Protein AF-A0AAD9ZM71-F1 (afdb_monomer_lite)

pLDDT: mean 78.92, std 21.03, range [22.47, 98.75]

InterPro domains:
  IPR001906 Terpene synthase, N-terminal domain [PF01397] (55-153)
  IPR001906 Terpene synthase, N-terminal domain [PF01397] (412-585)
  IPR005630 Terpene synthase, metal-binding domain [PF03936] (166-291)
  IPR005630 Terpene synthase, metal-binding domain [PF03936] (646-886)
  IPR008930 Terpenoid cyclases/protein prenyltransferase alpha-alpha toroid [SSF48239] (52-153)
  IPR008930 Terpenoid cyclases/protein prenyltransferase alpha-alpha toroid [SSF48239] (409-609)
  IPR008949 Isoprenoid synthase domain superfamily [G3DSA:1.10.600.10] (49-137)
  IPR008949 Isoprenoid synthase domain superfamily [G3DSA:1.10.600.10] (138-343)
  IPR008949 Isoprenoid synthase domain superfamily [G3DSA:1.10.600.10] (410-931)
  IPR008949 Isoprenoid synthase domain superfamily [SSF48576] (158-332)
  IPR008949 Isoprenoid synthase domain superfamily [SSF48576] (617-939)
  IPR034741 Terpene cyclase-like 1, C-terminal domain [SFLDG01019] (617-941)
  IPR036965 Terpene synthase, N-terminal domain superfamily [G3DSA:1.50.10.130] (449-613)
  IPR044814 Terpene cyclases, class 1, plant [cd00684] (403-938)
  IPR050148 Terpene synthase-like [PTHR31225] (401-923)

Organism: NCBI:txid43782

Radius of gyration: 36.64 Å; chains: 1; bounding box: 90×86×104 Å

Structure (mmCIF, N/CA/C/O backbone):
data_AF-A0AAD9ZM71-F1
#
_entry.id   AF-A0AAD9ZM71-F1
#
loop_
_atom_site.group_PDB
_atom_site.id
_atom_site.type_symbol
_atom_site.label_atom_id
_atom_site.label_alt_id
_atom_site.label_comp_id
_atom_site.label_asym_id
_atom_site.label_entity_id
_atom_site.label_seq_id
_atom_site.pdbx_PDB_ins_code
_atom_site.Cartn_x
_atom_site.Cartn_y
_atom_site.Cartn_z
_atom_site.occupancy
_atom_site.B_iso_or_equiv
_atom_site.auth_seq_id
_atom_site.auth_comp_id
_atom_site.auth_asym_id
_atom_site.auth_atom_id
_atom_site.pdbx_PDB_model_num
ATOM 1 N N . MET A 1 1 ? 12.110 -22.829 -22.555 1.00 27.11 1 MET A N 1
ATOM 2 C CA . MET A 1 1 ? 13.584 -22.773 -22.426 1.00 27.11 1 MET A CA 1
ATOM 3 C C . MET A 1 1 ? 13.896 -22.397 -20.994 1.00 27.11 1 MET A C 1
ATOM 5 O O . MET A 1 1 ? 13.306 -21.439 -20.513 1.00 27.11 1 MET A O 1
ATOM 9 N N . ASN A 1 2 ? 14.738 -23.168 -20.307 1.00 23.41 2 ASN A N 1
ATOM 10 C CA . ASN A 1 2 ? 15.011 -22.947 -18.885 1.00 23.41 2 ASN A CA 1
ATOM 11 C C . ASN A 1 2 ? 15.895 -21.706 -18.710 1.00 23.41 2 ASN A C 1
ATOM 13 O O . ASN A 1 2 ? 16.885 -21.556 -19.425 1.00 23.41 2 ASN A O 1
ATOM 17 N N . GLY A 1 3 ? 15.519 -20.819 -17.786 1.00 24.28 3 GLY A N 1
ATOM 18 C CA . GLY A 1 3 ? 16.228 -19.563 -17.551 1.00 24.28 3 GLY A CA 1
ATOM 19 C C . GLY A 1 3 ? 17.652 -19.790 -17.047 1.00 24.28 3 GLY A C 1
ATOM 20 O O . GLY A 1 3 ? 17.873 -20.553 -16.107 1.00 24.28 3 GLY A O 1
ATOM 21 N N . ILE A 1 4 ? 18.620 -19.109 -17.662 1.00 22.47 4 ILE A N 1
ATOM 22 C CA . ILE A 1 4 ? 20.003 -19.080 -17.180 1.00 22.47 4 ILE A CA 1
ATOM 23 C C . ILE A 1 4 ? 20.061 -18.102 -16.005 1.00 22.47 4 ILE A C 1
ATOM 25 O O . ILE A 1 4 ? 20.026 -16.888 -16.191 1.00 22.47 4 ILE A O 1
ATOM 29 N N . ILE A 1 5 ? 20.144 -18.639 -14.787 1.00 23.88 5 ILE A N 1
ATOM 30 C CA . ILE A 1 5 ? 20.329 -17.847 -13.569 1.00 23.88 5 ILE A CA 1
ATOM 31 C C . ILE A 1 5 ? 21.777 -17.344 -13.535 1.00 23.88 5 ILE A C 1
ATOM 33 O O . ILE A 1 5 ? 22.706 -18.111 -13.272 1.00 23.88 5 ILE A O 1
ATOM 37 N N . ILE A 1 6 ? 21.977 -16.046 -13.772 1.00 23.73 6 ILE A N 1
ATOM 38 C CA . ILE A 1 6 ? 23.264 -15.384 -13.537 1.00 23.73 6 ILE A CA 1
ATOM 39 C C . ILE A 1 6 ? 23.347 -15.033 -12.048 1.00 23.73 6 ILE A C 1
ATOM 41 O O . ILE A 1 6 ? 22.857 -14.000 -11.601 1.00 23.73 6 ILE A O 1
ATOM 45 N N . LEU A 1 7 ? 23.969 -15.919 -11.267 1.00 22.78 7 LEU A N 1
ATOM 46 C CA . LEU A 1 7 ? 24.322 -15.642 -9.875 1.00 22.78 7 LEU A CA 1
ATOM 47 C C . LEU A 1 7 ? 25.462 -14.615 -9.822 1.00 22.78 7 LEU A C 1
ATOM 49 O O . LEU A 1 7 ? 26.631 -14.974 -10.002 1.00 22.78 7 LEU A O 1
ATOM 53 N N . PHE A 1 8 ? 25.133 -13.357 -9.526 1.00 23.58 8 PHE A N 1
ATOM 54 C CA . PHE A 1 8 ? 26.119 -12.383 -9.064 1.00 23.58 8 PHE A CA 1
ATOM 55 C C . PHE A 1 8 ? 26.606 -12.786 -7.669 1.00 23.58 8 PHE A C 1
ATOM 57 O O . PHE A 1 8 ? 25.842 -12.805 -6.708 1.00 23.58 8 PHE A O 1
ATOM 64 N N . SER A 1 9 ? 27.892 -13.116 -7.543 1.00 24.38 9 SER A N 1
ATOM 65 C CA . SER A 1 9 ? 28.514 -13.344 -6.240 1.00 24.38 9 SER A CA 1
ATOM 66 C C . SER A 1 9 ? 28.865 -12.004 -5.595 1.00 24.38 9 SER A C 1
ATOM 68 O O . SER A 1 9 ? 29.925 -11.438 -5.876 1.00 24.38 9 SER A O 1
ATOM 70 N N . SER A 1 10 ? 27.992 -11.507 -4.722 1.00 25.69 10 SER A N 1
ATOM 71 C CA . SER A 1 10 ? 28.282 -10.379 -3.835 1.00 25.69 10 SER A CA 1
ATOM 72 C C . SER A 1 10 ? 29.511 -10.686 -2.968 1.00 25.69 10 SER A C 1
ATOM 74 O O . SER A 1 10 ? 29.492 -11.631 -2.173 1.00 25.69 10 SER A O 1
ATOM 76 N N . ARG A 1 11 ? 30.586 -9.893 -3.092 1.00 24.50 11 ARG A N 1
ATOM 77 C CA . ARG A 1 11 ? 31.682 -9.917 -2.108 1.00 24.50 11 ARG A CA 1
ATOM 78 C C . ARG A 1 11 ? 31.144 -9.405 -0.761 1.00 24.50 11 ARG A C 1
ATOM 80 O O . ARG A 1 11 ? 30.490 -8.364 -0.760 1.00 24.50 11 ARG A O 1
ATOM 87 N N . PRO A 1 12 ? 31.440 -10.056 0.378 1.00 28.67 12 PRO A N 1
ATOM 88 C CA . PRO A 1 12 ? 31.059 -9.523 1.680 1.00 28.67 12 PRO A CA 1
ATOM 89 C C . PRO A 1 12 ? 31.942 -8.325 2.051 1.00 28.67 12 PRO A C 1
ATOM 91 O O . PRO A 1 12 ? 33.160 -8.471 2.167 1.00 28.67 12 PRO A O 1
ATOM 94 N N . TYR A 1 13 ? 31.335 -7.166 2.306 1.00 24.88 13 TYR A N 1
ATOM 95 C CA . TYR A 1 13 ? 31.974 -6.103 3.083 1.00 24.88 13 TYR A CA 1
ATOM 96 C C . TYR A 1 13 ? 31.902 -6.474 4.571 1.00 24.88 13 TYR A C 1
ATOM 98 O O . TYR A 1 13 ? 30.932 -6.171 5.255 1.00 24.88 13 TYR A O 1
ATOM 106 N N . TRP A 1 14 ? 32.939 -7.149 5.068 1.00 25.14 14 TRP A N 1
ATOM 107 C CA . TRP A 1 14 ? 33.157 -7.381 6.498 1.00 25.14 14 TRP A CA 1
ATOM 108 C C . TRP A 1 14 ? 34.578 -6.970 6.861 1.00 25.14 14 TRP A C 1
ATOM 110 O O . TRP A 1 14 ? 35.499 -7.764 6.685 1.00 25.14 14 TRP A O 1
ATOM 120 N N . LEU A 1 15 ? 34.753 -5.745 7.368 1.00 25.30 15 LEU A N 1
ATOM 121 C CA . LEU A 1 15 ? 35.954 -5.335 8.104 1.00 25.30 15 LEU A CA 1
ATOM 122 C C . LEU A 1 15 ? 35.749 -3.987 8.822 1.00 25.30 15 LEU A C 1
ATOM 124 O O . LEU A 1 15 ? 36.359 -2.996 8.455 1.00 25.30 15 LEU A O 1
ATOM 128 N N . GLU A 1 16 ? 34.911 -3.963 9.866 1.00 27.98 16 GLU A N 1
ATOM 129 C CA . GLU A 1 16 ? 35.155 -3.126 11.057 1.00 27.98 16 GLU A CA 1
ATOM 130 C C . GLU A 1 16 ? 34.240 -3.523 12.231 1.00 27.98 16 GLU A C 1
ATOM 132 O O . GLU A 1 16 ? 33.153 -2.996 12.438 1.00 27.98 16 GLU A O 1
ATOM 137 N N . ALA A 1 17 ? 34.705 -4.478 13.040 1.00 27.92 17 ALA A N 1
ATOM 138 C CA . ALA A 1 17 ? 34.177 -4.731 14.378 1.00 27.92 17 ALA A CA 1
ATOM 139 C C . ALA A 1 17 ? 35.363 -4.949 15.326 1.00 27.92 17 ALA A C 1
ATOM 141 O O . ALA A 1 17 ? 36.297 -5.695 15.021 1.00 27.92 17 ALA A O 1
ATOM 142 N N . ARG A 1 18 ? 35.369 -4.217 16.444 1.00 28.09 18 ARG A N 1
ATOM 143 C CA . ARG A 1 18 ? 36.537 -4.079 17.326 1.00 28.09 18 ARG A CA 1
ATOM 144 C C . ARG A 1 18 ? 36.850 -5.382 18.069 1.00 28.09 18 ARG A C 1
ATOM 146 O O . ARG A 1 18 ? 35.961 -6.155 18.409 1.00 28.09 18 ARG A O 1
ATOM 153 N N . LYS A 1 19 ? 38.136 -5.581 18.378 1.00 32.38 19 LYS A N 1
ATOM 154 C CA . LYS A 1 19 ? 38.608 -6.615 19.313 1.00 32.38 19 LYS A CA 1
ATOM 155 C C . LYS A 1 19 ? 37.909 -6.445 20.669 1.00 32.38 19 LYS A C 1
ATOM 157 O O . LYS A 1 19 ? 38.022 -5.358 21.218 1.00 32.38 19 LYS A O 1
ATOM 162 N N . HIS A 1 20 ? 37.312 -7.504 21.222 1.00 29.34 20 HIS A N 1
ATOM 163 C CA . HIS A 1 20 ? 37.403 -7.848 22.651 1.00 29.34 20 HIS A CA 1
ATOM 164 C C . HIS A 1 20 ? 36.961 -9.308 22.916 1.00 29.34 20 HIS A C 1
ATOM 166 O O . HIS A 1 20 ? 35.900 -9.747 22.489 1.00 29.34 20 HIS A O 1
ATOM 172 N N . ASP A 1 21 ? 37.848 -10.044 23.587 1.00 31.36 21 ASP A N 1
ATOM 173 C CA . ASP A 1 21 ? 37.666 -11.218 24.461 1.00 31.36 21 ASP A CA 1
ATOM 174 C C . ASP A 1 21 ? 36.750 -12.412 24.093 1.00 31.36 21 ASP A C 1
ATOM 176 O O . ASP A 1 21 ? 35.566 -12.485 24.400 1.00 31.36 21 ASP A O 1
ATOM 180 N N . GLY A 1 22 ? 37.411 -13.497 23.670 1.00 32.81 22 GLY A N 1
ATOM 181 C CA . GLY A 1 22 ? 37.689 -14.588 24.618 1.00 32.81 22 GLY A CA 1
ATOM 182 C C . GLY A 1 22 ? 36.573 -15.578 24.995 1.00 32.81 22 GLY A C 1
ATOM 183 O O . GLY A 1 22 ? 35.973 -15.466 26.061 1.00 32.81 22 GLY A O 1
ATOM 184 N N . ARG A 1 23 ? 36.462 -16.687 24.240 1.00 31.89 23 ARG A N 1
ATOM 185 C CA . ARG A 1 23 ? 36.150 -18.035 24.787 1.00 31.89 23 ARG A CA 1
ATOM 186 C C . ARG A 1 23 ? 36.514 -19.163 23.808 1.00 31.89 23 ARG A C 1
ATOM 188 O O . ARG A 1 23 ? 35.835 -19.415 22.816 1.00 31.89 23 ARG A O 1
ATOM 195 N N . GLY A 1 24 ? 37.608 -19.869 24.093 1.00 40.94 24 GLY A N 1
ATOM 196 C CA . GLY A 1 24 ? 38.112 -20.957 23.252 1.00 40.94 24 GLY A CA 1
ATOM 197 C C . GLY A 1 24 ? 37.473 -22.317 23.546 1.00 40.94 24 GLY A C 1
ATOM 198 O O . GLY A 1 24 ? 38.027 -23.087 24.321 1.00 40.94 24 GLY A O 1
ATOM 199 N N . SER A 1 25 ? 36.368 -22.659 22.875 1.00 35.56 25 SER A N 1
ATOM 200 C CA . SER A 1 25 ? 35.886 -24.058 22.795 1.00 35.56 25 SER A CA 1
ATOM 201 C C . SER A 1 25 ? 35.025 -24.367 21.559 1.00 35.56 25 SER A C 1
ATOM 203 O O . SER A 1 25 ? 35.190 -25.430 20.962 1.00 35.56 25 SER A O 1
ATOM 205 N N . GLN A 1 26 ? 34.202 -23.427 21.074 1.00 35.78 26 GLN A N 1
ATOM 206 C CA . GLN A 1 26 ? 33.375 -23.623 19.863 1.00 35.78 26 GLN A CA 1
ATOM 207 C C . GLN A 1 26 ? 34.176 -23.718 18.544 1.00 35.78 26 GLN A C 1
ATOM 209 O O . GLN A 1 26 ? 33.690 -24.268 17.555 1.00 35.78 26 GLN A O 1
ATOM 214 N N . SER A 1 27 ? 35.433 -23.255 18.522 1.00 41.69 27 SER A N 1
ATOM 215 C CA . SER A 1 27 ? 36.276 -23.196 17.312 1.00 41.69 27 SER A CA 1
ATOM 216 C C . SER A 1 27 ? 36.529 -24.560 16.638 1.00 41.69 27 SER A C 1
ATOM 218 O O . SER A 1 27 ? 36.683 -24.620 15.417 1.00 41.69 27 SER A O 1
ATOM 220 N N . ARG A 1 28 ? 36.551 -25.670 17.395 1.00 36.75 28 ARG A N 1
ATOM 221 C CA . ARG A 1 28 ? 36.851 -27.005 16.833 1.00 36.75 28 ARG A CA 1
ATOM 222 C C . ARG A 1 28 ? 35.655 -27.635 16.113 1.00 36.75 28 ARG A C 1
ATOM 224 O O . ARG A 1 28 ? 35.844 -28.226 15.054 1.00 36.75 28 ARG A O 1
ATOM 231 N N . LEU A 1 29 ? 34.440 -27.460 16.639 1.00 37.88 29 LEU A N 1
ATOM 232 C CA . LEU A 1 29 ? 33.214 -27.956 16.001 1.00 37.88 29 LEU A CA 1
ATOM 233 C C . LEU A 1 29 ? 32.869 -27.150 14.741 1.00 37.88 29 LEU A C 1
ATOM 235 O O . LEU A 1 29 ? 32.528 -27.750 13.726 1.00 37.88 29 LEU A O 1
ATOM 239 N N . LEU A 1 30 ? 33.077 -25.825 14.746 1.00 40.75 30 LEU A N 1
ATOM 240 C CA . LEU A 1 30 ? 32.937 -25.019 13.526 1.00 40.75 30 LEU A CA 1
ATOM 241 C C . LEU A 1 30 ? 33.916 -25.463 12.425 1.00 40.75 30 LEU A C 1
ATOM 243 O O . LEU A 1 30 ? 33.511 -25.607 11.274 1.00 40.75 30 LEU A O 1
ATOM 247 N N . LYS A 1 31 ? 35.188 -25.733 12.766 1.00 40.34 31 LYS A N 1
ATOM 248 C CA . LYS A 1 31 ? 36.188 -26.230 11.800 1.00 40.34 31 LYS A CA 1
ATOM 249 C C . LYS A 1 31 ? 35.836 -27.604 11.220 1.00 40.34 31 LYS A C 1
ATOM 251 O O . LYS A 1 31 ? 36.035 -27.811 10.027 1.00 40.34 31 LYS A O 1
ATOM 256 N N . ALA A 1 32 ? 35.301 -28.523 12.025 1.00 38.12 32 ALA A N 1
ATOM 257 C CA . ALA A 1 32 ? 34.862 -29.829 11.532 1.00 38.12 32 ALA A CA 1
ATOM 258 C C . ALA A 1 32 ? 33.692 -29.699 10.537 1.00 38.12 32 ALA A C 1
ATOM 260 O O . ALA A 1 32 ? 33.745 -30.272 9.449 1.00 38.12 32 ALA A O 1
ATOM 261 N N . SER A 1 33 ? 32.684 -28.882 10.859 1.00 40.62 33 SER A N 1
ATOM 262 C CA . SER A 1 33 ? 31.527 -28.643 9.984 1.00 40.62 33 SER A CA 1
ATOM 263 C C . SER A 1 33 ? 31.899 -27.906 8.691 1.00 40.62 33 SER A C 1
ATOM 265 O O . SER A 1 33 ? 31.420 -28.272 7.618 1.00 40.62 33 SER A O 1
ATOM 267 N N . LEU A 1 34 ? 32.802 -26.918 8.764 1.00 41.94 34 LEU A N 1
ATOM 268 C CA . LEU A 1 34 ? 33.335 -26.216 7.590 1.00 41.94 34 LEU A CA 1
ATOM 269 C C . LEU A 1 34 ? 34.110 -27.157 6.657 1.00 41.94 34 LEU A C 1
ATOM 271 O O . LEU A 1 34 ? 33.922 -27.090 5.445 1.00 41.94 34 LEU A O 1
ATOM 275 N N . ASN A 1 35 ? 34.914 -28.078 7.198 1.00 39.59 35 ASN A N 1
ATOM 276 C CA . ASN A 1 35 ? 35.641 -29.060 6.387 1.00 39.59 35 ASN A CA 1
ATOM 277 C C . ASN A 1 35 ? 34.707 -30.072 5.694 1.00 39.59 35 ASN A C 1
ATOM 279 O O . ASN A 1 35 ? 35.001 -30.510 4.583 1.00 39.59 35 ASN A O 1
ATOM 283 N N . ILE A 1 36 ? 33.572 -30.428 6.310 1.00 40.19 36 ILE A N 1
ATOM 284 C CA . ILE A 1 36 ? 32.575 -31.327 5.701 1.00 40.19 36 ILE A CA 1
ATOM 285 C C . ILE A 1 36 ? 31.777 -30.614 4.596 1.00 40.19 36 ILE A C 1
ATOM 287 O O . ILE A 1 36 ? 31.509 -31.214 3.559 1.00 40.19 36 ILE A O 1
ATOM 291 N N . PHE A 1 37 ? 31.446 -29.328 4.752 1.00 36.28 37 PHE A N 1
ATOM 292 C CA . PHE A 1 37 ? 30.843 -28.551 3.658 1.00 36.28 37 PHE A CA 1
ATOM 293 C C . PHE A 1 37 ? 31.834 -28.283 2.512 1.00 36.28 37 PHE A C 1
ATOM 295 O O . PHE A 1 37 ? 31.464 -28.385 1.340 1.00 36.28 37 PHE A O 1
ATOM 302 N N . ALA A 1 38 ? 33.107 -28.024 2.828 1.00 38.53 38 ALA A N 1
ATOM 303 C CA . ALA A 1 38 ? 34.161 -27.840 1.831 1.00 38.53 38 ALA A CA 1
ATOM 304 C C . ALA A 1 38 ? 34.461 -29.109 1.008 1.00 38.53 38 ALA A C 1
ATOM 306 O O . ALA A 1 38 ? 34.922 -28.989 -0.121 1.00 38.53 38 ALA A O 1
ATOM 307 N N . SER A 1 39 ? 34.180 -30.314 1.524 1.00 38.06 39 SER A N 1
ATOM 308 C CA . SER A 1 39 ? 34.438 -31.573 0.803 1.00 38.06 39 SER A CA 1
ATOM 309 C C . SER A 1 39 ? 33.364 -31.961 -0.224 1.00 38.06 39 SER A C 1
ATOM 311 O O . SER A 1 39 ? 33.588 -32.876 -1.015 1.00 38.06 39 SER A O 1
ATOM 313 N N . LYS A 1 40 ? 32.208 -31.276 -0.239 1.00 39.56 40 LYS A N 1
ATOM 314 C CA . LYS A 1 40 ? 31.129 -31.488 -1.230 1.00 39.56 40 LYS A CA 1
ATOM 315 C C . LYS A 1 40 ? 30.796 -30.270 -2.086 1.00 39.56 40 LYS A C 1
ATOM 317 O O . LYS A 1 40 ? 30.157 -30.426 -3.126 1.00 39.56 40 LYS A O 1
ATOM 322 N N . ALA A 1 41 ? 31.249 -29.078 -1.712 1.00 42.88 41 ALA A N 1
ATOM 323 C CA . ALA A 1 41 ? 31.326 -27.982 -2.659 1.00 42.88 41 ALA A CA 1
ATOM 324 C C . ALA A 1 41 ? 32.519 -28.226 -3.595 1.00 42.88 41 ALA A C 1
ATOM 326 O O . ALA A 1 41 ? 33.668 -28.081 -3.183 1.00 42.88 41 ALA A O 1
ATOM 327 N N . ASN A 1 42 ? 32.257 -28.519 -4.874 1.00 39.69 42 ASN A N 1
ATOM 328 C CA . ASN A 1 42 ? 33.234 -28.196 -5.911 1.00 39.69 42 ASN A CA 1
ATOM 329 C C . ASN A 1 42 ? 33.495 -26.690 -5.798 1.00 39.69 42 ASN A C 1
ATOM 331 O O . ASN A 1 42 ? 32.658 -25.886 -6.215 1.00 39.69 42 ASN A O 1
ATOM 335 N N . LEU A 1 43 ? 34.623 -26.312 -5.190 1.00 44.16 43 LEU A N 1
ATOM 336 C CA . LEU A 1 43 ? 35.085 -24.931 -5.110 1.00 44.16 43 LEU A CA 1
ATOM 337 C C . LEU A 1 43 ? 35.448 -24.481 -6.523 1.00 44.16 43 LEU A C 1
ATOM 339 O O . LEU A 1 43 ? 36.602 -24.525 -6.940 1.00 44.16 43 LEU A O 1
ATOM 343 N N . VAL A 1 44 ? 34.428 -24.065 -7.277 1.00 49.62 44 VAL A N 1
ATOM 344 C CA . VAL A 1 44 ? 34.591 -23.383 -8.556 1.00 49.62 44 VAL A CA 1
ATOM 345 C C . VAL A 1 44 ? 35.356 -22.106 -8.252 1.00 49.62 44 VAL A C 1
ATOM 347 O O . VAL A 1 44 ? 34.783 -21.128 -7.768 1.00 49.62 44 VAL A O 1
ATOM 350 N N . GLN A 1 45 ? 36.665 -22.137 -8.497 1.00 52.88 45 GLN A N 1
ATOM 351 C CA . GLN A 1 45 ? 37.556 -21.006 -8.305 1.00 52.88 45 GLN A CA 1
ATOM 352 C C . GLN A 1 45 ? 37.211 -19.945 -9.356 1.00 52.88 45 GLN A C 1
ATOM 354 O O . GLN A 1 45 ? 37.750 -19.916 -10.461 1.00 52.88 45 GLN A O 1
ATOM 359 N N . ARG A 1 46 ? 36.231 -19.099 -9.029 1.00 58.00 46 ARG A N 1
ATOM 360 C CA . ARG A 1 46 ? 35.796 -18.001 -9.891 1.00 58.00 46 ARG A CA 1
ATOM 361 C C . ARG A 1 46 ? 36.934 -16.992 -9.985 1.00 58.00 46 ARG A C 1
ATOM 363 O O . ARG A 1 46 ? 37.430 -16.519 -8.963 1.00 58.00 46 ARG A O 1
ATOM 370 N N . ARG A 1 47 ? 37.335 -16.658 -11.212 1.00 63.94 47 ARG A N 1
ATOM 371 C CA . ARG A 1 47 ? 38.287 -15.571 -11.461 1.00 63.94 47 ARG A CA 1
ATOM 372 C C . ARG A 1 47 ? 37.698 -14.271 -10.914 1.00 63.94 47 ARG A C 1
ATOM 374 O O . ARG A 1 47 ? 36.541 -13.963 -11.184 1.00 63.94 47 ARG A O 1
ATOM 381 N N . SER A 1 48 ? 38.494 -13.525 -10.155 1.00 57.94 48 SER A N 1
ATOM 382 C CA . SER A 1 48 ? 38.152 -12.168 -9.735 1.00 57.94 48 SER A CA 1
ATOM 383 C C . SER A 1 48 ? 38.935 -11.196 -10.598 1.00 57.94 48 SER A C 1
ATOM 385 O O . SER A 1 48 ? 40.163 -11.210 -10.565 1.00 57.94 48 SER A O 1
ATOM 387 N N . ALA A 1 49 ? 38.240 -10.319 -11.315 1.00 59.75 49 ALA A N 1
ATOM 388 C CA . ALA A 1 49 ? 38.867 -9.101 -11.803 1.00 59.75 49 ALA A CA 1
ATOM 389 C C . ALA A 1 49 ? 39.194 -8.200 -10.598 1.00 59.75 49 ALA A C 1
ATOM 391 O O . ALA A 1 49 ? 38.398 -8.091 -9.660 1.00 59.75 49 ALA A O 1
ATOM 392 N N . ASN A 1 50 ? 40.374 -7.584 -10.610 1.00 62.34 50 ASN A N 1
ATOM 393 C CA . ASN A 1 50 ? 40.799 -6.613 -9.603 1.00 62.34 50 ASN A CA 1
ATOM 394 C C . ASN A 1 50 ? 40.545 -5.202 -10.144 1.00 62.34 50 ASN A C 1
ATOM 396 O O . ASN A 1 50 ? 41.479 -4.502 -10.523 1.00 62.34 50 ASN A O 1
ATOM 400 N N . TYR A 1 51 ? 39.273 -4.810 -10.234 1.00 61.00 51 TYR A N 1
ATOM 401 C CA . TYR A 1 51 ? 38.909 -3.445 -10.612 1.00 61.00 51 TYR A CA 1
ATOM 402 C C . TYR A 1 51 ? 39.311 -2.454 -9.514 1.00 61.00 51 TYR A C 1
ATOM 404 O O . TYR A 1 51 ? 39.174 -2.741 -8.322 1.00 61.00 51 TYR A O 1
ATOM 412 N N . HIS A 1 52 ? 39.782 -1.276 -9.920 1.00 61.72 52 HIS A N 1
ATOM 413 C CA . HIS A 1 52 ? 40.001 -0.165 -8.999 1.00 61.72 52 HIS A CA 1
ATOM 414 C C . HIS A 1 52 ? 38.652 0.422 -8.539 1.00 61.72 52 HIS A C 1
ATOM 416 O O . HIS A 1 52 ? 37.697 0.423 -9.320 1.00 61.72 52 HIS A O 1
ATOM 422 N N . PRO A 1 53 ? 38.548 0.946 -7.301 1.00 61.53 53 PRO A N 1
ATOM 423 C CA . PRO A 1 53 ? 37.374 1.702 -6.872 1.00 61.53 53 PRO A CA 1
ATOM 424 C C . PRO A 1 53 ? 37.089 2.889 -7.803 1.00 61.53 53 PRO A C 1
ATOM 426 O O . PRO A 1 53 ? 38.014 3.497 -8.351 1.00 61.53 53 PRO A O 1
ATOM 429 N N . SER A 1 54 ? 35.811 3.246 -7.959 1.00 62.81 54 SER A N 1
ATOM 430 C CA . SER A 1 54 ? 35.431 4.461 -8.686 1.00 62.81 54 SER A CA 1
ATOM 431 C C . SER A 1 54 ? 36.022 5.691 -7.997 1.00 62.81 54 SER A C 1
ATOM 433 O O . SER A 1 54 ? 35.827 5.884 -6.799 1.00 62.81 54 SER A O 1
ATOM 435 N N . ILE A 1 55 ? 36.697 6.549 -8.765 1.00 65.81 55 ILE A N 1
ATOM 436 C CA . ILE A 1 55 ? 37.099 7.890 -8.309 1.00 65.81 55 ILE A CA 1
ATOM 437 C C . ILE A 1 55 ? 35.905 8.855 -8.230 1.00 65.81 55 ILE A C 1
ATOM 439 O O . ILE A 1 55 ? 36.000 9.905 -7.605 1.00 65.81 55 ILE A O 1
ATOM 443 N N . TRP A 1 56 ? 34.792 8.499 -8.876 1.00 66.88 56 TRP A N 1
ATOM 444 C CA . TRP A 1 56 ? 33.521 9.206 -8.820 1.00 66.88 56 TRP A CA 1
ATOM 445 C C . TRP A 1 56 ? 32.679 8.539 -7.731 1.00 66.88 56 TRP A C 1
ATOM 447 O O . TRP A 1 56 ? 31.973 7.563 -8.001 1.00 66.88 56 TRP A O 1
ATOM 457 N N . ASN A 1 57 ? 32.833 8.992 -6.484 1.00 69.94 57 ASN A N 1
ATOM 458 C CA . ASN A 1 57 ? 31.958 8.582 -5.386 1.00 69.94 57 ASN A CA 1
ATOM 459 C C . ASN A 1 57 ? 30.646 9.395 -5.412 1.00 69.94 57 ASN A C 1
ATOM 461 O O . ASN A 1 57 ? 30.534 10.390 -6.130 1.00 69.94 57 ASN A O 1
ATOM 465 N N . HIS A 1 58 ? 29.646 8.951 -4.646 1.00 70.31 58 HIS A N 1
ATOM 466 C CA . HIS A 1 58 ? 28.326 9.595 -4.586 1.00 70.31 58 HIS A CA 1
ATOM 467 C C . HIS A 1 58 ? 28.430 11.077 -4.202 1.00 70.31 58 HIS A C 1
ATOM 469 O O . HIS A 1 58 ? 27.888 11.933 -4.890 1.00 70.31 58 HIS A O 1
ATOM 475 N N . GLU A 1 59 ? 29.216 11.369 -3.164 1.00 70.50 59 GLU A N 1
ATOM 476 C CA . GLU A 1 59 ? 29.455 12.717 -2.637 1.00 70.50 59 GLU A CA 1
ATOM 477 C C . GLU A 1 59 ? 30.034 13.664 -3.698 1.00 70.50 59 GLU A C 1
ATOM 479 O O . GLU A 1 59 ? 29.559 14.788 -3.846 1.00 70.50 59 GLU A O 1
ATOM 484 N N . LEU A 1 60 ? 31.027 13.216 -4.481 1.00 69.56 60 LEU A N 1
ATOM 485 C CA . LEU A 1 60 ? 31.598 14.019 -5.562 1.00 69.56 60 LEU A CA 1
ATOM 486 C C . LEU A 1 60 ? 30.551 14.310 -6.640 1.00 69.56 60 LEU A C 1
ATOM 488 O O . LEU A 1 60 ? 30.498 15.441 -7.112 1.00 69.56 60 LEU A O 1
ATOM 492 N N . ILE A 1 61 ? 29.719 13.329 -7.004 1.00 69.69 61 ILE A N 1
ATOM 493 C CA . ILE A 1 61 ? 28.655 13.498 -8.006 1.00 69.69 61 ILE A CA 1
ATOM 494 C C . ILE A 1 61 ? 27.579 14.472 -7.502 1.00 69.69 61 ILE A C 1
ATOM 496 O O . ILE A 1 61 ? 27.203 15.376 -8.244 1.00 69.69 61 ILE A O 1
ATOM 500 N N . GLU A 1 62 ? 27.131 14.356 -6.249 1.00 66.12 62 GLU A N 1
ATOM 501 C CA . GLU A 1 62 ? 26.177 15.301 -5.643 1.00 66.12 62 GLU A CA 1
ATOM 502 C C . GLU A 1 62 ? 26.762 16.710 -5.469 1.00 66.12 62 GLU A C 1
ATOM 504 O O . GLU A 1 62 ? 26.039 17.697 -5.585 1.00 66.12 62 GLU A O 1
ATOM 509 N N . SER A 1 63 ? 28.077 16.832 -5.253 1.00 65.62 63 SER A N 1
ATOM 510 C CA . SER A 1 63 ? 28.758 18.130 -5.147 1.00 65.62 63 SER A CA 1
ATOM 511 C C . SER A 1 63 ? 28.868 18.899 -6.476 1.00 65.62 63 SER A C 1
ATOM 513 O O . SER A 1 63 ? 29.250 20.075 -6.472 1.00 65.62 63 SER A O 1
ATOM 515 N N . LEU A 1 64 ? 28.541 18.269 -7.617 1.00 67.12 64 LEU A N 1
ATOM 516 C CA . LEU A 1 64 ? 28.603 18.891 -8.943 1.00 67.12 64 LEU A CA 1
ATOM 517 C C . LEU A 1 64 ? 27.515 19.960 -9.105 1.00 67.12 64 LEU A C 1
ATOM 519 O O . LEU A 1 64 ? 26.416 19.714 -9.599 1.00 67.12 64 LEU A O 1
ATOM 523 N N . SER A 1 65 ? 27.866 21.187 -8.736 1.00 57.97 65 SER A N 1
ATOM 524 C CA . SER A 1 65 ? 27.048 22.380 -8.941 1.00 57.97 65 SER A CA 1
ATOM 525 C C . SER A 1 65 ? 27.525 23.202 -10.147 1.00 57.97 65 SER A C 1
ATOM 527 O O . SER A 1 65 ? 28.706 23.212 -10.496 1.00 57.97 65 SER A O 1
ATOM 529 N N . THR A 1 66 ? 26.601 23.920 -10.791 1.00 60.91 66 THR A N 1
ATOM 530 C CA . THR A 1 66 ? 26.914 24.914 -11.829 1.00 60.91 66 THR A CA 1
ATOM 531 C C . THR A 1 66 ? 26.253 26.251 -11.487 1.00 60.91 66 THR A C 1
ATOM 533 O O . THR A 1 66 ? 25.066 26.264 -11.155 1.00 60.91 66 THR A O 1
ATOM 536 N N . PRO A 1 67 ? 26.964 27.392 -11.589 1.00 56.91 67 PRO A N 1
ATOM 537 C CA . PRO A 1 67 ? 26.348 28.711 -11.433 1.00 56.91 67 PRO A CA 1
ATOM 538 C C . PRO A 1 67 ? 25.451 29.084 -12.630 1.00 56.91 67 PRO A C 1
ATOM 540 O O . PRO A 1 67 ? 24.697 30.053 -12.565 1.00 56.91 67 PRO A O 1
ATOM 543 N N . TYR A 1 68 ? 25.517 28.328 -13.731 1.00 59.75 68 TYR A N 1
ATOM 544 C CA . TYR A 1 68 ? 24.774 28.588 -14.961 1.00 59.75 68 TYR A CA 1
ATOM 545 C C . TYR A 1 68 ? 23.428 27.853 -14.975 1.00 59.75 68 TYR A C 1
ATOM 547 O O . TYR A 1 68 ? 23.274 26.813 -15.614 1.00 59.75 68 TYR A O 1
ATOM 555 N N . GLN A 1 69 ? 22.435 28.411 -14.281 1.00 61.88 69 GLN A N 1
ATOM 556 C CA . GLN A 1 69 ? 21.051 27.925 -14.323 1.00 61.88 69 GLN A CA 1
ATOM 557 C C . GLN A 1 69 ? 20.302 28.464 -15.553 1.00 61.88 69 GLN A C 1
ATOM 559 O O . GLN A 1 69 ? 20.431 29.638 -15.913 1.00 61.88 69 GLN A O 1
ATOM 564 N N . TYR A 1 70 ? 19.474 27.624 -16.186 1.00 60.34 70 TYR A N 1
ATOM 565 C CA . TYR A 1 70 ? 18.701 28.008 -17.377 1.00 60.34 70 TYR A CA 1
ATOM 566 C C . TYR A 1 70 ? 17.742 29.180 -17.106 1.00 60.34 70 TYR A C 1
ATOM 568 O O . TYR A 1 70 ? 17.544 30.028 -17.967 1.00 60.34 70 TYR A O 1
ATOM 576 N N . GLU A 1 71 ? 17.211 29.284 -15.890 1.00 63.03 71 GLU A N 1
ATOM 577 C CA . GLU A 1 71 ? 16.313 30.364 -15.459 1.00 63.03 71 GLU A CA 1
ATOM 578 C C . GLU A 1 71 ? 16.993 31.747 -15.455 1.00 63.03 71 GLU A C 1
ATOM 580 O O . GLU A 1 71 ? 16.347 32.754 -15.738 1.00 63.03 71 GLU A O 1
ATOM 585 N N . LEU A 1 72 ? 18.307 31.799 -15.203 1.00 63.84 72 LEU A N 1
ATOM 586 C CA . LEU A 1 72 ? 19.098 33.036 -15.183 1.00 63.84 72 LEU A CA 1
ATOM 587 C C . LEU A 1 72 ? 19.649 33.414 -16.566 1.00 63.84 72 LEU A C 1
ATOM 589 O O . LEU A 1 72 ? 19.718 34.595 -16.903 1.00 63.84 72 LEU A O 1
ATOM 593 N N . TYR A 1 73 ? 20.048 32.424 -17.372 1.00 70.31 73 TYR A N 1
ATOM 594 C CA . TYR A 1 73 ? 20.773 32.648 -18.633 1.00 70.31 73 TYR A CA 1
ATOM 595 C C . TYR A 1 73 ? 19.974 32.304 -19.903 1.00 70.31 73 TYR A C 1
ATOM 597 O O . TYR A 1 73 ? 20.416 32.630 -21.007 1.00 70.31 73 TYR A O 1
ATOM 605 N N . GLY A 1 74 ? 18.795 31.689 -19.779 1.00 72.19 74 GLY A N 1
ATOM 606 C CA . GLY A 1 74 ? 17.978 31.201 -20.896 1.00 72.19 74 GLY A CA 1
ATOM 607 C C . GLY A 1 74 ? 17.561 32.301 -21.871 1.00 72.19 74 GLY A C 1
ATOM 608 O O . GLY A 1 74 ? 17.753 32.148 -23.074 1.00 72.19 74 GLY A O 1
ATOM 609 N N . ASN A 1 75 ? 17.112 33.455 -21.366 1.00 76.12 75 ASN A N 1
ATOM 610 C CA . ASN A 1 75 ? 16.758 34.604 -22.212 1.00 76.12 75 ASN A CA 1
ATOM 611 C C . ASN A 1 75 ? 17.951 35.078 -23.059 1.00 76.12 75 ASN A C 1
ATOM 613 O O . ASN A 1 75 ? 17.816 35.261 -24.268 1.00 76.12 75 ASN A O 1
ATOM 617 N N . ARG A 1 76 ? 19.148 35.187 -22.461 1.00 77.12 76 ARG A N 1
ATOM 618 C CA . ARG A 1 76 ? 20.363 35.566 -23.202 1.00 77.12 76 ARG A CA 1
ATOM 619 C C . ARG A 1 76 ? 20.808 34.470 -24.177 1.00 77.12 76 ARG A C 1
ATOM 621 O O . ARG A 1 76 ? 21.370 34.781 -25.223 1.00 77.12 76 ARG A O 1
ATOM 628 N N . SER A 1 77 ? 20.538 33.200 -23.868 1.00 76.88 77 SER A N 1
ATOM 629 C CA . SER A 1 77 ? 20.751 32.084 -24.794 1.00 76.88 77 SER A CA 1
ATOM 630 C C . SER A 1 77 ? 19.845 32.192 -26.026 1.00 76.88 77 SER A C 1
ATOM 632 O O . SER A 1 77 ? 20.335 32.032 -27.140 1.00 76.88 77 SER A O 1
ATOM 634 N N . GLU A 1 78 ? 18.559 32.519 -25.863 1.00 80.88 78 GLU A N 1
ATOM 635 C CA . GLU A 1 78 ? 17.638 32.726 -26.993 1.00 80.88 78 GLU A CA 1
ATOM 636 C C . GLU A 1 78 ? 17.988 33.962 -27.835 1.00 80.88 78 GLU A C 1
ATOM 638 O O . GLU A 1 78 ? 17.967 33.880 -29.063 1.00 80.88 78 GLU A O 1
ATOM 643 N N . GLU A 1 79 ? 18.400 35.072 -27.212 1.00 81.94 79 GLU A N 1
ATOM 644 C CA . GLU A 1 79 ? 18.938 36.239 -27.931 1.00 81.94 79 GLU A CA 1
ATOM 645 C C . GLU A 1 79 ? 20.143 35.857 -28.805 1.00 81.94 79 GLU A C 1
ATOM 647 O O . GLU A 1 79 ? 20.165 36.154 -29.998 1.00 81.94 79 GLU A O 1
ATOM 652 N N . LEU A 1 80 ? 21.120 35.138 -28.240 1.00 83.00 80 LEU A N 1
ATOM 653 C CA . LEU A 1 80 ? 22.314 34.688 -28.963 1.00 83.00 80 LEU A CA 1
ATOM 654 C C . LEU A 1 80 ? 21.991 33.668 -30.065 1.00 83.00 80 LEU A C 1
ATOM 656 O O . LEU A 1 80 ? 22.634 33.685 -31.119 1.00 83.00 80 LEU A O 1
ATOM 660 N N . LYS A 1 81 ? 20.986 32.802 -29.873 1.00 83.31 81 LYS A N 1
ATOM 661 C CA . LYS A 1 81 ? 20.479 31.926 -30.943 1.00 83.31 81 LYS A CA 1
ATOM 662 C C . LYS A 1 81 ? 19.900 32.758 -32.079 1.00 83.31 81 LYS A C 1
ATOM 664 O O . LYS A 1 81 ? 20.246 32.519 -33.229 1.00 83.31 81 LYS A O 1
ATOM 669 N N . GLU A 1 82 ? 19.085 33.761 -31.780 1.00 84.44 82 GLU A N 1
ATOM 670 C CA . GLU A 1 82 ? 18.475 34.620 -32.794 1.00 84.44 82 GLU A CA 1
ATOM 671 C C . GLU A 1 82 ? 19.501 35.501 -33.535 1.00 84.44 82 GLU A C 1
ATOM 673 O O . GLU A 1 82 ? 19.429 35.643 -34.757 1.00 84.44 82 GLU A O 1
ATOM 678 N N . GLU A 1 83 ? 20.511 36.031 -32.837 1.00 84.44 83 GLU A N 1
ATOM 679 C CA . GLU A 1 83 ? 21.681 36.675 -33.455 1.00 84.44 83 GLU A CA 1
ATOM 680 C C . GLU A 1 83 ? 22.424 35.694 -34.391 1.00 84.44 83 GLU A C 1
ATOM 682 O O . GLU A 1 83 ? 22.758 36.045 -35.526 1.00 84.44 83 GLU A O 1
ATOM 687 N N . THR A 1 84 ? 22.606 34.435 -33.974 1.00 82.38 84 THR A N 1
ATOM 688 C CA . THR A 1 84 ? 23.271 33.389 -34.777 1.00 82.38 84 THR A CA 1
ATOM 689 C C . THR A 1 84 ? 22.447 32.967 -36.001 1.00 82.38 84 THR A C 1
ATOM 691 O O . THR A 1 84 ? 23.017 32.799 -37.081 1.00 82.38 84 THR A O 1
ATOM 694 N N . ARG A 1 85 ? 21.111 32.870 -35.897 1.00 83.00 85 ARG A N 1
ATOM 695 C CA . ARG A 1 85 ? 20.215 32.640 -37.052 1.00 83.00 85 ARG A CA 1
ATOM 696 C C . ARG A 1 85 ? 20.362 33.748 -38.088 1.00 83.00 85 ARG A C 1
ATOM 698 O O . ARG A 1 85 ? 20.543 33.468 -39.271 1.00 83.00 85 ARG A O 1
ATOM 705 N N . LYS A 1 86 ? 20.348 35.009 -37.643 1.00 82.56 86 LYS A N 1
ATOM 706 C CA . LYS A 1 86 ? 20.554 36.176 -38.514 1.00 82.56 86 LYS A CA 1
ATOM 707 C C . LYS A 1 86 ? 21.927 36.149 -39.177 1.00 82.56 86 LYS A C 1
ATOM 709 O O . LYS A 1 86 ? 22.022 36.464 -40.362 1.00 82.56 86 LYS A O 1
ATOM 714 N N . LEU A 1 87 ? 22.974 35.728 -38.468 1.00 81.75 87 LEU A N 1
ATOM 715 C CA . LEU A 1 87 ? 24.320 35.574 -39.026 1.00 81.75 87 LEU A CA 1
ATOM 716 C C . LEU A 1 87 ? 24.366 34.488 -40.121 1.00 81.75 87 LEU A C 1
ATOM 718 O O . LEU A 1 87 ? 24.869 34.738 -41.217 1.00 81.75 87 LEU A O 1
ATOM 722 N N . LEU A 1 88 ? 23.770 33.316 -39.867 1.00 78.75 88 LEU A N 1
ATOM 723 C CA . LEU A 1 88 ? 23.649 32.224 -40.845 1.00 78.75 88 LEU A CA 1
ATOM 724 C C . LEU A 1 88 ? 22.854 32.646 -42.094 1.00 78.75 88 LEU A C 1
ATOM 726 O O . LEU A 1 88 ? 23.258 32.325 -43.212 1.00 78.75 88 LEU A O 1
ATOM 730 N N . ALA A 1 89 ? 21.765 33.401 -41.915 1.00 75.62 89 ALA A N 1
ATOM 731 C CA . ALA A 1 89 ? 20.899 33.857 -43.003 1.00 75.62 89 ALA A CA 1
ATOM 732 C C . ALA A 1 89 ? 21.497 35.012 -43.833 1.00 75.62 89 ALA A C 1
ATOM 734 O O . ALA A 1 89 ? 21.313 35.053 -45.047 1.00 75.62 89 ALA A O 1
ATOM 735 N N . SER A 1 90 ? 22.211 35.949 -43.198 1.00 74.94 90 SER A N 1
ATOM 736 C CA . SER A 1 90 ? 22.772 37.144 -43.860 1.00 74.94 90 SER A CA 1
ATOM 737 C C . SER A 1 90 ? 24.125 36.915 -44.545 1.00 74.94 90 SER A C 1
ATOM 739 O O . SER A 1 90 ? 24.541 37.729 -45.372 1.00 74.94 90 SER A O 1
ATOM 741 N N . THR A 1 91 ? 24.811 35.806 -44.249 1.00 73.56 91 THR A N 1
ATOM 742 C CA . THR A 1 91 ? 26.084 35.452 -44.895 1.00 73.56 91 THR A CA 1
ATOM 743 C C . THR A 1 91 ? 25.835 35.051 -46.352 1.00 73.56 91 THR A C 1
ATOM 745 O O . THR A 1 91 ? 25.496 33.903 -46.638 1.00 73.56 91 THR A O 1
ATOM 748 N N . ASN A 1 92 ? 25.972 35.995 -47.288 1.00 61.19 92 ASN A N 1
ATOM 749 C CA . ASN A 1 92 ? 25.685 35.781 -48.716 1.00 61.19 92 ASN A CA 1
ATOM 750 C C . ASN A 1 92 ? 26.766 34.985 -49.466 1.00 61.19 92 ASN A C 1
ATOM 752 O O . ASN A 1 92 ? 26.462 34.350 -50.473 1.00 61.19 92 ASN A O 1
ATOM 756 N N . GLU A 1 93 ? 28.014 35.003 -48.994 1.00 67.88 93 GLU A N 1
ATOM 757 C CA . GLU A 1 93 ? 29.127 34.350 -49.682 1.00 67.88 93 GLU A CA 1
ATOM 758 C C . GLU A 1 93 ? 29.186 32.842 -49.388 1.00 67.88 93 GLU A C 1
ATOM 760 O O . GLU A 1 93 ? 29.173 32.401 -48.236 1.00 67.88 93 GLU A O 1
ATOM 765 N N . SER A 1 94 ? 29.272 32.042 -50.455 1.00 64.69 94 SER A N 1
ATOM 766 C CA . SER A 1 94 ? 29.180 30.579 -50.400 1.00 64.69 94 SER A CA 1
ATOM 767 C C . SER A 1 94 ? 30.241 29.939 -49.488 1.00 64.69 94 SER A C 1
ATOM 769 O O . SER A 1 94 ? 29.913 29.061 -48.687 1.00 64.69 94 SER A O 1
ATOM 771 N N . CYS A 1 95 ? 31.489 30.418 -49.546 1.00 67.00 95 CYS A N 1
ATOM 772 C CA . CYS A 1 95 ? 32.600 29.899 -48.743 1.00 67.00 95 CYS A CA 1
ATOM 773 C C . CYS A 1 95 ? 32.466 30.256 -47.252 1.00 67.00 95 CYS A C 1
ATOM 775 O O . CYS A 1 95 ? 32.551 29.377 -46.392 1.00 67.00 95 CYS A O 1
ATOM 777 N N . GLU A 1 96 ? 32.179 31.523 -46.936 1.00 72.25 96 GLU A N 1
ATOM 778 C CA . GLU A 1 96 ? 32.023 31.984 -45.550 1.00 72.25 96 GLU A CA 1
ATOM 779 C C . GLU A 1 96 ? 30.829 31.325 -44.851 1.00 72.25 96 GLU A C 1
ATOM 781 O O . GLU A 1 96 ? 30.928 30.956 -43.681 1.00 72.25 96 GLU A O 1
ATOM 786 N N . ARG A 1 97 ? 29.733 31.052 -45.575 1.00 77.12 97 ARG A N 1
ATOM 787 C CA . ARG A 1 97 ? 28.594 30.309 -45.013 1.00 77.12 97 ARG A CA 1
ATOM 788 C C . ARG A 1 97 ? 28.984 28.885 -44.595 1.00 77.12 97 ARG A C 1
ATOM 790 O O . ARG A 1 97 ? 28.557 28.426 -43.539 1.00 77.12 97 ARG A O 1
ATOM 797 N N . LEU A 1 98 ? 29.826 28.194 -45.370 1.00 75.12 98 LEU A N 1
ATOM 798 C CA . LEU A 1 98 ? 30.321 26.854 -45.017 1.00 75.12 98 LEU A CA 1
ATOM 799 C C . LEU A 1 98 ? 31.287 26.884 -43.824 1.00 75.12 98 LEU A C 1
ATOM 801 O O . LEU A 1 98 ? 31.197 26.018 -42.954 1.00 75.12 98 LEU A O 1
ATOM 805 N N . LYS A 1 99 ? 32.168 27.891 -43.745 1.00 78.25 99 LYS A N 1
ATOM 806 C CA . LYS A 1 99 ? 33.038 28.113 -42.575 1.00 78.25 99 LYS A CA 1
ATOM 807 C C . LYS A 1 99 ? 32.225 28.399 -41.313 1.00 78.25 99 LYS A C 1
ATOM 809 O O . LYS A 1 99 ? 32.551 27.874 -40.252 1.00 78.25 99 LYS A O 1
ATOM 814 N N . LEU A 1 100 ? 31.150 29.180 -41.424 1.00 80.56 100 LEU A N 1
ATOM 815 C CA . LEU A 1 100 ? 30.259 29.477 -40.304 1.00 80.56 100 LEU A CA 1
ATOM 816 C C . LEU A 1 100 ? 29.490 28.232 -39.835 1.00 80.56 100 LEU A C 1
ATOM 818 O O . LEU A 1 100 ? 29.400 27.999 -38.633 1.00 80.56 100 LEU A O 1
ATOM 822 N N . ILE A 1 101 ? 29.005 27.391 -40.757 1.00 80.25 101 ILE A N 1
ATOM 823 C CA . ILE A 1 101 ? 28.392 26.092 -40.422 1.00 80.25 101 ILE A CA 1
ATOM 824 C C . ILE A 1 101 ? 29.398 25.186 -39.696 1.00 80.25 101 ILE A C 1
ATOM 826 O O . ILE A 1 101 ? 29.059 24.603 -38.668 1.00 80.25 101 ILE A O 1
ATOM 830 N N . ASP A 1 102 ? 30.638 25.096 -40.185 1.00 77.50 102 ASP A N 1
ATOM 831 C CA . ASP A 1 102 ? 31.705 24.325 -39.536 1.00 77.50 102 ASP A CA 1
ATOM 832 C C . ASP A 1 102 ? 32.033 24.860 -38.135 1.00 77.50 102 ASP A C 1
ATOM 834 O O . ASP A 1 102 ? 32.139 24.091 -37.184 1.00 77.50 102 ASP A O 1
ATOM 838 N N . LEU A 1 103 ? 32.123 26.182 -37.971 1.00 80.25 103 LEU A N 1
ATOM 839 C CA . LEU A 1 103 ? 32.340 26.815 -36.672 1.00 80.25 103 LEU A CA 1
ATOM 840 C C . LEU A 1 103 ? 31.198 26.496 -35.693 1.00 80.25 103 LEU A C 1
ATOM 842 O O . LEU A 1 103 ? 31.454 26.052 -34.577 1.00 80.25 103 LEU A O 1
ATOM 846 N N . VAL A 1 104 ? 29.944 26.644 -36.124 1.00 79.62 104 VAL A N 1
ATOM 847 C CA . VAL A 1 104 ? 28.737 26.332 -35.336 1.00 79.62 104 VAL A CA 1
ATOM 848 C C . VAL A 1 104 ? 28.664 24.841 -34.959 1.00 79.62 104 VAL A C 1
ATOM 850 O O . VAL A 1 104 ? 28.245 24.504 -33.849 1.00 79.62 104 VAL A O 1
ATOM 853 N N . GLN A 1 105 ? 29.129 23.938 -35.831 1.00 73.56 105 GLN A N 1
ATOM 854 C CA . GLN A 1 105 ? 29.285 22.512 -35.522 1.00 73.56 105 GLN A CA 1
ATOM 855 C C . GLN A 1 105 ? 30.413 22.240 -34.518 1.00 73.56 105 GLN A C 1
ATOM 857 O O . GLN A 1 105 ? 30.197 21.504 -33.557 1.00 73.56 105 GLN A O 1
ATOM 862 N N . ARG A 1 106 ? 31.599 22.835 -34.702 1.00 71.75 106 ARG A N 1
ATOM 863 C CA . ARG A 1 106 ? 32.763 22.663 -33.810 1.00 71.75 106 ARG A CA 1
ATOM 864 C C . ARG A 1 106 ? 32.537 23.232 -32.413 1.00 71.75 106 ARG A C 1
ATOM 866 O O . ARG A 1 106 ? 33.051 22.677 -31.450 1.00 71.75 106 ARG A O 1
ATOM 873 N N . LEU A 1 107 ? 31.750 24.302 -32.301 1.00 75.38 107 LEU A N 1
ATOM 874 C CA . LEU A 1 107 ? 31.301 24.874 -31.029 1.00 75.38 107 LEU A CA 1
ATOM 875 C C . LEU A 1 107 ? 30.220 24.025 -30.332 1.00 75.38 107 LEU A C 1
ATOM 877 O O . LEU A 1 107 ? 29.795 24.368 -29.235 1.00 75.38 107 LEU A O 1
ATOM 881 N N . GLY A 1 108 ? 29.743 22.939 -30.953 1.00 67.69 108 GLY A N 1
ATOM 882 C CA . GLY A 1 108 ? 28.755 22.027 -30.368 1.00 67.69 108 GLY A CA 1
ATOM 883 C C . GLY A 1 108 ? 27.313 22.548 -30.351 1.00 67.69 108 GLY A C 1
ATOM 884 O O . GLY A 1 108 ? 26.422 21.818 -29.931 1.00 67.69 108 GLY A O 1
ATOM 885 N N . VAL A 1 109 ? 27.051 23.764 -30.844 1.00 79.69 109 VAL A N 1
ATOM 886 C CA . VAL A 1 109 ? 25.733 24.434 -30.773 1.00 79.69 109 VAL A CA 1
ATOM 887 C C . VAL A 1 109 ? 24.852 24.239 -32.015 1.00 79.69 109 VAL A C 1
ATOM 889 O O . VAL A 1 109 ? 23.705 24.678 -32.035 1.00 79.69 109 VAL A O 1
ATOM 892 N N . ALA A 1 110 ? 25.338 23.532 -33.042 1.00 77.12 110 ALA A N 1
ATOM 893 C CA . ALA A 1 110 ? 24.612 23.277 -34.295 1.00 77.12 110 ALA A CA 1
ATOM 894 C C . ALA A 1 110 ? 23.224 22.625 -34.144 1.00 77.12 110 ALA A C 1
ATOM 896 O O . ALA A 1 110 ? 22.396 22.759 -35.041 1.00 77.12 110 ALA A O 1
ATOM 897 N N . TYR A 1 111 ? 22.942 21.946 -33.027 1.00 75.12 111 TYR A N 1
ATOM 898 C CA . TYR A 1 111 ? 21.628 21.343 -32.767 1.00 75.12 111 TYR A CA 1
ATOM 899 C C . TYR A 1 111 ? 20.504 22.376 -32.557 1.00 75.12 111 TYR A C 1
ATOM 901 O O . TYR A 1 111 ? 19.333 22.015 -32.620 1.00 75.12 111 TYR A O 1
ATOM 909 N N . HIS A 1 112 ? 20.837 23.653 -32.339 1.00 78.81 112 HIS A N 1
ATOM 910 C CA . HIS A 1 112 ? 19.870 24.755 -32.314 1.00 78.81 112 HIS A CA 1
ATOM 911 C C . HIS A 1 112 ? 19.498 25.294 -33.704 1.00 78.81 112 HIS A C 1
ATOM 913 O O . HIS A 1 112 ? 18.575 26.101 -33.791 1.00 78.81 112 HIS A O 1
ATOM 919 N N . PHE A 1 113 ? 20.207 24.872 -34.759 1.00 83.50 113 PHE A N 1
ATOM 920 C CA . PHE A 1 113 ? 20.150 25.472 -36.098 1.00 83.50 113 PHE A CA 1
ATOM 921 C C . PHE A 1 113 ? 20.013 24.414 -37.212 1.00 83.50 113 PHE A C 1
ATOM 923 O O . PHE A 1 113 ? 20.524 24.592 -38.320 1.00 83.50 113 PHE A O 1
ATOM 930 N N . GLU A 1 114 ? 19.425 23.246 -36.914 1.00 74.38 114 GLU A N 1
ATOM 931 C CA . GLU A 1 114 ? 19.446 22.097 -37.836 1.00 74.38 114 GLU A CA 1
ATOM 932 C C . GLU A 1 114 ? 18.695 22.356 -39.154 1.00 74.38 114 GLU A C 1
ATOM 934 O O . GLU A 1 114 ? 19.093 21.817 -40.189 1.00 74.38 114 GLU A O 1
ATOM 939 N N . GLU A 1 115 ? 17.652 23.192 -39.146 1.00 75.00 115 GLU A N 1
ATOM 940 C CA . GLU A 1 115 ? 16.909 23.560 -40.356 1.00 75.00 115 GLU A CA 1
ATOM 941 C C . GLU A 1 115 ? 17.623 24.671 -41.138 1.00 75.00 115 GLU A C 1
ATOM 943 O O . GLU A 1 115 ? 17.794 24.541 -42.347 1.00 75.00 115 GLU A O 1
ATOM 948 N N . GLU A 1 116 ? 18.167 25.686 -40.467 1.00 82.12 116 GLU A N 1
ATOM 949 C CA . GLU A 1 116 ? 18.946 26.771 -41.075 1.00 82.12 116 GLU A CA 1
ATOM 950 C C . GLU A 1 116 ? 20.219 26.237 -41.758 1.00 82.12 116 GLU A C 1
ATOM 952 O O . GLU A 1 116 ? 20.527 26.597 -42.897 1.00 82.12 116 GLU A O 1
ATOM 957 N N . ILE A 1 117 ? 20.935 25.310 -41.107 1.00 80.38 117 ILE A N 1
ATOM 958 C CA . ILE A 1 117 ? 22.100 24.616 -41.681 1.00 80.38 117 ILE A CA 1
ATOM 959 C C . ILE A 1 117 ? 21.684 23.775 -42.898 1.00 80.38 117 ILE A C 1
ATOM 961 O O . ILE A 1 117 ? 22.378 23.754 -43.914 1.00 80.38 117 ILE A O 1
ATOM 965 N N . LYS A 1 118 ? 20.542 23.086 -42.826 1.00 74.69 118 LYS A N 1
ATOM 966 C CA . LYS A 1 118 ? 20.004 22.249 -43.908 1.00 74.69 118 LYS A CA 1
ATOM 967 C C . LYS A 1 118 ? 19.548 23.083 -45.108 1.00 74.69 118 LYS A C 1
ATOM 969 O O . LYS A 1 118 ? 19.811 22.683 -46.240 1.00 74.69 118 LYS A O 1
ATOM 974 N N . GLU A 1 119 ? 18.900 24.225 -44.900 1.00 75.50 119 GLU A N 1
ATOM 975 C CA . GLU A 1 119 ? 18.547 25.172 -45.963 1.00 75.50 119 GLU A CA 1
ATOM 976 C C . GLU A 1 119 ? 19.799 25.769 -46.611 1.00 75.50 119 GLU A C 1
ATOM 978 O O . GLU A 1 119 ? 19.932 25.723 -47.837 1.00 75.50 119 GLU A O 1
ATOM 983 N N . ALA A 1 120 ? 20.766 26.212 -45.803 1.00 74.44 120 ALA A N 1
ATOM 984 C CA . ALA A 1 120 ? 22.052 26.702 -46.285 1.00 74.44 120 ALA A CA 1
ATOM 985 C C . ALA A 1 120 ? 22.788 25.661 -47.150 1.00 74.44 120 ALA A C 1
ATOM 987 O O . ALA A 1 120 ? 23.204 25.980 -48.261 1.00 74.44 120 ALA A O 1
ATOM 988 N N . LEU A 1 121 ? 22.888 24.406 -46.698 1.00 72.81 121 LEU A N 1
ATOM 989 C CA . LEU A 1 121 ? 23.518 23.325 -47.465 1.00 72.81 121 LEU A CA 1
ATOM 990 C C . LEU A 1 121 ? 22.717 22.927 -48.717 1.00 72.81 121 LEU A C 1
ATOM 992 O O . LEU A 1 121 ? 23.314 22.530 -49.717 1.00 72.81 121 LEU A O 1
ATOM 996 N N . ASN A 1 122 ? 21.385 23.055 -48.707 1.00 69.56 122 ASN A N 1
ATOM 997 C CA . ASN A 1 122 ? 20.551 22.803 -49.886 1.00 69.56 122 ASN A CA 1
ATOM 998 C C . ASN A 1 122 ? 20.757 23.848 -50.996 1.00 69.56 122 ASN A C 1
ATOM 1000 O O . ASN A 1 122 ? 20.703 23.485 -52.172 1.00 69.56 122 ASN A O 1
ATOM 1004 N N . LEU A 1 123 ? 21.007 25.118 -50.655 1.00 69.00 123 LEU A N 1
ATOM 1005 C CA . LEU A 1 123 ? 21.340 26.157 -51.642 1.00 69.00 123 LEU A CA 1
ATOM 1006 C C . LEU A 1 123 ? 22.645 25.809 -52.382 1.00 69.00 123 LEU A C 1
ATOM 1008 O O . LEU A 1 123 ? 22.708 25.879 -53.611 1.00 69.00 123 LEU A O 1
ATOM 1012 N N . HIS A 1 124 ? 23.636 25.308 -51.644 1.00 64.12 124 HIS A N 1
ATOM 1013 C CA . HIS A 1 124 ? 24.950 24.901 -52.151 1.00 64.12 124 HIS A CA 1
ATOM 1014 C C . HIS A 1 124 ? 24.955 23.610 -52.994 1.00 64.12 124 HIS A C 1
ATOM 1016 O O . HIS A 1 124 ? 25.989 23.275 -53.569 1.00 64.12 124 HIS A O 1
ATOM 1022 N N . LEU A 1 125 ? 23.826 22.898 -53.127 1.00 57.31 125 LEU A N 1
ATOM 1023 C CA . LEU A 1 125 ? 23.689 21.754 -54.049 1.00 57.31 125 LEU A CA 1
ATOM 1024 C C . LEU A 1 125 ? 23.624 22.165 -55.528 1.00 57.31 125 LEU A C 1
ATOM 1026 O O . LEU A 1 125 ? 23.761 21.306 -56.397 1.00 57.31 125 LEU A O 1
ATOM 1030 N N . LYS A 1 126 ? 23.369 23.446 -55.826 1.00 52.84 126 LYS A N 1
ATOM 1031 C CA . LYS A 1 126 ? 23.337 23.974 -57.202 1.00 52.84 126 LYS A CA 1
ATOM 1032 C C . LYS A 1 126 ? 24.680 24.551 -57.658 1.00 52.84 126 LYS A C 1
ATOM 1034 O O . LYS A 1 126 ? 24.945 24.557 -58.852 1.00 52.84 126 LYS A O 1
ATOM 1039 N N . ASP A 1 127 ? 25.530 24.953 -56.714 1.00 54.38 127 ASP A N 1
ATOM 1040 C CA . ASP A 1 127 ? 26.865 25.543 -56.929 1.00 54.38 127 ASP A CA 1
ATOM 1041 C C . ASP A 1 127 ? 27.984 24.479 -56.966 1.00 54.38 127 ASP A C 1
ATOM 1043 O O . ASP A 1 127 ? 29.122 24.686 -56.533 1.00 54.38 127 ASP A O 1
ATOM 1047 N N . VAL A 1 128 ? 27.662 23.278 -57.453 1.00 50.53 128 VAL A N 1
ATOM 1048 C CA . VAL A 1 128 ? 28.610 22.161 -57.502 1.00 50.53 128 VAL A CA 1
ATOM 1049 C C . VAL A 1 128 ? 29.650 22.423 -58.598 1.00 50.53 128 VAL A C 1
ATOM 1051 O O . VAL A 1 128 ? 29.390 22.227 -59.781 1.00 50.53 128 VAL A O 1
ATOM 1054 N N . MET A 1 129 ? 30.854 22.803 -58.152 1.00 52.0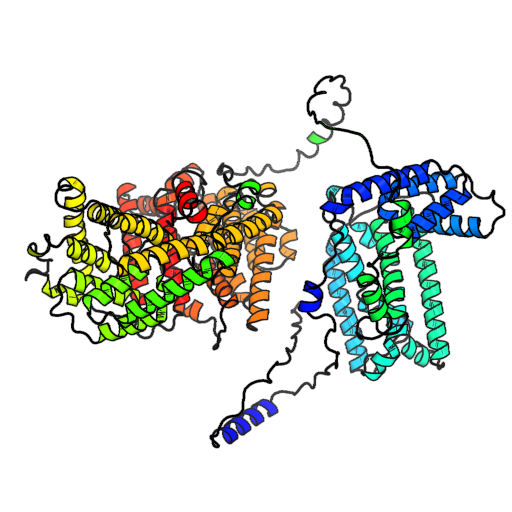3 129 MET A N 1
ATOM 1055 C CA . MET A 1 129 ? 32.095 23.026 -58.919 1.00 52.03 129 MET A CA 1
ATOM 1056 C C . MET A 1 129 ? 32.344 24.412 -59.548 1.00 52.03 129 MET A C 1
ATOM 1058 O O . MET A 1 129 ? 32.858 24.491 -60.663 1.00 52.03 129 MET A O 1
ATOM 1062 N N . ILE A 1 130 ? 32.134 25.510 -58.809 1.00 51.09 130 ILE A N 1
ATOM 1063 C CA . ILE A 1 130 ? 32.806 26.794 -59.121 1.00 51.09 130 ILE A CA 1
ATOM 1064 C C . ILE A 1 130 ? 33.485 27.391 -57.876 1.00 51.09 130 ILE A C 1
ATOM 1066 O O . ILE A 1 130 ? 33.138 28.468 -57.404 1.00 51.09 130 ILE A O 1
ATOM 1070 N N . ASN A 1 131 ? 34.497 26.703 -57.340 1.00 51.53 131 ASN A N 1
ATOM 1071 C CA . ASN A 1 131 ? 35.464 27.339 -56.443 1.00 51.53 131 ASN A CA 1
ATOM 1072 C C . ASN A 1 131 ? 36.848 26.683 -56.557 1.00 51.53 131 ASN A C 1
ATOM 1074 O O . ASN A 1 131 ? 36.953 25.463 -56.636 1.00 51.53 131 ASN A O 1
ATOM 1078 N N . ARG A 1 132 ? 37.913 27.496 -56.609 1.00 52.59 132 ARG A N 1
ATOM 1079 C CA . ARG A 1 132 ? 39.301 27.026 -56.832 1.00 52.59 132 ARG A CA 1
ATOM 1080 C C . ARG A 1 132 ? 40.076 26.725 -55.541 1.00 52.59 132 ARG A C 1
ATOM 1082 O O . ARG A 1 132 ? 41.247 26.367 -55.613 1.00 52.59 132 ARG A O 1
ATOM 1089 N N . ASP A 1 133 ? 39.443 26.869 -54.380 1.00 63.09 133 ASP A N 1
ATOM 1090 C CA . ASP A 1 133 ? 40.049 26.555 -53.085 1.00 63.09 133 ASP A CA 1
ATOM 1091 C C . ASP A 1 133 ? 39.795 25.091 -52.685 1.00 63.09 133 ASP A C 1
ATOM 1093 O O . ASP A 1 133 ? 38.651 24.643 -52.547 1.00 63.09 133 ASP A O 1
ATOM 1097 N N . LEU A 1 134 ? 40.885 24.351 -52.465 1.00 57.06 134 LEU A N 1
ATOM 1098 C CA . LEU A 1 134 ? 40.867 22.972 -51.982 1.00 57.06 134 LEU A CA 1
ATOM 1099 C C . LEU A 1 134 ? 40.271 22.870 -50.570 1.00 57.06 134 LEU A C 1
ATOM 1101 O O . LEU A 1 134 ? 39.585 21.890 -50.280 1.00 57.06 134 LEU A O 1
ATOM 1105 N N . HIS A 1 135 ? 40.489 23.869 -49.708 1.00 61.50 135 HIS A N 1
ATOM 1106 C CA . HIS A 1 135 ? 39.947 23.878 -48.351 1.00 61.50 135 HIS A CA 1
ATOM 1107 C C . HIS A 1 135 ? 38.422 24.037 -48.370 1.00 61.50 135 HIS A C 1
ATOM 1109 O O . HIS A 1 135 ? 37.722 23.177 -47.834 1.00 61.50 135 HIS A O 1
ATOM 1115 N N . ALA A 1 136 ? 37.895 25.055 -49.058 1.00 59.50 136 ALA A N 1
ATOM 1116 C CA . ALA A 1 136 ? 36.458 25.232 -49.268 1.00 59.50 136 ALA A CA 1
ATOM 1117 C C . ALA A 1 136 ? 35.801 24.010 -49.934 1.00 59.50 136 ALA A C 1
ATOM 1119 O O . ALA A 1 136 ? 34.740 23.571 -49.494 1.00 59.50 136 ALA A O 1
ATOM 1120 N N . THR A 1 137 ? 36.447 23.413 -50.942 1.00 59.09 137 THR A N 1
ATOM 1121 C CA . THR A 1 137 ? 35.921 22.233 -51.653 1.00 59.09 137 THR A CA 1
ATOM 1122 C C . THR A 1 137 ? 35.870 20.998 -50.748 1.00 59.09 137 THR A C 1
ATOM 1124 O O . THR A 1 137 ? 34.848 20.313 -50.691 1.00 59.09 137 THR A O 1
ATOM 1127 N N . ALA A 1 138 ? 36.937 20.725 -49.988 1.00 56.16 138 ALA A N 1
ATOM 1128 C CA . ALA A 1 138 ? 36.965 19.631 -49.016 1.00 56.16 138 ALA A CA 1
ATOM 1129 C C . ALA A 1 138 ? 35.954 19.852 -47.877 1.00 56.16 138 ALA A C 1
ATOM 1131 O O . ALA A 1 138 ? 35.307 18.903 -47.428 1.00 56.16 138 ALA A O 1
ATOM 1132 N N . LEU A 1 139 ? 35.774 21.104 -47.445 1.00 68.06 139 LEU A N 1
ATOM 1133 C CA . LEU A 1 139 ? 34.802 21.489 -46.428 1.00 68.06 139 LEU A CA 1
ATOM 1134 C C . LEU A 1 139 ? 33.358 21.296 -46.917 1.00 68.06 139 LEU A C 1
ATOM 1136 O O . LEU A 1 139 ? 32.568 20.651 -46.230 1.00 68.06 139 LEU A O 1
ATOM 1140 N N . GLN A 1 140 ? 33.033 21.770 -48.123 1.00 65.31 140 GLN A N 1
ATOM 1141 C CA . GLN A 1 140 ? 31.735 21.570 -48.773 1.00 65.31 140 GLN A CA 1
ATOM 1142 C C . GLN A 1 140 ? 31.429 20.077 -48.949 1.00 65.31 140 GLN A C 1
ATOM 1144 O O . GLN A 1 140 ? 30.348 19.616 -48.584 1.00 65.31 140 GLN A O 1
ATOM 1149 N N . PHE A 1 141 ? 32.393 19.301 -49.453 1.00 63.41 141 PHE A N 1
ATOM 1150 C CA . PHE A 1 141 ? 32.262 17.856 -49.648 1.00 63.41 141 PHE A CA 1
ATOM 1151 C C . PHE A 1 141 ? 32.011 17.113 -48.329 1.00 63.41 141 PHE A C 1
ATOM 1153 O O . PHE A 1 141 ? 31.121 16.261 -48.264 1.00 63.41 141 PHE A O 1
ATOM 1160 N N . ARG A 1 142 ? 32.751 17.461 -47.265 1.00 73.12 142 ARG A N 1
ATOM 1161 C CA . ARG A 1 142 ? 32.545 16.910 -45.920 1.00 73.12 142 ARG A CA 1
ATOM 1162 C C . ARG A 1 142 ? 31.142 17.231 -45.407 1.00 73.12 142 ARG A C 1
ATOM 1164 O O . ARG A 1 142 ? 30.411 16.308 -45.062 1.00 73.12 142 ARG A O 1
ATOM 1171 N N . LEU A 1 143 ? 30.749 18.505 -45.402 1.00 68.06 143 LEU A N 1
ATOM 1172 C CA . LEU A 1 143 ? 29.460 18.952 -44.865 1.00 68.06 143 LEU A CA 1
ATOM 1173 C C . LEU A 1 143 ? 28.270 18.342 -45.630 1.00 68.06 143 LEU A C 1
ATOM 1175 O O . LEU A 1 143 ? 27.331 17.841 -45.013 1.00 68.06 143 LEU A O 1
ATOM 1179 N N . LEU A 1 144 ? 28.319 18.292 -46.965 1.00 66.19 144 LEU A N 1
ATOM 1180 C CA . LEU A 1 144 ? 27.255 17.682 -47.775 1.00 66.19 144 LEU A CA 1
ATOM 1181 C C . LEU A 1 144 ? 27.138 16.160 -47.571 1.00 66.19 144 LEU A C 1
ATOM 1183 O O . LEU A 1 144 ? 26.028 15.622 -47.619 1.00 66.19 144 LEU A O 1
ATOM 1187 N N . ARG A 1 145 ? 28.248 15.454 -47.307 1.00 60.62 145 ARG A N 1
ATOM 1188 C CA . ARG A 1 145 ? 28.210 14.025 -46.944 1.00 60.62 145 ARG A CA 1
ATOM 1189 C C . ARG A 1 145 ? 27.735 13.802 -45.509 1.00 60.62 145 ARG A C 1
ATOM 1191 O O . ARG A 1 145 ? 26.903 12.929 -45.295 1.00 60.62 145 ARG A O 1
ATOM 1198 N N . GLU A 1 146 ? 28.184 14.609 -44.549 1.00 64.44 146 GLU A N 1
ATOM 1199 C CA . GLU A 1 146 ? 27.735 14.545 -43.149 1.00 64.44 146 GLU A CA 1
ATOM 1200 C C . GLU A 1 146 ? 26.218 14.756 -42.995 1.00 64.44 146 GLU A C 1
ATOM 1202 O O . GLU A 1 146 ? 25.616 14.162 -42.105 1.00 64.44 146 GLU A O 1
ATOM 1207 N N . HIS A 1 147 ? 25.588 15.544 -43.876 1.00 68.62 147 HIS A N 1
ATOM 1208 C CA . HIS A 1 147 ? 24.147 15.847 -43.834 1.00 68.62 147 HIS A CA 1
ATOM 1209 C C . HIS A 1 147 ? 23.252 14.989 -44.758 1.00 68.62 147 HIS A C 1
ATOM 1211 O O . HIS A 1 147 ? 22.034 15.220 -44.813 1.00 68.62 147 HIS A O 1
ATOM 1217 N N . GLY A 1 148 ? 23.814 13.978 -45.438 1.00 57.59 148 GLY A N 1
ATOM 1218 C CA . GLY A 1 148 ? 23.062 12.922 -46.141 1.00 57.59 148 GLY A CA 1
ATOM 1219 C C . GLY A 1 148 ? 22.455 13.331 -47.495 1.00 57.59 148 GLY A C 1
ATOM 1220 O O . GLY A 1 148 ? 21.245 13.184 -47.722 1.00 57.59 148 GLY A O 1
ATOM 1221 N N . HIS A 1 149 ? 23.249 13.895 -48.411 1.00 59.44 149 HIS A N 1
ATOM 1222 C CA . HIS A 1 149 ? 22.770 14.382 -49.716 1.00 59.44 149 HIS A CA 1
ATOM 1223 C C . HIS A 1 149 ? 23.112 13.459 -50.913 1.00 59.44 149 HIS A C 1
ATOM 1225 O O . HIS A 1 149 ? 24.206 13.534 -51.461 1.00 59.44 149 HIS A O 1
ATOM 1231 N N . SER A 1 150 ? 22.133 12.662 -51.379 1.00 45.50 150 SER A N 1
ATOM 1232 C CA . SER A 1 150 ? 21.965 12.212 -52.785 1.00 45.50 150 SER A CA 1
ATOM 1233 C C . SER A 1 150 ? 20.508 11.740 -53.061 1.00 45.50 150 SER A C 1
ATOM 1235 O O . SER A 1 150 ? 19.664 11.796 -52.161 1.00 45.50 150 SER A O 1
ATOM 1237 N N . ILE A 1 151 ? 20.167 11.373 -54.306 1.00 41.66 151 ILE A N 1
ATOM 1238 C CA . ILE A 1 151 ? 18.802 11.418 -54.893 1.00 41.66 151 ILE A CA 1
ATOM 1239 C C . ILE A 1 151 ? 18.030 10.063 -54.863 1.00 41.66 151 ILE A C 1
ATOM 1241 O O . ILE A 1 151 ? 18.423 9.165 -55.591 1.00 41.66 151 ILE A O 1
ATOM 1245 N N . ARG A 1 152 ? 16.885 10.009 -54.124 1.00 28.91 152 ARG A N 1
ATOM 1246 C CA . ARG A 1 152 ? 15.662 9.113 -54.188 1.00 28.91 152 ARG A CA 1
ATOM 1247 C C . ARG A 1 152 ? 15.819 7.566 -54.318 1.00 28.91 152 ARG A C 1
ATOM 1249 O O . ARG A 1 152 ? 16.651 7.119 -55.082 1.00 28.91 152 ARG A O 1
ATOM 1256 N N . SER A 1 153 ? 14.957 6.647 -53.830 1.00 29.16 153 SER A N 1
ATOM 1257 C CA . SER A 1 153 ? 13.943 6.445 -52.737 1.00 29.16 153 SER A CA 1
ATOM 1258 C C . SER A 1 153 ? 13.288 5.039 -52.986 1.00 29.16 153 SER A C 1
ATOM 1260 O O . SER A 1 153 ? 13.184 4.696 -54.159 1.00 29.16 153 SER A O 1
ATOM 1262 N N . VAL A 1 154 ? 12.867 4.161 -52.043 1.00 27.22 154 VAL A N 1
ATOM 1263 C CA . VAL A 1 154 ? 11.532 4.077 -51.358 1.00 27.22 154 VAL A CA 1
ATOM 1264 C C . VAL A 1 154 ? 11.410 2.816 -50.428 1.00 27.22 154 VAL A C 1
ATOM 1266 O O . VAL A 1 154 ? 11.627 1.701 -50.880 1.00 27.22 154 VAL A O 1
ATOM 1269 N N . ILE A 1 155 ? 11.014 3.026 -49.157 1.00 27.88 155 ILE A N 1
ATOM 1270 C CA . ILE A 1 155 ? 10.105 2.347 -48.162 1.00 27.88 155 ILE A CA 1
ATOM 1271 C C . ILE A 1 155 ? 9.773 0.815 -48.166 1.00 27.88 155 ILE A C 1
ATOM 1273 O O . ILE A 1 155 ? 9.232 0.325 -49.151 1.00 27.88 155 ILE A O 1
ATOM 1277 N N . ALA A 1 156 ? 9.837 0.143 -46.977 1.00 26.88 156 ALA A N 1
ATOM 1278 C CA . ALA A 1 156 ? 8.918 -0.947 -46.496 1.00 26.88 156 ALA A CA 1
ATOM 1279 C C . ALA A 1 156 ? 9.031 -1.330 -44.966 1.00 26.88 156 ALA A C 1
ATOM 1281 O O . ALA A 1 156 ? 9.994 -0.929 -44.322 1.00 26.88 156 ALA A O 1
ATOM 1282 N N . ARG A 1 157 ? 8.054 -2.128 -44.438 1.00 31.11 157 ARG A N 1
ATOM 1283 C CA . ARG A 1 157 ? 7.779 -2.702 -43.055 1.00 31.11 157 ARG A CA 1
ATOM 1284 C C . ARG A 1 157 ? 8.955 -3.360 -42.237 1.00 31.11 157 ARG A C 1
ATOM 1286 O O . ARG A 1 157 ? 10.040 -3.438 -42.804 1.00 31.11 157 ARG A O 1
ATOM 1293 N N . PRO A 1 158 ? 8.775 -4.136 -41.108 1.00 39.78 158 PRO A N 1
ATOM 1294 C CA . PRO A 1 158 ? 7.904 -4.048 -39.885 1.00 39.78 158 PRO A CA 1
ATOM 1295 C C . PRO A 1 158 ? 8.537 -4.432 -38.472 1.00 39.78 158 PRO A C 1
ATOM 1297 O O . PRO A 1 158 ? 9.376 -5.332 -38.411 1.00 39.78 158 PRO A O 1
ATOM 1300 N N . LYS A 1 159 ? 7.972 -3.948 -37.327 1.00 34.12 159 LYS A N 1
ATOM 1301 C CA . LYS A 1 159 ? 7.837 -4.564 -35.935 1.00 34.12 159 LYS A CA 1
ATOM 1302 C C . LYS A 1 159 ? 8.893 -4.450 -34.775 1.00 34.12 159 LYS A C 1
ATOM 1304 O O . LYS A 1 159 ? 10.099 -4.491 -34.978 1.00 34.12 159 LYS A O 1
ATOM 1309 N N . ILE A 1 160 ? 8.355 -4.463 -33.529 1.00 36.66 160 ILE A N 1
ATOM 1310 C CA . ILE A 1 160 ? 8.956 -4.274 -32.167 1.00 36.66 160 ILE A CA 1
ATOM 1311 C C . ILE A 1 160 ? 9.897 -5.388 -31.643 1.00 36.66 160 ILE A C 1
ATOM 1313 O O . ILE A 1 160 ? 10.692 -5.128 -30.745 1.00 36.66 160 ILE A O 1
ATOM 1317 N N . PHE A 1 161 ? 9.879 -6.597 -32.216 1.00 41.88 161 PHE A N 1
ATOM 1318 C CA . PHE A 1 161 ? 10.598 -7.811 -31.747 1.00 41.88 161 PHE A CA 1
ATOM 1319 C C . PHE A 1 161 ? 12.134 -7.697 -31.567 1.00 41.88 161 PHE A C 1
ATOM 1321 O O . PHE A 1 161 ? 12.804 -8.641 -31.150 1.00 41.88 161 PHE A O 1
ATOM 1328 N N . LEU A 1 162 ? 12.712 -6.562 -31.948 1.00 46.53 162 LEU A N 1
ATOM 1329 C CA . LEU A 1 162 ? 14.141 -6.347 -32.118 1.00 46.53 162 LEU A CA 1
ATOM 1330 C C . LEU A 1 162 ? 14.902 -6.239 -30.787 1.00 46.53 162 LEU A C 1
ATOM 1332 O O . LEU A 1 162 ? 15.940 -6.881 -30.643 1.00 46.53 162 LEU A O 1
ATOM 1336 N N . THR A 1 163 ? 14.398 -5.502 -29.794 1.00 48.72 163 THR A N 1
ATOM 1337 C CA . THR A 1 163 ? 15.123 -5.222 -28.531 1.00 48.72 163 THR A CA 1
ATOM 1338 C C . THR A 1 163 ? 15.495 -6.481 -27.748 1.00 48.72 163 THR A C 1
ATOM 1340 O O . THR A 1 163 ? 16.652 -6.641 -27.357 1.00 48.72 163 THR A O 1
ATOM 1343 N N . TYR A 1 164 ? 14.547 -7.408 -27.577 1.00 52.19 164 TYR A N 1
ATOM 1344 C CA . TYR A 1 164 ? 14.781 -8.685 -26.895 1.00 52.19 164 TYR A CA 1
ATOM 1345 C C . TYR A 1 164 ? 15.807 -9.556 -27.640 1.00 52.19 164 TYR A C 1
ATOM 1347 O O . TYR A 1 164 ? 16.638 -10.227 -27.020 1.00 52.19 164 TYR A O 1
ATOM 1355 N N . SER A 1 165 ? 15.798 -9.505 -28.979 1.00 65.50 165 SER A N 1
ATOM 1356 C CA . SER A 1 165 ? 16.765 -10.239 -29.800 1.00 65.50 165 SER A CA 1
ATOM 1357 C C . SER A 1 165 ? 18.195 -9.726 -29.611 1.00 65.50 165 SER A C 1
ATOM 1359 O O . SER A 1 165 ? 19.103 -10.540 -29.491 1.00 65.50 165 SER A O 1
ATOM 1361 N N . TYR A 1 166 ? 18.415 -8.411 -29.476 1.00 74.81 166 TYR A N 1
ATOM 1362 C CA . TYR A 1 166 ? 19.764 -7.865 -29.284 1.00 74.81 166 TYR A CA 1
ATOM 1363 C C . TYR A 1 166 ? 20.380 -8.247 -27.934 1.00 74.81 166 TYR A C 1
ATOM 1365 O O . TYR A 1 166 ? 21.548 -8.621 -27.909 1.00 74.81 166 TYR A O 1
ATOM 1373 N N . TRP A 1 167 ? 19.613 -8.241 -26.837 1.00 76.12 167 TRP A N 1
ATOM 1374 C CA . TRP A 1 167 ? 20.104 -8.748 -25.545 1.00 76.12 167 TRP A CA 1
ATOM 1375 C C . TRP A 1 167 ? 20.382 -10.255 -25.582 1.00 76.12 167 TRP A C 1
ATOM 1377 O O . TRP A 1 167 ? 21.419 -10.705 -25.097 1.00 76.12 167 TRP A O 1
ATOM 1387 N N . THR A 1 168 ? 19.503 -11.034 -26.219 1.00 76.50 168 THR A N 1
ATOM 1388 C CA . THR A 1 168 ? 19.699 -12.484 -26.395 1.00 76.50 168 THR A CA 1
ATOM 1389 C C . THR A 1 168 ? 20.966 -12.778 -27.207 1.00 76.50 168 THR A C 1
ATOM 1391 O O . THR A 1 168 ? 21.777 -13.614 -26.808 1.00 76.50 168 THR A O 1
ATOM 1394 N N . ASN A 1 169 ? 21.178 -12.049 -28.307 1.00 81.62 169 ASN A N 1
ATOM 1395 C CA . ASN A 1 169 ? 22.366 -12.156 -29.152 1.00 81.62 169 ASN A CA 1
ATOM 1396 C C . ASN A 1 169 ? 23.632 -11.731 -28.393 1.00 81.62 169 ASN A C 1
ATOM 1398 O O . ASN A 1 169 ? 24.648 -12.412 -28.493 1.00 81.62 169 ASN A O 1
ATOM 1402 N N . LEU A 1 170 ? 23.565 -10.665 -27.586 1.00 86.69 170 LEU A N 1
ATOM 1403 C CA . LEU A 1 170 ? 24.670 -10.200 -26.745 1.00 86.69 170 LEU A CA 1
ATOM 1404 C C . LEU A 1 170 ? 25.109 -11.281 -25.747 1.00 86.69 170 LEU A C 1
ATOM 1406 O O . LEU A 1 170 ? 26.269 -11.693 -25.756 1.00 86.69 170 LEU A O 1
ATOM 1410 N N . CYS A 1 171 ? 24.178 -11.833 -24.966 1.00 83.50 171 CYS A N 1
ATOM 1411 C CA . CYS A 1 171 ? 24.470 -12.946 -24.057 1.00 83.50 171 CYS A CA 1
ATOM 1412 C C . CYS A 1 171 ? 24.973 -14.199 -24.798 1.00 83.50 171 CYS A C 1
ATOM 1414 O O . CYS A 1 171 ? 25.866 -14.891 -24.306 1.00 83.50 171 CYS A O 1
ATOM 1416 N N . GLY A 1 172 ? 24.444 -14.475 -25.995 1.00 87.69 172 GLY A N 1
ATOM 1417 C CA . GLY A 1 172 ? 24.939 -15.531 -26.880 1.00 87.69 172 GLY A CA 1
ATOM 1418 C C . GLY A 1 172 ? 26.395 -15.314 -27.306 1.00 87.69 172 GLY A C 1
ATOM 1419 O O . GLY A 1 172 ? 27.191 -16.248 -27.244 1.00 87.69 172 GLY A O 1
ATOM 1420 N N . SER A 1 173 ? 26.768 -14.081 -27.655 1.00 88.25 173 SER A N 1
ATOM 1421 C CA . SER A 1 173 ? 28.130 -13.729 -28.073 1.00 88.25 173 SER A CA 1
ATOM 1422 C C . SER A 1 173 ? 29.153 -13.801 -26.930 1.00 88.25 173 SER A C 1
ATOM 1424 O O . SER A 1 173 ? 30.260 -14.304 -27.124 1.00 88.25 173 SER A O 1
ATOM 1426 N N . TYR A 1 174 ? 28.763 -13.439 -25.701 1.00 91.94 174 TYR A N 1
ATOM 1427 C CA . TYR A 1 174 ? 29.590 -13.675 -24.509 1.00 91.94 174 TYR A CA 1
ATOM 1428 C C . TYR A 1 174 ? 29.764 -15.169 -24.202 1.00 91.94 174 TYR A C 1
ATOM 1430 O O . TYR A 1 174 ? 30.824 -15.592 -23.743 1.00 91.94 174 TYR A O 1
ATOM 1438 N N . MET A 1 175 ? 28.757 -16.001 -24.485 1.00 89.06 175 MET A N 1
ATOM 1439 C CA . MET A 1 175 ? 28.875 -17.458 -24.358 1.00 89.06 175 MET A CA 1
ATOM 1440 C C . MET A 1 175 ? 29.849 -18.054 -25.392 1.00 89.06 175 MET A C 1
ATOM 1442 O O . MET A 1 175 ? 30.497 -19.058 -25.097 1.00 89.06 175 MET A O 1
ATOM 1446 N N . VAL A 1 176 ? 29.989 -17.453 -26.579 1.00 89.69 176 VAL A N 1
ATOM 1447 C CA . VAL A 1 176 ? 31.012 -17.840 -27.568 1.00 89.69 176 VAL A CA 1
ATOM 1448 C C . VAL A 1 176 ? 32.414 -17.518 -27.043 1.00 89.69 176 VAL A C 1
ATOM 1450 O O . VAL A 1 176 ? 33.244 -18.422 -26.969 1.00 89.69 176 VAL A O 1
ATOM 1453 N N . GLU A 1 177 ? 32.653 -16.300 -26.552 1.00 90.75 177 GLU A N 1
ATOM 1454 C CA . GLU A 1 177 ? 33.945 -15.918 -25.953 1.00 90.75 177 GLU A CA 1
ATOM 1455 C C . GLU A 1 177 ? 34.299 -16.776 -24.729 1.00 90.75 177 GLU A C 1
ATOM 1457 O O . GLU A 1 177 ? 35.421 -17.270 -24.606 1.00 90.75 177 GLU A O 1
ATOM 1462 N N . ALA A 1 178 ? 33.327 -17.062 -23.858 1.00 86.81 178 ALA A N 1
ATOM 1463 C CA . ALA A 1 178 ? 33.517 -17.963 -22.722 1.00 86.81 178 ALA A CA 1
ATOM 1464 C C . ALA A 1 178 ? 33.879 -19.402 -23.150 1.00 86.81 178 ALA A C 1
ATOM 1466 O O . ALA A 1 178 ? 34.609 -20.094 -22.433 1.00 86.81 178 ALA A O 1
ATOM 1467 N N . ARG A 1 179 ? 33.398 -19.865 -24.314 1.00 89.19 179 ARG A N 1
ATOM 1468 C CA . ARG A 1 179 ? 33.771 -21.163 -24.905 1.00 89.19 179 ARG A CA 1
ATOM 1469 C C . ARG A 1 179 ? 35.154 -21.139 -25.544 1.00 89.19 179 ARG A C 1
ATOM 1471 O O . ARG A 1 179 ? 35.870 -22.126 -25.406 1.00 89.19 179 ARG A O 1
ATOM 1478 N N . TRP A 1 180 ? 35.534 -20.053 -26.217 1.00 92.38 180 TRP A N 1
ATOM 1479 C CA . TRP A 1 180 ? 36.899 -19.879 -26.720 1.00 92.38 180 TRP A CA 1
ATOM 1480 C C . TRP A 1 180 ? 37.897 -19.921 -25.558 1.00 92.38 180 TRP A C 1
ATOM 1482 O O . TRP A 1 180 ? 38.811 -20.746 -25.567 1.00 92.38 180 TRP A O 1
ATOM 1492 N N . PHE A 1 181 ? 37.634 -19.149 -24.494 1.00 85.75 181 PHE A N 1
ATOM 1493 C CA . PHE A 1 181 ? 38.435 -19.162 -23.269 1.00 85.75 181 PHE A CA 1
ATOM 1494 C C . PHE A 1 181 ? 38.557 -20.565 -22.661 1.00 85.75 181 PHE A C 1
ATOM 1496 O O . PHE A 1 181 ? 39.663 -21.048 -22.430 1.00 85.75 181 PHE A O 1
ATOM 1503 N N . SER A 1 182 ? 37.430 -21.248 -22.416 1.00 84.62 182 SER A N 1
ATOM 1504 C CA . SER A 1 182 ? 37.429 -22.549 -21.727 1.00 84.62 182 SER A CA 1
ATOM 1505 C C . SER A 1 182 ? 38.109 -23.676 -22.508 1.00 84.62 182 SER A C 1
ATOM 1507 O O . SER A 1 182 ? 38.438 -24.707 -21.924 1.00 84.62 182 SER A O 1
ATOM 1509 N N . ARG A 1 183 ? 38.330 -23.482 -23.813 1.00 89.25 183 ARG A N 1
ATOM 1510 C CA . ARG A 1 183 ? 39.014 -24.422 -24.709 1.00 89.25 183 ARG A CA 1
ATOM 1511 C C . ARG A 1 183 ? 40.451 -24.014 -25.045 1.00 89.25 183 ARG A C 1
ATOM 1513 O O . ARG A 1 183 ? 41.105 -24.750 -25.776 1.00 89.25 183 ARG A O 1
ATOM 1520 N N . GLY A 1 184 ? 40.928 -22.861 -24.564 1.00 86.12 184 GLY A N 1
ATOM 1521 C CA . GLY A 1 184 ? 42.212 -22.288 -24.987 1.00 86.12 184 GLY A CA 1
ATOM 1522 C C . GLY A 1 184 ? 42.267 -21.984 -26.489 1.00 86.12 184 GLY A C 1
ATOM 1523 O O . GLY A 1 184 ? 43.329 -22.083 -27.097 1.00 86.12 184 GLY A O 1
ATOM 1524 N N . TYR A 1 185 ? 41.119 -21.692 -27.105 1.00 90.62 185 TYR A N 1
ATOM 1525 C CA . TYR A 1 185 ? 40.997 -21.510 -28.547 1.00 90.62 185 TYR A CA 1
ATOM 1526 C C . TYR A 1 185 ? 41.195 -20.044 -28.941 1.00 90.62 185 TYR A C 1
ATOM 1528 O O . TYR A 1 185 ? 40.497 -19.165 -28.433 1.00 90.62 185 TYR A O 1
ATOM 1536 N N . THR A 1 186 ? 42.103 -19.805 -29.885 1.00 91.19 186 THR A N 1
ATOM 1537 C CA . THR A 1 186 ? 42.306 -18.500 -30.526 1.00 91.19 186 THR A CA 1
ATOM 1538 C C . THR A 1 186 ? 41.555 -18.486 -31.862 1.00 91.19 186 THR A C 1
ATOM 1540 O O . THR A 1 186 ? 41.958 -19.227 -32.763 1.00 91.19 186 THR A O 1
ATOM 1543 N N . PRO A 1 187 ? 40.482 -17.687 -32.011 1.00 92.00 187 PRO A N 1
ATOM 1544 C CA . PRO A 1 187 ? 39.739 -17.591 -33.265 1.00 92.00 187 PRO A CA 1
ATOM 1545 C C . PRO A 1 187 ? 40.550 -16.901 -34.369 1.00 92.00 187 PRO A C 1
ATOM 1547 O O . PRO A 1 187 ? 41.529 -16.194 -34.117 1.00 92.00 187 PRO A O 1
ATOM 1550 N N . THR A 1 188 ? 40.111 -17.079 -35.616 1.00 91.94 188 THR A N 1
ATOM 1551 C CA . THR A 1 188 ? 40.582 -16.238 -36.738 1.00 91.94 188 THR A CA 1
ATOM 1552 C C . THR A 1 188 ? 40.082 -14.801 -36.576 1.00 91.94 188 THR A C 1
ATOM 1554 O O . THR A 1 188 ? 39.083 -14.568 -35.897 1.00 91.94 188 THR A O 1
ATOM 1557 N N . VAL A 1 189 ? 40.701 -13.819 -37.239 1.00 87.81 189 VAL A N 1
ATOM 1558 C CA . VAL A 1 189 ? 40.215 -12.423 -37.202 1.00 87.81 189 VAL A CA 1
ATOM 1559 C C . VAL A 1 189 ? 38.782 -12.315 -37.717 1.00 87.81 189 VAL A C 1
ATOM 1561 O O . VAL A 1 189 ? 37.980 -11.568 -37.161 1.00 87.81 189 VAL A O 1
ATOM 1564 N N . LYS A 1 190 ? 38.434 -13.095 -38.746 1.00 87.00 190 LYS A N 1
ATOM 1565 C CA . LYS A 1 190 ? 37.068 -13.151 -39.272 1.00 87.00 190 LYS A CA 1
ATOM 1566 C C . LYS A 1 190 ? 36.081 -13.670 -38.221 1.00 87.00 190 LYS A C 1
ATOM 1568 O O . LYS A 1 190 ? 35.097 -12.998 -37.940 1.00 87.00 190 LYS A O 1
ATOM 1573 N N . GLU A 1 191 ? 36.356 -14.834 -37.637 1.00 86.56 191 GLU A N 1
ATOM 1574 C CA . GLU A 1 191 ? 35.495 -15.460 -36.623 1.00 86.56 191 GLU A CA 1
ATOM 1575 C C . GLU A 1 191 ? 35.376 -14.586 -35.362 1.00 86.56 191 GLU A C 1
ATOM 1577 O O . GLU A 1 191 ? 34.284 -14.419 -34.814 1.00 86.56 191 GLU A O 1
ATOM 1582 N N . TYR A 1 192 ? 36.483 -13.961 -34.942 1.00 90.25 192 TYR A N 1
ATOM 1583 C CA . TYR A 1 192 ? 36.489 -13.000 -33.846 1.00 90.25 192 TYR A CA 1
ATOM 1584 C C . TYR A 1 192 ? 35.557 -11.823 -34.140 1.00 90.25 192 TYR A C 1
ATOM 1586 O O . TYR A 1 192 ? 34.716 -11.496 -33.309 1.00 90.25 192 TYR A O 1
ATOM 1594 N N . LEU A 1 193 ? 35.656 -11.206 -35.323 1.00 87.00 193 LEU A N 1
ATOM 1595 C CA . LEU A 1 193 ? 34.837 -10.044 -35.677 1.00 87.00 193 LEU A CA 1
ATOM 1596 C C . LEU A 1 193 ? 33.368 -10.391 -35.940 1.00 87.00 193 LEU A C 1
ATOM 1598 O O . LEU A 1 193 ? 32.518 -9.575 -35.595 1.00 87.00 193 LEU A O 1
ATOM 1602 N N . GLU A 1 194 ? 33.054 -11.587 -36.452 1.00 86.00 194 GLU A N 1
ATOM 1603 C CA . GLU A 1 194 ? 31.676 -12.090 -36.615 1.00 86.00 194 GLU A CA 1
ATOM 1604 C C . GLU A 1 194 ? 30.919 -12.184 -35.276 1.00 86.00 194 GLU A C 1
ATOM 1606 O O . GLU A 1 194 ? 29.712 -11.935 -35.238 1.00 86.00 194 GLU A O 1
ATOM 1611 N N . ASN A 1 195 ? 31.621 -12.460 -34.170 1.00 85.94 195 ASN A N 1
ATOM 1612 C CA . ASN A 1 195 ? 31.076 -12.389 -32.809 1.00 85.94 195 ASN A CA 1
ATOM 1613 C C . ASN A 1 195 ? 31.244 -10.993 -32.172 1.00 85.94 195 ASN A C 1
ATOM 1615 O O . ASN A 1 195 ? 30.358 -10.493 -31.475 1.00 85.94 195 ASN A O 1
ATOM 1619 N N . GLY A 1 196 ? 32.394 -10.363 -32.413 1.00 85.94 196 GLY A N 1
ATOM 1620 C CA . GLY A 1 196 ? 32.908 -9.201 -31.692 1.00 85.94 196 GLY A CA 1
ATOM 1621 C C . GLY A 1 196 ? 32.104 -7.920 -31.893 1.00 85.94 196 GLY A C 1
ATOM 1622 O O . GLY A 1 196 ? 32.037 -7.099 -30.976 1.00 85.94 196 GLY A O 1
ATOM 1623 N N . TRP A 1 197 ? 31.453 -7.758 -33.052 1.00 86.56 197 TRP A N 1
ATOM 1624 C CA . TRP A 1 197 ? 30.522 -6.647 -33.293 1.00 86.56 197 TRP A CA 1
ATOM 1625 C C . TRP A 1 197 ? 29.247 -6.749 -32.446 1.00 86.56 197 TRP A C 1
ATOM 1627 O O . TRP A 1 197 ? 28.620 -5.729 -32.171 1.00 86.56 197 TRP A O 1
ATOM 1637 N N . ILE A 1 198 ? 28.867 -7.957 -32.016 1.00 84.56 198 ILE A N 1
ATOM 1638 C CA . ILE A 1 198 ? 27.759 -8.172 -31.083 1.00 84.56 198 ILE A CA 1
ATOM 1639 C C . ILE A 1 198 ? 28.273 -8.005 -29.653 1.00 84.56 198 ILE A C 1
ATOM 1641 O O . ILE A 1 198 ? 27.704 -7.211 -28.906 1.00 84.56 198 ILE A O 1
ATOM 1645 N N . SER A 1 199 ? 29.367 -8.684 -29.287 1.00 90.25 199 SER A N 1
ATOM 1646 C CA . SER A 1 199 ? 29.860 -8.738 -27.900 1.00 90.25 199 SER A CA 1
ATOM 1647 C C . SER A 1 199 ? 30.322 -7.393 -27.337 1.00 90.25 199 SER A C 1
ATOM 1649 O O . SER A 1 199 ? 30.293 -7.184 -26.126 1.00 90.25 199 SER A O 1
ATOM 1651 N N . VAL A 1 200 ? 30.675 -6.433 -28.197 1.00 89.88 200 VAL A N 1
ATOM 1652 C CA . VAL A 1 200 ? 30.978 -5.052 -27.781 1.00 89.88 200 VAL A CA 1
ATOM 1653 C C . VAL A 1 200 ? 29.741 -4.287 -27.270 1.00 89.88 200 VAL A C 1
ATOM 1655 O O . VAL A 1 200 ? 29.836 -3.131 -26.869 1.00 89.88 200 VAL A O 1
ATOM 1658 N N . GLY A 1 201 ? 28.547 -4.888 -27.321 1.00 87.69 201 GLY A N 1
ATOM 1659 C CA . GLY A 1 201 ? 27.292 -4.273 -26.879 1.00 87.69 201 GLY A CA 1
ATOM 1660 C C . GLY A 1 201 ? 26.745 -3.199 -27.826 1.00 87.69 201 GLY A C 1
ATOM 1661 O O . GLY A 1 201 ? 25.639 -2.706 -27.606 1.00 87.69 201 GLY A O 1
ATOM 1662 N N . GLY A 1 202 ? 27.466 -2.870 -28.904 1.00 86.12 202 GLY A N 1
ATOM 1663 C CA . GLY A 1 202 ? 27.126 -1.815 -29.866 1.00 86.12 202 GLY A CA 1
ATOM 1664 C C . GLY A 1 202 ? 25.696 -1.878 -30.414 1.00 86.12 202 GLY A C 1
ATOM 1665 O O . GLY A 1 202 ? 24.973 -0.883 -30.305 1.00 86.12 202 GLY A O 1
ATOM 1666 N N . PRO A 1 203 ? 25.219 -3.037 -30.909 1.00 85.38 203 PRO A N 1
ATOM 1667 C CA . PRO A 1 203 ? 23.862 -3.161 -31.428 1.00 85.38 203 PRO A CA 1
ATOM 1668 C C . PRO A 1 203 ? 22.797 -2.928 -30.356 1.00 85.38 203 PRO A C 1
ATOM 1670 O O . PRO A 1 203 ? 21.802 -2.254 -30.616 1.00 85.38 203 PRO A O 1
ATOM 1673 N N . ALA A 1 204 ? 23.023 -3.421 -29.135 1.00 82.75 204 ALA A N 1
ATOM 1674 C CA . ALA A 1 204 ? 22.121 -3.177 -28.017 1.00 82.75 204 ALA A CA 1
ATOM 1675 C C . ALA A 1 204 ? 22.109 -1.686 -27.638 1.00 82.75 204 ALA A C 1
ATOM 1677 O O . ALA A 1 204 ? 21.032 -1.094 -27.568 1.00 82.75 204 ALA A O 1
ATOM 1678 N N . ALA A 1 205 ? 23.278 -1.062 -27.469 1.00 84.12 205 ALA A N 1
ATOM 1679 C CA . ALA A 1 205 ? 23.406 0.346 -27.100 1.00 84.12 205 ALA A CA 1
ATOM 1680 C C . ALA A 1 205 ? 22.721 1.283 -28.111 1.00 84.12 205 ALA A C 1
ATOM 1682 O O . ALA A 1 205 ? 21.899 2.110 -27.716 1.00 84.12 205 ALA A O 1
ATOM 1683 N N . ILE A 1 206 ? 22.983 1.108 -29.414 1.00 82.31 206 ILE A N 1
ATOM 1684 C CA . ILE A 1 206 ? 22.370 1.918 -30.480 1.00 82.31 206 ILE A CA 1
ATOM 1685 C C . ILE A 1 206 ? 20.848 1.759 -30.480 1.00 82.31 206 ILE A C 1
ATOM 1687 O O . ILE A 1 206 ? 20.125 2.751 -30.526 1.00 82.31 206 ILE A O 1
ATOM 1691 N N . VAL A 1 207 ? 20.331 0.531 -30.407 1.00 76.81 207 VAL A N 1
ATOM 1692 C CA . VAL A 1 207 ? 18.880 0.293 -30.477 1.00 76.81 207 VAL A CA 1
ATOM 1693 C C . VAL A 1 207 ? 18.154 0.917 -29.282 1.00 76.81 207 VAL A C 1
ATOM 1695 O O . VAL A 1 207 ? 17.112 1.545 -29.467 1.00 76.81 207 VAL A O 1
ATOM 1698 N N . HIS A 1 208 ? 18.707 0.810 -28.070 1.00 75.06 208 HIS A N 1
ATOM 1699 C CA . HIS A 1 208 ? 18.090 1.402 -26.878 1.00 75.06 208 HIS A CA 1
ATOM 1700 C C . HIS A 1 208 ? 18.190 2.929 -26.887 1.00 75.06 208 HIS A C 1
ATOM 1702 O O . HIS A 1 208 ? 17.185 3.596 -26.653 1.00 75.06 208 HIS A O 1
ATOM 1708 N N . ALA A 1 209 ? 19.347 3.495 -27.240 1.00 76.62 209 ALA A N 1
ATOM 1709 C CA . ALA A 1 209 ? 19.508 4.942 -27.355 1.00 76.62 209 ALA A CA 1
ATOM 1710 C C . ALA A 1 209 ? 18.574 5.549 -28.424 1.00 76.62 209 ALA A C 1
ATOM 1712 O O . ALA A 1 209 ? 18.038 6.638 -28.219 1.00 76.62 209 ALA A O 1
ATOM 1713 N N . TYR A 1 210 ? 18.286 4.818 -29.513 1.00 75.00 210 TYR A N 1
ATOM 1714 C CA . TYR A 1 210 ? 17.316 5.256 -30.521 1.00 75.00 210 TYR A CA 1
ATOM 1715 C C . TYR A 1 210 ? 15.907 5.335 -29.932 1.00 75.00 210 TYR A C 1
ATOM 1717 O O . TYR A 1 210 ? 15.230 6.346 -30.083 1.00 75.00 210 TYR A O 1
ATOM 1725 N N . LEU A 1 211 ? 15.476 4.281 -29.235 1.00 68.19 211 LEU A N 1
ATOM 1726 C CA . LEU A 1 211 ? 14.148 4.209 -28.624 1.00 68.19 211 LEU A CA 1
ATOM 1727 C C . LEU A 1 211 ? 13.961 5.252 -27.516 1.00 68.19 211 LEU A C 1
ATOM 1729 O O . LEU A 1 211 ? 12.887 5.842 -27.426 1.00 68.19 211 LEU A O 1
ATOM 1733 N N . LEU A 1 212 ? 15.006 5.531 -26.729 1.00 66.06 212 LEU A N 1
ATOM 1734 C CA . LEU A 1 212 ? 15.010 6.618 -25.747 1.00 66.06 212 LEU A CA 1
ATOM 1735 C C . LEU A 1 212 ? 14.865 7.988 -26.423 1.00 66.06 212 LEU A C 1
ATOM 1737 O O . LEU A 1 212 ? 14.058 8.797 -25.981 1.00 66.06 212 LEU A O 1
ATOM 1741 N N . GLN A 1 213 ? 15.548 8.233 -27.548 1.00 67.12 213 GLN A N 1
ATOM 1742 C CA . GLN A 1 213 ? 15.381 9.474 -28.317 1.00 67.12 213 GLN A CA 1
ATOM 1743 C C . GLN A 1 213 ? 13.957 9.650 -28.886 1.00 67.12 213 GLN A C 1
ATOM 1745 O O . GLN A 1 213 ? 13.539 10.775 -29.156 1.00 67.12 213 GLN A O 1
ATOM 1750 N N . LEU A 1 214 ? 13.199 8.565 -29.076 1.00 62.56 214 LEU A N 1
ATOM 1751 C CA . LEU A 1 214 ? 11.803 8.638 -29.516 1.00 62.56 214 LEU A CA 1
ATOM 1752 C C . LEU A 1 214 ? 10.811 8.955 -28.382 1.00 62.56 214 LEU A C 1
ATOM 1754 O O . LEU A 1 214 ? 9.639 9.206 -28.673 1.00 62.56 214 LEU A O 1
ATOM 1758 N N . GLN A 1 215 ? 11.235 8.978 -27.114 1.00 52.88 215 GLN A N 1
ATOM 1759 C CA . GLN A 1 215 ? 10.373 9.393 -26.004 1.00 52.88 215 GLN A CA 1
ATOM 1760 C C . GLN A 1 215 ? 9.959 10.865 -26.187 1.00 52.88 215 GLN A C 1
ATOM 1762 O O . GLN A 1 215 ? 10.793 11.742 -26.396 1.00 52.88 215 GLN A O 1
ATOM 1767 N N . GLY A 1 216 ? 8.648 11.128 -26.174 1.00 48.81 216 GLY A N 1
ATOM 1768 C CA . GLY A 1 216 ? 8.066 12.442 -26.492 1.00 48.81 216 GLY A CA 1
ATOM 1769 C C . GLY A 1 216 ? 7.753 12.681 -27.979 1.00 48.81 216 GLY A C 1
ATOM 1770 O O . GLY A 1 216 ? 7.057 13.642 -28.304 1.00 48.81 216 GLY A O 1
ATOM 1771 N N . CYS A 1 217 ? 8.178 11.805 -28.896 1.00 52.38 217 CYS A N 1
ATOM 1772 C CA . CYS A 1 217 ? 7.735 11.850 -30.292 1.00 52.38 217 CYS A CA 1
ATOM 1773 C C . CYS A 1 217 ? 6.386 11.132 -30.465 1.00 52.38 217 CYS A C 1
ATOM 1775 O O . CYS A 1 217 ? 6.145 10.090 -29.857 1.00 52.38 217 CYS A O 1
ATOM 1777 N N . ASN A 1 218 ? 5.519 11.615 -31.364 1.00 47.56 218 ASN A N 1
ATOM 1778 C CA . ASN A 1 218 ? 4.294 10.886 -31.711 1.00 47.56 218 ASN A CA 1
ATOM 1779 C C . ASN A 1 218 ? 4.632 9.655 -32.580 1.00 47.56 218 ASN A C 1
ATOM 1781 O O . ASN A 1 218 ? 4.733 9.739 -33.808 1.00 47.56 218 ASN A O 1
ATOM 1785 N N . LEU A 1 219 ? 4.818 8.512 -31.911 1.00 50.25 219 LEU A N 1
ATOM 1786 C CA . LEU A 1 219 ? 5.280 7.239 -32.479 1.00 50.25 219 LEU A CA 1
ATOM 1787 C C . LEU A 1 219 ? 4.421 6.713 -33.638 1.00 50.25 219 LEU A C 1
ATOM 1789 O O . LEU A 1 219 ? 4.932 5.970 -34.471 1.00 50.25 219 LEU A O 1
ATOM 1793 N N . THR A 1 220 ? 3.156 7.130 -33.753 1.00 44.19 220 THR A N 1
ATOM 1794 C CA . THR A 1 220 ? 2.267 6.736 -34.867 1.00 44.19 220 THR A CA 1
ATOM 1795 C C . THR A 1 220 ? 2.832 7.079 -36.254 1.00 44.19 220 THR A C 1
ATOM 1797 O O . THR A 1 220 ? 2.503 6.413 -37.237 1.00 44.19 220 THR A O 1
ATOM 1800 N N . ASN A 1 221 ? 3.735 8.064 -36.332 1.00 39.75 221 ASN A N 1
ATOM 1801 C CA . ASN A 1 221 ? 4.396 8.497 -37.565 1.00 39.75 221 ASN A CA 1
ATOM 1802 C C . ASN A 1 221 ? 5.802 7.896 -37.785 1.00 39.75 221 ASN A C 1
ATOM 1804 O O . ASN A 1 221 ? 6.403 8.148 -38.830 1.00 39.75 221 ASN A O 1
ATOM 1808 N N . ILE A 1 222 ? 6.351 7.120 -36.840 1.00 50.78 222 ILE A N 1
ATOM 1809 C CA . ILE A 1 222 ? 7.752 6.663 -36.865 1.00 50.78 222 ILE A CA 1
ATOM 1810 C C . ILE A 1 222 ? 7.821 5.135 -36.990 1.00 50.78 222 ILE A C 1
ATOM 1812 O O . ILE A 1 222 ? 7.365 4.388 -36.131 1.00 50.78 222 ILE A O 1
ATOM 1816 N N . SER A 1 223 ? 8.415 4.658 -38.086 1.00 54.41 223 SER A N 1
ATOM 1817 C CA . SER A 1 223 ? 8.569 3.228 -38.375 1.00 54.41 223 SER A CA 1
ATOM 1818 C C . SER A 1 223 ? 9.818 2.664 -37.695 1.00 54.41 223 SER A C 1
ATOM 1820 O O . SER A 1 223 ? 10.922 3.093 -38.018 1.00 54.41 223 SER A O 1
ATOM 1822 N N . LEU A 1 224 ? 9.665 1.666 -36.817 1.00 61.28 224 LEU A N 1
ATOM 1823 C CA . LEU A 1 224 ? 10.795 0.980 -36.160 1.00 61.28 224 LEU A CA 1
ATOM 1824 C C . LEU A 1 224 ? 11.633 0.108 -37.109 1.00 61.28 224 LEU A C 1
ATOM 1826 O O . LEU A 1 224 ? 12.724 -0.329 -36.760 1.00 61.28 224 LEU A O 1
ATOM 1830 N N . ASP A 1 225 ? 11.155 -0.130 -38.325 1.00 60.34 225 ASP A N 1
ATOM 1831 C CA . ASP A 1 225 ? 11.841 -0.921 -39.355 1.00 60.34 225 ASP A CA 1
ATOM 1832 C C . ASP A 1 225 ? 13.141 -0.278 -39.850 1.00 60.34 225 ASP A C 1
ATOM 1834 O O . ASP A 1 225 ? 13.978 -0.968 -40.426 1.00 60.34 225 ASP A O 1
ATOM 1838 N N . CYS A 1 226 ? 13.369 1.007 -39.562 1.00 62.91 226 CYS A N 1
ATOM 1839 C CA . CYS A 1 226 ? 14.681 1.632 -39.714 1.00 62.91 226 CYS A CA 1
ATOM 1840 C C . CYS A 1 226 ? 15.791 0.861 -38.977 1.00 62.91 226 CYS A C 1
ATOM 1842 O O . CYS A 1 226 ? 16.908 0.791 -39.475 1.00 62.91 226 CYS A O 1
ATOM 1844 N N . LEU A 1 227 ? 15.476 0.202 -37.856 1.00 67.94 227 LEU A N 1
ATOM 1845 C CA . LEU A 1 227 ? 16.400 -0.663 -37.121 1.00 67.94 227 LEU A CA 1
ATOM 1846 C C . LEU A 1 227 ? 16.778 -1.933 -37.906 1.00 67.94 227 LEU A C 1
ATOM 1848 O O . LEU A 1 227 ? 17.855 -2.480 -37.689 1.00 67.94 227 LEU A O 1
ATOM 1852 N N . LYS A 1 228 ? 15.925 -2.386 -38.839 1.00 65.12 228 LYS A N 1
ATOM 1853 C CA . LYS A 1 228 ? 16.226 -3.486 -39.773 1.00 65.12 228 LYS A CA 1
ATOM 1854 C C . LYS A 1 228 ? 16.999 -2.985 -40.985 1.00 65.12 228 LYS A C 1
ATOM 1856 O O . LYS A 1 228 ? 18.052 -3.524 -41.284 1.00 65.12 228 LYS A O 1
ATOM 1861 N N . HIS A 1 229 ? 16.522 -1.921 -41.634 1.00 63.44 229 HIS A N 1
ATOM 1862 C CA . HIS A 1 229 ? 17.194 -1.314 -42.798 1.00 63.44 229 HIS A CA 1
ATOM 1863 C C . HIS A 1 229 ? 18.548 -0.673 -42.452 1.00 63.44 229 HIS A C 1
ATOM 1865 O O . HIS A 1 229 ? 19.338 -0.359 -43.338 1.00 63.44 229 HIS A O 1
ATOM 1871 N N . GLY A 1 230 ? 18.801 -0.435 -41.164 1.00 70.75 230 GLY A N 1
ATOM 1872 C CA . GLY A 1 230 ? 20.037 0.124 -40.625 1.00 70.75 230 GLY A CA 1
ATOM 1873 C C . GLY A 1 230 ? 20.963 -0.916 -40.001 1.00 70.75 230 GLY A C 1
ATOM 1874 O O . GLY A 1 230 ? 21.916 -0.511 -39.336 1.00 70.75 230 GLY A O 1
ATOM 1875 N N . SER A 1 231 ? 20.707 -2.217 -40.205 1.00 75.38 231 SER A N 1
ATOM 1876 C CA . SER A 1 231 ? 21.556 -3.320 -39.728 1.00 75.38 231 SER A CA 1
ATOM 1877 C C . SER A 1 231 ? 23.028 -3.090 -40.039 1.00 75.38 231 SER A C 1
ATOM 1879 O O . SER A 1 231 ? 23.871 -3.237 -39.162 1.00 75.38 231 SER A O 1
ATOM 1881 N N . ASP A 1 232 ? 23.321 -2.654 -41.260 1.00 77.88 232 ASP A N 1
ATOM 1882 C CA . ASP A 1 232 ? 24.685 -2.517 -41.764 1.00 77.88 232 ASP A CA 1
ATOM 1883 C C . ASP A 1 232 ? 25.380 -1.315 -41.116 1.00 77.88 232 ASP A C 1
ATOM 1885 O O . ASP A 1 232 ? 26.558 -1.368 -40.775 1.00 77.88 232 ASP A O 1
ATOM 1889 N N . LEU A 1 233 ? 24.634 -0.235 -40.855 1.00 82.88 233 LEU A N 1
ATOM 1890 C CA . LEU A 1 233 ? 25.161 0.932 -40.149 1.00 82.88 233 LEU A CA 1
ATOM 1891 C C . LEU A 1 233 ? 25.433 0.618 -38.672 1.00 82.88 233 LEU A C 1
ATOM 1893 O O . LEU A 1 233 ? 26.442 1.062 -38.125 1.00 82.88 233 LEU A O 1
ATOM 1897 N N . ILE A 1 234 ? 24.547 -0.157 -38.038 1.00 85.44 234 ILE A N 1
ATOM 1898 C CA . ILE A 1 234 ? 24.740 -0.683 -36.682 1.00 85.44 234 ILE A CA 1
ATOM 1899 C C . ILE A 1 234 ? 25.970 -1.601 -36.651 1.00 85.44 234 ILE A C 1
ATOM 1901 O O . ILE A 1 234 ? 26.818 -1.444 -35.773 1.00 85.44 234 ILE A O 1
ATOM 1905 N N . TYR A 1 235 ? 26.094 -2.513 -37.619 1.00 85.44 235 TYR A N 1
ATOM 1906 C CA . TYR A 1 235 ? 27.217 -3.437 -37.766 1.00 85.44 235 TYR A CA 1
ATOM 1907 C C . TYR A 1 235 ? 28.543 -2.683 -37.882 1.00 85.44 235 TYR A C 1
ATOM 1909 O O . TYR A 1 235 ? 29.400 -2.835 -37.014 1.00 85.44 235 TYR A O 1
ATOM 1917 N N . TRP A 1 236 ? 28.702 -1.802 -38.875 1.00 85.31 236 TRP A N 1
ATOM 1918 C CA . TRP A 1 236 ? 29.970 -1.101 -39.091 1.00 85.31 236 TRP A CA 1
ATOM 1919 C C . TRP A 1 236 ? 30.312 -0.116 -37.970 1.00 85.31 236 TRP A C 1
ATOM 1921 O O . TRP A 1 236 ? 31.479 -0.004 -37.599 1.00 85.31 236 TRP A O 1
ATOM 1931 N N . SER A 1 237 ? 29.314 0.538 -37.362 1.00 89.38 237 SER A N 1
ATOM 1932 C CA . SER A 1 237 ? 29.529 1.323 -36.139 1.00 89.38 237 SER A CA 1
ATOM 1933 C C . SER A 1 237 ? 30.060 0.449 -35.000 1.00 89.38 237 SER A C 1
ATOM 1935 O O . SER A 1 237 ? 30.993 0.852 -34.312 1.00 89.38 237 SER A O 1
ATOM 1937 N N . SER A 1 238 ? 29.494 -0.746 -34.813 1.00 89.81 238 SER A N 1
ATOM 1938 C CA . SER A 1 238 ? 29.897 -1.673 -33.747 1.00 89.81 238 SER A CA 1
ATOM 1939 C C . SER A 1 238 ? 31.259 -2.317 -34.026 1.00 89.81 238 SER A C 1
ATOM 1941 O O . SER A 1 238 ? 32.036 -2.506 -33.096 1.00 89.81 238 SER A O 1
ATOM 1943 N N . ILE A 1 239 ? 31.605 -2.575 -35.292 1.00 88.75 239 ILE A N 1
ATOM 1944 C CA . ILE A 1 239 ? 32.957 -2.973 -35.711 1.00 88.75 239 ILE A CA 1
ATOM 1945 C C . ILE A 1 239 ? 33.968 -1.873 -35.368 1.00 88.75 239 ILE A C 1
ATOM 1947 O O . ILE A 1 239 ? 34.994 -2.174 -34.766 1.00 88.75 239 ILE A O 1
ATOM 1951 N N . ILE A 1 240 ? 33.683 -0.597 -35.666 1.00 92.50 240 ILE A N 1
ATOM 1952 C CA . ILE A 1 240 ? 34.574 0.513 -35.275 1.00 92.50 240 ILE A CA 1
ATOM 1953 C C . ILE A 1 240 ? 34.720 0.577 -33.751 1.00 92.50 240 ILE A C 1
ATOM 1955 O O . ILE A 1 240 ? 35.839 0.736 -33.268 1.00 92.50 240 ILE A O 1
ATOM 1959 N N . THR A 1 241 ? 33.632 0.403 -32.990 1.00 92.94 241 THR A N 1
ATOM 1960 C CA . THR A 1 241 ? 33.690 0.320 -31.522 1.00 92.94 241 THR A CA 1
ATOM 1961 C C . THR A 1 241 ? 34.579 -0.836 -31.054 1.00 92.94 241 THR A C 1
ATOM 1963 O O . THR A 1 241 ? 35.477 -0.594 -30.258 1.00 92.94 241 THR A O 1
ATOM 1966 N N . ARG A 1 242 ? 34.393 -2.056 -31.577 1.00 93.38 242 ARG A N 1
ATOM 1967 C CA . ARG A 1 242 ? 35.171 -3.257 -31.213 1.00 93.38 242 ARG A CA 1
ATOM 1968 C C . ARG A 1 242 ? 36.655 -3.117 -31.555 1.00 93.38 242 ARG A C 1
ATOM 1970 O O . ARG A 1 242 ? 37.506 -3.426 -30.733 1.00 93.38 242 ARG A O 1
ATOM 1977 N N . LEU A 1 243 ? 36.984 -2.626 -32.746 1.00 93.50 243 LEU A N 1
ATOM 1978 C CA . LEU A 1 243 ? 38.378 -2.437 -33.156 1.00 93.50 243 LEU A CA 1
ATOM 1979 C C . LEU A 1 243 ? 39.062 -1.297 -32.375 1.00 93.50 243 LEU A C 1
ATOM 1981 O O . LEU A 1 243 ? 40.268 -1.358 -32.148 1.00 93.50 243 LEU A O 1
ATOM 1985 N N . ALA A 1 244 ? 38.315 -0.261 -31.970 1.00 92.25 244 ALA A N 1
ATOM 1986 C CA . ALA A 1 244 ? 38.826 0.816 -31.121 1.00 92.25 244 ALA A CA 1
ATOM 1987 C C . ALA A 1 244 ? 39.067 0.351 -29.675 1.00 92.25 244 ALA A C 1
ATOM 1989 O O . ALA A 1 244 ? 40.132 0.644 -29.138 1.00 92.25 244 ALA A O 1
ATOM 1990 N N . ASP A 1 245 ? 38.115 -0.394 -29.100 1.00 91.31 245 ASP A N 1
ATOM 1991 C CA . ASP A 1 245 ? 38.216 -1.094 -27.810 1.00 91.31 245 ASP A CA 1
ATOM 1992 C C . ASP A 1 245 ? 39.492 -1.949 -27.790 1.00 91.31 245 ASP A C 1
ATOM 1994 O O . ASP A 1 245 ? 40.466 -1.588 -27.134 1.00 91.31 245 ASP A O 1
ATOM 1998 N N . ASP A 1 246 ? 39.575 -2.958 -28.664 1.00 93.06 246 ASP A N 1
ATOM 1999 C CA . ASP A 1 246 ? 40.719 -3.871 -28.763 1.00 93.06 246 ASP A CA 1
ATOM 2000 C C . ASP A 1 246 ? 42.084 -3.154 -28.945 1.00 93.06 246 ASP A C 1
ATOM 2002 O O . ASP A 1 246 ? 43.099 -3.606 -28.401 1.00 93.06 246 ASP A O 1
ATOM 2006 N N . LEU A 1 247 ? 42.146 -2.037 -29.690 1.00 90.94 247 LEU A N 1
ATOM 2007 C CA . LEU A 1 247 ? 43.369 -1.224 -29.823 1.00 90.94 247 LEU A CA 1
ATOM 2008 C C . LEU A 1 247 ? 43.809 -0.598 -28.493 1.00 90.94 247 LEU A C 1
ATOM 2010 O O . LEU A 1 247 ? 45.014 -0.560 -28.224 1.00 90.94 247 LEU A O 1
ATOM 2014 N N . GLY A 1 248 ? 42.859 -0.093 -27.704 1.00 86.00 248 GLY A N 1
ATOM 2015 C CA . GLY A 1 248 ? 43.107 0.576 -26.428 1.00 86.00 248 GLY A CA 1
ATOM 2016 C C . GLY A 1 248 ? 43.293 -0.382 -25.249 1.00 86.00 248 GLY A C 1
ATOM 2017 O O . GLY A 1 248 ? 44.074 -0.081 -24.349 1.00 86.00 248 GLY A O 1
ATOM 2018 N N . THR A 1 249 ? 42.620 -1.535 -25.250 1.00 86.31 249 THR A N 1
ATOM 2019 C CA . THR A 1 249 ? 42.505 -2.416 -24.075 1.00 86.31 249 THR A CA 1
ATOM 2020 C C . THR A 1 249 ? 43.391 -3.663 -24.124 1.00 86.31 249 THR A C 1
ATOM 2022 O O . THR A 1 249 ? 43.851 -4.120 -23.075 1.00 86.31 249 THR A O 1
ATOM 2025 N N . SER A 1 250 ? 43.661 -4.227 -25.312 1.00 86.88 250 SER A N 1
ATOM 2026 C CA . SER A 1 250 ? 44.187 -5.603 -25.459 1.00 86.88 250 SER A CA 1
ATOM 2027 C C . SER A 1 250 ? 45.410 -5.933 -24.600 1.00 86.88 250 SER A C 1
ATOM 2029 O O . SER A 1 250 ? 45.492 -7.027 -24.046 1.00 86.88 250 SER A O 1
ATOM 2031 N N . THR A 1 251 ? 46.353 -5.003 -24.449 1.00 83.88 251 THR A N 1
ATOM 2032 C CA . THR A 1 251 ? 47.576 -5.213 -23.661 1.00 83.88 251 THR A CA 1
ATOM 2033 C C . THR A 1 251 ? 47.280 -5.494 -22.189 1.00 83.88 251 THR A C 1
ATOM 2035 O O . THR A 1 251 ? 47.970 -6.308 -21.580 1.00 83.88 251 THR A O 1
ATOM 2038 N N . ASP A 1 252 ? 46.263 -4.856 -21.610 1.00 79.88 252 ASP A N 1
ATOM 2039 C CA . ASP A 1 252 ? 45.887 -5.058 -20.210 1.00 79.88 252 ASP A CA 1
ATOM 2040 C C . ASP A 1 252 ? 44.876 -6.197 -20.048 1.00 79.88 252 ASP A C 1
ATOM 2042 O O . ASP A 1 252 ? 44.963 -6.958 -19.087 1.00 79.88 252 ASP A O 1
ATOM 2046 N N . GLU A 1 253 ? 43.999 -6.414 -21.027 1.00 84.12 253 GLU A N 1
ATOM 2047 C CA . GLU A 1 253 ? 43.093 -7.570 -21.053 1.00 84.12 253 GLU A CA 1
ATOM 2048 C C . GLU A 1 253 ? 43.854 -8.904 -21.103 1.00 84.12 253 GLU A C 1
ATOM 2050 O O . GLU A 1 253 ? 43.582 -9.815 -20.317 1.00 84.12 253 GLU A O 1
ATOM 2055 N N . ILE A 1 254 ? 44.890 -9.007 -21.941 1.00 85.00 254 ILE A N 1
ATOM 2056 C CA . ILE A 1 254 ? 45.742 -10.203 -21.995 1.00 85.00 254 ILE A CA 1
ATOM 2057 C C . ILE A 1 254 ? 46.510 -10.404 -20.677 1.00 85.00 254 ILE A C 1
ATOM 2059 O O . ILE A 1 254 ? 46.606 -11.537 -20.206 1.00 85.00 254 ILE A O 1
ATOM 2063 N N . LYS A 1 255 ? 46.974 -9.334 -20.004 1.00 82.00 255 LYS A N 1
ATOM 2064 C CA . LYS A 1 255 ? 47.576 -9.439 -18.653 1.00 82.00 255 LYS A CA 1
ATOM 2065 C C . LYS A 1 255 ? 46.585 -9.952 -17.601 1.00 82.00 255 LYS A C 1
ATOM 2067 O O . LYS A 1 255 ? 47.002 -10.643 -16.674 1.00 82.00 255 LYS A O 1
ATOM 2072 N N . ARG A 1 256 ? 45.288 -9.635 -17.724 1.00 76.62 256 ARG A N 1
ATOM 2073 C CA . ARG A 1 256 ? 44.218 -10.171 -16.854 1.00 76.62 256 ARG A CA 1
ATOM 2074 C C . ARG A 1 256 ? 43.847 -11.626 -17.178 1.00 76.62 256 ARG A C 1
ATOM 2076 O O . ARG A 1 256 ? 43.150 -12.263 -16.386 1.00 76.62 256 ARG A O 1
ATOM 2083 N N . GLY A 1 257 ? 44.324 -12.166 -18.301 1.00 77.50 257 GLY A N 1
ATOM 2084 C CA . GLY A 1 257 ? 43.960 -13.494 -18.795 1.00 77.50 257 GLY A CA 1
ATOM 2085 C C . GLY A 1 257 ? 42.595 -13.522 -19.487 1.00 77.50 257 GLY A C 1
ATOM 2086 O O . GLY A 1 257 ? 41.879 -14.522 -19.391 1.00 77.50 257 GLY A O 1
ATOM 2087 N N . ASP A 1 258 ? 42.202 -12.428 -20.137 1.00 81.44 258 ASP A N 1
ATOM 2088 C CA . ASP A 1 258 ? 41.018 -12.381 -20.998 1.00 81.44 258 ASP A CA 1
ATOM 2089 C C . ASP A 1 258 ? 41.284 -13.123 -22.334 1.00 81.44 258 ASP A C 1
ATOM 2091 O O . ASP A 1 258 ? 42.392 -13.602 -22.593 1.00 81.44 258 ASP A O 1
ATOM 2095 N N . VAL A 1 259 ? 40.259 -13.292 -23.178 1.00 85.75 259 VAL A N 1
ATOM 2096 C CA . VAL A 1 259 ? 40.418 -13.944 -24.496 1.00 85.75 259 VAL A CA 1
ATOM 2097 C C . VAL A 1 259 ? 41.294 -13.126 -25.448 1.00 85.75 259 VAL A C 1
ATOM 2099 O O . VAL A 1 259 ? 41.369 -11.902 -25.338 1.00 85.75 259 VAL A O 1
ATOM 2102 N N . ALA A 1 260 ? 41.905 -13.807 -26.423 1.00 89.31 260 ALA A N 1
ATOM 2103 C CA . ALA A 1 260 ? 42.600 -13.167 -27.536 1.00 89.31 260 ALA A CA 1
ATOM 2104 C C . ALA A 1 260 ? 41.701 -12.119 -28.217 1.00 89.31 260 ALA A C 1
ATOM 2106 O O . ALA A 1 260 ? 40.563 -12.418 -28.577 1.00 89.31 260 ALA A O 1
ATOM 2107 N N . LYS A 1 261 ? 42.223 -10.900 -28.389 1.00 92.88 261 LYS A N 1
ATOM 2108 C CA . LYS A 1 261 ? 41.550 -9.788 -29.078 1.00 92.88 261 LYS A CA 1
ATOM 2109 C C . LYS A 1 261 ? 41.957 -9.753 -30.549 1.00 92.88 261 LYS A C 1
ATOM 2111 O O . LYS A 1 261 ? 42.826 -10.528 -30.956 1.00 92.88 261 LYS A O 1
ATOM 2116 N N . THR A 1 262 ? 41.388 -8.857 -31.361 1.00 92.44 262 THR A N 1
ATOM 2117 C CA . THR A 1 262 ? 41.661 -8.815 -32.816 1.00 92.44 262 THR A CA 1
ATOM 2118 C C . THR A 1 262 ? 43.166 -8.733 -33.125 1.00 92.44 262 THR A C 1
ATOM 2120 O O . THR A 1 262 ? 43.629 -9.357 -34.077 1.00 92.44 262 THR A O 1
ATOM 2123 N N . ILE A 1 263 ? 43.948 -8.044 -32.281 1.00 92.94 263 ILE A N 1
ATOM 2124 C CA . ILE A 1 263 ? 45.418 -7.977 -32.374 1.00 92.94 263 ILE A CA 1
ATOM 2125 C C . ILE A 1 263 ? 46.051 -9.369 -32.232 1.00 92.94 263 ILE A C 1
ATOM 2127 O O . ILE A 1 263 ? 46.749 -9.809 -33.142 1.00 92.94 263 ILE A O 1
ATOM 2131 N N . GLN A 1 264 ? 45.779 -10.098 -31.142 1.00 94.00 264 GLN A N 1
ATOM 2132 C CA . GLN A 1 264 ? 46.349 -11.436 -30.925 1.00 94.00 264 GLN A CA 1
ATOM 2133 C C . GLN A 1 264 ? 45.837 -12.450 -31.957 1.00 94.00 264 GLN A C 1
ATOM 2135 O O . GLN A 1 264 ? 46.600 -13.313 -32.390 1.00 94.00 264 GLN A O 1
ATOM 2140 N N . CYS A 1 265 ? 44.583 -12.320 -32.402 1.00 92.12 265 CYS A N 1
ATOM 2141 C CA . CYS A 1 265 ? 44.030 -13.143 -33.477 1.00 92.12 265 CYS A CA 1
ATOM 2142 C C . CYS A 1 265 ? 44.802 -12.927 -34.791 1.00 92.12 265 CYS A C 1
ATOM 2144 O O . CYS A 1 265 ? 45.197 -13.900 -35.426 1.00 92.12 265 CYS A O 1
ATOM 2146 N N . TYR A 1 266 ? 45.099 -11.676 -35.170 1.00 93.62 266 TYR A N 1
ATOM 2147 C CA . TYR A 1 266 ? 45.857 -11.372 -36.392 1.00 93.62 266 TYR A CA 1
ATOM 2148 C C . TYR A 1 266 ? 47.332 -11.788 -36.298 1.00 93.62 266 TYR A C 1
ATOM 2150 O O . TYR A 1 266 ? 47.857 -12.381 -37.240 1.00 93.62 266 TYR A O 1
ATOM 2158 N N . MET A 1 267 ? 47.984 -11.549 -35.152 1.00 94.44 267 MET A N 1
ATOM 2159 C CA . MET A 1 267 ? 49.350 -12.027 -34.886 1.00 94.44 267 MET A CA 1
ATOM 2160 C C . MET A 1 267 ? 49.446 -13.549 -35.048 1.00 94.44 267 MET A C 1
ATOM 2162 O O . MET A 1 267 ? 50.361 -14.039 -35.705 1.00 94.44 267 MET A O 1
ATOM 2166 N N . ASN A 1 268 ? 48.476 -14.294 -34.508 1.00 91.06 268 ASN A N 1
ATOM 2167 C CA . ASN A 1 268 ? 48.419 -15.751 -34.614 1.00 91.06 268 ASN A CA 1
ATOM 2168 C C . ASN A 1 268 ? 48.058 -16.237 -36.033 1.00 91.06 268 ASN A C 1
ATOM 2170 O O . ASN A 1 268 ? 48.612 -17.227 -36.498 1.00 91.06 268 ASN A O 1
ATOM 2174 N N . GLU A 1 269 ? 47.156 -15.546 -36.740 1.00 92.69 269 GLU A N 1
ATOM 2175 C CA . GLU A 1 269 ? 46.704 -15.934 -38.087 1.00 92.69 269 GLU A CA 1
ATOM 2176 C C . GLU A 1 269 ? 47.736 -15.630 -39.190 1.00 92.69 269 GLU A C 1
ATOM 2178 O O . GLU A 1 269 ? 47.766 -16.327 -40.207 1.00 92.69 269 GLU A O 1
ATOM 2183 N N . LYS A 1 270 ? 48.556 -14.580 -39.030 1.00 93.00 270 LYS A N 1
ATOM 2184 C CA . LYS A 1 270 ? 49.535 -14.128 -40.042 1.00 93.00 270 LYS A CA 1
ATOM 2185 C C . LYS A 1 270 ? 51.000 -14.263 -39.626 1.00 93.00 270 LYS A C 1
ATOM 2187 O O . LYS A 1 270 ? 51.866 -13.999 -40.453 1.00 93.00 270 LYS A O 1
ATOM 2192 N N . CYS A 1 271 ? 51.277 -14.674 -38.388 1.00 92.06 271 CYS A N 1
ATOM 2193 C CA . CYS A 1 271 ? 52.627 -14.762 -37.818 1.00 92.06 271 CYS A CA 1
ATOM 2194 C C . CYS A 1 271 ? 53.407 -13.430 -37.887 1.00 92.06 271 CYS A C 1
ATOM 2196 O O . CYS A 1 271 ? 54.596 -13.416 -38.197 1.00 92.06 271 CYS A O 1
ATOM 2198 N N . VAL A 1 272 ? 52.720 -12.318 -37.604 1.00 94.50 272 VAL A N 1
ATOM 2199 C CA . VAL A 1 272 ? 53.264 -10.945 -37.642 1.00 94.50 272 VAL A CA 1
ATOM 2200 C C . VAL A 1 272 ? 53.532 -10.383 -36.243 1.00 94.50 272 VAL A C 1
ATOM 2202 O O . VAL A 1 272 ? 53.032 -10.901 -35.241 1.00 94.50 272 VAL A O 1
ATOM 2205 N N . SER A 1 273 ? 54.291 -9.289 -36.176 1.00 94.56 273 SER A N 1
ATOM 2206 C CA . SER A 1 273 ? 54.512 -8.527 -34.943 1.00 94.56 273 SER A CA 1
ATOM 2207 C C . SER A 1 273 ? 53.241 -7.823 -34.437 1.00 94.56 273 SER A C 1
ATOM 2209 O O . SER A 1 273 ? 52.269 -7.619 -35.168 1.00 94.56 273 SER A O 1
ATOM 2211 N N . GLU A 1 274 ? 53.250 -7.405 -33.165 1.00 91.75 274 GLU A N 1
ATOM 2212 C CA . GLU A 1 274 ? 52.143 -6.628 -32.585 1.00 91.75 274 GLU A CA 1
ATOM 2213 C C . GLU A 1 274 ? 51.981 -5.254 -33.262 1.00 91.75 274 GLU A C 1
ATOM 2215 O O . GLU A 1 274 ? 50.862 -4.763 -33.401 1.00 91.75 274 GLU A O 1
ATOM 2220 N N . GLU A 1 275 ? 53.076 -4.644 -33.723 1.00 91.88 275 GLU A N 1
ATOM 2221 C CA . GLU A 1 275 ? 53.064 -3.357 -34.428 1.00 91.88 275 GLU A CA 1
ATOM 2222 C C . GLU A 1 275 ? 52.341 -3.470 -35.779 1.00 91.88 275 GLU A C 1
ATOM 2224 O O . GLU A 1 275 ? 51.367 -2.753 -36.023 1.00 91.88 275 GLU A O 1
ATOM 2229 N N . GLU A 1 276 ? 52.723 -4.453 -36.600 1.00 92.25 276 GLU A N 1
ATOM 2230 C CA . GLU A 1 276 ? 52.057 -4.768 -37.872 1.00 92.25 276 GLU A CA 1
ATOM 2231 C C . GLU A 1 276 ? 50.579 -5.136 -37.670 1.00 92.25 276 GLU A C 1
ATOM 2233 O O . GLU A 1 276 ? 49.716 -4.736 -38.456 1.00 92.25 276 GLU A O 1
ATOM 2238 N N . ALA A 1 277 ? 50.259 -5.863 -36.592 1.00 92.62 277 ALA A N 1
ATOM 2239 C CA . ALA A 1 277 ? 48.881 -6.177 -36.240 1.00 92.62 277 ALA A CA 1
ATOM 2240 C C . ALA A 1 277 ? 48.079 -4.919 -35.882 1.00 92.62 277 ALA A C 1
ATOM 2242 O O . ALA A 1 277 ? 46.984 -4.720 -36.408 1.00 92.62 277 ALA A O 1
ATOM 2243 N N . ARG A 1 278 ? 48.621 -4.028 -35.043 1.00 93.19 278 ARG A N 1
ATOM 2244 C CA . ARG A 1 278 ? 47.975 -2.758 -34.673 1.00 93.19 278 ARG A CA 1
ATOM 2245 C C . ARG A 1 278 ? 47.753 -1.853 -35.882 1.00 93.19 278 ARG A C 1
ATOM 2247 O O . ARG A 1 278 ? 46.693 -1.234 -35.973 1.00 93.19 278 ARG A O 1
ATOM 2254 N N . ASP A 1 279 ? 48.690 -1.801 -36.823 1.00 93.19 279 ASP A N 1
ATOM 2255 C CA . ASP A 1 279 ? 48.521 -1.049 -38.071 1.00 93.19 279 ASP A CA 1
ATOM 2256 C C . ASP A 1 279 ? 47.468 -1.669 -38.995 1.00 93.19 279 ASP A C 1
ATOM 2258 O O . ASP A 1 279 ? 46.645 -0.940 -39.560 1.00 93.19 279 ASP A O 1
ATOM 2262 N N . HIS A 1 280 ? 47.380 -3.001 -39.059 1.00 92.69 280 HIS A N 1
ATOM 2263 C CA . HIS A 1 280 ? 46.265 -3.670 -39.728 1.00 92.69 280 HIS A CA 1
ATOM 2264 C C . HIS A 1 280 ? 44.910 -3.326 -39.080 1.00 92.69 280 HIS A C 1
ATOM 2266 O O . HIS A 1 280 ? 43.948 -3.038 -39.794 1.00 92.69 280 HIS A O 1
ATOM 2272 N N . ILE A 1 281 ? 44.821 -3.252 -37.745 1.00 92.12 281 ILE A N 1
ATOM 2273 C CA . ILE A 1 281 ? 43.579 -2.845 -37.064 1.00 92.12 281 ILE A CA 1
ATOM 2274 C C . ILE A 1 281 ? 43.215 -1.379 -37.369 1.00 92.12 281 ILE A C 1
ATOM 2276 O O . ILE A 1 281 ? 42.054 -1.089 -37.670 1.00 92.12 281 ILE A O 1
ATOM 2280 N N . LYS A 1 282 ? 44.183 -0.450 -37.385 1.00 92.56 282 LYS A N 1
ATOM 2281 C CA . LYS A 1 282 ? 43.949 0.947 -37.817 1.00 92.56 282 LYS A CA 1
ATOM 2282 C C . LYS A 1 282 ? 43.415 1.011 -39.257 1.00 92.56 282 LYS A C 1
ATOM 2284 O O . LYS A 1 282 ? 42.511 1.798 -39.550 1.00 92.56 282 LYS A O 1
ATOM 2289 N N . TRP A 1 283 ? 43.932 0.164 -40.150 1.00 92.75 283 TRP A N 1
ATOM 2290 C CA . TRP A 1 283 ? 43.456 0.039 -41.531 1.00 92.75 283 TRP A CA 1
ATOM 2291 C C . TRP A 1 283 ? 42.027 -0.530 -41.614 1.00 92.75 283 TRP A C 1
ATOM 2293 O O . TRP A 1 283 ? 41.199 0.019 -42.346 1.00 92.75 283 TRP A O 1
ATOM 2303 N N . LEU A 1 284 ? 41.687 -1.547 -40.811 1.00 86.69 284 LEU A N 1
ATOM 2304 C CA . LEU A 1 284 ? 40.319 -2.076 -40.703 1.00 86.69 284 LEU A CA 1
ATOM 2305 C C . LEU A 1 284 ? 39.325 -1.016 -40.201 1.00 86.69 284 LEU A C 1
ATOM 2307 O O . LEU A 1 284 ? 38.231 -0.896 -40.755 1.00 86.69 284 LEU A O 1
ATOM 2311 N N . ILE A 1 285 ? 39.710 -0.192 -39.219 1.00 88.62 285 ILE A N 1
ATOM 2312 C CA . ILE A 1 285 ? 38.909 0.957 -38.762 1.00 88.62 285 ILE A CA 1
ATOM 2313 C C . ILE A 1 285 ? 38.707 1.966 -39.899 1.00 88.62 285 ILE A C 1
ATOM 2315 O O . ILE A 1 285 ? 37.587 2.422 -40.126 1.00 88.62 285 ILE A O 1
ATOM 2319 N N . SER A 1 286 ? 39.767 2.295 -40.646 1.00 88.19 286 SER A N 1
ATOM 2320 C CA . SER A 1 286 ? 39.687 3.215 -41.789 1.00 88.19 286 SER A CA 1
ATOM 2321 C C . SER A 1 286 ? 38.733 2.709 -42.877 1.00 88.19 286 SER A C 1
ATOM 2323 O O . SER A 1 286 ? 37.945 3.489 -43.411 1.00 88.19 286 SER A O 1
ATOM 2325 N N . ASN A 1 287 ? 38.748 1.407 -43.179 1.00 83.25 287 ASN A N 1
ATOM 2326 C CA . ASN A 1 287 ? 37.813 0.805 -44.131 1.00 83.25 287 ASN A CA 1
ATOM 2327 C C . ASN A 1 287 ? 36.382 0.749 -43.593 1.00 83.25 287 ASN A C 1
ATOM 2329 O O . ASN A 1 287 ? 35.465 1.138 -44.306 1.00 83.25 287 ASN A O 1
ATOM 2333 N N . SER A 1 288 ? 36.187 0.381 -42.327 1.00 85.19 288 SER A N 1
ATOM 2334 C CA . SER A 1 288 ? 34.862 0.388 -41.689 1.00 85.19 288 SER A CA 1
ATOM 2335 C C . SER A 1 288 ? 34.230 1.787 -41.723 1.00 85.19 288 SER A C 1
ATOM 2337 O O . SER A 1 288 ? 33.035 1.936 -41.969 1.00 85.19 288 SER A O 1
ATOM 2339 N N . TRP A 1 289 ? 35.041 2.842 -41.584 1.00 85.81 289 TRP A N 1
ATOM 2340 C CA . TRP A 1 289 ? 34.594 4.220 -41.793 1.00 85.81 289 TRP A CA 1
ATOM 2341 C C . TRP A 1 289 ? 34.184 4.531 -43.240 1.00 85.81 289 TRP A C 1
ATOM 2343 O O . TRP A 1 289 ? 33.305 5.370 -43.435 1.00 85.81 289 TRP A O 1
ATOM 2353 N N . LYS A 1 290 ? 34.769 3.896 -44.265 1.00 82.00 290 LYS A N 1
ATOM 2354 C CA . LYS A 1 290 ? 34.320 4.062 -45.664 1.00 82.00 290 LYS A CA 1
ATOM 2355 C C . LYS A 1 290 ? 32.913 3.497 -45.844 1.00 82.00 290 LYS A C 1
ATOM 2357 O O . LYS A 1 290 ? 32.066 4.205 -46.379 1.00 82.00 290 LYS A O 1
ATOM 2362 N N . GLU A 1 291 ? 32.651 2.311 -45.298 1.00 84.00 291 GLU A N 1
ATOM 2363 C CA . GLU A 1 291 ? 31.332 1.662 -45.313 1.00 84.00 291 GLU A CA 1
ATOM 2364 C C . GLU A 1 291 ? 30.271 2.508 -44.588 1.00 84.00 291 GLU A C 1
ATOM 2366 O O . GLU A 1 291 ? 29.225 2.831 -45.153 1.00 84.00 291 GLU A O 1
ATOM 2371 N N . VAL A 1 292 ? 30.571 2.980 -43.369 1.00 80.56 292 VAL A N 1
ATOM 2372 C CA . VAL A 1 292 ? 29.701 3.910 -42.619 1.00 80.56 292 VAL A CA 1
ATOM 2373 C C . VAL A 1 292 ? 29.401 5.178 -43.425 1.00 80.56 292 VAL A C 1
ATOM 2375 O O . VAL A 1 292 ? 28.254 5.629 -43.474 1.00 80.56 292 VAL A O 1
ATOM 2378 N N . ASN A 1 293 ? 30.412 5.756 -44.080 1.00 80.44 293 ASN A N 1
ATOM 2379 C CA . ASN A 1 293 ? 30.237 6.942 -44.915 1.00 80.44 293 ASN A CA 1
ATOM 2380 C C . ASN A 1 293 ? 29.397 6.653 -46.170 1.00 80.44 293 ASN A C 1
ATOM 2382 O O . ASN A 1 293 ? 28.580 7.490 -46.551 1.00 80.44 293 ASN A O 1
ATOM 2386 N N . GLU A 1 294 ? 29.551 5.487 -46.798 1.00 78.19 294 GLU A N 1
ATOM 2387 C CA . GLU A 1 294 ? 28.736 5.076 -47.942 1.00 78.19 294 GLU A CA 1
ATOM 2388 C C . GLU A 1 294 ? 27.261 4.897 -47.556 1.00 78.19 294 GLU A C 1
ATOM 2390 O O . GLU A 1 294 ? 26.373 5.414 -48.243 1.00 78.19 294 GLU A O 1
ATOM 2395 N N . ILE A 1 295 ? 26.988 4.255 -46.417 1.00 74.00 295 ILE A N 1
ATOM 2396 C CA . ILE A 1 295 ? 25.624 4.079 -45.901 1.00 74.00 295 ILE A CA 1
ATOM 2397 C C . ILE A 1 295 ? 25.001 5.428 -45.509 1.00 74.00 295 ILE A C 1
ATOM 2399 O O . ILE A 1 295 ? 23.829 5.665 -45.797 1.00 74.00 295 ILE A O 1
ATOM 2403 N N . ASN A 1 296 ? 25.778 6.350 -44.928 1.00 77.94 296 ASN A N 1
ATOM 2404 C CA . ASN A 1 296 ? 25.327 7.715 -44.630 1.00 77.94 296 ASN A CA 1
ATOM 2405 C C . ASN A 1 296 ? 24.930 8.491 -45.908 1.00 77.94 296 ASN A C 1
ATOM 2407 O O . ASN A 1 296 ? 23.907 9.173 -45.944 1.00 77.94 296 ASN A O 1
ATOM 2411 N N . ILE A 1 297 ? 25.666 8.328 -47.012 1.00 72.88 297 ILE A N 1
ATOM 2412 C CA . ILE A 1 297 ? 25.296 8.922 -48.313 1.00 72.88 297 ILE A CA 1
ATOM 2413 C C . ILE A 1 297 ? 24.012 8.282 -48.866 1.00 72.88 297 ILE A C 1
ATOM 2415 O O . ILE A 1 297 ? 23.139 8.983 -49.385 1.00 72.88 297 ILE A O 1
ATOM 2419 N N . LYS A 1 298 ? 23.864 6.962 -48.702 1.00 69.94 298 LYS A N 1
ATOM 2420 C CA . LYS A 1 298 ? 22.676 6.168 -49.071 1.00 69.94 298 LYS A CA 1
ATOM 2421 C C . LYS A 1 298 ? 21.523 6.266 -48.054 1.00 69.94 298 LYS A C 1
ATOM 2423 O O . LYS A 1 298 ? 20.509 5.583 -48.190 1.00 69.94 298 LYS A O 1
ATOM 2428 N N . GLN A 1 299 ? 21.601 7.160 -47.064 1.00 67.75 299 GLN A N 1
ATOM 2429 C CA . GLN A 1 299 ? 20.594 7.295 -46.006 1.00 67.75 299 GLN A CA 1
ATOM 2430 C C . GLN A 1 299 ? 19.160 7.427 -46.553 1.00 67.75 299 GLN A C 1
ATOM 2432 O O . GLN A 1 299 ? 18.233 6.772 -46.070 1.00 67.75 299 GLN A O 1
ATOM 2437 N N . LYS A 1 300 ? 18.975 8.290 -47.563 1.00 61.59 300 LYS A N 1
ATOM 2438 C CA . LYS A 1 300 ? 17.660 8.599 -48.153 1.00 61.59 300 LYS A CA 1
ATOM 2439 C C . LYS A 1 300 ? 17.101 7.467 -49.015 1.00 61.59 300 LYS A C 1
ATOM 2441 O O . LYS A 1 300 ? 15.883 7.368 -49.132 1.00 61.59 300 LYS A O 1
ATOM 2446 N N . THR A 1 301 ? 17.947 6.622 -49.606 1.00 58.81 301 THR A N 1
ATOM 2447 C CA . THR A 1 301 ? 17.492 5.420 -50.326 1.00 58.81 301 THR A CA 1
ATOM 2448 C C . THR A 1 301 ? 17.104 4.307 -49.357 1.00 58.81 301 THR A C 1
ATOM 2450 O O . THR A 1 301 ? 16.143 3.590 -49.617 1.00 58.81 301 THR A O 1
ATOM 2453 N N . ASN A 1 302 ? 17.774 4.230 -48.204 1.00 57.41 302 ASN A N 1
ATOM 2454 C CA . ASN A 1 302 ? 17.570 3.182 -47.201 1.00 57.41 302 ASN A CA 1
ATOM 2455 C C . ASN A 1 302 ? 16.482 3.531 -46.156 1.00 57.41 302 ASN A C 1
ATOM 2457 O O . ASN A 1 302 ? 16.245 2.766 -45.226 1.00 57.41 302 ASN A O 1
ATOM 2461 N N . ASN A 1 303 ? 15.799 4.677 -46.296 1.00 66.50 303 ASN A N 1
ATOM 2462 C CA . ASN A 1 303 ? 14.777 5.197 -45.366 1.00 66.50 303 ASN A CA 1
ATOM 2463 C C . ASN A 1 303 ? 15.262 5.379 -43.912 1.00 66.50 303 ASN A C 1
ATOM 2465 O O . ASN A 1 303 ? 14.469 5.279 -42.974 1.00 66.50 303 ASN A O 1
ATOM 2469 N N . LEU A 1 304 ? 16.554 5.651 -43.706 1.00 69.62 304 LEU A N 1
ATOM 2470 C CA . LEU A 1 304 ? 17.137 5.744 -42.366 1.00 69.62 304 LEU A CA 1
ATOM 2471 C C . LEU A 1 304 ? 16.909 7.132 -41.731 1.00 69.62 304 LEU A C 1
ATOM 2473 O O . LEU A 1 304 ? 17.321 8.142 -42.309 1.00 69.62 304 LEU A O 1
ATOM 2477 N N . PRO A 1 305 ? 16.307 7.229 -40.529 1.00 75.06 305 PRO A N 1
ATOM 2478 C CA . PRO A 1 305 ? 16.121 8.494 -39.817 1.00 75.06 305 PRO A CA 1
ATOM 2479 C C . PRO A 1 305 ? 17.448 9.197 -39.504 1.00 75.06 305 PRO A C 1
ATOM 2481 O O . PRO A 1 305 ? 18.416 8.559 -39.092 1.00 75.06 305 PRO A O 1
ATOM 2484 N N . LYS A 1 306 ? 17.494 10.531 -39.650 1.00 74.94 306 LYS A N 1
ATOM 2485 C CA . LYS A 1 306 ? 18.697 11.342 -39.351 1.00 74.94 306 LYS A CA 1
ATOM 2486 C C . LYS A 1 306 ? 19.188 11.178 -37.916 1.00 74.94 306 LYS A C 1
ATOM 2488 O O . LYS A 1 306 ? 20.393 11.108 -37.711 1.00 74.94 306 LYS A O 1
ATOM 2493 N N . SER A 1 307 ? 18.273 11.041 -36.961 1.00 74.06 307 SER A N 1
ATOM 2494 C CA . SER A 1 307 ? 18.565 10.701 -35.566 1.00 74.06 307 SER A CA 1
ATOM 2495 C C . SER A 1 307 ? 19.369 9.404 -35.438 1.00 74.06 307 SER A C 1
ATOM 2497 O O . SER A 1 307 ? 20.463 9.419 -34.880 1.00 74.06 307 SER A O 1
ATOM 2499 N N . MET A 1 308 ? 18.884 8.313 -36.039 1.00 77.62 308 MET A N 1
ATOM 2500 C CA . MET A 1 308 ? 19.556 7.009 -36.021 1.00 77.62 308 MET A CA 1
ATOM 2501 C C . MET A 1 308 ? 20.962 7.082 -36.633 1.00 77.62 308 MET A C 1
ATOM 2503 O O . MET A 1 308 ? 21.921 6.613 -36.027 1.00 77.62 308 MET A O 1
ATOM 2507 N N . VAL A 1 309 ? 21.109 7.722 -37.800 1.00 82.62 309 VAL A N 1
ATOM 2508 C CA . VAL A 1 309 ? 22.411 7.827 -38.481 1.00 82.62 309 VAL A CA 1
ATOM 2509 C C . VAL A 1 309 ? 23.406 8.672 -37.681 1.00 82.62 309 VAL A C 1
ATOM 2511 O O . VAL A 1 309 ? 24.530 8.230 -37.442 1.00 82.62 309 VAL A O 1
ATOM 2514 N N . LYS A 1 310 ? 22.981 9.849 -37.199 1.00 81.50 310 LYS A N 1
ATOM 2515 C CA . LYS A 1 310 ? 23.770 10.735 -36.324 1.00 81.50 310 LYS A CA 1
ATOM 2516 C C . LYS A 1 310 ? 24.255 9.993 -35.078 1.00 81.50 310 LYS A C 1
ATOM 2518 O O . LYS A 1 310 ? 25.393 10.177 -34.660 1.00 81.50 310 LYS A O 1
ATOM 2523 N N . MET A 1 311 ? 23.420 9.126 -34.515 1.00 82.25 311 MET A N 1
ATOM 2524 C CA . MET A 1 311 ? 23.742 8.370 -33.314 1.00 82.25 311 MET A CA 1
ATOM 2525 C C . MET A 1 311 ? 24.718 7.211 -33.561 1.00 82.25 311 MET A C 1
ATOM 2527 O O . MET A 1 311 ? 25.652 7.070 -32.778 1.00 82.25 311 MET A O 1
ATOM 2531 N N . CYS A 1 312 ? 24.595 6.447 -34.655 1.00 85.12 312 CYS A N 1
ATOM 2532 C CA . CYS A 1 312 ? 25.616 5.457 -35.033 1.00 85.12 312 CYS A CA 1
ATOM 2533 C C . CYS A 1 312 ? 26.977 6.135 -35.283 1.00 85.12 312 CYS A C 1
ATOM 2535 O O . CYS A 1 312 ? 27.993 5.739 -34.716 1.00 85.12 312 CYS A O 1
ATOM 2537 N N . LEU A 1 313 ? 26.992 7.227 -36.060 1.00 86.94 313 LEU A N 1
ATOM 2538 C CA . LEU A 1 313 ? 28.200 8.028 -36.304 1.00 86.94 313 LEU A CA 1
ATOM 2539 C C . LEU A 1 313 ? 28.833 8.522 -34.995 1.00 86.94 313 LEU A C 1
ATOM 2541 O O . LEU A 1 313 ? 30.052 8.464 -34.829 1.00 86.94 313 LEU A O 1
ATOM 2545 N N . ASN A 1 314 ? 28.010 9.003 -34.062 1.00 88.12 314 ASN A N 1
ATOM 2546 C CA . ASN A 1 314 ? 28.477 9.475 -32.766 1.00 88.12 314 ASN A CA 1
ATOM 2547 C C . ASN A 1 314 ? 28.953 8.329 -31.867 1.00 88.12 314 ASN A C 1
ATOM 2549 O O . ASN A 1 314 ? 29.952 8.518 -31.188 1.00 88.12 314 ASN A O 1
ATOM 2553 N N . MET A 1 315 ? 28.341 7.140 -31.894 1.00 87.44 315 MET A N 1
ATOM 2554 C CA . MET A 1 315 ? 28.848 5.989 -31.140 1.00 87.44 315 MET A CA 1
ATOM 2555 C C . MET A 1 315 ? 30.243 5.569 -31.619 1.00 87.44 315 MET A C 1
ATOM 2557 O O . MET A 1 315 ? 31.142 5.411 -30.794 1.00 87.44 315 MET A O 1
ATOM 2561 N N . ALA A 1 316 ? 30.451 5.456 -32.934 1.00 89.44 316 ALA A N 1
ATOM 2562 C CA . ALA A 1 316 ? 31.762 5.144 -33.503 1.00 89.44 316 ALA A CA 1
ATOM 2563 C C . ALA A 1 316 ? 32.828 6.190 -33.103 1.00 89.44 316 ALA A C 1
ATOM 2565 O O . ALA A 1 316 ? 33.924 5.831 -32.671 1.00 89.44 316 ALA A O 1
ATOM 2566 N N . ARG A 1 317 ? 32.485 7.488 -33.162 1.00 89.69 317 ARG A N 1
ATOM 2567 C CA . ARG A 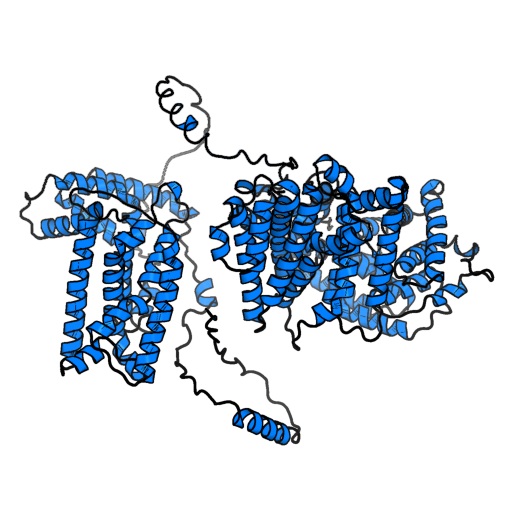1 317 ? 33.355 8.597 -32.718 1.00 89.69 317 ARG A CA 1
ATOM 2568 C C . ARG A 1 317 ? 33.644 8.562 -31.215 1.00 89.69 317 ARG A C 1
ATOM 2570 O O . ARG A 1 317 ? 34.793 8.732 -30.819 1.00 89.69 317 ARG A O 1
ATOM 2577 N N . THR A 1 318 ? 32.628 8.333 -30.384 1.00 86.19 318 THR A N 1
ATOM 2578 C CA . THR A 1 318 ? 32.762 8.250 -28.923 1.00 86.19 318 THR A CA 1
ATOM 2579 C C . THR A 1 318 ? 33.642 7.075 -28.522 1.00 86.19 318 THR A C 1
ATOM 2581 O O . THR A 1 318 ? 34.536 7.260 -27.706 1.00 86.19 318 THR A O 1
ATOM 2584 N N . ALA A 1 319 ? 33.469 5.903 -29.138 1.00 86.88 319 ALA A N 1
ATOM 2585 C CA . ALA A 1 319 ? 34.328 4.749 -28.889 1.00 86.88 319 ALA A CA 1
ATOM 2586 C C . ALA A 1 319 ? 35.797 5.058 -29.214 1.00 86.88 319 ALA A C 1
ATOM 2588 O O . ALA A 1 319 ? 36.672 4.864 -28.374 1.00 86.88 319 ALA A O 1
ATOM 2589 N N . GLN A 1 320 ? 36.071 5.637 -30.388 1.00 86.88 320 GLN A N 1
ATOM 2590 C CA . GLN A 1 320 ? 37.430 6.063 -30.727 1.00 86.88 320 GLN A CA 1
ATOM 2591 C C . GLN A 1 320 ? 37.980 7.126 -29.769 1.00 86.88 320 GLN A C 1
ATOM 2593 O O . GLN A 1 320 ? 39.169 7.098 -29.488 1.00 86.88 320 GLN A O 1
ATOM 2598 N N . CYS A 1 321 ? 37.149 8.035 -29.248 1.00 83.38 321 CYS A N 1
ATOM 2599 C CA . CYS A 1 321 ? 37.561 9.034 -28.258 1.00 83.38 321 CYS A CA 1
ATOM 2600 C C . CYS A 1 321 ? 37.908 8.405 -26.895 1.00 83.38 321 CYS A C 1
ATOM 2602 O O . CYS A 1 321 ? 38.925 8.762 -26.303 1.00 83.38 321 CYS A O 1
ATOM 2604 N N . LEU A 1 322 ? 37.090 7.454 -26.425 1.00 80.19 322 LEU A N 1
ATOM 2605 C CA . LEU A 1 322 ? 37.280 6.741 -25.157 1.00 80.19 322 LEU A CA 1
ATOM 2606 C C . LEU A 1 322 ? 38.560 5.898 -25.159 1.00 80.19 322 LEU A C 1
ATOM 2608 O O . LEU A 1 322 ? 39.318 5.949 -24.192 1.00 80.19 322 LEU A O 1
ATOM 2612 N N . PHE A 1 323 ? 38.812 5.169 -26.250 1.00 84.19 323 PHE A N 1
ATOM 2613 C CA . PHE A 1 323 ? 39.910 4.201 -26.342 1.00 84.19 323 PHE A CA 1
ATOM 2614 C C . PHE A 1 323 ? 41.199 4.744 -26.985 1.00 84.19 323 PHE A C 1
ATOM 2616 O O . PHE A 1 323 ? 42.205 4.038 -27.042 1.00 84.19 323 PHE A O 1
ATOM 2623 N N . GLN A 1 324 ? 41.227 6.013 -27.428 1.00 79.94 324 GLN A N 1
ATOM 2624 C CA . GLN A 1 324 ? 42.404 6.631 -28.071 1.00 79.94 324 GLN A CA 1
ATOM 2625 C C . GLN A 1 324 ? 43.684 6.561 -27.216 1.00 79.94 324 GLN A C 1
ATOM 2627 O O . GLN A 1 324 ? 44.790 6.589 -27.758 1.00 79.94 324 GLN A O 1
ATOM 2632 N N . HIS A 1 325 ? 43.537 6.522 -25.889 1.00 75.31 325 HIS A N 1
ATOM 2633 C CA . HIS A 1 325 ? 44.631 6.650 -24.922 1.00 75.31 325 HIS A CA 1
ATOM 2634 C C . HIS A 1 325 ? 44.703 5.489 -23.912 1.00 75.31 325 HIS A C 1
ATOM 2636 O O . HIS A 1 325 ? 45.313 5.652 -22.858 1.00 75.31 325 HIS A O 1
ATOM 2642 N N . GLY A 1 326 ? 44.099 4.337 -24.228 1.00 75.06 326 GLY A N 1
ATOM 2643 C CA . GLY A 1 326 ? 44.043 3.152 -23.360 1.00 75.06 326 GLY A CA 1
ATOM 2644 C C . GLY A 1 326 ? 42.613 2.763 -22.970 1.00 75.06 326 GLY A C 1
ATOM 2645 O O . GLY A 1 326 ? 41.653 3.200 -23.604 1.00 75.06 326 GLY A O 1
ATOM 2646 N N . ASP A 1 327 ? 42.462 1.956 -21.918 1.00 72.62 327 ASP A N 1
ATOM 2647 C CA . ASP A 1 327 ? 41.161 1.507 -21.402 1.00 72.62 327 ASP A CA 1
ATOM 2648 C C . ASP A 1 327 ? 40.405 2.636 -20.673 1.00 72.62 327 ASP A C 1
ATOM 2650 O O . ASP A 1 327 ? 40.453 2.763 -19.447 1.00 72.62 327 ASP A O 1
ATOM 2654 N N . GLY A 1 328 ? 39.683 3.457 -21.441 1.00 63.47 328 GLY A N 1
ATOM 2655 C CA . GLY A 1 328 ? 38.877 4.571 -20.936 1.00 63.47 328 GLY A CA 1
ATOM 2656 C C . GLY A 1 328 ? 37.619 4.189 -20.143 1.00 63.47 328 GLY A C 1
ATOM 2657 O O . GLY A 1 328 ? 36.857 5.092 -19.800 1.00 63.47 328 GLY A O 1
ATOM 2658 N N . ILE A 1 329 ? 37.373 2.897 -19.878 1.00 66.06 329 ILE A N 1
ATOM 2659 C CA . ILE A 1 329 ? 36.209 2.406 -19.115 1.00 66.06 329 ILE A CA 1
ATOM 2660 C C . ILE A 1 329 ? 36.656 1.625 -17.871 1.00 66.06 329 ILE A C 1
ATOM 2662 O O . ILE A 1 329 ? 36.214 1.923 -16.762 1.00 66.06 329 ILE A O 1
ATOM 2666 N N . GLY A 1 330 ? 37.529 0.631 -18.037 1.00 58.31 330 GLY A N 1
ATOM 2667 C CA . GLY A 1 330 ? 38.041 -0.220 -16.964 1.00 58.31 330 GLY A CA 1
ATOM 2668 C C . GLY A 1 330 ? 39.183 0.396 -16.151 1.00 58.31 330 GLY A C 1
ATOM 2669 O O . GLY A 1 330 ? 39.473 -0.104 -15.060 1.00 58.31 330 GLY A O 1
ATOM 2670 N N . THR A 1 331 ? 39.793 1.497 -16.614 1.00 63.28 331 THR A N 1
ATOM 2671 C CA . THR A 1 331 ? 40.757 2.279 -15.824 1.00 63.28 331 THR A CA 1
ATOM 2672 C C . THR A 1 331 ? 40.268 3.712 -15.602 1.00 63.28 331 THR A C 1
ATOM 2674 O O . THR A 1 331 ? 40.014 4.477 -16.527 1.00 63.28 331 THR A O 1
ATOM 2677 N N . SER A 1 332 ? 40.133 4.103 -14.333 1.00 54.06 332 SER A N 1
ATOM 2678 C CA . SER A 1 332 ? 39.622 5.417 -13.916 1.00 54.06 332 SER A CA 1
ATOM 2679 C C . SER A 1 332 ? 40.706 6.509 -13.838 1.00 54.06 332 SER A C 1
ATOM 2681 O O . SER A 1 332 ? 40.497 7.562 -13.238 1.00 54.06 332 SER A O 1
ATOM 2683 N N . ILE A 1 333 ? 41.886 6.270 -14.418 1.00 56.53 333 ILE A N 1
ATOM 2684 C CA . ILE A 1 333 ? 43.098 7.086 -14.254 1.00 56.53 333 ILE A CA 1
ATOM 2685 C C . ILE A 1 333 ? 43.700 7.377 -15.636 1.00 56.53 333 ILE A C 1
ATOM 2687 O O . ILE A 1 333 ? 43.751 6.495 -16.484 1.00 56.53 333 ILE A O 1
ATOM 2691 N N . GLY A 1 334 ? 44.191 8.602 -15.858 1.00 64.81 334 GLY A N 1
ATOM 2692 C CA . GLY A 1 334 ? 44.895 8.997 -17.085 1.00 64.81 334 GLY A CA 1
ATOM 2693 C C . GLY A 1 334 ? 44.141 10.017 -17.942 1.00 64.81 334 GLY A C 1
ATOM 2694 O O . GLY A 1 334 ? 43.256 10.726 -17.463 1.00 64.81 334 GLY A O 1
ATOM 2695 N N . VAL A 1 335 ? 44.491 10.090 -19.231 1.00 64.88 335 VAL A N 1
ATOM 2696 C CA . VAL A 1 335 ? 44.065 11.164 -20.156 1.00 64.88 335 VAL A CA 1
ATOM 2697 C C . VAL A 1 335 ? 42.541 11.319 -20.238 1.00 64.88 335 VAL A C 1
ATOM 2699 O O . VAL A 1 335 ? 42.043 12.441 -20.311 1.00 64.88 335 VAL A O 1
ATOM 2702 N N . THR A 1 336 ? 41.783 10.220 -20.186 1.00 62.75 336 THR A N 1
ATOM 2703 C CA . THR A 1 336 ? 40.310 10.251 -20.217 1.00 62.75 336 THR A CA 1
ATOM 2704 C C . THR A 1 336 ? 39.727 10.894 -18.953 1.00 62.75 336 THR A C 1
ATOM 2706 O O . THR A 1 336 ? 38.822 11.723 -19.060 1.00 62.75 336 THR A O 1
ATOM 2709 N N . ARG A 1 337 ? 40.299 10.620 -17.768 1.00 65.19 337 ARG A N 1
ATOM 2710 C CA . ARG A 1 337 ? 39.943 11.310 -16.514 1.00 65.19 337 ARG A CA 1
ATOM 2711 C C . ARG A 1 337 ? 40.223 12.804 -16.621 1.00 65.19 337 ARG A C 1
ATOM 2713 O O . ARG A 1 337 ? 39.357 13.613 -16.307 1.00 65.19 337 ARG A O 1
ATOM 2720 N N . ASP A 1 338 ? 41.425 13.164 -17.058 1.00 67.69 338 ASP A N 1
ATOM 2721 C CA . ASP A 1 338 ? 41.860 14.561 -17.076 1.00 67.69 338 ASP A CA 1
ATOM 2722 C C . ASP A 1 338 ? 41.068 15.388 -18.099 1.00 67.69 338 ASP A C 1
ATOM 2724 O O . ASP A 1 338 ? 40.781 16.554 -17.845 1.00 67.69 338 ASP A O 1
ATOM 2728 N N . ARG A 1 339 ? 40.608 14.777 -19.202 1.00 66.06 339 ARG A N 1
ATOM 2729 C CA . ARG A 1 339 ? 39.645 15.392 -20.132 1.00 66.06 339 ARG A CA 1
ATOM 2730 C C . ARG A 1 339 ? 38.272 15.618 -19.491 1.00 66.06 339 ARG A C 1
ATOM 2732 O O . ARG A 1 339 ? 37.742 16.718 -19.619 1.00 66.06 339 ARG A O 1
ATOM 2739 N N . LEU A 1 340 ? 37.721 14.628 -18.780 1.00 62.47 340 LEU A N 1
ATOM 2740 C CA . LEU A 1 340 ? 36.432 14.759 -18.081 1.00 62.47 340 LEU A CA 1
ATOM 2741 C C . LEU A 1 340 ? 36.482 15.832 -16.978 1.00 62.47 340 LEU A C 1
ATOM 2743 O O . LEU A 1 340 ? 35.593 16.682 -16.896 1.00 62.47 340 LEU A O 1
ATOM 2747 N N . LEU A 1 341 ? 37.556 15.847 -16.181 1.00 61.41 341 LEU A N 1
ATOM 2748 C CA . LEU A 1 341 ? 37.802 16.871 -15.161 1.00 61.41 341 LEU A CA 1
ATOM 2749 C C . LEU A 1 341 ? 38.089 18.248 -15.770 1.00 61.41 341 LEU A C 1
ATOM 2751 O O . LEU A 1 341 ? 37.678 19.258 -15.203 1.00 61.41 341 LEU A O 1
ATOM 2755 N N . ALA A 1 342 ? 38.743 18.333 -16.932 1.00 60.78 342 ALA A N 1
ATOM 2756 C CA . ALA A 1 342 ? 38.894 19.600 -17.646 1.00 60.78 342 ALA A CA 1
ATOM 2757 C C . ALA A 1 342 ? 37.530 20.152 -18.090 1.00 60.78 342 ALA A C 1
ATOM 2759 O O . ALA A 1 342 ? 37.269 21.339 -17.904 1.00 60.78 342 ALA A O 1
ATOM 2760 N N . THR A 1 343 ? 36.619 19.316 -18.602 1.00 56.34 343 THR A N 1
ATOM 2761 C CA . THR A 1 343 ? 35.260 19.765 -18.959 1.00 56.34 343 THR A CA 1
ATOM 2762 C C . THR A 1 343 ? 34.413 20.212 -17.763 1.00 56.34 343 THR A C 1
ATOM 2764 O O . THR A 1 343 ? 33.568 21.082 -17.948 1.00 56.34 343 THR A O 1
ATOM 2767 N N . SER A 1 344 ? 34.645 19.700 -16.546 1.00 49.50 344 SER A N 1
ATOM 2768 C CA . SER A 1 344 ? 33.940 20.177 -15.341 1.00 49.50 344 SER A CA 1
ATOM 2769 C C . SER A 1 344 ? 34.605 21.389 -14.671 1.00 49.50 344 SER A C 1
ATOM 2771 O O . SER A 1 344 ? 33.908 22.228 -14.109 1.00 49.50 344 SER A O 1
ATOM 2773 N N . SER A 1 345 ? 35.933 21.532 -14.758 1.00 44.91 345 SER A N 1
ATOM 2774 C CA . SER A 1 345 ? 36.688 22.622 -14.108 1.00 44.91 345 SER A CA 1
ATOM 2775 C C . SER A 1 345 ? 36.916 23.871 -14.974 1.00 44.91 345 SER A C 1
ATOM 2777 O O . SER A 1 345 ? 37.164 24.951 -14.438 1.00 44.91 345 SER A O 1
ATOM 2779 N N . SER A 1 346 ? 36.804 23.774 -16.304 1.00 42.00 346 SER A N 1
ATOM 2780 C CA . SER A 1 346 ? 37.086 24.887 -17.235 1.00 42.00 346 SER A CA 1
ATOM 2781 C C . SER A 1 346 ? 35.956 25.916 -17.407 1.00 42.00 346 SER A C 1
ATOM 2783 O O . SER A 1 346 ? 36.089 26.837 -18.210 1.00 42.00 346 SER A O 1
ATOM 2785 N N . LEU A 1 347 ? 34.874 25.835 -16.624 1.00 41.16 347 LEU A N 1
ATOM 2786 C CA . LEU A 1 347 ? 33.769 26.810 -16.652 1.00 41.16 347 LEU A CA 1
ATOM 2787 C C . LEU A 1 347 ? 34.049 28.120 -15.885 1.00 41.16 347 LEU A C 1
ATOM 2789 O O . LEU A 1 347 ? 33.158 28.955 -15.738 1.00 41.16 347 LEU A O 1
ATOM 2793 N N . ASN A 1 348 ? 35.282 28.345 -15.426 1.00 35.28 348 ASN A N 1
ATOM 2794 C CA . ASN A 1 348 ? 35.655 29.530 -14.652 1.00 35.28 348 ASN A CA 1
ATOM 2795 C C . ASN A 1 348 ? 36.214 30.656 -15.554 1.00 35.28 348 ASN A C 1
ATOM 2797 O O . ASN A 1 348 ? 37.416 30.925 -15.589 1.00 35.28 348 ASN A O 1
ATOM 2801 N N . PHE A 1 349 ? 35.338 31.326 -16.315 1.00 42.94 349 PHE A N 1
ATOM 2802 C CA . PHE A 1 349 ? 35.692 32.392 -17.277 1.00 42.94 349 PHE A CA 1
ATOM 2803 C C . PHE A 1 349 ? 36.048 33.754 -16.632 1.00 42.94 349 PHE A C 1
ATOM 2805 O O . PHE A 1 349 ? 35.722 34.824 -17.150 1.00 42.94 349 PHE A O 1
ATOM 2812 N N . SER A 1 350 ? 36.776 33.744 -15.515 1.00 37.47 350 SER A N 1
ATOM 2813 C CA . SER A 1 350 ? 37.201 34.932 -14.756 1.00 37.47 350 SER A CA 1
ATOM 2814 C C . SER A 1 350 ? 38.394 35.675 -15.388 1.00 37.47 350 SER A C 1
ATOM 2816 O O . SER A 1 350 ? 39.362 36.009 -14.708 1.00 37.47 350 SER A O 1
ATOM 2818 N N . SER A 1 351 ? 38.354 35.947 -16.698 1.00 34.97 351 SER A N 1
ATOM 2819 C CA . SER A 1 351 ? 39.401 36.711 -17.394 1.00 34.97 351 SER A CA 1
ATOM 2820 C C . SER A 1 351 ? 39.112 38.223 -17.370 1.00 34.97 351 SER A C 1
ATOM 2822 O O . SER A 1 351 ? 38.113 38.656 -17.954 1.00 34.97 351 SER A O 1
ATOM 2824 N N . PRO A 1 352 ? 39.990 39.072 -16.789 1.00 38.22 352 PRO A N 1
ATOM 2825 C CA . PRO A 1 352 ? 39.744 40.516 -16.663 1.00 38.22 352 PRO A CA 1
ATOM 2826 C C . PRO A 1 352 ? 39.515 41.268 -17.984 1.00 38.22 352 PRO A C 1
ATOM 2828 O O . PRO A 1 352 ? 38.924 42.347 -17.978 1.00 38.22 352 PRO A O 1
ATOM 2831 N N . LYS A 1 353 ? 39.938 40.706 -19.128 1.00 35.28 353 LYS A N 1
ATOM 2832 C CA . LYS A 1 353 ? 39.772 41.336 -20.450 1.00 35.28 353 LYS A CA 1
ATOM 2833 C C . LYS A 1 353 ? 38.310 41.470 -20.894 1.00 35.28 353 LYS A C 1
ATOM 2835 O O . LYS A 1 353 ? 38.020 42.358 -21.687 1.00 35.28 353 LYS A O 1
ATOM 2840 N N . PHE A 1 354 ? 37.389 40.646 -20.386 1.00 37.56 354 PHE A N 1
ATOM 2841 C CA . PHE A 1 354 ? 35.973 40.728 -20.777 1.00 37.56 354 PHE A CA 1
ATOM 2842 C C . PHE A 1 354 ? 35.207 41.834 -20.025 1.00 37.56 354 PHE A C 1
ATOM 2844 O O . PHE A 1 354 ? 34.288 42.445 -20.565 1.00 37.56 354 PHE A O 1
ATOM 2851 N N . ILE A 1 355 ? 35.630 42.155 -18.796 1.00 39.03 355 ILE A N 1
ATOM 2852 C CA . ILE A 1 355 ? 34.981 43.157 -17.931 1.00 39.03 355 ILE A CA 1
ATOM 2853 C C . ILE A 1 355 ? 35.173 44.586 -18.472 1.00 39.03 355 ILE A C 1
ATOM 2855 O O . ILE A 1 355 ? 34.322 45.452 -18.263 1.00 39.03 355 ILE A O 1
ATOM 2859 N N . GLN A 1 356 ? 36.257 44.842 -19.211 1.00 33.06 356 GLN A N 1
ATOM 2860 C CA . GLN A 1 356 ? 36.591 46.184 -19.700 1.00 33.06 356 GLN A CA 1
ATOM 2861 C C . GLN A 1 356 ? 35.668 46.683 -20.832 1.00 33.06 356 GLN A C 1
ATOM 2863 O O . GLN A 1 356 ? 35.551 47.891 -21.023 1.00 33.06 356 GLN A O 1
ATOM 2868 N N . LEU A 1 357 ? 34.964 45.785 -21.534 1.00 35.03 357 LEU A N 1
ATOM 2869 C CA . LEU A 1 357 ? 33.993 46.136 -22.584 1.00 35.03 357 LEU A CA 1
ATOM 2870 C C . LEU A 1 357 ? 32.579 46.435 -22.052 1.00 35.03 357 LEU A C 1
ATOM 2872 O O . LEU A 1 357 ? 31.768 47.014 -22.769 1.00 35.03 357 LEU A O 1
ATOM 2876 N N . TYR A 1 358 ? 32.268 46.086 -20.798 1.00 37.56 358 TYR A N 1
ATOM 2877 C CA . TYR A 1 358 ? 30.890 46.117 -20.280 1.00 37.56 358 TYR A CA 1
ATOM 2878 C C . TYR A 1 358 ? 30.477 47.442 -19.609 1.00 37.56 358 TYR A C 1
ATOM 2880 O O . TYR A 1 358 ? 29.364 47.566 -19.100 1.00 37.56 358 TYR A O 1
ATOM 2888 N N . LYS A 1 359 ? 31.359 48.453 -19.568 1.00 31.81 359 LYS A N 1
ATOM 2889 C CA . LYS A 1 359 ? 31.157 49.681 -18.771 1.00 31.81 359 LYS A CA 1
ATOM 2890 C C . LYS A 1 359 ? 30.717 50.929 -19.546 1.00 31.81 359 LYS A C 1
ATOM 2892 O O . LYS A 1 359 ? 30.777 52.028 -18.996 1.00 31.81 359 LYS A O 1
ATOM 2897 N N . THR A 1 360 ? 30.240 50.804 -20.789 1.00 27.80 360 THR A N 1
ATOM 2898 C CA . THR A 1 360 ? 29.797 51.985 -21.564 1.00 27.80 360 THR A CA 1
ATOM 2899 C C . THR A 1 360 ? 28.573 51.749 -22.456 1.00 27.80 360 THR A C 1
ATOM 2901 O O . THR A 1 360 ? 28.640 51.953 -23.664 1.00 27.80 360 THR A O 1
ATOM 2904 N N . ARG A 1 361 ? 27.434 51.383 -21.844 1.00 30.25 361 ARG A N 1
ATOM 2905 C CA . ARG A 1 361 ? 26.101 52.003 -22.068 1.00 30.25 361 ARG A CA 1
ATOM 2906 C C . ARG A 1 361 ? 24.997 51.242 -21.321 1.00 30.25 361 ARG A C 1
ATOM 2908 O O . ARG A 1 361 ? 24.367 50.339 -21.853 1.00 30.25 361 ARG A O 1
ATOM 2915 N N . ILE A 1 362 ? 24.712 51.693 -20.103 1.00 31.81 362 ILE A N 1
ATOM 2916 C CA . ILE A 1 362 ? 23.360 51.642 -19.537 1.00 31.81 362 ILE A CA 1
ATOM 2917 C C . ILE A 1 362 ? 22.858 53.082 -19.560 1.00 31.81 362 ILE A C 1
ATOM 2919 O O . ILE A 1 362 ? 23.584 53.946 -19.070 1.00 31.81 362 ILE A O 1
ATOM 2923 N N . LEU A 1 363 ? 21.659 53.332 -20.104 1.00 25.77 363 LEU A N 1
ATOM 2924 C CA . LEU A 1 363 ? 20.629 54.193 -19.495 1.00 25.77 363 LEU A CA 1
ATOM 2925 C C . LEU A 1 363 ? 19.381 54.353 -20.390 1.00 25.77 363 LEU A C 1
ATOM 2927 O O . LEU A 1 363 ? 19.504 54.495 -21.602 1.00 25.77 363 LEU A O 1
ATOM 2931 N N . LEU A 1 364 ? 18.222 54.435 -19.714 1.00 24.61 364 LEU A N 1
ATOM 2932 C CA . LEU A 1 364 ? 16.857 54.738 -20.197 1.00 24.61 364 LEU A CA 1
ATOM 2933 C C . LEU A 1 364 ? 16.128 53.620 -20.992 1.00 24.61 364 LEU A C 1
ATOM 2935 O O . LEU A 1 364 ? 16.699 53.043 -21.906 1.00 24.61 364 LEU A O 1
ATOM 2939 N N . SER A 1 365 ? 14.849 53.288 -20.738 1.00 24.34 365 SER A N 1
ATOM 2940 C CA . SER A 1 365 ? 13.957 53.606 -19.595 1.00 24.34 365 SER A CA 1
ATOM 2941 C C . SER A 1 365 ? 12.633 52.798 -19.635 1.00 24.34 365 SER A C 1
ATOM 2943 O O . SER A 1 365 ? 12.028 52.687 -20.692 1.00 24.34 365 SER A O 1
ATOM 2945 N N . SER A 1 366 ? 12.154 52.352 -18.460 1.00 23.70 366 SER A N 1
ATOM 2946 C CA . SER A 1 366 ? 10.733 52.175 -18.031 1.00 23.70 366 SER A CA 1
ATOM 2947 C C . SER A 1 366 ? 9.684 51.330 -18.818 1.00 23.70 366 SER A C 1
ATOM 2949 O O . SER A 1 366 ? 9.286 51.670 -19.922 1.00 23.70 366 SER A O 1
ATOM 2951 N N . ARG A 1 367 ? 9.148 50.323 -18.087 1.00 25.22 367 ARG A N 1
ATOM 2952 C CA . ARG A 1 367 ? 7.817 49.620 -18.048 1.00 25.22 367 ARG A CA 1
ATOM 2953 C C . ARG A 1 367 ? 6.564 50.318 -18.671 1.00 25.22 367 ARG A C 1
ATOM 2955 O O . ARG A 1 367 ? 6.628 51.535 -18.804 1.00 25.22 367 ARG A O 1
ATOM 2962 N N . PRO A 1 368 ? 5.377 49.650 -18.862 1.00 29.58 368 PRO A N 1
ATOM 2963 C CA . PRO A 1 368 ? 4.927 48.303 -18.412 1.00 29.58 368 PRO A CA 1
ATOM 2964 C C . PRO A 1 368 ? 4.190 47.405 -19.464 1.00 29.58 368 PRO A C 1
ATOM 2966 O O . PRO A 1 368 ? 4.096 47.724 -20.641 1.00 29.58 368 PRO A O 1
ATOM 2969 N N . TYR A 1 369 ? 3.669 46.261 -18.985 1.00 29.97 369 TYR A N 1
ATOM 2970 C CA . TYR A 1 369 ? 2.816 45.245 -19.645 1.00 29.97 369 TYR A CA 1
ATOM 2971 C C . TYR A 1 369 ? 1.524 45.758 -20.320 1.00 29.97 369 TYR A C 1
ATOM 2973 O O . TYR A 1 369 ? 0.905 46.693 -19.819 1.00 29.97 369 TYR A O 1
ATOM 2981 N N . ASN A 1 370 ? 1.010 44.992 -21.300 1.00 24.17 370 ASN A N 1
ATOM 2982 C CA . ASN A 1 370 ? -0.425 44.656 -21.369 1.00 24.17 370 ASN A CA 1
ATOM 2983 C C . ASN A 1 370 ? -0.720 43.386 -22.200 1.00 24.17 370 ASN A C 1
ATOM 2985 O O . ASN A 1 370 ? -0.233 43.233 -23.316 1.00 24.17 370 ASN A O 1
ATOM 2989 N N . TRP A 1 371 ? -1.561 42.499 -21.657 1.00 27.56 371 TRP A N 1
ATOM 2990 C CA . TRP A 1 371 ? -2.180 41.361 -22.352 1.00 27.56 371 TRP A CA 1
ATOM 2991 C C . TRP A 1 371 ? -3.649 41.706 -22.620 1.00 27.56 371 TRP A C 1
ATOM 2993 O O . TRP A 1 371 ? -4.408 41.728 -21.656 1.00 27.56 371 TRP A O 1
ATOM 3003 N N . LEU A 1 372 ? -4.038 41.959 -23.879 1.00 26.33 372 LEU A N 1
ATOM 3004 C CA . LEU A 1 372 ? -5.404 41.828 -24.439 1.00 26.33 372 LEU A CA 1
ATOM 3005 C C . LEU A 1 372 ? -5.502 42.559 -25.791 1.00 26.33 372 LEU A C 1
ATOM 3007 O O . LEU A 1 372 ? -5.764 43.753 -25.810 1.00 26.33 372 LEU A O 1
ATOM 3011 N N . GLU A 1 373 ? -5.357 41.841 -26.911 1.00 25.83 373 GLU A N 1
ATOM 3012 C CA . GLU A 1 373 ? -6.141 42.057 -28.144 1.00 25.83 373 GLU A CA 1
ATOM 3013 C C . GLU A 1 373 ? -5.860 40.954 -29.187 1.00 25.83 373 GLU A C 1
ATOM 3015 O O . GLU A 1 373 ? -4.829 40.294 -29.132 1.00 25.83 373 GLU A O 1
ATOM 3020 N N . ALA A 1 374 ? -6.795 40.763 -30.131 1.00 26.59 374 ALA A N 1
ATOM 3021 C CA . ALA A 1 374 ? -6.775 39.813 -31.266 1.00 26.59 374 ALA A CA 1
ATOM 3022 C C . ALA A 1 374 ? -7.466 38.430 -31.124 1.00 26.59 374 ALA A C 1
ATOM 3024 O O . ALA A 1 374 ? -7.150 37.488 -31.850 1.00 26.59 374 ALA A O 1
ATOM 3025 N N . ARG A 1 375 ? -8.564 38.336 -30.356 1.00 30.09 375 ARG A N 1
ATOM 3026 C CA . ARG A 1 375 ? -9.710 37.499 -30.789 1.00 30.09 375 ARG A CA 1
ATOM 3027 C C . ARG A 1 375 ? -10.606 38.325 -31.720 1.00 30.09 375 ARG A C 1
ATOM 3029 O O . ARG A 1 375 ? -11.545 38.957 -31.246 1.00 30.09 375 ARG A O 1
ATOM 3036 N N . LYS A 1 376 ? -10.327 38.316 -33.029 1.00 27.27 376 LYS A N 1
ATOM 3037 C CA . LYS A 1 376 ? -11.281 38.653 -34.111 1.00 27.27 376 LYS A CA 1
ATOM 3038 C C . LYS A 1 376 ? -10.643 38.415 -35.482 1.00 27.27 376 LYS A C 1
ATOM 3040 O O . LYS A 1 376 ? -9.700 39.105 -35.834 1.00 27.27 376 LYS A O 1
ATOM 3045 N N . HIS A 1 377 ? -11.196 37.440 -36.204 1.00 28.02 377 HIS A N 1
ATOM 3046 C CA . HIS A 1 377 ? -11.463 37.379 -37.653 1.00 28.02 377 HIS A CA 1
ATOM 3047 C C . HIS A 1 377 ? -11.366 35.924 -38.132 1.00 28.02 377 HIS A C 1
ATOM 3049 O O . HIS A 1 377 ? -10.287 35.355 -38.245 1.00 28.02 377 HIS A O 1
ATOM 3055 N N . GLY A 1 378 ? -12.524 35.313 -38.389 1.00 25.72 378 GLY A N 1
ATOM 3056 C CA . GLY A 1 378 ? -12.617 34.043 -39.111 1.00 25.72 378 GLY A CA 1
ATOM 3057 C C . GLY A 1 378 ? -12.934 34.275 -40.590 1.00 25.72 378 GLY A C 1
ATOM 3058 O O . GLY A 1 378 ? -13.410 35.349 -40.956 1.00 25.72 378 GLY A O 1
ATOM 3059 N N . GLY A 1 379 ? -12.732 33.256 -41.427 1.00 24.56 379 GLY A N 1
ATOM 3060 C CA . GLY A 1 379 ? -13.186 33.271 -42.822 1.00 24.56 379 GLY A CA 1
ATOM 3061 C C . GLY A 1 379 ? -12.599 32.143 -43.676 1.00 24.56 379 GLY A C 1
ATOM 3062 O O . GLY A 1 379 ? -11.391 32.091 -43.847 1.00 24.56 379 GLY A O 1
ATOM 3063 N N . CYS A 1 380 ? -13.478 31.301 -44.242 1.00 25.17 380 CYS A N 1
ATOM 3064 C CA . CYS A 1 380 ? -13.224 30.226 -45.225 1.00 25.17 380 CYS A CA 1
ATOM 3065 C C . CYS A 1 380 ? -12.217 29.110 -44.833 1.00 25.17 380 CYS A C 1
ATOM 3067 O O . CYS A 1 380 ? -11.071 29.352 -44.495 1.00 25.17 380 CYS A O 1
ATOM 3069 N N . GLY A 1 381 ? -12.522 27.810 -44.909 1.00 26.75 381 GLY A N 1
ATOM 3070 C CA . GLY A 1 381 ? -13.703 27.129 -45.445 1.00 26.75 381 GLY A CA 1
ATOM 3071 C C . GLY A 1 381 ? -13.554 26.729 -46.915 1.00 26.75 381 GLY A C 1
ATOM 3072 O O . GLY A 1 381 ? -13.970 27.495 -47.773 1.00 26.75 381 GLY A O 1
ATOM 3073 N N . HIS A 1 382 ? -12.984 25.537 -47.171 1.00 29.47 382 HIS A N 1
ATOM 3074 C CA . HIS A 1 382 ? -13.289 24.585 -48.269 1.00 29.47 382 HIS A CA 1
ATOM 3075 C C . HIS A 1 382 ? -12.236 23.451 -48.329 1.00 29.47 382 HIS A C 1
ATOM 3077 O O . HIS A 1 382 ? -11.235 23.580 -49.027 1.00 29.47 382 HIS A O 1
ATOM 3083 N N . ARG A 1 383 ? -12.461 22.321 -47.625 1.00 28.86 383 ARG A N 1
ATOM 3084 C CA . ARG A 1 383 ? -11.844 20.989 -47.912 1.00 28.86 383 ARG A CA 1
ATOM 3085 C C . ARG A 1 383 ? -12.433 19.842 -47.058 1.00 28.86 383 ARG A C 1
ATOM 3087 O O . ARG A 1 383 ? -11.723 18.983 -46.552 1.00 28.86 383 ARG A O 1
ATOM 3094 N N . SER A 1 384 ? -13.759 19.797 -46.907 1.00 36.31 384 SER A N 1
ATOM 3095 C CA . SER A 1 384 ? -14.466 18.885 -45.981 1.00 36.31 384 SER A CA 1
ATOM 3096 C C . SER A 1 384 ? -15.355 17.819 -46.654 1.00 36.31 384 SER A C 1
ATOM 3098 O O . SER A 1 384 ? -16.355 17.397 -46.075 1.00 36.31 384 SER A O 1
ATOM 3100 N N . ARG A 1 385 ? -15.017 17.355 -47.871 1.00 30.25 385 ARG A N 1
ATOM 3101 C CA . ARG A 1 385 ? -15.797 16.311 -48.586 1.00 30.25 385 ARG A CA 1
ATOM 3102 C C . ARG A 1 385 ? -15.041 15.049 -49.028 1.00 30.25 385 ARG A C 1
ATOM 3104 O O . ARG A 1 385 ? -15.695 14.113 -49.463 1.00 30.25 385 ARG A O 1
ATOM 3111 N N . LEU A 1 386 ? -13.719 14.959 -48.842 1.00 30.19 386 LEU A N 1
ATOM 3112 C CA . LEU A 1 386 ? -12.950 13.728 -49.133 1.00 30.19 386 LEU A CA 1
ATOM 3113 C C . LEU A 1 386 ? -12.577 12.901 -47.887 1.00 30.19 386 LEU A C 1
ATOM 3115 O O . LEU A 1 386 ? -12.214 11.740 -48.016 1.00 30.19 386 LEU A O 1
ATOM 3119 N N . LEU A 1 387 ? -12.742 13.448 -46.678 1.00 31.47 387 LEU A N 1
ATOM 3120 C CA . LEU A 1 387 ? -12.447 12.753 -45.413 1.00 31.47 387 LEU A CA 1
ATOM 3121 C C . LEU A 1 387 ? -13.610 11.900 -44.863 1.00 31.47 387 LEU A C 1
ATOM 3123 O O . LEU A 1 387 ? -13.401 11.117 -43.944 1.00 31.47 387 LEU A O 1
ATOM 3127 N N . ARG A 1 388 ? -14.828 12.011 -45.419 1.00 29.12 388 ARG A N 1
ATOM 3128 C CA . ARG A 1 388 ? -15.997 11.211 -44.986 1.00 29.12 388 ARG A CA 1
ATOM 3129 C C . ARG A 1 388 ? -16.173 9.879 -45.722 1.00 29.12 388 ARG A C 1
ATOM 3131 O O . ARG A 1 388 ? -16.869 9.016 -45.205 1.00 29.12 388 ARG A O 1
ATOM 3138 N N . ALA A 1 389 ? -15.551 9.685 -46.886 1.00 28.59 389 ALA A N 1
ATOM 3139 C CA . ALA A 1 389 ? -15.670 8.431 -47.638 1.00 28.59 389 ALA A CA 1
ATOM 3140 C C . ALA A 1 389 ? -14.799 7.302 -47.049 1.00 28.59 389 ALA A C 1
ATOM 3142 O O . ALA A 1 389 ? -15.205 6.143 -47.046 1.00 28.59 389 ALA A O 1
ATOM 3143 N N . SER A 1 390 ? -13.632 7.640 -46.491 1.00 29.19 390 SER A N 1
ATOM 3144 C CA . SER A 1 390 ? -12.667 6.666 -45.957 1.00 29.19 390 SER A CA 1
ATOM 3145 C C . SER A 1 390 ? -13.060 6.072 -44.597 1.00 29.19 390 SER A C 1
ATOM 3147 O O . SER A 1 390 ? -12.596 4.991 -44.247 1.00 29.19 390 SER A O 1
ATOM 3149 N N . LEU A 1 391 ? -13.916 6.758 -43.829 1.00 30.72 391 LEU A N 1
ATOM 3150 C CA . LEU A 1 391 ? -14.330 6.334 -42.482 1.00 30.72 391 LEU A CA 1
ATOM 3151 C C . LEU A 1 391 ? -15.370 5.200 -42.483 1.00 30.72 391 LEU A C 1
ATOM 3153 O O . LEU A 1 391 ? -15.431 4.435 -41.526 1.00 30.72 391 LEU A O 1
ATOM 3157 N N . ASN A 1 392 ? -16.145 5.038 -43.559 1.00 29.84 392 ASN A N 1
ATOM 3158 C CA . ASN A 1 392 ? -17.239 4.058 -43.597 1.00 29.84 392 ASN A CA 1
ATOM 3159 C C . ASN A 1 392 ? -16.808 2.639 -44.016 1.00 29.84 392 ASN A C 1
ATOM 3161 O O . ASN A 1 392 ? -17.596 1.709 -43.881 1.00 29.84 392 ASN A O 1
ATOM 3165 N N . ILE A 1 393 ? -15.578 2.443 -44.509 1.00 31.38 393 ILE A N 1
ATOM 3166 C CA . ILE A 1 393 ? -15.124 1.129 -45.007 1.00 31.38 393 ILE A CA 1
ATOM 3167 C C . ILE A 1 393 ? -14.504 0.272 -43.886 1.00 31.38 393 ILE A C 1
ATOM 3169 O O . ILE A 1 393 ? -14.711 -0.941 -43.859 1.00 31.38 393 ILE A O 1
ATOM 3173 N N . PHE A 1 394 ? -13.846 0.888 -42.894 1.00 30.83 394 PHE A N 1
ATOM 3174 C CA . PHE A 1 394 ? -13.314 0.177 -41.717 1.00 30.83 394 PHE A CA 1
ATOM 3175 C C . PHE A 1 394 ? -14.386 -0.253 -40.698 1.00 30.83 394 PHE A C 1
ATOM 3177 O O . PHE A 1 394 ? -14.134 -1.136 -39.884 1.00 30.83 394 PHE A O 1
ATOM 3184 N N . ALA A 1 395 ? -15.597 0.308 -40.762 1.00 29.69 395 ALA A N 1
ATOM 3185 C CA . ALA A 1 395 ? -16.679 0.019 -39.816 1.00 29.69 395 ALA A CA 1
ATOM 3186 C C . ALA A 1 395 ? -17.367 -1.353 -40.016 1.00 29.69 395 ALA A C 1
ATOM 3188 O O . ALA A 1 395 ? -18.223 -1.727 -39.222 1.00 29.69 395 ALA A O 1
ATOM 3189 N N . SER A 1 396 ? -17.023 -2.111 -41.065 1.00 34.84 396 SER A N 1
ATOM 3190 C CA . SER A 1 396 ? -17.795 -3.286 -41.516 1.00 34.84 396 SER A CA 1
ATOM 3191 C C . SER A 1 396 ? -17.304 -4.657 -41.015 1.00 34.84 396 SER A C 1
ATOM 3193 O O . SER A 1 396 ? -17.871 -5.677 -41.404 1.00 34.84 396 SER A O 1
ATOM 3195 N N . LYS A 1 397 ? -16.270 -4.715 -40.158 1.00 33.53 397 LYS A N 1
ATOM 3196 C CA . LYS A 1 397 ? -15.750 -5.979 -39.578 1.00 33.53 397 LYS A CA 1
ATOM 3197 C C . LYS A 1 397 ? -15.395 -5.944 -38.086 1.00 33.53 397 LYS A C 1
ATOM 3199 O O . LYS A 1 397 ? -14.796 -6.891 -37.585 1.00 33.53 397 LYS A O 1
ATOM 3204 N N . ALA A 1 398 ? -15.799 -4.906 -37.358 1.00 38.56 398 ALA A N 1
ATOM 3205 C CA . ALA A 1 398 ? -15.822 -4.968 -35.902 1.00 38.56 398 ALA A CA 1
ATOM 3206 C C . ALA A 1 398 ? -17.176 -5.536 -35.454 1.00 38.56 398 ALA A C 1
ATOM 3208 O O . ALA A 1 398 ? -18.202 -4.874 -35.614 1.00 38.56 398 ALA A O 1
ATOM 3209 N N . ASN A 1 399 ? -17.183 -6.729 -34.851 1.00 40.38 399 ASN A N 1
ATOM 3210 C CA . ASN A 1 399 ? -18.263 -7.069 -33.928 1.00 40.38 399 ASN A CA 1
ATOM 3211 C C . ASN A 1 399 ? -18.230 -6.003 -32.828 1.00 40.38 399 ASN A C 1
ATOM 3213 O O . ASN A 1 399 ? -17.243 -5.899 -32.101 1.00 40.38 399 ASN A O 1
ATOM 3217 N N . LEU A 1 400 ? -19.271 -5.172 -32.749 1.00 49.56 400 LEU A N 1
ATOM 3218 C CA . LEU A 1 400 ? -19.394 -4.125 -31.736 1.00 49.56 400 LEU A CA 1
ATOM 3219 C C . LEU A 1 400 ? -19.599 -4.779 -30.364 1.00 49.56 400 LEU A C 1
ATOM 3221 O O . LEU A 1 400 ? -20.730 -4.972 -29.922 1.00 49.56 400 LEU A O 1
ATOM 3225 N N . VAL A 1 401 ? -18.493 -5.128 -29.699 1.00 60.25 401 VAL A N 1
ATOM 3226 C CA . VAL A 1 401 ? -18.486 -5.568 -28.299 1.00 60.25 401 VAL A CA 1
ATOM 3227 C C . VAL A 1 401 ? -19.056 -4.425 -27.466 1.00 60.25 401 VAL A C 1
ATOM 3229 O O . VAL A 1 401 ? -18.405 -3.400 -27.252 1.00 60.25 401 VAL A O 1
ATOM 3232 N N . LYS A 1 402 ? -20.313 -4.577 -27.045 1.00 73.56 402 LYS A N 1
ATOM 3233 C CA . LYS A 1 402 ? -21.039 -3.570 -26.275 1.00 73.56 402 LYS A CA 1
ATOM 3234 C C . LYS A 1 402 ? -20.469 -3.525 -24.856 1.00 73.56 402 LYS A C 1
ATOM 3236 O O . LYS A 1 402 ? -20.830 -4.341 -24.014 1.00 73.56 402 LYS A O 1
ATOM 3241 N N . ARG A 1 403 ? -19.570 -2.571 -24.608 1.00 85.19 403 ARG A N 1
ATOM 3242 C CA . ARG A 1 403 ? -18.966 -2.328 -23.290 1.00 85.19 403 ARG A CA 1
ATOM 3243 C C . ARG A 1 403 ? -20.010 -1.817 -22.299 1.00 85.19 403 ARG A C 1
ATOM 3245 O O . ARG A 1 403 ? -20.849 -0.988 -22.661 1.00 85.19 403 ARG A O 1
ATOM 3252 N N . ARG A 1 404 ? -19.938 -2.288 -21.052 1.00 87.81 404 ARG A N 1
ATOM 3253 C CA . ARG A 1 404 ? -20.591 -1.627 -19.913 1.00 87.81 404 ARG A CA 1
ATOM 3254 C C . ARG A 1 404 ? -19.710 -0.468 -19.434 1.00 87.81 404 ARG A C 1
ATOM 3256 O O . ARG A 1 404 ? -18.527 -0.392 -19.760 1.00 87.81 404 ARG A O 1
ATOM 3263 N N . SER A 1 405 ? -20.318 0.441 -18.684 1.00 85.75 405 SER A N 1
ATOM 3264 C CA . SER A 1 405 ? -19.666 1.568 -18.021 1.00 85.75 405 SER A CA 1
ATOM 3265 C C . SER A 1 405 ? -20.387 1.804 -16.703 1.00 85.75 405 SER A C 1
ATOM 3267 O O . SER A 1 405 ? -21.608 1.957 -16.701 1.00 85.75 405 SER A O 1
ATOM 3269 N N . ALA A 1 406 ? -19.638 1.874 -15.605 1.00 85.25 406 ALA A N 1
ATOM 3270 C CA . ALA A 1 406 ? -20.157 2.284 -14.302 1.00 85.25 406 ALA A CA 1
ATOM 3271 C C . ALA A 1 406 ? -20.419 3.801 -14.208 1.00 85.25 406 ALA A C 1
ATOM 3273 O O . ALA A 1 406 ? -21.043 4.258 -13.256 1.00 85.25 406 ALA A O 1
ATOM 3274 N N . ASN A 1 407 ? -19.978 4.581 -15.206 1.00 85.50 407 ASN A N 1
ATOM 3275 C CA . ASN A 1 407 ? -20.121 6.040 -15.272 1.00 85.50 407 ASN A CA 1
ATOM 3276 C C . ASN A 1 407 ? -19.502 6.765 -14.062 1.00 85.50 407 ASN A C 1
ATOM 3278 O O . ASN A 1 407 ? -20.068 7.728 -13.541 1.00 85.50 407 ASN A O 1
ATOM 3282 N N . TYR A 1 408 ? -18.327 6.301 -13.627 1.00 88.75 408 TYR A N 1
ATOM 3283 C CA . TYR A 1 408 ? -17.566 6.914 -12.544 1.00 88.75 408 TYR A CA 1
ATOM 3284 C C . TYR A 1 408 ? -17.300 8.399 -12.808 1.00 88.75 408 TYR A C 1
ATOM 3286 O O . TYR A 1 408 ? -16.873 8.796 -13.893 1.00 88.75 408 TYR A O 1
ATOM 3294 N N . HIS A 1 409 ? -17.513 9.232 -11.789 1.00 89.81 409 HIS A N 1
ATOM 3295 C CA . HIS A 1 409 ? -17.163 10.646 -11.872 1.00 89.81 409 HIS A CA 1
ATOM 3296 C C . HIS A 1 409 ? -15.626 10.829 -11.803 1.00 89.81 409 HIS A C 1
ATOM 3298 O O . HIS A 1 409 ? -14.937 10.033 -11.145 1.00 89.81 409 HIS A O 1
ATOM 3304 N N . PRO A 1 410 ? -15.064 11.884 -12.425 1.00 89.62 410 PRO A N 1
ATOM 3305 C CA . PRO A 1 410 ? -13.627 12.163 -12.378 1.00 89.62 410 PRO A CA 1
ATOM 3306 C C . PRO A 1 410 ? -13.149 12.492 -10.957 1.00 89.62 410 PRO A C 1
ATOM 3308 O O . PRO A 1 410 ? -13.931 12.970 -10.132 1.00 89.62 410 PRO A O 1
ATOM 3311 N N . SER A 1 411 ? -11.861 12.264 -10.682 1.00 92.00 411 SER A N 1
ATOM 3312 C CA . SER A 1 411 ? -11.214 12.717 -9.442 1.00 92.00 411 SER A CA 1
ATOM 3313 C C . SER A 1 411 ? -11.381 14.230 -9.253 1.00 92.00 411 SER A C 1
ATOM 3315 O O . SER A 1 411 ? -11.214 14.995 -10.207 1.00 92.00 411 SER A O 1
ATOM 3317 N N . ILE A 1 412 ? -11.646 14.667 -8.017 1.00 94.31 412 ILE A N 1
ATOM 3318 C CA . ILE A 1 412 ? -11.564 16.090 -7.635 1.00 94.31 412 ILE A CA 1
ATOM 3319 C C . ILE A 1 412 ? -10.123 16.527 -7.313 1.00 94.31 412 ILE A C 1
ATOM 3321 O O . ILE A 1 412 ? -9.858 17.713 -7.133 1.00 94.31 412 ILE A O 1
ATOM 3325 N N . TRP A 1 413 ? -9.198 15.569 -7.240 1.00 93.56 413 TRP A N 1
ATOM 3326 C CA . TRP A 1 413 ? -7.794 15.747 -6.892 1.00 93.56 413 TRP A CA 1
ATOM 3327 C C . TRP A 1 413 ? -6.950 15.689 -8.169 1.00 93.56 413 TRP A C 1
ATOM 3329 O O . TRP A 1 413 ? -6.447 14.631 -8.551 1.00 93.56 413 TRP A O 1
ATOM 3339 N N . ASN A 1 414 ? -6.850 16.809 -8.890 1.00 89.50 414 ASN A N 1
ATOM 3340 C CA . ASN A 1 414 ? -5.994 16.887 -10.075 1.00 89.50 414 ASN A CA 1
ATOM 3341 C C . ASN A 1 414 ? -4.505 16.973 -9.700 1.00 89.50 414 ASN A C 1
ATOM 3343 O O . ASN A 1 414 ? -4.137 17.282 -8.563 1.00 89.50 414 ASN A O 1
ATOM 3347 N N . HIS A 1 415 ? -3.646 16.704 -10.686 1.00 92.06 415 HIS A N 1
ATOM 3348 C CA . HIS A 1 415 ? -2.197 16.707 -10.511 1.00 92.06 415 HIS A CA 1
ATOM 3349 C C . HIS A 1 415 ? -1.694 18.051 -9.959 1.00 92.06 415 HIS A C 1
ATOM 3351 O O . HIS A 1 415 ? -0.935 18.055 -8.990 1.00 92.06 415 HIS A O 1
ATOM 3357 N N . GLU A 1 416 ? -2.182 19.180 -10.494 1.00 92.69 416 GLU A N 1
ATOM 3358 C CA . GLU A 1 416 ? -1.756 20.512 -10.049 1.00 92.69 416 GLU A CA 1
ATOM 3359 C C . GLU A 1 416 ? -2.115 20.794 -8.581 1.00 92.69 416 GLU A C 1
ATOM 3361 O O . GLU A 1 416 ? -1.304 21.375 -7.860 1.00 92.69 416 GLU A O 1
ATOM 3366 N N . LEU A 1 417 ? -3.293 20.360 -8.108 1.00 93.56 417 LEU A N 1
ATOM 3367 C CA . LEU A 1 417 ? -3.691 20.531 -6.708 1.00 93.56 417 LEU A CA 1
ATOM 3368 C C . LEU A 1 417 ? -2.781 19.732 -5.771 1.00 93.56 417 LEU A C 1
ATOM 3370 O O . LEU A 1 417 ? -2.335 20.279 -4.764 1.00 93.56 417 LEU A O 1
ATOM 3374 N N . ILE A 1 418 ? -2.463 18.477 -6.109 1.00 95.69 418 ILE A N 1
ATOM 3375 C CA . ILE A 1 418 ? -1.582 17.637 -5.282 1.00 95.69 418 ILE A CA 1
ATOM 3376 C C . ILE A 1 418 ? -0.150 18.206 -5.265 1.00 95.69 418 ILE A C 1
ATOM 3378 O O . ILE A 1 418 ? 0.454 18.319 -4.199 1.00 95.69 418 ILE A O 1
ATOM 3382 N N . GLU A 1 419 ? 0.377 18.657 -6.409 1.00 93.75 419 GLU A N 1
ATOM 3383 C CA . GLU A 1 419 ? 1.674 19.351 -6.473 1.00 93.75 419 GLU A CA 1
ATOM 3384 C C . GLU A 1 419 ? 1.694 20.654 -5.660 1.00 93.75 419 GLU A C 1
ATOM 3386 O O . GLU A 1 419 ? 2.710 20.977 -5.039 1.00 93.75 419 GLU A O 1
ATOM 3391 N N . SER A 1 420 ? 0.573 21.381 -5.606 1.00 93.88 420 SER A N 1
ATOM 3392 C CA . SER A 1 420 ? 0.447 22.633 -4.849 1.00 93.88 420 SER A CA 1
ATOM 339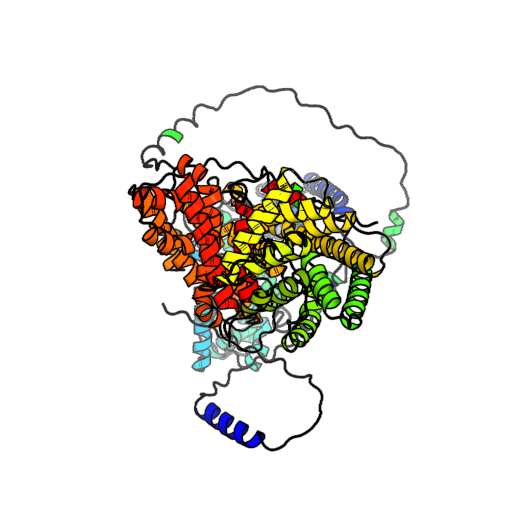3 C C . SER A 1 420 ? 0.385 22.467 -3.325 1.00 93.88 420 SER A C 1
ATOM 3395 O O . SER A 1 420 ? 0.530 23.461 -2.616 1.00 93.88 420 SER A O 1
ATOM 3397 N N . LEU A 1 421 ? 0.200 21.243 -2.803 1.00 92.69 421 LEU A N 1
ATOM 3398 C CA . LEU A 1 421 ? 0.119 20.998 -1.357 1.00 92.69 421 LEU A CA 1
ATOM 3399 C C . LEU A 1 421 ? 1.365 21.537 -0.644 1.00 92.69 421 LEU A C 1
ATOM 3401 O O . LEU A 1 421 ? 2.498 21.200 -0.992 1.00 92.69 421 LEU A O 1
ATOM 3405 N N . SER A 1 422 ? 1.168 22.374 0.366 1.00 87.81 422 SER A N 1
ATOM 3406 C CA . SER A 1 422 ? 2.255 22.978 1.131 1.00 87.81 422 SER A CA 1
ATOM 3407 C C . SER A 1 422 ? 1.897 23.022 2.604 1.00 87.81 422 SER A C 1
ATOM 3409 O O . SER A 1 422 ? 0.748 23.288 2.954 1.00 87.81 422 SER A O 1
ATOM 3411 N N . THR A 1 423 ? 2.895 22.845 3.457 1.00 87.31 423 THR A N 1
ATOM 3412 C CA . THR A 1 423 ? 2.743 22.860 4.909 1.00 87.31 423 THR A CA 1
ATOM 3413 C C . THR A 1 423 ? 3.941 23.567 5.543 1.00 87.31 423 THR A C 1
ATOM 3415 O O . THR A 1 423 ? 5.065 23.376 5.070 1.00 87.31 423 THR A O 1
ATOM 3418 N N . PRO A 1 424 ? 3.738 24.388 6.591 1.00 86.19 424 PRO A N 1
ATOM 3419 C CA . PRO A 1 424 ? 4.842 24.994 7.332 1.00 86.19 424 PRO A CA 1
ATOM 3420 C C . PRO A 1 424 ? 5.585 23.972 8.212 1.00 86.19 424 PRO A C 1
ATOM 3422 O O . PRO A 1 424 ? 6.683 24.255 8.681 1.00 86.19 424 PRO A O 1
ATOM 3425 N N . TYR A 1 425 ? 5.008 22.788 8.443 1.00 87.19 425 TYR A N 1
ATOM 3426 C CA . TYR A 1 425 ? 5.536 21.785 9.366 1.00 87.19 425 TYR A CA 1
ATOM 3427 C C . TYR A 1 425 ? 6.629 20.929 8.717 1.00 87.19 425 TYR A C 1
ATOM 3429 O O . TYR A 1 425 ? 6.378 19.856 8.167 1.00 87.19 425 TYR A O 1
ATOM 3437 N N . GLN A 1 426 ? 7.859 21.434 8.794 1.00 82.50 426 GLN A N 1
ATOM 3438 C CA . GLN A 1 426 ? 9.081 20.777 8.326 1.00 82.50 426 GLN A CA 1
ATOM 3439 C C . GLN A 1 426 ? 9.902 20.239 9.506 1.00 82.50 426 GLN A C 1
ATOM 3441 O O . GLN A 1 426 ? 9.932 20.848 10.581 1.00 82.50 426 GLN A O 1
ATOM 3446 N N . TYR A 1 427 ? 10.578 19.104 9.316 1.00 78.56 427 TYR A N 1
ATOM 3447 C CA . TYR A 1 427 ? 11.362 18.459 10.377 1.00 78.56 427 TYR A CA 1
ATOM 3448 C C . TYR A 1 427 ? 12.569 19.319 10.786 1.00 78.56 427 TYR A C 1
ATOM 3450 O O . TYR A 1 427 ? 12.934 19.381 11.953 1.00 78.56 427 TYR A O 1
ATOM 3458 N N . GLU A 1 428 ? 13.119 20.070 9.839 1.00 80.25 428 GLU A N 1
ATOM 3459 C CA . GLU A 1 428 ? 14.209 21.028 10.004 1.00 80.25 428 GLU A CA 1
ATOM 3460 C C . GLU A 1 428 ? 13.856 22.174 10.969 1.00 80.25 428 GLU A C 1
ATOM 3462 O O . GLU A 1 428 ? 14.742 22.724 11.620 1.00 80.25 428 GLU A O 1
ATOM 3467 N N . LEU A 1 429 ? 12.569 22.530 11.072 1.00 83.38 429 LEU A N 1
ATOM 3468 C CA . LEU A 1 429 ? 12.072 23.609 11.934 1.00 83.38 429 LEU A CA 1
ATOM 3469 C C . LEU A 1 429 ? 11.567 23.094 13.288 1.00 83.38 429 LEU A C 1
ATOM 3471 O O . LEU A 1 429 ? 11.768 23.745 14.310 1.00 83.38 429 LEU A O 1
ATOM 3475 N N . TYR A 1 430 ? 10.905 21.935 13.295 1.00 86.75 430 TYR A N 1
ATOM 3476 C CA . TYR A 1 430 ? 10.141 21.444 14.447 1.00 86.75 430 TYR A CA 1
ATOM 3477 C C . TYR A 1 430 ? 10.674 20.142 15.066 1.00 86.75 430 TYR A C 1
ATOM 3479 O O . TYR A 1 430 ? 10.235 19.760 16.151 1.00 86.75 430 TYR A O 1
ATOM 3487 N N . GLY A 1 431 ? 11.628 19.463 14.421 1.00 85.44 431 GLY A N 1
ATOM 3488 C CA . GLY A 1 431 ? 12.165 18.174 14.865 1.00 85.44 431 GLY A CA 1
ATOM 3489 C C . GLY A 1 431 ? 12.795 18.234 16.257 1.00 85.44 431 GLY A C 1
ATOM 3490 O O . GLY A 1 431 ? 12.505 17.380 17.087 1.00 85.44 431 GLY A O 1
ATOM 3491 N N . ASN A 1 432 ? 13.560 19.289 16.563 1.00 89.12 432 ASN A N 1
ATOM 3492 C CA . ASN A 1 432 ? 14.162 19.472 17.891 1.00 89.12 432 ASN A CA 1
ATOM 3493 C C . ASN A 1 432 ? 13.097 19.535 18.999 1.00 89.12 432 ASN A C 1
ATOM 3495 O O . ASN A 1 432 ? 13.198 18.803 19.980 1.00 89.12 432 ASN A O 1
ATOM 3499 N N . ARG A 1 433 ? 12.034 20.334 18.810 1.00 91.62 433 ARG A N 1
ATOM 3500 C CA . ARG A 1 433 ? 10.932 20.432 19.782 1.00 91.62 433 ARG A CA 1
ATOM 3501 C C . ARG A 1 433 ? 10.164 19.112 19.905 1.00 91.62 433 ARG A C 1
ATOM 3503 O O . ARG A 1 433 ? 9.757 18.741 21.000 1.00 91.62 433 ARG A O 1
ATOM 3510 N N . SER A 1 434 ? 10.013 18.370 18.806 1.00 91.50 434 SER A N 1
ATOM 3511 C CA . SER A 1 434 ? 9.424 17.025 18.832 1.00 91.50 434 SER A CA 1
ATOM 3512 C C . SER A 1 434 ? 10.260 16.049 19.672 1.00 91.50 434 SER A C 1
ATOM 3514 O O . SER A 1 434 ? 9.695 15.324 20.487 1.00 91.50 434 SER A O 1
ATOM 3516 N N . GLU A 1 435 ? 11.590 16.054 19.545 1.00 93.44 435 GLU A N 1
ATOM 3517 C CA . GLU A 1 435 ? 12.468 15.189 20.349 1.00 93.44 435 GLU A CA 1
ATOM 3518 C C . GLU A 1 435 ? 12.529 15.589 21.834 1.00 93.44 435 GLU A C 1
ATOM 3520 O O . GLU A 1 435 ? 12.539 14.706 22.694 1.00 93.44 435 GLU A O 1
ATOM 3525 N N . GLU A 1 436 ? 12.491 16.888 22.155 1.00 94.38 436 GLU A N 1
ATOM 3526 C CA . GLU A 1 436 ? 12.334 17.381 23.535 1.00 94.38 436 GLU A CA 1
ATOM 3527 C C . GLU A 1 436 ? 11.055 16.827 24.179 1.00 94.38 436 GLU A C 1
ATOM 3529 O O . GLU A 1 436 ? 11.109 16.176 25.223 1.00 94.38 436 GLU A O 1
ATOM 3534 N N . LEU A 1 437 ? 9.913 17.008 23.510 1.00 94.88 437 LEU A N 1
ATOM 3535 C CA . LEU A 1 437 ? 8.602 16.555 23.977 1.00 94.88 437 LEU A CA 1
ATOM 3536 C C . LEU A 1 437 ? 8.510 15.026 24.112 1.00 94.88 437 LEU A C 1
ATOM 3538 O O . LEU A 1 437 ? 7.868 14.517 25.039 1.00 94.88 437 LEU A O 1
ATOM 3542 N N . LYS A 1 438 ? 9.175 14.267 23.229 1.00 95.12 438 LYS A N 1
ATOM 3543 C CA . LYS A 1 438 ? 9.308 12.807 23.379 1.00 95.12 438 LYS A CA 1
ATOM 3544 C C . LYS A 1 438 ? 10.086 12.454 24.640 1.00 95.12 438 LYS A C 1
ATOM 3546 O O . LYS A 1 438 ? 9.660 11.576 25.380 1.00 95.12 438 LYS A O 1
ATOM 3551 N N . GLU A 1 439 ? 11.196 13.132 24.915 1.00 95.44 439 GLU A N 1
ATOM 3552 C CA . GLU A 1 439 ? 12.007 12.881 26.110 1.00 95.44 439 GLU A CA 1
ATOM 3553 C C . GLU A 1 439 ? 11.294 13.288 27.413 1.00 95.44 439 GLU A C 1
ATOM 3555 O O . GLU A 1 439 ? 11.374 12.570 28.412 1.00 95.44 439 GLU A O 1
ATOM 3560 N N . GLU A 1 440 ? 10.540 14.389 27.411 1.00 94.06 440 GLU A N 1
ATOM 3561 C CA . GLU A 1 440 ? 9.628 14.747 28.508 1.00 94.06 440 GLU A CA 1
ATOM 3562 C C . GLU A 1 440 ? 8.567 13.647 28.727 1.00 94.06 440 GLU A C 1
ATOM 3564 O O . GLU A 1 440 ? 8.347 13.204 29.857 1.00 94.06 440 GLU A O 1
ATOM 3569 N N . THR A 1 441 ? 7.999 13.103 27.645 1.00 93.44 441 THR A N 1
ATOM 3570 C CA . THR A 1 441 ? 7.025 11.998 27.700 1.00 93.44 441 THR A CA 1
ATOM 3571 C C . THR A 1 441 ? 7.631 10.687 28.225 1.00 93.44 441 THR A C 1
ATOM 3573 O O . THR A 1 441 ? 6.998 10.011 29.039 1.00 93.44 441 THR A O 1
ATOM 3576 N N . ARG A 1 442 ? 8.873 10.334 27.852 1.00 93.88 442 ARG A N 1
ATOM 3577 C CA . ARG A 1 442 ? 9.588 9.169 28.423 1.00 93.88 442 ARG A CA 1
ATOM 3578 C C . ARG A 1 442 ? 9.756 9.306 29.935 1.00 93.88 442 ARG A C 1
ATOM 3580 O O . ARG A 1 442 ? 9.495 8.358 30.675 1.00 93.88 442 ARG A O 1
ATOM 3587 N N . LYS A 1 443 ? 10.136 10.497 30.414 1.00 92.25 443 LYS A N 1
ATOM 3588 C CA . LYS A 1 443 ? 10.260 10.791 31.854 1.00 92.25 443 LYS A CA 1
ATOM 3589 C C . LYS A 1 443 ? 8.917 10.684 32.574 1.00 92.25 443 LYS A C 1
ATOM 3591 O O . LYS A 1 443 ? 8.871 10.149 33.682 1.00 92.25 443 LYS A O 1
ATOM 3596 N N . LEU A 1 444 ? 7.826 11.134 31.953 1.00 90.94 444 LEU A N 1
ATOM 3597 C CA . LEU A 1 444 ? 6.473 11.002 32.499 1.00 90.94 444 LEU A CA 1
ATOM 3598 C C . LEU A 1 444 ? 6.051 9.523 32.620 1.00 90.94 444 LEU A C 1
ATOM 3600 O O . LEU A 1 444 ? 5.619 9.091 33.691 1.00 90.94 444 LEU A O 1
ATOM 3604 N N . LEU A 1 445 ? 6.264 8.720 31.571 1.00 89.69 445 LEU A N 1
ATOM 3605 C CA . LEU A 1 445 ? 6.009 7.270 31.580 1.00 89.69 445 LEU A CA 1
ATOM 3606 C C . LEU A 1 445 ? 6.824 6.544 32.664 1.00 89.69 445 LEU A C 1
ATOM 3608 O O . LEU A 1 445 ? 6.273 5.726 33.402 1.00 89.69 445 LEU A O 1
ATOM 3612 N N . ALA A 1 446 ? 8.111 6.876 32.802 1.00 88.19 446 ALA A N 1
ATOM 3613 C CA . ALA A 1 446 ? 9.008 6.256 33.778 1.00 88.19 446 ALA A CA 1
ATOM 3614 C C . ALA A 1 446 ? 8.727 6.670 35.237 1.00 88.19 446 ALA A C 1
ATOM 3616 O O . ALA A 1 446 ? 8.910 5.867 36.151 1.00 88.19 446 ALA A O 1
ATOM 3617 N N . SER A 1 447 ? 8.295 7.913 35.475 1.00 88.06 447 SER A N 1
ATOM 3618 C CA . SER A 1 447 ? 8.032 8.438 36.829 1.00 88.06 447 SER A CA 1
ATOM 3619 C C . SER A 1 447 ? 6.636 8.102 37.368 1.00 88.06 447 SER A C 1
ATOM 3621 O O . SER A 1 447 ? 6.429 8.115 38.585 1.00 88.06 447 SER A O 1
ATOM 3623 N N . THR A 1 448 ? 5.687 7.747 36.495 1.00 85.50 448 THR A N 1
ATOM 3624 C CA . THR A 1 448 ? 4.323 7.368 36.890 1.00 85.50 448 THR A CA 1
ATOM 3625 C C . THR A 1 448 ? 4.330 6.003 37.583 1.00 85.50 448 THR A C 1
ATOM 3627 O O . THR A 1 448 ? 4.331 4.950 36.943 1.00 85.50 448 THR A O 1
ATOM 3630 N N . ASN A 1 449 ? 4.370 6.015 38.919 1.00 80.19 449 ASN A N 1
ATOM 3631 C CA . ASN A 1 449 ? 4.445 4.815 39.763 1.00 80.19 449 ASN A CA 1
ATOM 3632 C C . ASN A 1 449 ? 3.083 4.231 40.162 1.00 80.19 449 ASN A C 1
ATOM 3634 O O . ASN A 1 449 ? 2.993 3.030 40.420 1.00 80.19 449 ASN A O 1
ATOM 3638 N N . GLU A 1 450 ? 2.039 5.059 40.222 1.00 83.06 450 GLU A N 1
ATOM 3639 C CA . GLU A 1 450 ? 0.679 4.613 40.532 1.00 83.06 450 GLU A CA 1
ATOM 3640 C C . GLU A 1 450 ? 0.113 3.811 39.346 1.00 83.06 450 GLU A C 1
ATOM 3642 O O . GLU A 1 450 ? 0.337 4.128 38.176 1.00 83.06 450 GLU A O 1
ATOM 3647 N N . SER A 1 451 ? -0.557 2.706 39.656 1.00 82.88 451 SER A N 1
ATOM 3648 C CA . SER A 1 451 ? -0.882 1.656 38.701 1.00 82.88 451 SER A CA 1
ATOM 3649 C C . SER A 1 451 ? -2.084 2.002 37.816 1.00 82.88 451 SER A C 1
ATOM 3651 O O . SER A 1 451 ? -2.121 1.585 36.660 1.00 82.88 451 SER A O 1
ATOM 3653 N N . CYS A 1 452 ? -3.066 2.751 38.323 1.00 83.81 452 CYS A N 1
ATOM 3654 C CA . CYS A 1 452 ? -4.190 3.244 37.527 1.00 83.81 452 CYS A CA 1
ATOM 3655 C C . CYS A 1 452 ? -3.772 4.415 36.624 1.00 83.81 452 CYS A C 1
ATOM 3657 O O . CYS A 1 452 ? -4.056 4.376 35.427 1.00 83.81 452 CYS A O 1
ATOM 3659 N N . GLU A 1 453 ? -3.041 5.402 37.148 1.00 87.25 453 GLU A N 1
ATOM 3660 C CA . GLU A 1 453 ? -2.525 6.532 36.366 1.00 87.25 453 GLU A CA 1
ATOM 3661 C C . GLU A 1 453 ? -1.576 6.074 35.254 1.00 87.25 453 GLU A C 1
ATOM 3663 O O . GLU A 1 453 ? -1.662 6.581 34.137 1.00 87.25 453 GLU A O 1
ATOM 3668 N N . ARG A 1 454 ? -0.741 5.048 35.483 1.00 89.31 454 ARG A N 1
ATOM 3669 C CA . ARG A 1 454 ? 0.104 4.489 34.414 1.00 89.31 454 ARG A CA 1
ATOM 3670 C C . ARG A 1 454 ? -0.719 3.904 33.264 1.00 89.31 454 ARG A C 1
ATOM 3672 O O . ARG A 1 454 ? -0.375 4.114 32.104 1.00 89.31 454 ARG A O 1
ATOM 3679 N N . LEU A 1 455 ? -1.810 3.196 33.559 1.00 90.44 455 LEU A N 1
ATOM 3680 C CA . LEU A 1 455 ? -2.693 2.637 32.528 1.00 90.44 455 LEU A CA 1
ATOM 3681 C C . LEU A 1 455 ? -3.437 3.738 31.760 1.00 90.44 455 LEU A C 1
ATOM 3683 O O . LEU A 1 455 ? -3.525 3.660 30.536 1.00 90.44 455 LEU A O 1
ATOM 3687 N N . LYS A 1 456 ? -3.912 4.783 32.452 1.00 90.69 456 LYS A N 1
ATOM 3688 C CA . LYS A 1 456 ? -4.511 5.969 31.815 1.00 90.69 456 LYS A CA 1
ATOM 3689 C C . LYS A 1 456 ? -3.513 6.685 30.905 1.00 90.69 456 LYS A C 1
ATOM 3691 O O . LYS A 1 456 ? -3.863 7.025 29.783 1.00 90.69 456 LYS A O 1
ATOM 3696 N N . LEU A 1 457 ? -2.270 6.863 31.352 1.00 91.88 457 LEU A N 1
ATOM 3697 C CA . LEU A 1 457 ? -1.199 7.487 30.573 1.00 91.88 457 LEU A CA 1
ATOM 3698 C C . LEU A 1 457 ? -0.854 6.679 29.310 1.00 91.88 457 LEU A C 1
ATOM 3700 O O . LEU A 1 457 ? -0.677 7.258 28.242 1.00 91.88 457 LEU A O 1
ATOM 3704 N N . ILE A 1 458 ? -0.806 5.347 29.406 1.00 93.69 458 ILE A N 1
ATOM 3705 C CA . ILE A 1 458 ? -0.604 4.464 28.246 1.00 93.69 458 ILE A CA 1
ATOM 3706 C C . ILE A 1 458 ? -1.757 4.603 27.242 1.00 93.69 458 ILE A C 1
ATOM 3708 O O . ILE A 1 458 ? -1.507 4.721 26.043 1.00 93.69 458 ILE A O 1
ATOM 3712 N N . ASP A 1 459 ? -3.005 4.611 27.717 1.00 93.88 459 ASP A N 1
ATOM 3713 C CA . ASP A 1 459 ? -4.180 4.797 26.858 1.00 93.88 459 ASP A CA 1
ATOM 3714 C C . ASP A 1 459 ? -4.184 6.173 26.188 1.00 93.88 459 ASP A C 1
ATOM 3716 O O . ASP A 1 459 ? -4.395 6.281 24.984 1.00 93.88 459 ASP A O 1
ATOM 3720 N N . LEU A 1 460 ? -3.860 7.219 26.948 1.00 92.50 460 LEU A N 1
ATOM 3721 C CA . LEU A 1 460 ? -3.727 8.590 26.472 1.00 92.50 460 LEU A CA 1
ATOM 3722 C C . LEU A 1 460 ? -2.690 8.693 25.340 1.00 92.50 460 LEU A C 1
ATOM 3724 O O . LEU A 1 460 ? -2.992 9.199 24.261 1.00 92.50 460 LEU A O 1
ATOM 3728 N N . VAL A 1 461 ? -1.496 8.132 25.545 1.00 94.94 461 VAL A N 1
ATOM 3729 C CA . VAL A 1 461 ? -0.406 8.076 24.554 1.00 94.94 461 VAL A CA 1
ATOM 3730 C C . VAL A 1 461 ? -0.798 7.280 23.294 1.00 94.94 461 VAL A C 1
ATOM 3732 O O . VAL A 1 461 ? -0.397 7.641 22.182 1.00 94.94 461 VAL A O 1
ATOM 3735 N N . GLN A 1 462 ? -1.615 6.229 23.429 1.00 95.50 462 GLN A N 1
ATOM 3736 C CA . GLN A 1 462 ? -2.150 5.462 22.295 1.00 95.50 462 GLN A CA 1
ATOM 3737 C C . GLN A 1 462 ? -3.225 6.227 21.523 1.00 95.50 462 GLN A C 1
ATOM 3739 O O . GLN A 1 462 ? -3.138 6.323 20.298 1.00 95.50 462 GLN A O 1
ATOM 3744 N N . ARG A 1 463 ? -4.205 6.806 22.220 1.00 94.12 463 ARG A N 1
ATOM 3745 C CA . ARG A 1 463 ? -5.321 7.540 21.609 1.00 94.12 463 ARG A CA 1
ATOM 3746 C C . ARG A 1 463 ? -4.891 8.866 20.990 1.00 94.12 463 ARG A C 1
ATOM 3748 O O . ARG A 1 463 ? -5.469 9.261 19.989 1.00 94.12 463 ARG A O 1
ATOM 3755 N N . LEU A 1 464 ? -3.837 9.506 21.499 1.00 94.75 464 LEU A N 1
ATOM 3756 C CA . LEU A 1 464 ? -3.183 10.656 20.854 1.00 94.75 464 LEU A CA 1
ATOM 3757 C C . LEU A 1 464 ? -2.342 10.273 19.616 1.00 94.75 464 LEU A C 1
ATOM 3759 O O . LEU A 1 464 ? -1.829 11.151 18.926 1.00 94.75 464 LEU A O 1
ATOM 3763 N N . GLY A 1 465 ? -2.189 8.979 19.313 1.00 95.56 465 GLY A N 1
ATOM 3764 C CA . GLY A 1 465 ? -1.503 8.493 18.112 1.00 95.56 465 GLY A CA 1
ATOM 3765 C C . GLY A 1 465 ? 0.028 8.492 18.175 1.00 95.56 465 GLY A C 1
ATOM 3766 O O . GLY A 1 465 ? 0.656 8.186 17.165 1.00 95.56 465 GLY A O 1
ATOM 3767 N N . VAL A 1 466 ? 0.631 8.785 19.334 1.00 96.75 466 VAL A N 1
ATOM 3768 C CA . VAL A 1 466 ? 2.095 8.927 19.511 1.00 96.75 466 VAL A CA 1
ATOM 3769 C C . VAL A 1 466 ? 2.777 7.711 20.153 1.00 96.75 466 VAL A C 1
ATOM 3771 O O . VAL A 1 466 ? 4.002 7.665 20.237 1.00 96.75 466 VAL A O 1
ATOM 3774 N N . ALA A 1 467 ? 2.018 6.681 20.542 1.00 96.00 467 ALA A N 1
ATOM 3775 C CA . ALA A 1 467 ? 2.529 5.444 21.152 1.00 96.00 467 ALA A CA 1
ATOM 3776 C C . ALA A 1 467 ? 3.629 4.711 20.364 1.00 96.00 467 ALA A C 1
ATOM 3778 O O . ALA A 1 467 ? 4.406 3.970 20.961 1.00 96.00 467 ALA A O 1
ATOM 3779 N N . TYR A 1 468 ? 3.727 4.919 19.049 1.00 94.50 468 TYR A N 1
ATOM 3780 C CA . TYR A 1 468 ? 4.762 4.291 18.222 1.00 94.50 468 TYR A CA 1
ATOM 3781 C C . TYR A 1 468 ? 6.186 4.813 18.509 1.00 94.50 468 TYR A C 1
ATOM 3783 O O . TYR A 1 468 ? 7.153 4.164 18.120 1.00 94.50 468 TYR A O 1
ATOM 3791 N N . HIS A 1 469 ? 6.326 5.938 19.226 1.00 95.12 469 HIS A N 1
ATOM 3792 C CA . HIS A 1 469 ? 7.613 6.419 19.757 1.00 95.12 469 HIS A CA 1
ATOM 3793 C C . HIS A 1 469 ? 8.023 5.753 21.080 1.00 95.12 469 HIS A C 1
ATOM 3795 O O . HIS A 1 469 ? 9.154 5.952 21.517 1.00 95.12 469 HIS A O 1
ATOM 3801 N N . PHE A 1 470 ? 7.119 4.995 21.714 1.00 96.19 470 PHE A N 1
ATOM 3802 C CA . PHE A 1 470 ? 7.243 4.495 23.093 1.00 96.19 470 PHE A CA 1
ATOM 3803 C C . PHE A 1 470 ? 6.902 2.992 23.210 1.00 96.19 470 PHE A C 1
ATOM 3805 O O . PHE A 1 470 ? 6.411 2.530 24.244 1.00 96.19 470 PHE A O 1
ATOM 3812 N N . GLU A 1 471 ? 7.072 2.217 22.126 1.00 92.94 471 GLU A N 1
ATOM 3813 C CA . GLU A 1 471 ? 6.614 0.815 22.063 1.00 92.94 471 GLU A CA 1
ATOM 3814 C C . GLU A 1 471 ? 7.282 -0.088 23.120 1.00 92.94 471 GLU A C 1
ATOM 3816 O O . GLU A 1 471 ? 6.652 -1.033 23.602 1.00 92.94 471 GLU A O 1
ATOM 3821 N N . GLU A 1 472 ? 8.532 0.192 23.502 1.00 92.38 472 GLU A N 1
ATOM 3822 C CA . GLU A 1 472 ? 9.254 -0.585 24.516 1.00 92.38 472 GLU A CA 1
ATOM 3823 C C . GLU A 1 472 ? 8.876 -0.150 25.941 1.00 92.38 472 GLU A C 1
ATOM 3825 O O . GLU A 1 472 ? 8.577 -1.013 26.765 1.00 92.38 472 GLU A O 1
ATOM 3830 N N . GLU A 1 473 ? 8.747 1.151 26.217 1.00 94.12 473 GLU A N 1
ATOM 3831 C CA . GLU A 1 473 ? 8.283 1.683 27.505 1.00 94.12 473 GLU A CA 1
ATOM 3832 C C . GLU A 1 473 ? 6.863 1.194 27.845 1.00 94.12 473 GLU A C 1
ATOM 3834 O O . GLU A 1 473 ? 6.601 0.732 28.959 1.00 94.12 473 GLU A O 1
ATOM 3839 N N . ILE A 1 474 ? 5.944 1.220 26.869 1.00 93.94 474 ILE A N 1
ATOM 3840 C CA . ILE A 1 474 ? 4.571 0.708 27.020 1.00 93.94 474 ILE A CA 1
ATOM 3841 C C . ILE A 1 474 ? 4.583 -0.802 27.303 1.00 93.94 474 ILE A C 1
ATOM 3843 O O . ILE A 1 474 ? 3.872 -1.289 28.185 1.00 93.94 474 ILE A O 1
ATOM 3847 N N . LYS A 1 475 ? 5.408 -1.561 26.578 1.00 91.94 475 LYS A N 1
ATOM 3848 C CA . LYS A 1 475 ? 5.570 -3.012 26.745 1.00 91.94 475 LYS A CA 1
ATOM 3849 C C . LYS A 1 475 ? 6.151 -3.366 28.116 1.00 91.94 475 LYS A C 1
ATOM 3851 O O . LYS A 1 475 ? 5.667 -4.306 28.747 1.00 91.94 475 LYS A O 1
ATOM 3856 N N . GLU A 1 476 ? 7.161 -2.647 28.597 1.00 90.25 476 GLU A N 1
ATOM 3857 C CA . GLU A 1 476 ? 7.714 -2.834 29.944 1.00 90.25 476 GLU A CA 1
ATOM 3858 C C . GLU A 1 476 ? 6.671 -2.526 31.022 1.00 90.25 476 GLU A C 1
ATOM 3860 O O . GLU A 1 476 ? 6.446 -3.355 31.909 1.00 90.25 476 GLU A O 1
ATOM 3865 N N . ALA A 1 477 ? 5.957 -1.405 30.894 1.00 89.19 477 ALA A N 1
ATOM 3866 C CA . ALA A 1 477 ? 4.882 -1.033 31.803 1.00 89.19 477 ALA A CA 1
ATOM 3867 C C . ALA A 1 477 ? 3.775 -2.102 31.876 1.00 89.19 477 ALA A C 1
ATOM 3869 O O . ALA A 1 477 ? 3.421 -2.554 32.967 1.00 89.19 477 ALA A O 1
ATOM 3870 N N . LEU A 1 478 ? 3.266 -2.576 30.733 1.00 89.81 478 LEU A N 1
ATOM 3871 C CA . LEU A 1 478 ? 2.228 -3.613 30.683 1.00 89.81 478 LEU A CA 1
ATOM 3872 C C . LEU A 1 478 ? 2.702 -4.962 31.249 1.00 89.81 478 LEU A C 1
ATOM 3874 O O . LEU A 1 478 ? 1.931 -5.642 31.927 1.00 89.81 478 LEU A O 1
ATOM 3878 N N . ASN A 1 479 ? 3.978 -5.320 31.073 1.00 87.75 479 ASN A N 1
ATOM 3879 C CA . ASN A 1 479 ? 4.555 -6.526 31.676 1.00 87.75 479 ASN A CA 1
ATOM 3880 C C . ASN A 1 479 ? 4.573 -6.490 33.217 1.00 87.75 479 ASN A C 1
ATOM 3882 O O . ASN A 1 479 ? 4.503 -7.550 33.846 1.00 87.75 479 ASN A O 1
ATOM 3886 N N . LEU A 1 480 ? 4.632 -5.307 33.843 1.00 84.44 480 LEU A N 1
ATOM 3887 C CA . LEU A 1 480 ? 4.472 -5.172 35.297 1.00 84.44 480 LEU A CA 1
ATOM 3888 C C . LEU A 1 480 ? 3.029 -5.495 35.722 1.00 84.44 480 LEU A C 1
ATOM 3890 O O . LEU A 1 480 ? 2.821 -6.237 36.683 1.00 84.44 480 LEU A O 1
ATOM 3894 N N . HIS A 1 481 ? 2.039 -5.028 34.956 1.00 81.50 481 HIS A N 1
ATOM 3895 C CA . HIS A 1 481 ? 0.614 -5.253 35.226 1.00 81.50 481 HIS A CA 1
ATOM 3896 C C . HIS A 1 481 ? 0.140 -6.700 34.992 1.00 81.50 481 HIS A C 1
ATOM 3898 O O . HIS A 1 481 ? -0.938 -7.057 35.461 1.00 81.50 481 HIS A O 1
ATOM 3904 N N . LEU A 1 482 ? 0.929 -7.561 34.334 1.00 79.62 482 LEU A N 1
ATOM 3905 C CA . LEU A 1 482 ? 0.651 -9.006 34.236 1.00 79.62 482 LEU A CA 1
ATOM 3906 C C . LEU A 1 482 ? 0.780 -9.753 35.569 1.00 79.62 482 LEU A C 1
ATOM 3908 O O . LEU A 1 482 ? 0.208 -10.829 35.727 1.00 79.62 482 LEU A O 1
ATOM 3912 N N . LYS A 1 483 ? 1.586 -9.224 36.494 1.00 69.81 483 LYS A N 1
ATOM 3913 C CA . LYS A 1 483 ? 1.836 -9.824 37.815 1.00 69.81 483 LYS A CA 1
ATOM 3914 C C . LYS A 1 483 ? 0.920 -9.253 38.897 1.00 69.81 483 LYS A C 1
ATOM 3916 O O . LYS A 1 483 ? 0.949 -9.738 40.025 1.00 69.81 483 LYS A O 1
ATOM 3921 N N . ASP A 1 484 ? 0.152 -8.221 38.560 1.00 71.00 484 ASP A N 1
ATOM 3922 C CA . ASP A 1 484 ? -0.700 -7.491 39.486 1.00 71.00 484 ASP A CA 1
ATOM 3923 C C . ASP A 1 484 ? -2.126 -8.060 39.502 1.00 71.00 484 ASP A C 1
ATOM 3925 O O . ASP A 1 484 ? -2.699 -8.429 38.474 1.00 71.00 484 ASP A O 1
ATOM 3929 N N . VAL A 1 485 ? -2.704 -8.147 40.694 1.00 63.06 485 VAL A N 1
ATOM 3930 C CA . VAL A 1 485 ? -3.940 -8.883 40.952 1.00 63.06 485 VAL A CA 1
ATOM 3931 C C . VAL A 1 485 ? -5.125 -7.917 40.907 1.00 63.06 485 VAL A C 1
ATOM 3933 O O . VAL A 1 485 ? -5.339 -7.130 41.824 1.00 63.06 485 VAL A O 1
ATOM 3936 N N . MET A 1 486 ? -5.948 -8.009 39.855 1.00 67.62 486 MET A N 1
ATOM 3937 C CA . MET A 1 486 ? -7.072 -7.091 39.565 1.00 67.62 486 MET A CA 1
ATOM 3938 C C . MET A 1 486 ? -8.200 -7.027 40.625 1.00 67.62 486 MET A C 1
ATOM 3940 O O . MET A 1 486 ? -9.198 -6.335 40.415 1.00 67.62 486 MET A O 1
ATOM 3944 N N . ILE A 1 487 ? -8.096 -7.739 41.751 1.00 59.59 487 ILE A N 1
ATOM 3945 C CA . ILE A 1 487 ? -9.197 -7.949 42.707 1.00 59.59 487 ILE A CA 1
ATOM 3946 C C . ILE A 1 487 ? -9.739 -6.620 43.267 1.00 59.59 487 ILE A C 1
ATOM 3948 O O . ILE A 1 487 ? -10.950 -6.416 43.237 1.00 59.59 487 ILE A O 1
ATOM 3952 N N . ASN A 1 488 ? -8.874 -5.676 43.656 1.00 66.44 488 ASN A N 1
ATOM 3953 C CA . ASN A 1 488 ? -9.274 -4.434 44.347 1.00 66.44 488 ASN A CA 1
ATOM 3954 C C . ASN A 1 488 ? -9.546 -3.220 43.429 1.00 66.44 488 ASN A C 1
ATOM 3956 O O . ASN A 1 488 ? -9.645 -2.098 43.916 1.00 66.44 488 ASN A O 1
ATOM 3960 N N . ARG A 1 489 ? -9.639 -3.411 42.107 1.00 79.31 489 ARG A N 1
ATOM 3961 C CA . ARG A 1 489 ? -9.874 -2.318 41.139 1.00 79.31 489 ARG A CA 1
ATOM 3962 C C . ARG A 1 489 ? -11.358 -2.016 40.929 1.00 79.31 489 ARG A C 1
ATOM 3964 O O . ARG A 1 489 ? -12.172 -2.942 40.929 1.00 79.31 489 ARG A O 1
ATOM 3971 N N . ASP A 1 490 ? -11.683 -0.753 40.657 1.00 90.31 490 ASP A N 1
ATOM 3972 C CA . ASP A 1 490 ? -12.995 -0.335 40.147 1.00 90.31 490 ASP A CA 1
ATOM 3973 C C . ASP A 1 490 ? -13.261 -0.854 38.715 1.00 90.31 490 ASP A C 1
ATOM 3975 O O . ASP A 1 490 ? -12.429 -1.551 38.113 1.00 90.31 490 ASP A O 1
ATOM 3979 N N . LEU A 1 491 ? -14.455 -0.572 38.182 1.00 93.69 491 LEU A N 1
ATOM 3980 C CA . LEU A 1 491 ? -14.879 -1.045 36.863 1.00 93.69 491 LEU A CA 1
ATOM 3981 C C . LEU A 1 491 ? -14.015 -0.453 35.746 1.00 93.69 491 LEU A C 1
ATOM 3983 O O . LEU A 1 491 ? -13.532 -1.203 34.894 1.00 93.69 491 LEU A O 1
ATOM 3987 N N . HIS A 1 492 ? -13.779 0.859 35.781 1.00 93.19 492 HIS A N 1
ATOM 3988 C CA . HIS A 1 492 ? -12.970 1.570 34.798 1.00 93.19 492 HIS A CA 1
ATOM 3989 C C . HIS A 1 492 ? -11.544 1.010 34.712 1.00 93.19 492 HIS A C 1
ATOM 3991 O O . HIS A 1 492 ? -11.113 0.600 33.635 1.00 93.19 492 HIS A O 1
ATOM 3997 N N . ALA A 1 493 ? -10.836 0.912 35.837 1.00 91.81 493 ALA A N 1
ATOM 3998 C CA . ALA A 1 493 ? -9.467 0.415 35.902 1.00 91.81 493 ALA A CA 1
ATOM 3999 C C . ALA A 1 493 ? -9.364 -1.077 35.545 1.00 91.81 493 ALA A C 1
ATOM 4001 O O . ALA A 1 493 ? -8.409 -1.478 34.879 1.00 91.81 493 ALA A O 1
ATOM 4002 N N . THR A 1 494 ? -10.343 -1.904 35.938 1.00 93.62 494 THR A N 1
ATOM 4003 C CA . THR A 1 494 ? -10.369 -3.330 35.553 1.00 93.62 494 THR A CA 1
ATOM 4004 C C . THR A 1 494 ? -10.552 -3.484 34.041 1.00 93.62 494 THR A C 1
ATOM 4006 O O . THR A 1 494 ? -9.806 -4.224 33.400 1.00 93.62 494 THR A O 1
ATOM 4009 N N . ALA A 1 495 ? -11.509 -2.758 33.456 1.00 95.81 495 ALA A N 1
ATOM 4010 C CA . ALA A 1 495 ? -11.789 -2.809 32.026 1.00 95.81 495 ALA A CA 1
ATOM 4011 C C . ALA A 1 495 ? -10.644 -2.229 31.180 1.00 95.81 495 ALA A C 1
ATOM 4013 O O . ALA A 1 495 ? -10.267 -2.828 30.172 1.00 95.81 495 ALA A O 1
ATOM 4014 N N . LEU A 1 496 ? -10.037 -1.123 31.623 1.00 94.88 496 LEU A N 1
ATOM 4015 C CA . LEU A 1 496 ? -8.887 -0.502 30.969 1.00 94.88 496 LEU A CA 1
ATOM 4016 C C . LEU A 1 496 ? -7.663 -1.429 30.965 1.00 94.88 496 LEU A C 1
ATOM 4018 O O . LEU A 1 496 ? -7.083 -1.675 29.908 1.00 94.88 496 LEU A O 1
ATOM 4022 N N . GLN A 1 497 ? -7.303 -2.003 32.120 1.00 93.81 497 GLN A N 1
ATOM 4023 C CA . GLN A 1 497 ? -6.183 -2.943 32.217 1.00 93.81 497 GLN A CA 1
ATOM 4024 C C . GLN A 1 497 ? -6.425 -4.191 31.353 1.00 93.81 497 GLN A C 1
ATOM 4026 O O . GLN A 1 497 ? -5.521 -4.639 30.650 1.00 93.81 497 GLN A O 1
ATOM 4031 N N . PHE A 1 498 ? -7.646 -4.737 31.366 1.00 94.94 498 PHE A N 1
ATOM 4032 C CA . PHE A 1 498 ? -8.027 -5.870 30.519 1.00 94.94 498 PHE A CA 1
ATOM 4033 C C . PHE A 1 498 ? -7.885 -5.549 29.024 1.00 94.94 498 PHE A C 1
ATOM 4035 O O . PHE A 1 498 ? -7.277 -6.334 28.289 1.00 94.94 498 PHE A O 1
ATOM 4042 N N . ARG A 1 499 ? -8.408 -4.393 28.585 1.00 96.56 499 ARG A N 1
ATOM 4043 C CA . ARG A 1 499 ? -8.319 -3.934 27.195 1.00 96.56 499 ARG A CA 1
ATOM 4044 C C . ARG A 1 499 ? -6.862 -3.793 26.764 1.00 96.56 499 ARG A C 1
ATOM 4046 O O . ARG A 1 499 ? -6.453 -4.507 25.852 1.00 96.56 499 ARG A O 1
ATOM 4053 N N . LEU A 1 500 ? -6.074 -2.967 27.454 1.00 95.62 500 LEU A N 1
ATOM 4054 C CA . LEU A 1 500 ? -4.684 -2.685 27.078 1.00 95.62 500 LEU A CA 1
ATOM 4055 C C . LEU A 1 500 ? -3.837 -3.967 27.015 1.00 95.62 500 LEU A C 1
ATOM 4057 O O . LEU A 1 500 ? -3.076 -4.163 26.065 1.00 95.62 500 LEU A O 1
ATOM 4061 N N . LEU A 1 501 ? -4.011 -4.887 27.972 1.00 93.75 501 LEU A N 1
ATOM 4062 C CA . LEU A 1 501 ? -3.298 -6.166 27.976 1.00 93.75 501 LEU A CA 1
ATOM 4063 C C . LEU A 1 501 ? -3.676 -7.051 26.772 1.00 93.75 501 LEU A C 1
ATOM 4065 O O . LEU A 1 501 ? -2.782 -7.582 26.107 1.00 93.75 501 LEU A O 1
ATOM 4069 N N . ARG A 1 502 ? -4.965 -7.179 26.425 1.00 93.62 502 ARG A N 1
ATOM 4070 C CA . ARG A 1 502 ? -5.385 -7.918 25.215 1.00 93.62 502 ARG A CA 1
ATOM 4071 C C . ARG A 1 502 ? -4.984 -7.215 23.919 1.00 93.62 502 ARG A C 1
ATOM 4073 O O . ARG A 1 502 ? -4.596 -7.877 22.954 1.00 93.62 502 ARG A O 1
ATOM 4080 N N . GLU A 1 503 ? -4.995 -5.884 23.892 1.00 93.81 503 GLU A N 1
ATOM 4081 C CA . GLU A 1 503 ? -4.493 -5.084 22.770 1.00 93.81 503 GLU A CA 1
ATOM 4082 C C . GLU A 1 503 ? -3.006 -5.355 22.498 1.00 93.81 503 GLU A C 1
ATOM 4084 O O . GLU A 1 503 ? -2.596 -5.333 21.337 1.00 93.81 503 GLU A O 1
ATOM 4089 N N . HIS A 1 504 ? -2.240 -5.738 23.522 1.00 91.69 504 HIS A N 1
ATOM 4090 C CA . HIS A 1 504 ? -0.817 -6.086 23.426 1.00 91.69 504 HIS A CA 1
ATOM 4091 C C . HIS A 1 504 ? -0.553 -7.601 23.309 1.00 91.69 504 HIS A C 1
ATOM 4093 O O . HIS A 1 504 ? 0.598 -8.036 23.301 1.00 91.69 504 HIS A O 1
ATOM 4099 N N . GLY A 1 505 ? -1.607 -8.408 23.130 1.00 90.94 505 GLY A N 1
ATOM 4100 C CA . GLY A 1 505 ? -1.517 -9.849 22.858 1.00 90.94 505 GLY A CA 1
ATOM 4101 C C . GLY A 1 505 ? -1.494 -10.744 24.102 1.00 90.94 505 GLY A C 1
ATOM 4102 O O . GLY A 1 505 ? -1.262 -11.945 23.983 1.00 90.94 505 GLY A O 1
ATOM 4103 N N . HIS A 1 506 ? -1.741 -10.202 25.297 1.00 90.31 506 HIS A N 1
ATOM 4104 C CA . HIS A 1 506 ? -1.753 -10.992 26.525 1.00 90.31 506 HIS A CA 1
ATOM 4105 C C . HIS A 1 506 ? -3.097 -11.710 26.730 1.00 90.31 506 HIS A C 1
ATOM 4107 O O . HIS A 1 506 ? -4.169 -11.106 26.698 1.00 90.31 506 HIS A O 1
ATOM 4113 N N . SER A 1 507 ? -3.035 -13.016 27.000 1.00 90.50 507 SER A N 1
ATOM 4114 C CA . SER A 1 507 ? -4.200 -13.879 27.243 1.00 90.50 507 SER A CA 1
ATOM 4115 C C . SER A 1 507 ? -4.775 -13.703 28.661 1.00 90.50 507 SER A C 1
ATOM 4117 O O . SER A 1 507 ? -4.641 -14.586 29.511 1.00 90.50 507 SER A O 1
ATOM 4119 N N . ILE A 1 508 ? -5.432 -12.570 28.919 1.00 91.06 508 ILE A N 1
ATOM 4120 C CA . ILE A 1 508 ? -6.200 -12.326 30.154 1.00 91.06 508 ILE A CA 1
ATOM 4121 C C . ILE A 1 508 ? -7.601 -12.930 30.016 1.00 91.06 508 ILE A C 1
ATOM 4123 O O . ILE A 1 508 ? -8.236 -12.753 28.979 1.00 91.06 508 ILE A O 1
ATOM 4127 N N . ARG A 1 509 ? -8.090 -13.641 31.036 1.00 91.88 509 ARG A N 1
ATOM 4128 C CA . ARG A 1 509 ? -9.418 -14.288 31.057 1.00 91.88 509 ARG A CA 1
ATOM 4129 C C . ARG A 1 509 ? -10.534 -13.278 31.360 1.00 91.88 509 ARG A C 1
ATOM 4131 O O . ARG A 1 509 ? -10.295 -12.291 32.047 1.00 91.88 509 ARG A O 1
ATOM 4138 N N . SER A 1 510 ? -11.749 -13.515 30.859 1.00 94.06 510 SER A N 1
ATOM 4139 C CA . SER A 1 510 ? -12.899 -12.618 31.077 1.00 94.06 510 SER A CA 1
ATOM 4140 C C . SER A 1 510 ? -13.512 -12.685 32.486 1.00 94.06 510 SER A C 1
ATOM 4142 O O . SER A 1 510 ? -14.350 -11.854 32.818 1.00 94.06 510 SER A O 1
ATOM 4144 N N . ASP A 1 511 ? -13.118 -13.655 33.314 1.00 91.75 511 ASP A N 1
ATOM 4145 C CA . ASP A 1 511 ? -13.602 -13.828 34.696 1.00 91.75 511 ASP A CA 1
ATOM 4146 C C . ASP A 1 511 ? -13.160 -12.699 35.649 1.00 91.75 51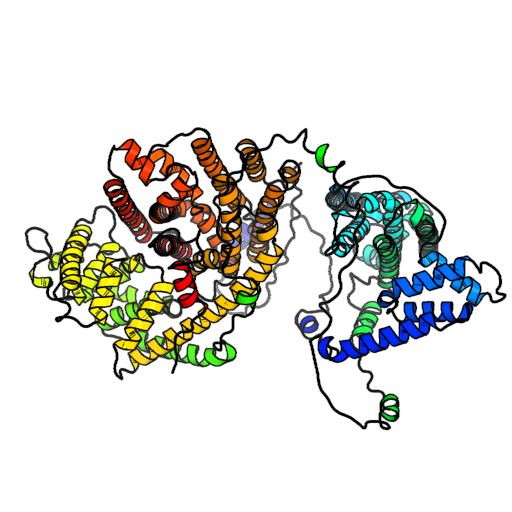1 ASP A C 1
ATOM 4148 O O . ASP A 1 511 ? -13.757 -12.505 36.707 1.00 91.75 511 ASP A O 1
ATOM 4152 N N . VAL A 1 512 ? -12.210 -11.849 35.237 1.00 92.50 512 VAL A N 1
ATOM 4153 C CA . VAL A 1 512 ? -11.862 -10.603 35.952 1.00 92.50 512 VAL A CA 1
ATOM 4154 C C . VAL A 1 512 ? -13.054 -9.652 36.143 1.00 92.50 512 VAL A C 1
ATOM 4156 O O . VAL A 1 512 ? -13.023 -8.800 37.034 1.00 92.50 512 VAL A O 1
ATOM 4159 N N . PHE A 1 513 ? -14.109 -9.802 35.334 1.00 94.88 513 PHE A N 1
ATOM 4160 C CA . PHE A 1 513 ? -15.339 -9.017 35.420 1.00 94.88 513 PHE A CA 1
ATOM 4161 C C . PHE A 1 513 ? -16.421 -9.628 36.324 1.00 94.88 513 PHE A C 1
ATOM 4163 O O . PHE A 1 513 ? -17.396 -8.941 36.627 1.00 94.88 513 PHE A O 1
ATOM 4170 N N . ASP A 1 514 ? -16.267 -10.868 36.803 1.00 92.88 514 ASP A N 1
ATOM 4171 C CA . ASP A 1 514 ? -17.320 -11.552 37.572 1.00 92.88 514 ASP A CA 1
ATOM 4172 C C . ASP A 1 514 ? -17.617 -10.878 38.922 1.00 92.88 514 ASP A C 1
ATOM 4174 O O . ASP A 1 514 ? -18.741 -10.946 39.411 1.00 92.88 514 ASP A O 1
ATOM 4178 N N . LYS A 1 515 ? -16.665 -10.115 39.479 1.00 91.75 515 LYS A N 1
ATOM 4179 C CA . LYS A 1 515 ? -16.880 -9.266 40.670 1.00 91.75 515 LYS A CA 1
ATOM 4180 C C . LYS A 1 515 ? -17.886 -8.117 40.467 1.00 91.75 515 LYS A C 1
ATOM 4182 O O . LYS A 1 515 ? -18.306 -7.517 41.450 1.00 91.75 515 LYS A O 1
ATOM 4187 N N . PHE A 1 516 ? -18.262 -7.802 39.225 1.00 94.81 516 PHE A N 1
ATOM 4188 C CA . PHE A 1 516 ? -19.275 -6.791 38.887 1.00 94.81 516 PHE A CA 1
ATOM 4189 C C . PHE A 1 516 ? -20.628 -7.403 38.493 1.00 94.81 516 PHE A C 1
ATOM 4191 O O . PHE A 1 516 ? -21.524 -6.676 38.055 1.00 94.81 516 PHE A O 1
ATOM 4198 N N . ARG A 1 517 ? -20.776 -8.729 38.602 1.00 94.38 517 ARG A N 1
ATOM 4199 C CA . ARG A 1 517 ? -21.969 -9.470 38.183 1.00 94.38 517 ARG A CA 1
ATOM 4200 C C . ARG A 1 517 ? -22.724 -10.006 39.399 1.00 94.38 517 ARG A C 1
ATOM 4202 O O . ARG A 1 517 ? -22.129 -10.421 40.392 1.00 94.38 517 ARG A O 1
ATOM 4209 N N . ASP A 1 518 ? -24.047 -9.978 39.316 1.00 93.56 518 ASP A N 1
ATOM 4210 C CA . ASP A 1 518 ? -24.939 -10.530 40.328 1.00 93.56 518 ASP A CA 1
ATOM 4211 C C . ASP A 1 518 ? -24.978 -12.071 40.235 1.00 93.56 518 ASP A C 1
ATOM 4213 O O . ASP A 1 518 ? -24.470 -12.692 39.297 1.00 93.56 518 ASP A O 1
ATOM 4217 N N . ARG A 1 519 ? -25.602 -12.730 41.223 1.00 90.00 519 ARG A N 1
ATOM 4218 C CA . ARG A 1 519 ? -25.651 -14.208 41.325 1.00 90.00 519 ARG A CA 1
ATOM 4219 C C . ARG A 1 519 ? -26.374 -14.909 40.168 1.00 90.00 519 ARG A C 1
ATOM 4221 O O . ARG A 1 519 ? -26.258 -16.123 40.040 1.00 90.00 519 ARG A O 1
ATOM 4228 N N . ASP A 1 520 ? -27.138 -14.172 39.370 1.00 90.25 520 ASP A N 1
ATOM 4229 C CA . ASP A 1 520 ? -27.802 -14.663 38.160 1.00 90.25 520 ASP A CA 1
ATOM 4230 C C . ASP A 1 520 ? -26.897 -14.618 36.913 1.00 90.25 520 ASP A C 1
ATOM 4232 O O . ASP A 1 520 ? -27.309 -15.052 35.837 1.00 90.25 520 ASP A O 1
ATOM 4236 N N . GLY A 1 521 ? -25.664 -14.115 37.050 1.00 88.44 521 GLY A N 1
ATOM 4237 C CA . GLY A 1 521 ? -24.713 -13.976 35.956 1.00 88.44 521 GLY A CA 1
ATOM 4238 C C . GLY A 1 521 ? -24.986 -12.779 35.045 1.00 88.44 521 GLY A C 1
ATOM 4239 O O . GLY A 1 521 ? -24.616 -12.839 33.873 1.00 88.44 521 GLY A O 1
ATOM 4240 N N . ARG A 1 522 ? -25.623 -11.710 35.535 1.00 94.31 522 ARG A N 1
ATOM 4241 C CA . ARG A 1 522 ? -25.750 -10.434 34.809 1.00 94.31 522 ARG A CA 1
ATOM 4242 C C . ARG A 1 522 ? -24.941 -9.326 35.472 1.00 94.31 522 ARG A C 1
ATOM 4244 O O . ARG A 1 522 ? -24.773 -9.348 36.687 1.00 94.31 522 ARG A O 1
ATOM 4251 N N . PHE A 1 523 ? -24.452 -8.348 34.711 1.00 96.00 523 PHE A N 1
ATOM 4252 C CA . PHE A 1 523 ? -23.809 -7.162 35.289 1.00 96.00 523 PHE A CA 1
ATOM 4253 C C . PHE A 1 523 ? -24.775 -6.413 36.208 1.00 96.00 523 PHE A C 1
ATOM 4255 O O . PHE A 1 523 ? -25.921 -6.137 35.845 1.00 96.00 523 PHE A O 1
ATOM 4262 N N . SER A 1 524 ? -24.293 -6.096 37.411 1.00 92.88 524 SER A N 1
ATOM 4263 C CA . SER A 1 524 ? -25.121 -5.539 38.474 1.00 92.88 524 SER A CA 1
ATOM 4264 C C . SER A 1 524 ? -25.625 -4.153 38.093 1.00 92.88 524 SER A C 1
ATOM 4266 O O . SER A 1 524 ? -24.845 -3.255 37.772 1.00 92.88 524 SER A O 1
ATOM 4268 N N . ASP A 1 525 ? -26.935 -3.933 38.212 1.00 89.44 525 ASP A N 1
ATOM 4269 C CA . ASP A 1 525 ? -27.585 -2.647 37.922 1.00 89.44 525 ASP A CA 1
ATOM 4270 C C . ASP A 1 525 ? -27.051 -1.500 38.818 1.00 89.44 525 ASP A C 1
ATOM 4272 O O . ASP A 1 525 ? -27.365 -0.335 38.581 1.00 89.44 525 ASP A O 1
ATOM 4276 N N . ASN A 1 526 ? -26.238 -1.803 39.836 1.00 89.19 526 ASN A N 1
ATOM 4277 C CA . ASN A 1 526 ? -25.539 -0.836 40.685 1.00 89.19 526 ASN A CA 1
ATOM 4278 C C . ASN A 1 526 ? -24.377 -0.120 39.971 1.00 89.19 526 ASN A C 1
ATOM 4280 O O . ASN A 1 526 ? -24.115 1.043 40.266 1.00 89.19 526 ASN A O 1
ATOM 4284 N N . ILE A 1 527 ? -23.701 -0.764 39.008 1.00 91.19 527 ILE A N 1
ATOM 4285 C CA . ILE A 1 527 ? -22.519 -0.177 38.341 1.00 91.19 527 ILE A CA 1
ATOM 4286 C C . ILE A 1 527 ? -22.890 0.839 37.250 1.00 91.19 527 ILE A C 1
ATOM 4288 O O . ILE A 1 527 ? -22.025 1.542 36.740 1.00 91.19 527 ILE A O 1
ATOM 4292 N N . LYS A 1 528 ? -24.178 0.960 36.896 1.00 85.56 528 LYS A N 1
ATOM 4293 C CA . LYS A 1 528 ? -24.651 1.823 35.797 1.00 85.56 528 LYS A CA 1
ATOM 4294 C C . LYS A 1 528 ? -24.398 3.323 35.990 1.00 85.56 528 LYS A C 1
ATOM 4296 O O . LYS A 1 528 ? -24.519 4.067 35.024 1.00 85.56 528 LYS A O 1
ATOM 4301 N N . GLY A 1 529 ? -24.138 3.758 37.226 1.00 84.00 529 GLY A N 1
ATOM 4302 C CA . GLY A 1 529 ? -23.809 5.148 37.552 1.00 84.00 529 GLY A CA 1
ATOM 4303 C C . GLY A 1 529 ? -22.348 5.512 37.270 1.00 84.00 529 GLY A C 1
ATOM 4304 O O . GLY A 1 529 ? -22.043 6.685 37.090 1.00 84.00 529 GLY A O 1
ATOM 4305 N N . ASP A 1 530 ? -21.452 4.523 37.181 1.00 88.75 530 ASP A N 1
ATOM 4306 C CA . ASP A 1 530 ? -20.063 4.728 36.768 1.00 88.75 530 ASP A CA 1
ATOM 4307 C C . ASP A 1 530 ? -19.989 4.775 35.235 1.00 88.75 530 ASP A C 1
ATOM 4309 O O . ASP A 1 530 ? -19.694 3.785 34.567 1.00 88.75 530 ASP A O 1
ATOM 4313 N N . ILE A 1 531 ? -20.311 5.932 34.657 1.00 89.12 531 ILE A N 1
ATOM 4314 C CA . ILE A 1 531 ? -20.382 6.109 33.199 1.00 89.12 531 ILE A CA 1
ATOM 4315 C C . ILE A 1 531 ? -19.009 5.873 32.542 1.00 89.12 531 ILE A C 1
ATOM 4317 O O . ILE A 1 531 ? -18.938 5.263 31.474 1.00 89.12 531 ILE A O 1
ATOM 4321 N N . ALA A 1 532 ? -17.918 6.274 33.203 1.00 88.75 532 ALA A N 1
ATOM 4322 C CA . ALA A 1 532 ? -16.552 6.040 32.734 1.00 88.75 532 ALA A CA 1
ATOM 4323 C C . ALA A 1 532 ? -16.162 4.551 32.791 1.00 88.75 532 ALA A C 1
ATOM 4325 O O . ALA A 1 532 ? -15.482 4.052 31.892 1.00 88.75 532 ALA A O 1
ATOM 4326 N N . GLY A 1 533 ? -16.613 3.820 33.812 1.00 93.50 533 GLY A N 1
ATOM 4327 C CA . GLY A 1 533 ? -16.465 2.370 33.905 1.00 93.50 533 GLY A CA 1
ATOM 4328 C C . GLY A 1 533 ? -17.317 1.616 32.891 1.00 93.50 533 GLY A C 1
ATOM 4329 O O . GLY A 1 533 ? -16.820 0.693 32.252 1.00 93.50 533 GLY A O 1
ATOM 4330 N N . VAL A 1 534 ? -18.568 2.030 32.676 1.00 95.75 534 VAL A N 1
ATOM 4331 C CA . VAL A 1 534 ? -19.469 1.435 31.675 1.00 95.75 534 VAL A CA 1
ATOM 4332 C C . VAL A 1 534 ? -18.941 1.651 30.252 1.00 95.75 534 VAL A C 1
ATOM 4334 O O . VAL A 1 534 ? -19.020 0.727 29.441 1.00 95.75 534 VAL A O 1
ATOM 4337 N N . LEU A 1 535 ? -18.355 2.816 29.949 1.00 95.25 535 LEU A N 1
ATOM 4338 C CA . LEU A 1 535 ? -17.694 3.072 28.665 1.00 95.25 535 LEU A CA 1
ATOM 4339 C C . LEU A 1 535 ? -16.419 2.227 28.496 1.00 95.25 535 LEU A C 1
ATOM 4341 O O . LEU A 1 535 ? -16.251 1.581 27.463 1.00 95.25 535 LEU A O 1
ATOM 4345 N N . SER A 1 536 ? -15.559 2.134 29.516 1.00 96.50 536 SER A N 1
ATOM 4346 C CA . SER A 1 536 ? -14.393 1.239 29.454 1.00 96.50 536 SER A CA 1
ATOM 4347 C C . SER A 1 536 ? -14.793 -0.236 29.318 1.00 96.50 536 SER A C 1
ATOM 4349 O O . SER A 1 536 ? -14.142 -0.975 28.581 1.00 96.50 536 SER A O 1
ATOM 4351 N N . LEU A 1 537 ? -15.874 -0.672 29.979 1.00 98.00 537 LEU A N 1
ATOM 4352 C CA . LEU A 1 537 ? -16.428 -2.026 29.862 1.00 98.00 537 LEU A CA 1
ATOM 4353 C C . LEU A 1 537 ? -16.977 -2.296 28.453 1.00 98.00 537 LEU A C 1
ATOM 4355 O O . LEU A 1 537 ? -16.754 -3.382 27.914 1.00 98.00 537 LEU A O 1
ATOM 4359 N N . TYR A 1 538 ? -17.655 -1.314 27.848 1.00 98.19 538 TYR A N 1
ATOM 4360 C CA . TYR A 1 538 ? -18.088 -1.377 26.452 1.00 98.19 538 TYR A CA 1
ATOM 4361 C C . TYR A 1 538 ? -16.893 -1.635 25.535 1.00 98.19 538 TYR A C 1
ATOM 4363 O O . TYR A 1 538 ? -16.896 -2.630 24.811 1.00 98.19 538 TYR A O 1
ATOM 4371 N N . GLU A 1 539 ? -15.841 -0.820 25.627 1.00 98.31 539 GLU A N 1
ATOM 4372 C CA . GLU A 1 539 ? -14.661 -0.951 24.767 1.00 98.31 539 GLU A CA 1
ATOM 4373 C C . GLU A 1 539 ? -13.903 -2.267 24.992 1.00 98.31 539 GLU A C 1
ATOM 4375 O O . GLU A 1 539 ? -13.575 -2.980 24.040 1.00 98.31 539 GLU A O 1
ATOM 4380 N N . ALA A 1 540 ? -13.712 -2.665 26.253 1.00 98.12 540 ALA A N 1
ATOM 4381 C CA . ALA A 1 540 ? -13.123 -3.953 26.613 1.00 98.12 540 ALA A CA 1
ATOM 4382 C C . ALA A 1 540 ? -13.889 -5.153 26.017 1.00 98.12 540 ALA A C 1
ATOM 4384 O O . ALA A 1 540 ? -13.277 -6.162 25.655 1.00 98.12 540 ALA A O 1
ATOM 4385 N N . SER A 1 541 ? -15.215 -5.050 25.867 1.00 98.31 541 SER A N 1
ATOM 4386 C CA . SER A 1 541 ? -16.051 -6.139 25.347 1.00 98.31 541 SER A CA 1
ATOM 4387 C C . SER A 1 541 ? -15.760 -6.506 23.883 1.00 98.31 541 SER A C 1
ATOM 4389 O O . SER A 1 541 ? -16.025 -7.640 23.473 1.00 98.31 541 SER A O 1
ATOM 4391 N N . PHE A 1 542 ? -15.187 -5.600 23.080 1.00 98.06 542 PHE A N 1
ATOM 4392 C CA . PHE A 1 542 ? -14.853 -5.864 21.669 1.00 98.06 542 PHE A CA 1
ATOM 4393 C C . PHE A 1 542 ? -13.552 -6.650 21.477 1.00 98.06 542 PHE A C 1
ATOM 4395 O O . PHE A 1 542 ? -13.281 -7.133 20.375 1.00 98.06 542 PHE A O 1
ATOM 4402 N N . LEU A 1 543 ? -12.792 -6.869 22.553 1.00 97.62 543 LEU A N 1
ATOM 4403 C CA . LEU A 1 543 ? -11.640 -7.774 22.577 1.00 97.62 543 LEU A CA 1
ATOM 4404 C C . LEU A 1 543 ? -12.003 -9.218 22.945 1.00 97.62 543 LEU A C 1
ATOM 4406 O O . LEU A 1 543 ? -11.109 -10.039 23.160 1.00 97.62 543 LEU A O 1
ATOM 4410 N N . GLY A 1 544 ? -13.297 -9.543 23.022 1.00 96.31 544 GLY A N 1
ATOM 4411 C CA . GLY A 1 544 ? -13.768 -10.900 23.282 1.00 96.31 544 GLY A CA 1
ATOM 4412 C C . GLY A 1 544 ? -13.396 -11.902 22.191 1.00 96.31 544 GLY A C 1
ATOM 4413 O O . GLY A 1 544 ? -13.242 -11.545 21.019 1.00 96.31 544 GLY A O 1
ATOM 4414 N N . ILE A 1 545 ? -13.262 -13.165 22.597 1.00 96.44 545 ILE A N 1
ATOM 4415 C CA . ILE A 1 545 ? -13.079 -14.317 21.705 1.00 96.44 545 ILE A CA 1
ATOM 4416 C C . ILE A 1 545 ? -14.317 -15.227 21.737 1.00 96.44 545 ILE A C 1
ATOM 4418 O O . ILE A 1 545 ? -15.281 -14.978 22.466 1.00 96.44 545 ILE A O 1
ATOM 4422 N N . GLN A 1 546 ? -14.334 -16.280 20.917 1.00 93.69 546 GLN A N 1
ATOM 4423 C CA . GLN A 1 546 ? -15.459 -17.218 20.901 1.00 93.69 546 GLN A CA 1
ATOM 4424 C C . GLN A 1 546 ? -15.598 -17.963 22.242 1.00 93.69 546 GLN A C 1
ATOM 4426 O O . GLN A 1 546 ? -14.612 -18.399 22.829 1.00 93.69 546 GLN A O 1
ATOM 4431 N N . GLY A 1 547 ? -16.840 -18.105 22.719 1.00 92.31 547 GLY A N 1
ATOM 4432 C CA . GLY A 1 547 ? -17.175 -18.744 24.000 1.00 92.31 547 GLY A CA 1
ATOM 4433 C C . GLY A 1 547 ? -17.168 -17.824 25.231 1.00 92.31 547 GLY A C 1
ATOM 4434 O O . GLY A 1 547 ? -17.619 -18.242 26.297 1.00 92.31 547 GLY A O 1
ATOM 4435 N N . GLU A 1 548 ? -16.720 -16.569 25.121 1.00 95.88 548 GLU A N 1
ATOM 4436 C CA . GLU A 1 548 ? -16.677 -15.633 26.257 1.00 95.88 548 GLU A CA 1
ATOM 4437 C C . GLU A 1 548 ? -18.015 -14.927 26.504 1.00 95.88 548 GLU A C 1
ATOM 4439 O O . GLU A 1 548 ? -18.163 -13.719 26.311 1.00 95.88 548 GLU A O 1
ATOM 4444 N N . ASN A 1 549 ? -18.994 -15.689 26.997 1.00 94.75 549 ASN A N 1
ATOM 4445 C CA . ASN A 1 549 ? -20.340 -15.195 27.314 1.00 94.75 549 ASN A CA 1
ATOM 4446 C C . ASN A 1 549 ? -20.337 -13.962 28.240 1.00 94.75 549 ASN A C 1
ATOM 4448 O O . ASN A 1 549 ? -21.212 -13.111 28.117 1.00 94.75 549 ASN A O 1
ATOM 4452 N N . VAL A 1 550 ? -19.336 -13.833 29.123 1.00 96.88 550 VAL A N 1
ATOM 4453 C CA . VAL A 1 550 ? -19.156 -12.666 30.010 1.00 96.88 550 VAL A CA 1
ATOM 4454 C C . VAL A 1 550 ? -19.003 -11.367 29.212 1.00 96.88 550 VAL A C 1
ATOM 4456 O O . VAL A 1 550 ? -19.568 -10.348 29.589 1.00 96.88 550 VAL A O 1
ATOM 4459 N N . LEU A 1 551 ? -18.278 -11.390 28.089 1.00 97.44 551 LEU A N 1
ATOM 4460 C CA . LEU A 1 551 ? -18.023 -10.194 27.280 1.00 97.44 551 LEU A CA 1
ATOM 4461 C C . LEU A 1 551 ? -19.173 -9.890 26.316 1.00 97.44 551 LEU A C 1
ATOM 4463 O O . LEU A 1 551 ? -19.432 -8.726 26.027 1.00 97.44 551 LEU A O 1
ATOM 4467 N N . GLU A 1 552 ? -19.912 -10.905 25.867 1.00 95.38 552 GLU A N 1
ATOM 4468 C CA . GLU A 1 552 ? -21.167 -10.682 25.137 1.00 95.38 552 GLU A CA 1
ATOM 4469 C C . GLU A 1 552 ? -22.222 -10.029 26.044 1.00 95.38 552 GLU A C 1
ATOM 4471 O O . GLU A 1 552 ? -22.909 -9.091 25.633 1.00 95.38 552 GLU A O 1
ATOM 4476 N N . GLU A 1 553 ? -22.306 -10.467 27.303 1.00 96.75 553 GLU A N 1
ATOM 4477 C CA . GLU A 1 553 ? -23.177 -9.869 28.314 1.00 96.75 553 GLU A CA 1
ATOM 4478 C C . GLU A 1 553 ? -22.702 -8.457 28.697 1.00 96.75 553 GLU A C 1
ATOM 4480 O O . GLU A 1 553 ? -23.515 -7.534 28.711 1.00 96.75 553 GLU A O 1
ATOM 4485 N N . ALA A 1 554 ? -21.387 -8.239 28.844 1.00 97.56 554 ALA A N 1
ATOM 4486 C CA . ALA A 1 554 ? -20.789 -6.914 29.052 1.00 97.56 554 ALA A CA 1
ATOM 4487 C C . ALA A 1 554 ? -21.135 -5.934 27.924 1.00 97.56 554 ALA A C 1
ATOM 4489 O O . ALA A 1 554 ? -21.520 -4.793 28.194 1.00 97.56 554 ALA A O 1
ATOM 4490 N N . ARG A 1 555 ? -21.048 -6.373 26.660 1.00 96.94 555 ARG A N 1
ATOM 4491 C CA . ARG A 1 555 ? -21.426 -5.565 25.493 1.00 96.94 555 ARG A CA 1
ATOM 4492 C C . ARG A 1 555 ? -22.912 -5.233 25.515 1.00 96.94 555 ARG A C 1
ATOM 4494 O O . ARG A 1 555 ? -23.279 -4.083 25.296 1.00 96.94 555 ARG A O 1
ATOM 4501 N N . SER A 1 556 ? -23.762 -6.218 25.806 1.00 95.88 556 SER A N 1
ATOM 4502 C CA . SER A 1 556 ? -25.218 -6.048 25.884 1.00 95.88 556 SER A CA 1
ATOM 4503 C C . SER A 1 556 ? -25.627 -5.058 26.985 1.00 95.88 556 SER A C 1
ATOM 4505 O O . SER A 1 556 ? -26.346 -4.090 26.718 1.00 95.88 556 SER A O 1
ATOM 4507 N N . PHE A 1 557 ? -25.100 -5.244 28.201 1.00 97.06 557 PHE A N 1
ATOM 4508 C CA . PHE A 1 557 ? -25.299 -4.349 29.340 1.00 97.06 557 PHE A CA 1
ATOM 4509 C C . PHE A 1 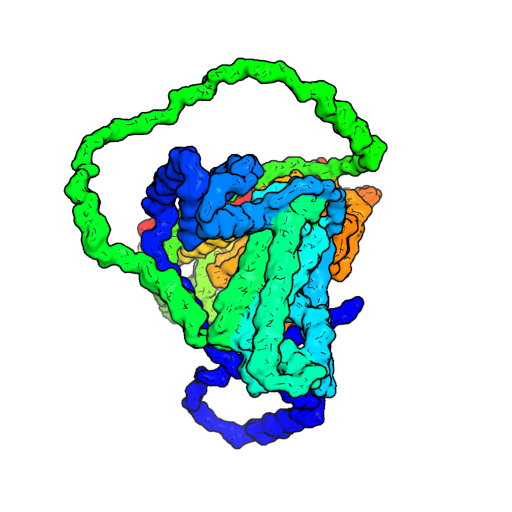557 ? -24.832 -2.928 29.012 1.00 97.06 557 PHE A C 1
ATOM 4511 O O . PHE A 1 557 ? -25.633 -1.992 29.005 1.00 97.06 557 PHE A O 1
ATOM 4518 N N . SER A 1 558 ? -23.556 -2.754 28.673 1.00 97.06 558 SER A N 1
ATOM 4519 C CA . SER A 1 558 ? -22.989 -1.425 28.438 1.00 97.06 558 SER A CA 1
ATOM 4520 C C . SER A 1 558 ? -23.678 -0.694 27.279 1.00 97.06 558 SER A C 1
ATOM 4522 O O . SER A 1 558 ? -24.114 0.439 27.468 1.00 97.06 558 SER A O 1
ATOM 4524 N N . THR A 1 559 ? -23.935 -1.353 26.141 1.00 95.50 559 THR A N 1
ATOM 4525 C CA . THR A 1 559 ? -24.690 -0.764 25.013 1.00 95.50 559 THR A CA 1
ATOM 4526 C C . THR A 1 559 ? -26.068 -0.255 25.447 1.00 95.50 559 THR A C 1
ATOM 4528 O O . THR A 1 559 ? -26.467 0.851 25.081 1.00 95.50 559 THR A O 1
ATOM 4531 N N . LYS A 1 560 ? -26.806 -1.039 26.246 1.00 94.25 560 LYS A N 1
ATOM 4532 C CA . LYS A 1 560 ? -28.139 -0.677 26.759 1.00 94.25 560 LYS A CA 1
ATOM 4533 C C . LYS A 1 560 ? -28.097 0.561 27.658 1.00 94.25 560 LYS A C 1
ATOM 4535 O O . LYS A 1 560 ? -29.029 1.363 27.612 1.00 94.25 560 LYS A O 1
ATOM 4540 N N . HIS A 1 561 ? -27.065 0.710 28.487 1.00 91.69 561 HIS A N 1
ATOM 4541 C CA . HIS A 1 561 ? -26.938 1.849 29.399 1.00 91.69 561 HIS A CA 1
ATOM 4542 C C . HIS A 1 561 ? -26.387 3.097 28.690 1.00 91.69 561 HIS A C 1
ATOM 4544 O O . HIS A 1 561 ? -26.973 4.168 28.831 1.00 91.69 561 HIS A O 1
ATOM 4550 N N . LEU A 1 562 ? -25.375 2.955 27.831 1.00 92.00 562 LEU A N 1
ATOM 4551 C CA . LEU A 1 562 ? -24.824 4.052 27.029 1.00 92.00 562 LEU A CA 1
ATOM 4552 C C . LEU A 1 562 ? -25.865 4.661 26.072 1.00 92.00 562 LEU A C 1
ATOM 4554 O O . LEU A 1 562 ? -26.023 5.880 26.041 1.00 92.00 562 LEU A O 1
ATOM 4558 N N . LYS A 1 563 ? -26.668 3.841 25.371 1.00 90.69 563 LYS A N 1
ATOM 4559 C CA . LYS A 1 563 ? -27.739 4.346 24.483 1.00 90.69 563 LYS A CA 1
ATOM 4560 C C . LYS A 1 563 ? -28.806 5.175 25.210 1.00 90.69 563 LYS A C 1
ATOM 4562 O O . LYS A 1 563 ? -29.416 6.042 24.590 1.00 90.69 563 LYS A O 1
ATOM 4567 N N . LYS A 1 564 ? -29.042 4.942 26.509 1.00 85.06 564 LYS A N 1
ATOM 4568 C CA . LYS A 1 564 ? -29.974 5.762 27.307 1.00 85.06 564 LYS A CA 1
ATOM 4569 C C . LYS A 1 564 ? -29.425 7.166 27.571 1.00 85.06 564 LYS A C 1
ATOM 4571 O O . LYS A 1 564 ? -30.199 8.120 27.543 1.00 85.06 564 LYS A O 1
ATOM 4576 N N . LEU A 1 565 ? -28.113 7.288 27.781 1.00 76.94 565 LEU A N 1
ATOM 4577 C CA . LEU A 1 565 ? -27.437 8.570 28.006 1.00 76.94 565 LEU A CA 1
ATOM 4578 C C . LEU A 1 565 ? -27.471 9.446 26.745 1.00 76.94 565 LEU A C 1
ATOM 4580 O O . LEU A 1 565 ? -27.796 10.627 26.832 1.00 76.94 565 LEU A O 1
ATOM 4584 N N . SER A 1 566 ? -27.240 8.857 25.565 1.00 67.31 566 SER A N 1
ATOM 4585 C CA . SER A 1 566 ? -27.260 9.578 24.280 1.00 67.31 566 SER A CA 1
ATOM 4586 C C . SER A 1 566 ? -28.634 10.134 23.870 1.00 67.31 566 SER A C 1
ATOM 4588 O O . SER A 1 566 ? -28.689 10.994 22.993 1.00 67.31 566 SER A O 1
ATOM 4590 N N . GLY A 1 567 ? -29.728 9.641 24.466 1.00 63.19 567 GLY A N 1
ATOM 4591 C CA . GLY A 1 567 ? -31.102 10.038 24.140 1.00 63.19 567 GLY A CA 1
ATOM 4592 C C . GLY A 1 567 ? -31.602 11.251 24.929 1.00 63.19 567 GLY A C 1
ATOM 4593 O O . GLY A 1 567 ? -31.652 12.359 24.402 1.00 63.19 567 GLY A O 1
ATOM 4594 N N . ASN A 1 568 ? -31.998 11.034 26.190 1.00 50.91 568 ASN A N 1
ATOM 4595 C CA . ASN A 1 568 ? -32.802 12.000 26.958 1.00 50.91 568 ASN A CA 1
ATOM 4596 C C . ASN A 1 568 ? -32.066 12.658 28.147 1.00 50.91 568 ASN A C 1
ATOM 4598 O O . ASN A 1 568 ? -32.580 13.629 28.696 1.00 50.91 568 ASN A O 1
ATOM 4602 N N . ASN A 1 569 ? -30.876 12.176 28.534 1.00 54.28 569 ASN A N 1
ATOM 4603 C CA . ASN A 1 569 ? -30.171 12.589 29.764 1.00 54.28 569 ASN A CA 1
ATOM 4604 C C . ASN A 1 569 ? -28.850 13.350 29.504 1.00 54.28 569 ASN A C 1
ATOM 4606 O O . ASN A 1 569 ? -27.935 13.314 30.324 1.00 54.28 569 ASN A O 1
ATOM 4610 N N . LYS A 1 570 ? -28.738 14.099 28.395 1.00 55.16 570 LYS A N 1
ATOM 4611 C CA . LYS A 1 570 ? -27.530 14.899 28.073 1.00 55.16 570 LYS A CA 1
ATOM 4612 C C . LYS A 1 570 ? -27.116 15.922 29.149 1.00 55.16 570 LYS A C 1
ATOM 4614 O O . LYS A 1 570 ? -25.997 16.411 29.103 1.00 55.16 570 LYS A O 1
ATOM 4619 N N . LEU A 1 571 ? -27.996 16.248 30.098 1.00 53.00 571 LEU A N 1
ATOM 4620 C CA . LEU A 1 571 ? -27.750 17.217 31.175 1.00 53.00 571 LEU A CA 1
ATOM 4621 C C . LEU A 1 571 ? -26.899 16.672 32.343 1.00 53.00 571 LEU A C 1
ATOM 4623 O O . LEU A 1 571 ? -26.522 17.452 33.211 1.00 53.00 571 LEU A O 1
ATOM 4627 N N . GLU A 1 572 ? -26.612 15.365 32.393 1.00 60.91 572 GLU A N 1
ATOM 4628 C CA . GLU A 1 572 ? -25.923 14.713 33.528 1.00 60.91 572 GLU A CA 1
ATOM 4629 C C . GLU A 1 572 ? -24.452 14.334 33.247 1.00 60.91 572 GLU A C 1
ATOM 4631 O O . GLU A 1 572 ? -23.782 13.790 34.123 1.00 60.91 572 GLU A O 1
ATOM 4636 N N . ILE A 1 573 ? -23.930 14.611 32.045 1.00 71.56 573 ILE A N 1
ATOM 4637 C CA . ILE A 1 573 ? -22.555 14.276 31.626 1.00 71.56 573 ILE A CA 1
ATOM 4638 C C . ILE A 1 573 ? -21.874 15.454 30.927 1.00 71.56 573 ILE A C 1
ATOM 4640 O O . ILE A 1 573 ? -22.545 16.308 30.351 1.00 71.56 573 ILE A O 1
ATOM 4644 N N . SER A 1 574 ? -20.536 15.493 30.944 1.00 76.56 574 SER A N 1
ATOM 4645 C CA . SER A 1 574 ? -19.795 16.474 30.144 1.00 76.56 574 SER A CA 1
ATOM 4646 C C . SER A 1 574 ? -20.008 16.226 28.648 1.00 76.56 574 SER A C 1
ATOM 4648 O O . SER A 1 574 ? -20.203 15.090 28.205 1.00 76.56 574 SER A O 1
ATOM 4650 N N . GLU A 1 575 ? -19.942 17.297 27.857 1.00 77.62 575 GLU A N 1
ATOM 4651 C CA . GLU A 1 575 ? -20.091 17.244 26.397 1.00 77.62 575 GLU A CA 1
ATOM 4652 C C . GLU A 1 575 ? -19.093 16.260 25.761 1.00 77.62 575 GLU A C 1
ATOM 4654 O O . GLU A 1 575 ? -19.456 15.468 24.894 1.00 77.62 575 GLU A O 1
ATOM 4659 N N . ILE A 1 576 ? -17.874 16.215 26.298 1.00 78.56 576 ILE A N 1
ATOM 4660 C CA . ILE A 1 576 ? -16.777 15.349 25.853 1.00 78.56 576 ILE A CA 1
ATOM 4661 C C . ILE A 1 576 ? -17.052 13.874 26.167 1.00 78.56 576 ILE A C 1
ATOM 4663 O O . ILE A 1 576 ? -16.835 13.019 25.309 1.00 78.56 576 ILE A O 1
ATOM 4667 N N . VAL A 1 577 ? -17.609 13.550 27.342 1.00 80.94 577 VAL A N 1
ATOM 4668 C CA . VAL A 1 577 ? -18.067 12.179 27.638 1.00 80.94 577 VAL A CA 1
ATOM 4669 C C . VAL A 1 577 ? -19.249 11.806 26.738 1.00 80.94 577 VAL A C 1
ATOM 4671 O O . VAL A 1 577 ? -19.288 10.689 26.225 1.00 80.94 577 VAL A O 1
ATOM 4674 N N . SER A 1 578 ? -20.180 12.729 26.472 1.00 83.94 578 SER A N 1
ATOM 4675 C CA . SER A 1 578 ? -21.282 12.491 25.527 1.00 83.94 578 SER A CA 1
ATOM 4676 C C . SER A 1 578 ? -20.774 12.199 24.111 1.00 83.94 578 SER A C 1
ATOM 4678 O O . SER A 1 578 ? -21.298 11.294 23.459 1.00 83.94 578 SER A O 1
ATOM 4680 N N . GLU A 1 579 ? -19.775 12.937 23.623 1.00 85.56 579 GLU A N 1
ATOM 4681 C CA . GLU A 1 579 ? -19.206 12.724 22.292 1.00 85.56 579 GLU A CA 1
ATOM 4682 C C . GLU A 1 579 ? -18.409 11.413 22.226 1.00 85.56 579 GLU A C 1
ATOM 4684 O O . GLU A 1 579 ? -18.614 10.624 21.303 1.00 85.56 579 GLU A O 1
ATOM 4689 N N . GLN A 1 580 ? -17.593 11.101 23.241 1.00 88.50 580 GLN A N 1
ATOM 4690 C CA . GLN A 1 580 ? -16.909 9.806 23.333 1.00 88.50 580 GLN A CA 1
ATOM 4691 C C . GLN A 1 580 ? -17.903 8.636 23.332 1.00 88.50 580 GLN A C 1
ATOM 4693 O O . GLN A 1 580 ? -17.694 7.659 22.612 1.00 88.50 580 GLN A O 1
ATOM 4698 N N . VAL A 1 581 ? -19.009 8.727 24.079 1.00 90.69 581 VAL A N 1
ATOM 4699 C CA . VAL A 1 581 ? -20.065 7.701 24.074 1.00 90.69 581 VAL A CA 1
ATOM 4700 C C . VAL A 1 581 ? -20.715 7.578 22.692 1.00 90.69 581 VAL A C 1
ATOM 4702 O O . VAL A 1 581 ? -20.903 6.459 22.215 1.00 90.69 581 VAL A O 1
ATOM 4705 N N . GLN A 1 582 ? -21.015 8.695 22.021 1.00 90.25 582 GLN A N 1
ATOM 4706 C CA . GLN A 1 582 ? -21.591 8.688 20.673 1.00 90.25 582 GLN A CA 1
ATOM 4707 C C . GLN A 1 582 ? -20.655 8.022 19.653 1.00 90.25 582 GLN A C 1
ATOM 4709 O O . GLN A 1 582 ? -21.081 7.099 18.960 1.00 90.25 582 GLN A O 1
ATOM 4714 N N . GLN A 1 583 ? -19.382 8.430 19.605 1.00 91.19 583 GLN A N 1
ATOM 4715 C CA . GLN A 1 583 ? -18.373 7.838 18.719 1.00 91.19 583 GLN A CA 1
ATOM 4716 C C . GLN A 1 583 ? -18.222 6.326 18.969 1.00 91.19 583 GLN A C 1
ATOM 4718 O O . GLN A 1 583 ? -18.056 5.548 18.032 1.00 91.19 583 GLN A O 1
ATOM 4723 N N . SER A 1 584 ? -18.307 5.889 20.231 1.00 93.62 584 SER A N 1
ATOM 4724 C CA . SER A 1 584 ? -18.106 4.485 20.634 1.00 93.62 584 SER A CA 1
ATOM 4725 C C . SER A 1 584 ? -19.294 3.597 20.290 1.00 93.62 584 SER A C 1
ATOM 4727 O O . SER A 1 584 ? -19.108 2.479 19.809 1.00 93.62 584 SER A O 1
ATOM 4729 N N . LEU A 1 585 ? -20.515 4.111 20.444 1.00 93.75 585 LEU A N 1
ATOM 4730 C CA . LEU A 1 585 ? -21.735 3.444 19.985 1.00 93.75 585 LEU A CA 1
ATOM 4731 C C . LEU A 1 585 ? -21.838 3.344 18.454 1.00 93.75 585 LEU A C 1
ATOM 4733 O O . LEU A 1 585 ? -22.587 2.497 17.968 1.00 93.75 585 LEU A O 1
ATOM 4737 N N . GLU A 1 586 ? -21.115 4.186 17.712 1.00 92.06 586 GLU A N 1
ATOM 4738 C CA . GLU A 1 586 ? -21.013 4.108 16.254 1.00 92.06 586 GLU A CA 1
ATOM 4739 C C . GLU A 1 586 ? -19.958 3.080 15.813 1.00 92.06 586 GLU A C 1
ATOM 4741 O O . GLU A 1 586 ? -20.296 2.105 15.140 1.00 92.06 586 GLU A O 1
ATOM 4746 N N . ILE A 1 587 ? -18.697 3.253 16.234 1.00 94.06 587 ILE A N 1
ATOM 4747 C CA . ILE A 1 587 ? -17.620 2.267 16.062 1.00 94.06 587 ILE A CA 1
ATOM 4748 C C . ILE A 1 587 ? -16.794 2.195 17.363 1.00 94.06 587 ILE A C 1
ATOM 4750 O O . ILE A 1 587 ? -16.249 3.217 17.799 1.00 94.06 587 ILE A O 1
ATOM 4754 N N . PRO A 1 588 ? -16.625 1.006 17.972 1.00 96.62 588 PRO A N 1
ATOM 4755 C CA . PRO A 1 588 ? -15.797 0.840 19.166 1.00 96.62 588 PRO A CA 1
ATOM 4756 C C . PRO A 1 588 ? -14.323 1.114 18.851 1.00 96.62 588 PRO A C 1
ATOM 4758 O O . PRO A 1 588 ? -13.844 0.791 17.762 1.00 96.62 588 PRO A O 1
ATOM 4761 N N . LEU A 1 589 ? -13.585 1.665 19.811 1.00 96.62 589 LEU A N 1
ATOM 4762 C CA . LEU A 1 589 ? -12.170 2.034 19.716 1.00 96.62 589 LEU A CA 1
ATOM 4763 C C . LEU A 1 589 ? -11.300 0.936 19.082 1.00 96.62 589 LEU A C 1
ATOM 4765 O O . LEU A 1 589 ? -10.511 1.219 18.180 1.00 96.62 589 LEU A O 1
ATOM 4769 N N . HIS A 1 590 ? -11.493 -0.330 19.472 1.00 97.62 590 HIS A N 1
ATOM 4770 C CA . HIS A 1 590 ? -10.728 -1.467 18.930 1.00 97.62 590 HIS A CA 1
ATOM 4771 C C . HIS A 1 590 ? -10.904 -1.665 17.410 1.00 97.62 590 HIS A C 1
ATOM 4773 O O . HIS A 1 590 ? -10.028 -2.247 16.765 1.00 97.62 590 HIS A O 1
ATOM 4779 N N . TRP A 1 591 ? -11.997 -1.173 16.819 1.00 97.81 591 TRP A N 1
ATOM 4780 C CA . TRP A 1 591 ? -12.307 -1.267 15.384 1.00 97.81 591 TRP A CA 1
ATOM 4781 C C . TRP A 1 591 ? -12.045 0.040 14.608 1.00 97.81 591 TRP A C 1
ATOM 4783 O O . TRP A 1 591 ? -12.203 0.061 13.388 1.00 97.81 591 TRP A O 1
ATOM 4793 N N . ARG A 1 592 ? -11.606 1.125 15.263 1.00 97.12 592 ARG A N 1
ATOM 4794 C CA . ARG A 1 592 ? -11.307 2.402 14.588 1.00 97.12 592 ARG A CA 1
ATOM 4795 C C . ARG A 1 592 ? -9.963 2.380 13.863 1.00 97.12 592 ARG A C 1
ATOM 4797 O O . ARG A 1 592 ? -8.988 1.789 14.327 1.00 97.12 592 ARG A O 1
ATOM 4804 N N . MET A 1 593 ? -9.885 3.095 12.740 1.00 97.25 593 MET A N 1
ATOM 4805 C CA . MET A 1 593 ? -8.620 3.381 12.057 1.00 97.25 593 MET A CA 1
ATOM 4806 C C . MET A 1 593 ? -7.758 4.314 12.937 1.00 97.25 593 MET A C 1
ATOM 4808 O O . MET A 1 593 ? -8.191 5.442 13.191 1.00 97.25 593 MET A O 1
ATOM 4812 N N . PRO A 1 594 ? -6.537 3.916 13.360 1.00 96.19 594 PRO A N 1
ATOM 4813 C CA . PRO A 1 594 ? -5.778 4.647 14.383 1.00 96.19 594 PRO A CA 1
ATOM 4814 C C . PRO A 1 594 ? -5.519 6.120 14.057 1.00 96.19 594 PRO A C 1
ATOM 4816 O O . PRO A 1 594 ? -5.606 6.974 14.932 1.00 96.19 594 PRO A O 1
ATOM 4819 N N . ARG A 1 595 ? -5.250 6.443 12.785 1.00 96.31 595 ARG A N 1
ATOM 4820 C CA . ARG A 1 595 ? -4.959 7.821 12.367 1.00 96.31 595 ARG A CA 1
ATOM 4821 C C . ARG A 1 595 ? -6.185 8.746 12.417 1.00 96.31 595 ARG A C 1
ATOM 4823 O O . ARG A 1 595 ? -6.019 9.937 12.655 1.00 96.31 595 ARG A O 1
ATOM 4830 N N . VAL A 1 596 ? -7.392 8.200 12.231 1.00 96.44 596 VAL A N 1
ATOM 4831 C CA . VAL A 1 596 ? -8.657 8.944 12.384 1.00 96.44 596 VAL A CA 1
ATOM 4832 C C . VAL A 1 596 ? -8.984 9.140 13.863 1.00 96.44 596 VAL A C 1
ATOM 4834 O O . VAL A 1 596 ? -9.313 10.256 14.256 1.00 96.44 596 VAL A O 1
ATOM 4837 N N . GLU A 1 597 ? -8.829 8.096 14.689 1.00 95.88 597 GLU A N 1
ATOM 4838 C CA . GLU A 1 597 ? -8.997 8.215 16.147 1.00 95.88 597 GLU A CA 1
ATOM 4839 C C . GLU A 1 597 ? -8.051 9.270 16.726 1.00 95.88 597 GLU A C 1
ATOM 4841 O O . GLU A 1 597 ? -8.508 10.125 17.473 1.00 95.88 597 GLU A O 1
ATOM 4846 N N . ALA A 1 598 ? -6.774 9.274 16.322 1.00 96.56 598 ALA A N 1
ATOM 4847 C CA . ALA A 1 598 ? -5.801 10.257 16.794 1.00 96.56 598 ALA A CA 1
ATOM 4848 C C . ALA A 1 598 ? -6.255 11.703 16.548 1.00 96.56 598 ALA A C 1
ATOM 4850 O O . ALA A 1 598 ? -6.203 12.526 17.458 1.00 96.56 598 ALA A O 1
ATOM 4851 N N . LEU A 1 599 ? -6.760 12.016 15.349 1.00 95.56 599 LEU A N 1
ATOM 4852 C CA . LEU A 1 599 ? -7.256 13.359 15.043 1.00 95.56 599 LEU A CA 1
ATOM 4853 C C . LEU A 1 599 ? -8.516 13.708 15.849 1.00 95.56 599 LEU A C 1
ATOM 4855 O O . LEU A 1 599 ? -8.596 14.794 16.425 1.00 95.56 599 LEU A O 1
ATOM 4859 N N . ASN A 1 600 ? -9.487 12.792 15.909 1.00 92.88 600 ASN A N 1
ATOM 4860 C CA . ASN A 1 600 ? -10.722 12.985 16.673 1.00 92.88 600 ASN A CA 1
ATOM 4861 C C . ASN A 1 600 ? -10.419 13.219 18.159 1.00 92.88 600 ASN A C 1
ATOM 4863 O O . ASN A 1 600 ? -10.962 14.134 18.777 1.00 92.88 600 ASN A O 1
ATOM 4867 N N . PHE A 1 601 ? -9.510 12.425 18.719 1.00 92.00 601 PHE A N 1
ATOM 4868 C CA . PHE A 1 601 ? -9.154 12.483 20.123 1.00 92.00 601 PHE A CA 1
ATOM 4869 C C . PHE A 1 601 ? -8.287 13.702 20.469 1.00 92.00 601 PHE A C 1
ATOM 4871 O O . PHE A 1 601 ? -8.544 14.332 21.488 1.00 92.00 601 PHE A O 1
ATOM 4878 N N . ILE A 1 602 ? -7.352 14.129 19.607 1.00 92.19 602 ILE A N 1
ATOM 4879 C CA . ILE A 1 602 ? -6.627 15.405 19.783 1.00 92.19 602 ILE A CA 1
ATOM 4880 C C . ILE A 1 602 ? -7.602 16.596 19.828 1.00 92.19 602 ILE A C 1
ATOM 4882 O O . ILE A 1 602 ? -7.407 17.519 20.626 1.00 92.19 602 ILE A O 1
ATOM 4886 N N . ASN A 1 603 ? -8.653 16.587 19.000 1.00 89.19 603 ASN A N 1
ATOM 4887 C CA . ASN A 1 603 ? -9.670 17.641 19.000 1.00 89.19 603 ASN A CA 1
ATOM 4888 C C . ASN A 1 603 ? -10.484 17.642 20.304 1.00 89.19 603 ASN A C 1
ATOM 4890 O O . ASN A 1 603 ? -10.581 18.689 20.938 1.00 89.19 603 ASN A O 1
ATOM 4894 N N . LEU A 1 604 ? -10.977 16.478 20.746 1.00 85.12 604 LEU A N 1
ATOM 4895 C CA . LEU A 1 604 ? -11.661 16.309 22.038 1.00 85.12 604 LEU A CA 1
ATOM 4896 C C . LEU A 1 604 ? -10.791 16.773 23.220 1.00 85.12 604 LEU A C 1
ATOM 4898 O O . LEU A 1 604 ? -11.216 17.586 24.037 1.00 85.12 604 LEU A O 1
ATOM 4902 N N . TYR A 1 605 ? -9.551 16.285 23.286 1.00 81.12 605 TYR A N 1
ATOM 4903 C CA . TYR A 1 605 ? -8.610 16.532 24.382 1.00 81.12 605 TYR A CA 1
ATOM 4904 C C . TYR A 1 605 ? -8.154 18.000 24.456 1.00 81.12 605 TYR A C 1
ATOM 4906 O O . TYR A 1 605 ? -7.819 18.505 25.524 1.00 81.12 605 TYR A O 1
ATOM 4914 N N . THR A 1 606 ? -8.195 18.727 23.332 1.00 76.88 606 THR A N 1
ATOM 4915 C CA . THR A 1 606 ? -7.951 20.182 23.301 1.00 76.88 606 THR A CA 1
ATOM 4916 C C . THR A 1 606 ? -9.039 20.981 24.029 1.00 76.88 606 THR A C 1
ATOM 4918 O O . THR A 1 606 ? -8.780 22.115 24.431 1.00 76.88 606 THR A O 1
ATOM 4921 N N . THR A 1 607 ? -10.234 20.414 24.206 1.00 67.81 607 THR A N 1
ATOM 4922 C CA . THR A 1 607 ? -11.398 21.097 24.790 1.00 67.81 607 THR A CA 1
ATOM 4923 C C . THR A 1 607 ? -11.585 20.806 26.289 1.00 67.81 607 THR A C 1
ATOM 4925 O O . THR A 1 607 ? -12.284 21.562 26.956 1.00 67.81 607 THR A O 1
ATOM 4928 N N . ASP A 1 608 ? -10.953 19.759 26.838 1.00 61.72 608 ASP A N 1
ATOM 4929 C CA . ASP A 1 608 ? -11.250 19.230 28.188 1.00 61.72 608 ASP A CA 1
ATOM 4930 C C . ASP A 1 608 ? -10.397 19.813 29.336 1.00 61.72 608 ASP A C 1
ATOM 4932 O O . ASP A 1 608 ? -10.757 19.687 30.507 1.00 61.72 608 ASP A O 1
ATOM 4936 N N . HIS A 1 609 ? -9.229 20.402 29.047 1.00 56.75 609 HIS A N 1
ATOM 4937 C CA . HIS A 1 609 ? -8.185 20.574 30.070 1.00 56.75 609 HIS A CA 1
ATOM 4938 C C . HIS A 1 609 ? -7.804 22.020 30.404 1.00 56.75 609 HIS A C 1
ATOM 4940 O O . HIS A 1 609 ? -7.527 22.843 29.533 1.00 56.75 609 HIS A O 1
ATOM 4946 N N . GLY A 1 610 ? -7.740 22.283 31.715 1.00 53.84 610 GLY A N 1
ATOM 4947 C CA . GLY A 1 610 ? -7.017 23.410 32.306 1.00 53.84 610 GLY A CA 1
ATOM 4948 C C . GLY A 1 610 ? -5.512 23.135 32.432 1.00 53.84 610 GLY A C 1
ATOM 4949 O O . GLY A 1 610 ? -4.995 22.196 31.831 1.00 53.84 610 GLY A O 1
ATOM 4950 N N . ASP A 1 611 ? -4.824 23.945 33.240 1.00 52.81 611 ASP A N 1
ATOM 4951 C CA . ASP A 1 611 ? -3.358 24.118 33.265 1.00 52.81 611 ASP A CA 1
ATOM 4952 C C . ASP A 1 611 ? -2.505 22.923 33.785 1.00 52.81 611 ASP A C 1
ATOM 4954 O O . ASP A 1 611 ? -1.435 23.135 34.359 1.00 52.81 611 ASP A O 1
ATOM 4958 N N . ASP A 1 612 ? -2.925 21.662 33.611 1.00 69.94 612 ASP A N 1
ATOM 4959 C CA . ASP A 1 612 ? -2.065 20.512 33.934 1.00 69.94 612 ASP A CA 1
ATOM 4960 C C . ASP A 1 612 ? -0.896 20.386 32.944 1.00 69.94 612 ASP A C 1
ATOM 4962 O O . ASP A 1 612 ? -1.069 20.162 31.744 1.00 69.94 612 ASP A O 1
ATOM 4966 N N . HIS A 1 613 ? 0.321 20.477 33.474 1.00 67.75 613 HIS A N 1
ATOM 4967 C CA . HIS A 1 613 ? 1.550 20.468 32.690 1.00 67.75 613 HIS A CA 1
ATOM 4968 C C . HIS A 1 613 ? 1.758 19.156 31.914 1.00 67.75 613 HIS A C 1
ATOM 4970 O O . HIS A 1 613 ? 2.168 19.195 30.755 1.00 67.75 613 HIS A O 1
ATOM 4976 N N . ASN A 1 614 ? 1.425 18.005 32.507 1.00 69.94 614 ASN A N 1
ATOM 4977 C CA . ASN A 1 614 ? 1.623 16.698 31.871 1.00 69.94 614 ASN A CA 1
ATOM 4978 C C . ASN A 1 614 ? 0.682 16.508 30.669 1.00 69.94 614 ASN A C 1
ATOM 4980 O O . ASN A 1 614 ? 1.102 16.063 29.598 1.00 69.94 614 ASN A O 1
ATOM 4984 N N . SER A 1 615 ? -0.582 16.907 30.835 1.00 75.44 615 SER A N 1
ATOM 4985 C CA . SER A 1 615 ? -1.588 16.977 29.776 1.00 75.44 615 SER A CA 1
ATOM 4986 C C . SER A 1 615 ? -1.152 17.887 28.619 1.00 75.44 615 SER A C 1
ATOM 4988 O O . SER A 1 615 ? -1.274 17.510 27.449 1.00 75.44 615 SER A O 1
ATOM 4990 N N . LEU A 1 616 ? -0.573 19.054 28.929 1.00 83.00 616 LEU A N 1
ATOM 4991 C CA . LEU A 1 616 ? -0.085 20.011 27.931 1.00 83.00 616 LEU A CA 1
ATOM 4992 C C . LEU A 1 616 ? 1.095 19.469 27.107 1.00 83.00 616 LEU A C 1
ATOM 4994 O O . LEU A 1 616 ? 1.065 19.594 25.883 1.00 83.00 616 LEU A O 1
ATOM 4998 N N . VAL A 1 617 ? 2.086 18.824 27.738 1.00 88.06 617 VAL A N 1
ATOM 4999 C CA . VAL A 1 617 ? 3.241 18.208 27.046 1.00 88.06 617 VAL A CA 1
ATOM 5000 C C . VAL A 1 617 ? 2.783 17.154 26.035 1.00 88.06 617 VAL A C 1
ATOM 5002 O O . VAL A 1 617 ? 3.194 17.175 24.874 1.00 88.06 617 VAL A O 1
ATOM 5005 N N . LEU A 1 618 ? 1.883 16.256 26.447 1.00 90.19 618 LEU A N 1
ATOM 5006 C CA . LEU A 1 618 ? 1.355 15.205 25.573 1.00 90.19 618 LEU A CA 1
ATOM 5007 C C . LEU A 1 618 ? 0.522 15.766 24.419 1.00 90.19 618 LEU A C 1
ATOM 5009 O O . LEU A 1 618 ? 0.629 15.278 23.293 1.00 90.19 618 LEU A O 1
ATOM 5013 N N . LEU A 1 619 ? -0.286 16.799 24.670 1.00 91.31 619 LEU A N 1
ATOM 5014 C CA . LEU A 1 619 ? -1.094 17.436 23.634 1.00 91.31 619 LEU A CA 1
ATOM 5015 C C . LEU A 1 619 ? -0.237 18.228 22.632 1.00 91.31 619 LEU A C 1
ATOM 5017 O O . LEU A 1 619 ? -0.529 18.198 21.435 1.00 91.31 619 LEU A O 1
ATOM 5021 N N . GLU A 1 620 ? 0.818 18.911 23.087 1.00 92.75 620 GLU A N 1
ATOM 5022 C CA . GLU A 1 620 ? 1.785 19.574 22.202 1.00 92.75 620 GLU A CA 1
ATOM 5023 C C . GLU A 1 620 ? 2.507 18.537 21.330 1.00 92.75 620 GLU A C 1
ATOM 5025 O O . GLU A 1 620 ? 2.524 18.680 20.105 1.00 92.75 620 GLU A O 1
ATOM 5030 N N . LEU A 1 621 ? 3.004 17.447 21.935 1.00 95.00 621 LEU A N 1
ATOM 5031 C CA . LEU A 1 621 ? 3.645 16.344 21.215 1.00 95.00 621 LEU A CA 1
ATOM 5032 C C . LEU A 1 621 ? 2.717 15.758 20.151 1.00 95.00 621 LEU A C 1
ATOM 5034 O O . LEU A 1 621 ? 3.120 15.612 18.999 1.00 95.00 621 LEU A O 1
ATOM 5038 N N . ALA A 1 622 ? 1.474 15.451 20.524 1.00 95.75 622 ALA A N 1
ATOM 5039 C CA . ALA A 1 622 ? 0.491 14.854 19.632 1.00 95.75 622 ALA A CA 1
ATOM 5040 C C . ALA A 1 622 ? 0.204 15.743 18.419 1.00 95.75 622 ALA A C 1
ATOM 5042 O O . ALA A 1 622 ? 0.215 15.263 17.289 1.00 95.75 622 ALA A O 1
ATOM 5043 N N . LYS A 1 623 ? 0.008 17.050 18.625 1.00 95.44 623 LYS A N 1
ATOM 5044 C CA . LYS A 1 623 ? -0.240 18.005 17.534 1.00 95.44 623 LYS A CA 1
ATOM 5045 C C . LYS A 1 623 ? 0.974 18.172 16.624 1.00 95.44 623 LYS A C 1
ATOM 5047 O O . LYS A 1 623 ? 0.826 18.191 15.401 1.00 95.44 623 LYS A O 1
ATOM 5052 N N . LEU A 1 624 ? 2.165 18.274 17.212 1.00 95.25 624 LEU A N 1
ATOM 5053 C CA . LEU A 1 624 ? 3.409 18.461 16.473 1.00 95.25 624 LEU A CA 1
ATOM 5054 C C . LEU A 1 624 ? 3.765 17.226 15.640 1.00 95.25 624 LEU A C 1
ATOM 5056 O O . LEU A 1 624 ? 4.031 17.348 14.445 1.00 95.25 624 LEU A O 1
ATOM 5060 N N . ASP A 1 625 ? 3.687 16.038 16.243 1.00 96.19 625 ASP A N 1
ATOM 5061 C CA . ASP A 1 625 ? 3.879 14.760 15.556 1.00 96.19 625 ASP A CA 1
ATOM 5062 C C . ASP A 1 625 ? 2.833 14.551 14.459 1.00 96.19 625 ASP A C 1
ATOM 5064 O O . ASP A 1 625 ? 3.177 14.202 13.329 1.00 96.19 625 ASP A O 1
ATOM 5068 N N . TYR A 1 626 ? 1.557 14.845 14.741 1.00 96.94 626 TYR A N 1
ATOM 5069 C CA . TYR A 1 626 ? 0.494 14.719 13.750 1.00 96.94 626 TYR A CA 1
ATOM 5070 C C . TYR A 1 626 ? 0.805 15.546 12.497 1.00 96.94 626 TYR A C 1
ATOM 5072 O O . TYR A 1 626 ? 0.712 15.017 11.386 1.00 96.94 626 TYR A O 1
ATOM 5080 N N . ASN A 1 627 ? 1.237 16.797 12.657 1.00 96.12 627 ASN A N 1
ATOM 5081 C CA . ASN A 1 627 ? 1.557 17.680 11.538 1.00 96.12 627 ASN A CA 1
ATOM 5082 C C . ASN A 1 627 ? 2.858 17.305 10.805 1.00 96.12 627 ASN A C 1
ATOM 5084 O O . ASN A 1 627 ? 2.910 17.411 9.579 1.00 96.12 627 ASN A O 1
ATOM 5088 N N . LEU A 1 628 ? 3.885 16.827 11.517 1.00 94.75 628 LEU A N 1
ATOM 5089 C CA . LEU A 1 628 ? 5.127 16.322 10.912 1.00 94.75 628 LEU A CA 1
ATOM 5090 C C . LEU A 1 628 ? 4.891 15.041 10.097 1.00 94.75 628 LEU A C 1
ATOM 5092 O O . LEU A 1 628 ? 5.418 14.883 9.000 1.00 94.75 628 LEU A O 1
ATOM 5096 N N . VAL A 1 629 ? 4.044 14.136 10.587 1.00 96.50 629 VAL A N 1
ATOM 5097 C CA . VAL A 1 629 ? 3.651 12.936 9.836 1.00 96.50 629 VAL A CA 1
ATOM 5098 C C . VAL A 1 629 ? 2.761 13.303 8.639 1.00 96.50 629 VAL A C 1
ATOM 5100 O O . VAL A 1 629 ? 2.934 12.749 7.555 1.00 96.50 629 VAL A O 1
ATOM 5103 N N . GLN A 1 630 ? 1.868 14.290 8.787 1.00 96.88 630 GLN A N 1
ATOM 5104 C CA . GLN A 1 630 ? 1.059 14.812 7.679 1.00 96.88 630 GLN A CA 1
ATOM 5105 C C . GLN A 1 630 ? 1.926 15.436 6.570 1.00 96.88 630 GLN A C 1
ATOM 5107 O O . GLN A 1 630 ? 1.612 15.259 5.392 1.00 96.88 630 GLN A O 1
ATOM 5112 N N . SER A 1 631 ? 3.020 16.134 6.899 1.00 95.31 631 SER A N 1
ATOM 5113 C CA . SER A 1 631 ? 3.895 16.718 5.872 1.00 95.31 631 SER A CA 1
ATOM 5114 C C . SER A 1 631 ? 4.611 15.654 5.042 1.00 95.31 631 SER A C 1
ATOM 5116 O O . SER A 1 631 ? 4.691 15.787 3.820 1.00 95.31 631 SER A O 1
ATOM 5118 N N . ILE A 1 632 ? 5.021 14.548 5.667 1.00 96.00 632 ILE A N 1
ATOM 5119 C CA . ILE A 1 632 ? 5.547 13.366 4.973 1.00 96.00 632 ILE A CA 1
ATOM 5120 C C . ILE A 1 632 ? 4.484 12.770 4.034 1.00 96.00 632 ILE A C 1
ATOM 5122 O O . ILE A 1 632 ? 4.773 12.535 2.860 1.00 96.00 632 ILE A O 1
ATOM 5126 N N . HIS A 1 633 ? 3.235 12.613 4.492 1.00 97.56 633 HIS A N 1
ATOM 5127 C CA . HIS A 1 633 ? 2.127 12.125 3.652 1.00 97.56 633 HIS A CA 1
ATOM 5128 C C . HIS A 1 633 ? 1.867 13.021 2.429 1.00 97.56 633 HIS A C 1
ATOM 5130 O O . HIS A 1 633 ? 1.630 12.516 1.331 1.00 97.56 633 HIS A O 1
ATOM 5136 N N . GLN A 1 634 ? 1.972 14.347 2.578 1.00 97.19 634 GLN A N 1
ATOM 5137 C CA . GLN A 1 634 ? 1.859 15.282 1.451 1.00 97.19 634 GLN A CA 1
ATOM 5138 C C . GLN A 1 634 ? 2.988 15.098 0.420 1.00 97.19 634 GLN A C 1
ATOM 5140 O O . GLN A 1 634 ? 2.719 15.164 -0.778 1.00 97.19 634 GLN A O 1
ATOM 5145 N N . GLN A 1 635 ? 4.234 14.843 0.843 1.00 96.00 635 GLN A N 1
ATOM 5146 C CA . GLN A 1 635 ? 5.346 14.602 -0.092 1.00 96.00 635 GLN A CA 1
ATOM 5147 C C . GLN A 1 635 ? 5.204 13.264 -0.832 1.00 96.00 635 GLN A C 1
ATOM 5149 O O . GLN A 1 635 ? 5.404 13.210 -2.047 1.00 96.00 635 GLN A O 1
ATOM 5154 N N . GLU A 1 636 ? 4.792 12.205 -0.129 1.00 98.00 636 GLU A N 1
ATOM 5155 C CA . GLU A 1 636 ? 4.491 10.895 -0.728 1.00 98.00 636 GLU A CA 1
ATOM 5156 C C . GLU A 1 636 ? 3.426 11.017 -1.825 1.00 98.00 636 GLU A C 1
ATOM 5158 O O . GLU A 1 636 ? 3.586 10.475 -2.920 1.00 98.00 636 GLU A O 1
ATOM 5163 N N . LEU A 1 637 ? 2.368 11.790 -1.566 1.00 98.38 637 LEU A N 1
ATOM 5164 C CA . LEU A 1 637 ? 1.305 12.049 -2.534 1.00 98.38 637 LEU A CA 1
ATOM 5165 C C . LEU A 1 637 ? 1.775 12.821 -3.771 1.00 98.38 637 LEU A C 1
ATOM 5167 O O . LEU A 1 637 ? 1.264 12.561 -4.859 1.00 98.38 637 LEU A O 1
ATOM 5171 N N . LYS A 1 638 ? 2.767 13.713 -3.661 1.00 97.44 638 LYS A N 1
ATOM 5172 C CA . LYS A 1 638 ? 3.370 14.369 -4.837 1.00 97.44 638 LYS A CA 1
ATOM 5173 C C . LYS A 1 638 ? 4.146 13.385 -5.703 1.00 97.44 638 LYS A C 1
ATOM 5175 O O . LYS A 1 638 ? 3.945 13.358 -6.916 1.00 97.44 638 LYS A O 1
ATOM 5180 N N . GLU A 1 639 ? 4.980 12.531 -5.104 1.00 96.94 639 GLU A N 1
ATOM 5181 C CA . GLU A 1 639 ? 5.663 11.465 -5.855 1.00 96.94 639 GLU A CA 1
ATOM 5182 C C . GLU A 1 639 ? 4.644 10.555 -6.559 1.00 96.94 639 GLU A C 1
ATOM 5184 O O . GLU A 1 639 ? 4.744 10.302 -7.763 1.00 96.94 639 GLU A O 1
ATOM 5189 N N . LEU A 1 640 ? 3.622 10.120 -5.822 1.00 98.12 640 LEU A N 1
ATOM 5190 C CA . LEU A 1 640 ? 2.540 9.285 -6.331 1.00 98.12 640 LEU A CA 1
ATOM 5191 C C . LEU A 1 640 ? 1.734 9.971 -7.443 1.00 98.12 640 LEU A C 1
ATOM 5193 O O . LEU A 1 640 ? 1.374 9.311 -8.412 1.00 98.12 640 LEU A O 1
ATOM 5197 N N . SER A 1 641 ? 1.495 11.280 -7.352 1.00 96.88 641 SER A N 1
ATOM 5198 C CA . SER A 1 641 ? 0.785 12.070 -8.366 1.00 96.88 641 SER A CA 1
ATOM 5199 C C . SER A 1 641 ? 1.563 12.145 -9.682 1.00 96.88 641 SER A C 1
ATOM 5201 O O . SER A 1 641 ? 0.985 11.970 -10.760 1.00 96.88 641 SER A O 1
ATOM 5203 N N . ARG A 1 642 ? 2.891 12.315 -9.613 1.00 94.25 642 ARG A N 1
ATOM 5204 C CA . ARG A 1 642 ? 3.784 12.243 -10.786 1.00 94.25 642 ARG A CA 1
ATOM 5205 C C . ARG A 1 642 ? 3.781 10.845 -11.390 1.00 94.25 642 ARG A C 1
ATOM 5207 O O . ARG A 1 642 ? 3.605 10.714 -12.597 1.00 94.25 642 ARG A O 1
ATOM 5214 N N . TRP A 1 643 ? 3.924 9.810 -10.560 1.00 95.00 643 TRP A N 1
ATOM 5215 C CA . TRP A 1 643 ? 3.883 8.412 -10.999 1.00 95.00 643 TRP A CA 1
ATOM 5216 C C . TRP A 1 643 ? 2.553 8.059 -11.682 1.00 95.00 643 TRP A C 1
ATOM 5218 O O . TRP A 1 643 ? 2.561 7.503 -12.776 1.00 95.00 643 TRP A O 1
ATOM 5228 N N . TRP A 1 644 ? 1.418 8.423 -11.081 1.00 93.19 644 TRP A N 1
ATOM 5229 C CA . TRP A 1 644 ? 0.081 8.139 -11.608 1.00 93.19 644 TRP A CA 1
ATOM 5230 C C . TRP A 1 644 ? -0.167 8.841 -12.948 1.00 93.19 644 TRP A C 1
ATOM 5232 O O . TRP A 1 644 ? -0.653 8.224 -13.895 1.00 93.19 644 TRP A O 1
ATOM 5242 N N . SER A 1 645 ? 0.269 10.099 -13.062 1.00 88.69 645 SER A N 1
ATOM 5243 C CA . SER A 1 645 ? 0.204 10.865 -14.313 1.00 88.69 645 SER A CA 1
ATOM 5244 C C . SER A 1 645 ? 1.111 10.272 -15.403 1.00 88.69 645 SER A C 1
ATOM 5246 O O . SER A 1 645 ? 0.714 10.191 -16.561 1.00 88.69 645 SER A O 1
ATOM 5248 N N . GLN A 1 646 ? 2.313 9.800 -15.048 1.00 86.06 646 GLN A N 1
ATOM 5249 C CA . GLN A 1 646 ? 3.227 9.114 -15.977 1.00 86.06 646 GLN A CA 1
ATOM 5250 C C . GLN A 1 646 ? 2.717 7.735 -16.416 1.00 86.06 646 GLN A C 1
ATOM 5252 O O . GLN A 1 646 ? 3.029 7.293 -17.521 1.00 86.06 646 GLN A O 1
ATOM 5257 N N . LEU A 1 647 ? 1.936 7.057 -15.570 1.00 85.31 647 LEU A N 1
ATOM 5258 C CA . LEU A 1 647 ? 1.317 5.769 -15.883 1.00 85.31 647 LEU A CA 1
ATOM 5259 C C . LEU A 1 647 ? 0.218 5.901 -16.956 1.00 85.31 647 LEU A C 1
ATOM 5261 O O . LEU A 1 647 ? -0.072 4.936 -17.661 1.00 85.31 647 LEU A O 1
ATOM 5265 N N . GLY A 1 648 ? -0.383 7.090 -17.092 1.00 84.12 648 GLY A N 1
ATOM 5266 C CA . GLY A 1 648 ? -1.349 7.417 -18.146 1.00 84.12 648 GLY A CA 1
ATOM 5267 C C . GLY A 1 648 ? -2.662 6.631 -18.072 1.00 84.12 648 GLY A C 1
ATOM 5268 O O . GLY A 1 648 ? -3.348 6.477 -19.083 1.00 84.12 648 GLY A O 1
ATOM 5269 N N . PHE A 1 649 ? -3.007 6.072 -16.907 1.00 89.12 649 PHE A N 1
ATOM 5270 C CA . PHE A 1 649 ? -4.229 5.276 -16.737 1.00 89.12 649 PHE A CA 1
ATOM 5271 C C . PHE A 1 649 ? -5.487 6.115 -16.983 1.00 89.12 649 PHE A C 1
ATOM 5273 O O . PHE A 1 649 ? -6.417 5.647 -17.628 1.00 89.12 649 PHE A O 1
ATOM 5280 N N . LYS A 1 650 ? -5.489 7.378 -16.555 1.00 85.38 650 LYS A N 1
ATOM 5281 C CA . LYS A 1 650 ? -6.602 8.314 -16.744 1.00 85.38 650 LYS A CA 1
ATOM 5282 C C . LYS A 1 650 ? -6.971 8.527 -18.217 1.00 85.38 650 LYS A C 1
ATOM 5284 O O . LYS A 1 650 ? -8.151 8.593 -18.555 1.00 85.38 650 LYS A O 1
ATOM 5289 N N . GLU A 1 651 ? -5.975 8.620 -19.092 1.00 82.81 651 GLU A N 1
ATOM 5290 C CA . GLU A 1 651 ? -6.156 8.862 -20.524 1.00 82.81 651 GLU A CA 1
ATOM 5291 C C . GLU A 1 651 ? -6.429 7.567 -21.301 1.00 82.81 651 GLU A C 1
ATOM 5293 O O . GLU A 1 651 ? -7.195 7.578 -22.264 1.00 82.81 651 GLU A O 1
ATOM 5298 N N . ASN A 1 652 ? -5.805 6.452 -20.900 1.00 83.75 652 ASN A N 1
ATOM 5299 C CA . ASN A 1 652 ? -5.844 5.192 -21.651 1.00 83.75 652 ASN A CA 1
ATOM 5300 C C . ASN A 1 652 ? -6.894 4.182 -21.149 1.00 83.75 652 ASN A C 1
ATOM 5302 O O . ASN A 1 652 ? -7.302 3.303 -21.908 1.00 83.75 652 ASN A O 1
ATOM 5306 N N . LEU A 1 653 ? -7.337 4.291 -19.893 1.00 89.50 653 LEU A N 1
ATOM 5307 C CA . LEU A 1 653 ? -8.276 3.381 -19.227 1.00 89.50 653 LEU A CA 1
ATOM 5308 C C . LEU A 1 653 ? -9.522 4.145 -18.759 1.00 89.50 653 LEU A C 1
ATOM 5310 O O . LEU A 1 653 ? -9.883 4.123 -17.587 1.00 89.50 653 LEU A O 1
ATOM 5314 N N . SER A 1 654 ? -10.216 4.814 -19.682 1.00 86.06 654 SER A N 1
ATOM 5315 C CA . SER A 1 654 ? -11.369 5.684 -19.380 1.00 86.06 654 SER A CA 1
ATOM 5316 C C . SER A 1 654 ? -12.580 4.994 -18.721 1.00 86.06 654 SER A C 1
ATOM 5318 O O . SER A 1 654 ? -13.574 5.655 -18.433 1.00 86.06 654 SER A O 1
ATOM 5320 N N . PHE A 1 655 ? -12.539 3.671 -18.545 1.00 89.44 655 PHE A N 1
ATOM 5321 C CA . PHE A 1 655 ? -13.525 2.885 -17.800 1.00 89.44 655 PHE A CA 1
ATOM 5322 C C . PHE A 1 655 ? -13.196 2.763 -16.301 1.00 89.44 655 PHE A C 1
ATOM 5324 O O . PHE A 1 655 ? -14.087 2.446 -15.518 1.00 89.44 655 PHE A O 1
ATOM 5331 N N . SER A 1 656 ? -11.937 2.999 -15.919 1.00 92.88 656 SER A N 1
ATOM 5332 C CA . SER A 1 656 ? -11.407 2.833 -14.565 1.00 92.88 656 SER A CA 1
ATOM 5333 C C . SER A 1 656 ? -11.651 4.067 -13.698 1.00 92.88 656 SER A C 1
ATOM 5335 O O . SER A 1 656 ? -11.620 5.207 -14.166 1.00 92.88 656 SER A O 1
ATOM 5337 N N . ARG A 1 657 ? -11.807 3.842 -12.395 1.00 93.31 657 ARG A N 1
ATOM 5338 C CA . ARG A 1 657 ? -11.807 4.860 -11.340 1.00 93.31 657 ARG A CA 1
ATOM 5339 C C . ARG A 1 657 ? -10.447 5.582 -11.262 1.00 93.31 657 ARG A C 1
ATOM 5341 O O . ARG A 1 657 ? -9.405 4.948 -11.132 1.00 93.31 657 ARG A O 1
ATOM 5348 N N . ASP A 1 658 ? -10.460 6.920 -11.292 1.00 93.12 658 ASP A N 1
ATOM 5349 C CA . ASP A 1 658 ? -9.304 7.796 -11.005 1.00 93.12 658 ASP A CA 1
ATOM 5350 C C . ASP A 1 658 ? -9.350 8.195 -9.518 1.00 93.12 658 ASP A C 1
ATOM 5352 O O . ASP A 1 658 ? -10.125 9.081 -9.150 1.00 93.12 658 ASP A O 1
ATOM 5356 N N . ARG A 1 659 ? -8.636 7.465 -8.647 1.00 95.19 659 ARG A N 1
ATOM 5357 C CA . ARG A 1 659 ? -8.834 7.479 -7.175 1.00 95.19 659 ARG A CA 1
ATOM 5358 C C . ARG A 1 659 ? -7.535 7.447 -6.363 1.00 95.19 659 ARG A C 1
ATOM 5360 O O . ARG A 1 659 ? -7.406 6.726 -5.379 1.00 95.19 659 ARG A O 1
ATOM 5367 N N . LEU A 1 660 ? -6.524 8.203 -6.795 1.00 96.62 660 LEU A N 1
ATOM 5368 C CA . LEU A 1 660 ? -5.192 8.169 -6.176 1.00 96.62 660 LEU A CA 1
ATOM 5369 C C . LEU A 1 660 ? -5.199 8.504 -4.670 1.00 96.62 660 LEU A C 1
ATOM 5371 O O . LEU A 1 660 ? -4.517 7.838 -3.893 1.00 96.62 660 LEU A O 1
ATOM 5375 N N . MET A 1 661 ? -5.952 9.528 -4.258 1.00 96.25 661 MET A N 1
ATOM 5376 C CA . MET A 1 661 ? -5.995 9.985 -2.860 1.00 96.25 661 MET A CA 1
ATOM 5377 C C . MET A 1 661 ? -6.745 8.993 -1.964 1.00 96.25 661 MET A C 1
ATOM 5379 O O . MET A 1 661 ? -6.334 8.720 -0.839 1.00 96.25 661 MET A O 1
ATOM 5383 N N . GLU A 1 662 ? -7.830 8.426 -2.480 1.00 96.75 662 GLU A N 1
ATOM 5384 C CA . GLU A 1 662 ? -8.647 7.414 -1.819 1.00 96.75 662 GLU A CA 1
ATOM 5385 C C . GLU A 1 662 ? -7.871 6.088 -1.687 1.00 96.75 662 GLU A C 1
ATOM 5387 O O . GLU A 1 662 ? -7.864 5.467 -0.626 1.00 96.75 662 GLU A O 1
ATOM 5392 N N . ASN A 1 663 ? -7.104 5.706 -2.710 1.00 97.12 663 ASN A N 1
ATOM 5393 C CA . ASN A 1 663 ? -6.217 4.542 -2.667 1.00 97.12 663 ASN A CA 1
ATOM 5394 C C . ASN A 1 663 ? -5.016 4.741 -1.725 1.00 97.12 663 ASN A C 1
ATOM 5396 O O . ASN A 1 663 ? -4.561 3.786 -1.096 1.00 97.12 663 ASN A O 1
ATOM 5400 N N . TYR A 1 664 ? -4.529 5.975 -1.558 1.00 98.06 664 TYR A N 1
ATOM 5401 C CA . TYR A 1 664 ? -3.520 6.300 -0.545 1.00 98.06 664 TYR A CA 1
ATOM 5402 C C . TYR A 1 664 ? -4.062 6.155 0.890 1.00 98.06 664 TYR A C 1
ATOM 5404 O O . TYR A 1 664 ? -3.331 5.740 1.795 1.00 98.06 664 TYR A O 1
ATOM 5412 N N . LEU A 1 665 ? -5.356 6.424 1.108 1.00 96.75 665 LEU A N 1
ATOM 5413 C CA . LEU A 1 665 ? -6.007 6.285 2.415 1.00 96.75 665 LEU A CA 1
ATOM 5414 C C . LEU A 1 665 ? -5.975 4.835 2.936 1.00 96.75 665 LEU A C 1
ATOM 5416 O O . LEU A 1 665 ? -5.805 4.639 4.140 1.00 96.75 665 LEU A O 1
ATOM 5420 N N . TRP A 1 666 ? -6.023 3.828 2.052 1.00 96.75 666 TRP A N 1
ATOM 5421 C CA . TRP A 1 666 ? -5.753 2.427 2.411 1.00 96.75 666 TRP A CA 1
ATOM 5422 C C . TRP A 1 666 ? -4.351 2.235 2.991 1.00 96.75 666 TRP A C 1
ATOM 5424 O O . TRP A 1 666 ? -4.187 1.689 4.083 1.00 96.75 666 TRP A O 1
ATOM 5434 N N . ALA A 1 667 ? -3.329 2.698 2.270 1.00 97.62 667 ALA A N 1
ATOM 5435 C CA . ALA A 1 667 ? -1.938 2.498 2.653 1.00 97.62 667 ALA A CA 1
ATOM 5436 C C . ALA A 1 667 ? -1.593 3.227 3.965 1.00 97.62 667 ALA A C 1
ATOM 5438 O O . ALA A 1 667 ? -0.969 2.636 4.853 1.00 97.62 667 ALA A O 1
ATOM 5439 N N . MET A 1 668 ? -2.060 4.473 4.113 1.00 97.56 668 MET A N 1
ATOM 5440 C CA . MET A 1 668 ? -1.964 5.251 5.352 1.00 97.56 668 MET A CA 1
ATOM 5441 C C . MET A 1 668 ? -2.741 4.603 6.504 1.00 97.56 668 MET A C 1
ATOM 5443 O O . MET A 1 668 ? -2.268 4.610 7.637 1.00 97.56 668 MET A O 1
ATOM 5447 N N . GLY A 1 669 ? -3.919 4.040 6.237 1.00 96.88 669 GLY A N 1
ATOM 5448 C CA . GLY A 1 669 ? -4.738 3.377 7.247 1.00 96.88 669 GLY A CA 1
ATOM 5449 C C . GLY A 1 669 ? -4.089 2.136 7.850 1.00 96.88 669 GLY A C 1
ATOM 5450 O O . GLY A 1 669 ? -4.187 1.931 9.061 1.00 96.88 669 GLY A O 1
ATOM 5451 N N . ILE A 1 670 ? -3.363 1.365 7.035 1.00 96.31 670 ILE A N 1
ATOM 5452 C CA . ILE A 1 670 ? -2.662 0.165 7.495 1.00 96.31 670 ILE A CA 1
ATOM 5453 C C . ILE A 1 670 ? -1.418 0.533 8.325 1.00 96.31 670 ILE A C 1
ATOM 5455 O O . ILE A 1 670 ? -1.320 0.079 9.466 1.00 96.31 670 ILE A O 1
ATOM 5459 N N . ASN A 1 671 ? -0.514 1.376 7.799 1.00 94.62 671 ASN A N 1
ATOM 5460 C CA . ASN A 1 671 ? 0.671 1.887 8.513 1.00 94.62 671 ASN A CA 1
ATOM 5461 C C . ASN A 1 671 ? 0.859 3.397 8.232 1.00 94.62 671 ASN A C 1
ATOM 5463 O O . ASN A 1 671 ? 1.342 3.791 7.162 1.00 94.62 671 ASN A O 1
ATOM 5467 N N . PHE A 1 672 ? 0.515 4.257 9.194 1.00 95.56 672 PHE A N 1
ATOM 5468 C CA . PHE A 1 672 ? 0.594 5.720 9.052 1.00 95.56 672 PHE A CA 1
ATOM 5469 C C . PHE A 1 672 ? 1.961 6.304 9.448 1.00 95.56 672 PHE A C 1
ATOM 5471 O O . PHE A 1 672 ? 2.262 7.444 9.096 1.00 95.56 672 PHE A O 1
ATOM 5478 N N . GLU A 1 673 ? 2.776 5.539 10.173 1.00 94.12 673 GLU A N 1
ATOM 5479 C CA . GLU A 1 673 ? 3.979 5.999 10.871 1.00 94.12 673 GLU A CA 1
ATOM 5480 C C . GLU A 1 673 ? 5.101 6.389 9.885 1.00 94.12 673 GLU A C 1
ATOM 5482 O O . GLU A 1 673 ? 5.257 5.746 8.837 1.00 94.12 673 GLU A O 1
ATOM 5487 N N . PRO A 1 674 ? 5.891 7.441 10.163 1.00 91.88 674 PRO A N 1
ATOM 5488 C CA . PRO A 1 674 ? 6.748 8.093 9.170 1.00 91.88 674 PRO A CA 1
ATOM 5489 C C . PRO A 1 674 ? 7.781 7.152 8.529 1.00 91.88 674 PRO A C 1
ATOM 5491 O O . PRO A 1 674 ? 7.998 7.218 7.319 1.00 91.88 674 PRO A O 1
ATOM 5494 N N . GLN A 1 675 ? 8.328 6.196 9.286 1.00 88.88 675 GLN A N 1
ATOM 5495 C CA . GLN A 1 675 ? 9.291 5.197 8.808 1.00 88.88 675 GLN A CA 1
ATOM 5496 C C . GLN A 1 675 ? 8.754 4.269 7.700 1.00 88.88 675 GLN A C 1
ATOM 5498 O O . GLN A 1 675 ? 9.539 3.678 6.960 1.00 88.88 675 GLN A O 1
ATOM 5503 N N . PHE A 1 676 ? 7.432 4.158 7.531 1.00 92.50 676 PHE A N 1
ATOM 5504 C CA . PHE A 1 676 ? 6.799 3.319 6.504 1.00 92.50 676 PHE A CA 1
ATOM 5505 C C . PHE A 1 676 ? 6.495 4.072 5.194 1.00 92.50 676 PHE A C 1
ATOM 5507 O O . PHE A 1 676 ? 5.580 3.706 4.458 1.00 92.50 676 PHE A O 1
ATOM 5514 N N . SER A 1 677 ? 7.282 5.100 4.865 1.00 93.56 677 SER A N 1
ATOM 5515 C CA . SER A 1 677 ? 7.082 5.931 3.669 1.00 93.56 677 SER A CA 1
ATOM 5516 C C . SER A 1 677 ? 7.159 5.153 2.345 1.00 93.56 677 SER A C 1
ATOM 5518 O O . SER A 1 677 ? 6.177 5.092 1.602 1.00 93.56 677 SER A O 1
ATOM 5520 N N . LYS A 1 678 ? 8.269 4.436 2.088 1.00 91.56 678 LYS A N 1
ATOM 5521 C CA . LYS A 1 678 ? 8.411 3.552 0.907 1.00 91.56 678 LYS A CA 1
ATOM 5522 C C . LYS A 1 678 ? 7.289 2.514 0.823 1.00 91.56 678 LYS A C 1
ATOM 5524 O O . LYS A 1 678 ? 6.780 2.229 -0.259 1.00 91.56 678 LYS A O 1
ATOM 5529 N N . TYR A 1 679 ? 6.882 1.988 1.979 1.00 93.81 679 TYR A N 1
ATOM 5530 C CA . TYR A 1 679 ? 5.769 1.055 2.104 1.00 93.81 679 TYR A CA 1
ATOM 5531 C C . TYR A 1 679 ? 4.448 1.688 1.644 1.00 93.81 679 TYR A C 1
ATOM 5533 O O . TYR A 1 679 ? 3.749 1.080 0.836 1.00 93.81 679 TYR A O 1
ATOM 5541 N N . ARG A 1 680 ? 4.115 2.911 2.088 1.00 97.62 680 ARG A N 1
ATOM 5542 C CA . ARG A 1 680 ? 2.863 3.580 1.700 1.00 97.62 680 ARG A CA 1
ATOM 5543 C C . ARG A 1 680 ? 2.837 3.909 0.218 1.00 97.62 680 ARG A C 1
ATOM 5545 O O . ARG A 1 680 ? 1.832 3.652 -0.442 1.00 97.62 680 ARG A O 1
ATOM 5552 N N . ILE A 1 681 ? 3.952 4.407 -0.313 1.00 97.75 681 ILE A N 1
ATOM 5553 C CA . ILE A 1 681 ? 4.126 4.654 -1.745 1.00 97.75 681 ILE A CA 1
ATOM 5554 C C . ILE A 1 681 ? 3.911 3.353 -2.532 1.00 97.75 681 ILE A C 1
ATOM 5556 O O . ILE A 1 681 ? 3.069 3.302 -3.427 1.00 97.75 681 ILE A O 1
ATOM 5560 N N . GLY A 1 682 ? 4.628 2.279 -2.189 1.00 97.12 682 GLY A N 1
ATOM 5561 C CA . GLY A 1 682 ? 4.527 0.997 -2.887 1.00 97.12 682 GLY A CA 1
ATOM 5562 C C . GLY A 1 682 ? 3.141 0.357 -2.793 1.00 97.12 682 GLY A C 1
ATOM 5563 O O . GLY A 1 682 ? 2.630 -0.144 -3.793 1.00 97.12 682 GLY A O 1
ATOM 5564 N N . LEU A 1 683 ? 2.496 0.419 -1.626 1.00 97.94 683 LEU A N 1
ATOM 5565 C CA . LEU A 1 683 ? 1.172 -0.165 -1.434 1.00 97.94 683 LEU A CA 1
ATOM 5566 C C . LEU A 1 683 ? 0.089 0.661 -2.138 1.00 97.94 683 LEU A C 1
ATOM 5568 O O . LEU A 1 683 ? -0.815 0.082 -2.726 1.00 97.94 683 LEU A O 1
ATOM 5572 N N . THR A 1 684 ? 0.217 1.990 -2.190 1.00 98.56 684 THR A N 1
ATOM 5573 C CA . THR A 1 684 ? -0.677 2.829 -3.009 1.00 98.56 684 THR A CA 1
ATOM 5574 C C . THR A 1 684 ? -0.533 2.494 -4.495 1.00 98.56 684 THR A C 1
ATOM 5576 O O . THR A 1 684 ? -1.537 2.368 -5.191 1.00 98.56 684 THR A O 1
ATOM 5579 N N . LYS A 1 685 ? 0.699 2.267 -4.983 1.00 98.06 685 LYS A N 1
ATOM 5580 C CA . LYS A 1 685 ? 0.950 1.814 -6.364 1.00 98.06 685 LYS A CA 1
ATOM 5581 C C . LYS A 1 685 ? 0.263 0.466 -6.643 1.00 98.06 685 LYS A C 1
ATOM 5583 O O . LYS A 1 685 ? -0.407 0.340 -7.666 1.00 98.06 685 LYS A O 1
ATOM 5588 N N . PHE A 1 686 ? 0.351 -0.493 -5.714 1.00 97.88 686 PHE A N 1
ATOM 5589 C CA . PHE A 1 686 ? -0.396 -1.759 -5.773 1.00 97.88 686 PHE A CA 1
ATOM 5590 C C . PHE A 1 686 ? -1.916 -1.536 -5.829 1.00 97.88 686 PHE A C 1
ATOM 5592 O O . PHE A 1 686 ? -2.553 -2.029 -6.757 1.00 97.88 686 PHE A O 1
ATOM 5599 N N . VAL A 1 687 ? -2.492 -0.771 -4.891 1.00 97.44 687 VAL A N 1
ATOM 5600 C CA . VAL A 1 687 ? -3.948 -0.549 -4.806 1.00 97.44 687 VAL A CA 1
ATOM 5601 C C . VAL A 1 687 ? -4.478 0.164 -6.058 1.00 97.44 687 VAL A C 1
ATOM 5603 O O . VAL A 1 687 ? -5.495 -0.248 -6.600 1.00 97.44 687 VAL A O 1
ATOM 5606 N N . CYS A 1 688 ? -3.769 1.157 -6.602 1.00 97.12 688 CYS A N 1
ATOM 5607 C CA . CYS A 1 688 ? -4.182 1.818 -7.846 1.00 97.12 688 CYS A CA 1
ATOM 5608 C C . CYS A 1 688 ? -4.186 0.882 -9.067 1.00 97.12 688 CYS A C 1
ATOM 5610 O O . CYS A 1 688 ? -5.069 0.990 -9.918 1.00 97.12 688 CYS A O 1
ATOM 5612 N N . ILE A 1 689 ? -3.224 -0.041 -9.163 1.00 97.50 689 ILE A N 1
ATOM 5613 C CA . ILE A 1 689 ? -3.203 -1.062 -10.223 1.00 97.50 689 ILE A CA 1
ATOM 5614 C C . ILE A 1 689 ? -4.322 -2.089 -9.997 1.00 97.50 689 ILE A C 1
ATOM 5616 O O . ILE A 1 689 ? -4.990 -2.477 -10.954 1.00 97.50 689 ILE A O 1
ATOM 5620 N N . LEU A 1 690 ? -4.554 -2.487 -8.742 1.00 97.25 690 LEU A N 1
ATOM 5621 C CA . LEU A 1 690 ? -5.640 -3.375 -8.331 1.00 97.25 690 LEU A CA 1
ATOM 5622 C C . LEU A 1 690 ? -7.007 -2.817 -8.751 1.00 97.25 690 LEU A C 1
ATOM 5624 O O . LEU A 1 690 ? -7.725 -3.514 -9.455 1.00 97.25 690 LEU A O 1
ATOM 5628 N N . THR A 1 691 ? -7.338 -1.563 -8.417 1.00 95.88 691 THR A N 1
ATOM 5629 C CA . THR A 1 691 ? -8.627 -0.934 -8.780 1.00 95.88 691 THR A CA 1
ATOM 5630 C C . THR A 1 691 ? -8.862 -0.894 -10.294 1.00 95.88 691 THR A C 1
ATOM 5632 O O . THR A 1 691 ? -9.974 -1.129 -10.754 1.00 95.88 691 THR A O 1
ATOM 5635 N N . ALA A 1 692 ? -7.820 -0.645 -11.093 1.00 96.12 692 ALA A N 1
ATOM 5636 C CA . ALA A 1 692 ? -7.941 -0.637 -12.553 1.00 96.12 692 ALA A CA 1
ATOM 5637 C C . ALA A 1 692 ? -8.100 -2.042 -13.165 1.00 96.12 692 ALA A C 1
ATOM 5639 O O . ALA A 1 692 ? -8.634 -2.187 -14.267 1.00 96.12 692 ALA A O 1
ATOM 5640 N N . ILE A 1 693 ? -7.624 -3.079 -12.467 1.00 97.38 693 ILE A N 1
ATOM 5641 C CA . ILE A 1 693 ? -7.861 -4.480 -12.827 1.00 97.38 693 ILE A CA 1
ATOM 5642 C C . ILE A 1 693 ? -9.271 -4.901 -12.389 1.00 97.38 693 ILE A C 1
ATOM 5644 O O . ILE A 1 693 ? -9.973 -5.505 -13.191 1.00 97.38 693 ILE A O 1
ATOM 5648 N N . ASP A 1 694 ? -9.710 -4.522 -11.190 1.00 96.75 694 ASP A N 1
ATOM 5649 C CA . ASP A 1 694 ? -11.074 -4.699 -10.667 1.00 96.75 694 ASP A CA 1
ATOM 5650 C C . ASP A 1 694 ? -12.119 -4.164 -11.670 1.00 96.75 694 ASP A C 1
ATOM 5652 O O . ASP A 1 694 ? -12.848 -4.960 -12.263 1.00 96.75 694 ASP A O 1
ATOM 5656 N N . ASP A 1 695 ? -12.035 -2.868 -12.021 1.00 95.69 695 ASP A N 1
ATOM 5657 C CA . ASP A 1 695 ? -12.887 -2.186 -13.023 1.00 95.69 695 ASP A CA 1
ATOM 5658 C C . ASP A 1 695 ? -12.848 -2.819 -14.430 1.00 95.69 695 ASP A C 1
ATOM 5660 O O . ASP A 1 695 ? -13.739 -2.633 -15.271 1.00 95.69 695 ASP A O 1
ATOM 5664 N N . MET A 1 696 ? -11.777 -3.549 -14.737 1.00 95.88 696 MET A N 1
ATOM 5665 C CA . MET A 1 696 ? -11.668 -4.291 -15.984 1.00 95.88 696 MET A CA 1
ATOM 5666 C C . MET A 1 696 ? -12.453 -5.607 -15.930 1.00 95.88 696 MET A C 1
ATOM 5668 O O . MET A 1 696 ? -13.029 -5.964 -16.958 1.00 95.88 696 MET A O 1
ATOM 5672 N N . TYR A 1 697 ? -12.495 -6.317 -14.798 1.00 96.25 697 TYR A N 1
ATOM 5673 C CA . TYR A 1 697 ? -13.244 -7.573 -14.655 1.00 96.25 697 TYR A CA 1
ATOM 5674 C C . TYR A 1 697 ? -14.740 -7.346 -14.414 1.00 96.25 697 TYR A C 1
ATOM 5676 O O . TYR A 1 697 ? -15.558 -7.971 -15.096 1.00 96.25 697 TYR A O 1
ATOM 5684 N N . ASP A 1 698 ? -15.108 -6.469 -13.476 1.00 91.31 698 ASP A N 1
ATOM 5685 C CA . ASP A 1 698 ? -16.501 -6.296 -13.046 1.00 91.31 698 ASP A CA 1
ATOM 5686 C C . ASP A 1 698 ? -17.323 -5.461 -14.044 1.00 91.31 698 ASP A C 1
ATOM 5688 O O . ASP A 1 698 ? -18.486 -5.782 -14.279 1.00 91.31 698 ASP A O 1
ATOM 5692 N N . VAL A 1 699 ? -16.720 -4.467 -14.714 1.00 90.56 699 VAL A N 1
ATOM 5693 C CA . VAL A 1 699 ? -17.380 -3.532 -15.643 1.00 90.56 699 VAL A CA 1
ATOM 5694 C C . VAL A 1 699 ? -16.976 -3.766 -17.105 1.00 90.56 699 VAL A C 1
ATOM 5696 O O . VAL A 1 699 ? -17.832 -4.102 -17.932 1.00 90.56 699 VAL A O 1
ATOM 5699 N N . TYR A 1 700 ? -15.713 -3.539 -17.482 1.00 92.88 700 TYR A N 1
ATOM 5700 C CA . TYR A 1 700 ? -15.386 -3.221 -18.885 1.00 92.88 700 TYR A CA 1
ATOM 5701 C C . TYR A 1 700 ? -15.093 -4.420 -19.807 1.00 92.88 700 TYR A C 1
ATOM 5703 O O . TYR A 1 700 ? -15.423 -4.389 -21.001 1.00 92.88 700 TYR A O 1
ATOM 5711 N N . GLY A 1 701 ? -14.444 -5.463 -19.294 1.00 93.00 701 GLY A N 1
ATOM 5712 C CA . GLY A 1 701 ? -14.008 -6.628 -20.063 1.00 93.00 701 GLY A CA 1
ATOM 5713 C C . GLY A 1 701 ? -15.161 -7.512 -20.537 1.00 93.00 701 GLY A C 1
ATOM 5714 O O . GLY A 1 701 ? -16.197 -7.624 -19.882 1.00 93.00 701 GLY A O 1
ATOM 5715 N N . SER A 1 702 ? -14.983 -8.159 -21.691 1.00 92.06 702 SER A N 1
ATOM 5716 C CA . SER A 1 702 ? -15.833 -9.290 -22.080 1.00 92.06 702 SER A CA 1
ATOM 5717 C C . SER A 1 702 ? -15.246 -10.600 -21.532 1.00 92.06 702 SER A C 1
ATOM 5719 O O . SER A 1 702 ? -14.024 -10.677 -21.378 1.00 92.06 702 SER A O 1
ATOM 5721 N N . PRO A 1 703 ? -16.059 -11.640 -21.254 1.00 92.06 703 PRO A N 1
ATOM 5722 C CA . PRO A 1 703 ? -15.561 -12.891 -20.678 1.00 92.06 703 PRO A CA 1
ATOM 5723 C C . PRO A 1 703 ? -14.378 -13.504 -21.442 1.00 92.06 703 PRO A C 1
ATOM 5725 O O . PRO A 1 703 ? -13.407 -13.908 -20.813 1.00 92.06 703 PRO A O 1
ATOM 5728 N N . ASP A 1 704 ? -14.408 -13.489 -22.779 1.00 93.38 704 ASP A N 1
ATOM 5729 C CA . ASP A 1 704 ? -13.329 -14.035 -23.616 1.00 93.38 704 ASP A CA 1
ATOM 5730 C C . ASP A 1 704 ? -11.998 -13.281 -23.429 1.00 93.38 704 ASP A C 1
ATOM 5732 O O . ASP A 1 704 ? -10.931 -13.890 -23.365 1.00 93.38 704 ASP A O 1
ATOM 5736 N N . GLU A 1 705 ? -12.039 -11.952 -23.296 1.00 95.19 705 GLU A N 1
ATOM 5737 C CA . GLU A 1 705 ? -10.841 -11.140 -23.042 1.00 95.19 705 GLU A CA 1
ATOM 5738 C C . GLU A 1 705 ? -10.334 -11.313 -21.606 1.00 95.19 705 GLU A C 1
ATOM 5740 O O . GLU A 1 705 ? -9.126 -11.324 -21.372 1.00 95.19 705 GLU A O 1
ATOM 5745 N N . LEU A 1 706 ? -11.242 -11.469 -20.639 1.00 96.88 706 LEU A N 1
ATOM 5746 C CA . LEU A 1 706 ? -10.888 -11.703 -19.239 1.00 96.88 706 LEU A CA 1
ATOM 5747 C C . LEU A 1 706 ? -10.228 -13.072 -19.046 1.00 96.88 706 LEU A C 1
ATOM 5749 O O . LEU A 1 706 ? -9.270 -13.173 -18.279 1.00 96.88 706 LEU A O 1
ATOM 5753 N N . GLU A 1 707 ? -10.631 -14.100 -19.800 1.00 96.88 707 GLU A N 1
ATOM 5754 C CA . GLU A 1 707 ? -9.899 -15.372 -19.860 1.00 96.88 707 GLU A CA 1
ATOM 5755 C C . GLU A 1 707 ? -8.482 -15.172 -20.425 1.00 96.88 707 GLU A C 1
ATOM 5757 O O . GLU A 1 707 ? -7.523 -15.706 -19.864 1.00 96.88 707 GLU A O 1
ATOM 5762 N N . LEU A 1 708 ? -8.307 -14.373 -21.490 1.00 96.50 708 LEU A N 1
ATOM 5763 C CA . LEU A 1 708 ? -6.976 -14.052 -22.029 1.00 96.50 708 LEU A CA 1
ATOM 5764 C C . LEU A 1 708 ? -6.101 -13.336 -20.987 1.00 96.50 708 LEU A C 1
ATOM 5766 O O . LEU A 1 708 ? -4.963 -13.755 -20.772 1.00 96.50 708 LEU A O 1
ATOM 5770 N N . PHE A 1 709 ? -6.628 -12.328 -20.281 1.00 97.62 709 PHE A N 1
ATOM 5771 C CA . PHE A 1 709 ? -5.896 -11.644 -19.207 1.00 97.62 709 PHE A CA 1
ATOM 5772 C C . PHE A 1 709 ? -5.549 -12.595 -18.057 1.00 97.62 709 PHE A C 1
ATOM 5774 O O . PHE A 1 709 ? -4.394 -12.672 -17.639 1.00 97.62 709 PHE A O 1
ATOM 5781 N N . THR A 1 710 ? -6.522 -13.380 -17.587 1.00 97.81 710 THR A N 1
ATOM 5782 C CA . THR A 1 710 ? -6.330 -14.382 -16.529 1.00 97.81 710 THR A CA 1
ATOM 5783 C C . THR A 1 710 ? -5.226 -15.373 -16.907 1.00 97.81 710 THR A C 1
ATOM 5785 O O . THR A 1 710 ? -4.389 -15.731 -16.077 1.00 97.81 710 THR A O 1
ATOM 5788 N N . ASN A 1 711 ? -5.193 -15.818 -18.165 1.00 96.44 711 ASN A N 1
ATOM 5789 C CA . ASN A 1 711 ? -4.184 -16.747 -18.666 1.00 96.44 711 ASN A CA 1
ATOM 5790 C C . ASN A 1 711 ? -2.812 -16.079 -18.856 1.00 96.44 711 ASN A C 1
ATOM 5792 O O . ASN A 1 711 ? -1.796 -16.705 -18.542 1.00 96.44 711 ASN A O 1
ATOM 5796 N N . ALA A 1 712 ? -2.760 -14.806 -19.261 1.00 96.00 712 ALA A N 1
ATOM 5797 C CA . ALA A 1 712 ? -1.526 -14.022 -19.282 1.00 96.00 712 ALA A CA 1
ATOM 5798 C C . ALA A 1 712 ? -0.921 -13.909 -17.871 1.00 96.00 712 ALA A C 1
ATOM 5800 O O . ALA A 1 712 ? 0.234 -14.294 -17.680 1.00 96.00 712 ALA A O 1
ATOM 5801 N N . VAL A 1 713 ? -1.717 -13.523 -16.865 1.00 96.56 713 VAL A N 1
ATOM 5802 C CA . VAL A 1 713 ? -1.306 -13.475 -15.447 1.00 96.56 713 VAL A CA 1
ATOM 5803 C C . VAL A 1 713 ? -0.833 -14.847 -14.953 1.00 96.56 713 VAL A C 1
ATOM 5805 O O . VAL A 1 713 ? 0.268 -14.955 -14.416 1.00 96.56 713 VAL A O 1
ATOM 5808 N N . LYS A 1 714 ? -1.588 -15.924 -15.214 1.00 94.69 714 LYS A N 1
ATOM 5809 C CA . LYS A 1 714 ? -1.170 -17.299 -14.876 1.00 94.69 714 LYS A CA 1
ATOM 5810 C C . LYS A 1 714 ? 0.166 -17.680 -15.513 1.00 94.69 714 LYS A C 1
ATOM 5812 O O . LYS A 1 714 ? 0.971 -18.349 -14.865 1.00 94.69 714 LYS A O 1
ATOM 5817 N N . SER A 1 715 ? 0.417 -17.281 -16.762 1.00 93.50 715 SER A N 1
ATOM 5818 C CA . SER A 1 715 ? 1.682 -17.558 -17.459 1.00 93.50 715 SER A CA 1
ATOM 5819 C C . SER A 1 715 ? 2.856 -16.753 -16.892 1.00 93.50 715 SER A C 1
ATOM 5821 O O . SER A 1 715 ? 3.963 -17.284 -16.788 1.00 93.50 715 SER A O 1
ATOM 5823 N N . TRP A 1 716 ? 2.589 -15.507 -16.483 1.00 92.56 716 TRP A N 1
ATOM 5824 C CA . TRP A 1 716 ? 3.565 -14.504 -16.052 1.00 92.56 716 TRP A CA 1
ATOM 5825 C C . TRP A 1 716 ? 4.688 -14.254 -17.081 1.00 92.56 716 TRP A C 1
ATOM 5827 O O . TRP A 1 716 ? 5.840 -13.994 -16.731 1.00 92.56 716 TRP A O 1
ATOM 5837 N N . ASP A 1 717 ? 4.356 -14.360 -18.372 1.00 84.19 717 ASP A N 1
ATOM 5838 C CA . ASP A 1 717 ? 5.249 -14.078 -19.498 1.00 84.19 717 ASP A CA 1
ATOM 5839 C C . ASP A 1 717 ? 4.901 -12.715 -20.111 1.00 84.19 717 ASP A C 1
ATOM 5841 O O . ASP A 1 717 ? 3.744 -12.446 -20.441 1.00 84.19 717 ASP A O 1
ATOM 5845 N N . VAL A 1 718 ? 5.894 -11.846 -20.308 1.00 78.81 718 VAL A N 1
ATOM 5846 C CA . VAL A 1 718 ? 5.691 -10.541 -20.962 1.00 78.81 718 VAL A CA 1
ATOM 5847 C C . VAL A 1 718 ? 5.154 -10.690 -22.394 1.00 78.81 718 VAL A C 1
ATOM 5849 O O . VAL A 1 718 ? 4.437 -9.818 -22.873 1.00 78.81 718 VAL A O 1
ATOM 5852 N N . ARG A 1 719 ? 5.433 -11.817 -23.063 1.00 78.44 719 ARG A N 1
ATOM 5853 C CA . ARG A 1 719 ? 4.982 -12.109 -24.435 1.00 78.44 719 ARG A CA 1
ATOM 5854 C C . ARG A 1 719 ? 3.492 -12.423 -24.532 1.00 78.44 719 ARG A C 1
ATOM 5856 O O . ARG A 1 719 ? 2.911 -12.169 -25.579 1.00 78.44 719 ARG A O 1
ATOM 5863 N N . ALA A 1 720 ? 2.856 -12.889 -23.453 1.00 81.81 720 ALA A N 1
ATOM 5864 C CA . ALA A 1 720 ? 1.404 -13.105 -23.426 1.00 81.81 720 ALA A CA 1
ATOM 5865 C C . ALA A 1 720 ? 0.611 -11.799 -23.651 1.00 81.81 720 ALA A C 1
ATOM 5867 O O . ALA A 1 720 ? -0.553 -11.831 -24.033 1.00 81.81 720 ALA A O 1
ATOM 5868 N N . MET A 1 721 ? 1.262 -10.643 -23.475 1.00 81.88 721 MET A N 1
ATOM 5869 C CA . MET A 1 721 ? 0.726 -9.327 -23.814 1.00 81.88 721 MET A CA 1
ATOM 5870 C C . MET A 1 721 ? 0.441 -9.144 -25.315 1.00 81.88 721 MET A C 1
ATOM 5872 O O . MET A 1 721 ? -0.400 -8.318 -25.663 1.00 81.88 721 MET A O 1
ATOM 5876 N N . GLU A 1 722 ? 1.121 -9.869 -26.214 1.00 80.56 722 GLU A N 1
ATOM 5877 C CA . GLU A 1 722 ? 0.918 -9.720 -27.665 1.00 80.56 722 GLU A CA 1
ATOM 5878 C C . GLU A 1 722 ? -0.514 -10.080 -28.093 1.00 80.56 722 GLU A C 1
ATOM 5880 O O . GLU A 1 722 ? -1.059 -9.425 -28.985 1.00 80.56 722 GLU A O 1
ATOM 5885 N N . ASP A 1 723 ? -1.128 -11.042 -27.397 1.00 85.06 723 ASP A N 1
ATOM 5886 C CA . ASP A 1 723 ? -2.478 -11.557 -27.656 1.00 85.06 723 ASP A CA 1
ATOM 5887 C C . ASP A 1 723 ? -3.590 -10.776 -26.921 1.00 85.06 723 ASP A C 1
ATOM 5889 O O . ASP A 1 723 ? -4.776 -11.006 -27.163 1.00 85.06 723 ASP A O 1
ATOM 5893 N N . LEU A 1 724 ? -3.239 -9.841 -26.027 1.00 88.06 724 LEU A N 1
ATOM 5894 C CA . LEU A 1 724 ? -4.214 -9.039 -25.278 1.00 88.06 724 LEU A CA 1
ATOM 5895 C C . LEU A 1 724 ? -4.785 -7.870 -26.116 1.00 88.06 724 LEU A C 1
ATOM 5897 O O . LEU A 1 724 ? -4.099 -7.331 -26.988 1.00 88.06 724 LEU A O 1
ATOM 5901 N N . PRO A 1 725 ? -6.008 -7.388 -25.820 1.00 88.19 725 PRO A N 1
ATOM 5902 C CA . PRO A 1 725 ? -6.495 -6.077 -26.264 1.00 88.19 725 PRO A CA 1
ATOM 5903 C C . PRO A 1 725 ? -5.601 -4.927 -25.771 1.00 88.19 725 PRO A C 1
ATOM 5905 O O . PRO A 1 725 ? -5.075 -4.986 -24.663 1.00 88.19 725 PRO A O 1
ATOM 5908 N N . ASP A 1 726 ? -5.460 -3.842 -26.540 1.00 85.12 726 ASP A N 1
ATOM 5909 C CA . ASP A 1 726 ? -4.486 -2.773 -26.234 1.00 85.12 726 ASP A CA 1
ATOM 5910 C C . ASP A 1 726 ? -4.657 -2.129 -24.844 1.00 85.12 726 ASP A C 1
ATOM 5912 O O . ASP A 1 726 ? -3.662 -1.853 -24.176 1.00 85.12 726 ASP A O 1
ATOM 5916 N N . TYR A 1 727 ? -5.894 -1.963 -24.359 1.00 85.31 727 TYR A N 1
ATOM 5917 C CA . TYR A 1 727 ? -6.150 -1.434 -23.012 1.00 85.31 727 TYR A CA 1
ATOM 5918 C C . TYR A 1 727 ? -5.651 -2.387 -21.907 1.00 85.31 727 TYR A C 1
ATOM 5920 O O . TYR A 1 727 ? -5.073 -1.952 -20.914 1.00 85.31 727 TYR A O 1
ATOM 5928 N N . MET A 1 728 ? -5.793 -3.701 -22.110 1.00 92.62 728 MET A N 1
ATOM 5929 C CA . MET A 1 728 ? -5.325 -4.725 -21.175 1.00 92.62 728 MET A CA 1
ATOM 5930 C C . MET A 1 728 ? -3.798 -4.781 -21.089 1.00 92.62 728 MET A C 1
ATOM 5932 O O . MET A 1 728 ? -3.256 -5.082 -20.025 1.00 92.62 728 MET A O 1
ATOM 5936 N N . LYS A 1 729 ? -3.088 -4.466 -22.183 1.00 88.81 729 LYS A N 1
ATOM 5937 C CA . LYS A 1 729 ? -1.613 -4.430 -22.208 1.00 88.81 729 LYS A CA 1
ATOM 5938 C C . LYS A 1 729 ? -1.060 -3.439 -21.192 1.00 88.81 729 LYS A C 1
ATOM 5940 O O . LYS A 1 729 ? -0.072 -3.738 -20.531 1.00 88.81 729 LYS A O 1
ATOM 5945 N N . ILE A 1 730 ? -1.721 -2.291 -21.050 1.00 86.06 730 ILE A N 1
ATOM 5946 C CA . ILE A 1 730 ? -1.334 -1.222 -20.126 1.00 86.06 730 ILE A CA 1
ATOM 5947 C C . ILE A 1 730 ? -1.497 -1.690 -18.671 1.00 86.06 730 ILE A C 1
ATOM 5949 O O . ILE A 1 730 ? -0.535 -1.608 -17.905 1.00 86.06 730 ILE A O 1
ATOM 5953 N N . CYS A 1 731 ? -2.642 -2.288 -18.314 1.00 90.62 731 CYS A N 1
ATOM 5954 C CA . CYS A 1 731 ? -2.857 -2.880 -16.986 1.00 90.62 731 CYS A CA 1
ATOM 5955 C C . CYS A 1 731 ? -1.844 -3.996 -16.680 1.00 90.62 731 CYS A C 1
ATOM 5957 O O . CYS A 1 731 ? -1.197 -3.984 -15.631 1.00 90.62 731 CYS A O 1
ATOM 5959 N N . TYR A 1 732 ? -1.667 -4.939 -17.614 1.00 93.50 732 TYR A N 1
ATOM 5960 C CA . TYR A 1 732 ? -0.753 -6.071 -17.452 1.00 93.50 732 TYR A CA 1
ATOM 5961 C C . TYR A 1 732 ? 0.699 -5.610 -17.286 1.00 93.50 732 TYR A C 1
ATOM 5963 O O . TYR A 1 732 ? 1.401 -6.099 -16.403 1.00 93.50 732 TYR A O 1
ATOM 5971 N N . PHE A 1 733 ? 1.154 -4.638 -18.085 1.00 88.88 733 PHE A N 1
ATOM 5972 C CA . PHE A 1 733 ? 2.524 -4.136 -17.999 1.00 88.88 733 PHE A CA 1
ATOM 5973 C C . PHE A 1 733 ? 2.773 -3.322 -16.726 1.00 88.88 733 PHE A C 1
ATOM 5975 O O . PHE A 1 733 ? 3.841 -3.453 -16.133 1.00 88.88 733 PHE A O 1
ATOM 5982 N N . ALA A 1 734 ? 1.798 -2.535 -16.260 1.00 91.44 734 ALA A N 1
ATOM 5983 C CA . ALA A 1 734 ? 1.892 -1.831 -14.982 1.00 91.44 734 ALA A CA 1
ATOM 5984 C C . ALA A 1 734 ? 2.039 -2.812 -13.806 1.00 91.44 734 ALA A C 1
ATOM 5986 O O . ALA A 1 734 ? 2.984 -2.693 -13.024 1.00 91.44 734 ALA A O 1
ATOM 5987 N N . MET A 1 735 ? 1.163 -3.821 -13.736 1.00 95.56 735 MET A N 1
ATOM 5988 C CA . MET A 1 735 ? 1.213 -4.905 -12.747 1.00 95.56 735 MET A CA 1
ATOM 5989 C C . MET A 1 735 ? 2.551 -5.658 -12.800 1.00 95.56 735 MET A C 1
ATOM 5991 O O . MET A 1 735 ? 3.215 -5.828 -11.777 1.00 95.56 735 MET A O 1
ATOM 5995 N N . PHE A 1 736 ? 2.984 -6.061 -13.999 1.00 92.75 736 PHE A N 1
ATOM 5996 C CA . PHE A 1 736 ? 4.232 -6.794 -14.208 1.00 92.75 736 PHE A CA 1
ATOM 5997 C C . PHE A 1 736 ? 5.459 -5.965 -13.797 1.00 92.75 736 PHE A C 1
ATOM 5999 O O . PHE A 1 736 ? 6.330 -6.470 -13.090 1.00 92.75 736 PHE A O 1
ATOM 6006 N N . ASN A 1 737 ? 5.531 -4.688 -14.181 1.00 89.31 737 ASN A N 1
ATOM 6007 C CA . ASN A 1 737 ? 6.656 -3.816 -13.834 1.00 89.31 737 ASN A CA 1
ATOM 6008 C C . ASN A 1 737 ? 6.713 -3.522 -12.331 1.00 89.31 737 ASN A C 1
ATOM 6010 O O . ASN A 1 737 ? 7.793 -3.599 -11.748 1.00 89.31 737 ASN A O 1
ATOM 6014 N N . PHE A 1 738 ? 5.569 -3.251 -11.693 1.00 94.94 738 PHE A N 1
ATOM 6015 C CA . PHE A 1 738 ? 5.486 -3.068 -10.242 1.00 94.94 738 PHE A CA 1
ATOM 6016 C C . PHE A 1 738 ? 5.991 -4.306 -9.486 1.00 94.94 738 PHE A C 1
ATOM 6018 O O . PHE A 1 738 ? 6.851 -4.198 -8.612 1.00 94.94 738 PHE A O 1
ATOM 6025 N N . ALA A 1 739 ? 5.523 -5.493 -9.874 1.00 95.12 739 ALA A N 1
ATOM 6026 C CA . ALA A 1 739 ? 5.938 -6.754 -9.272 1.00 95.12 739 ALA A CA 1
ATOM 6027 C C . ALA A 1 739 ? 7.436 -7.057 -9.462 1.00 95.12 739 ALA A C 1
ATOM 6029 O O . ALA A 1 739 ? 8.095 -7.517 -8.530 1.00 95.12 739 ALA A O 1
ATOM 6030 N N . ASN A 1 740 ? 7.994 -6.785 -10.649 1.00 90.62 740 ASN A N 1
ATOM 6031 C CA . ASN A 1 740 ? 9.427 -6.962 -10.905 1.00 90.62 740 ASN A CA 1
ATOM 6032 C C . ASN A 1 740 ? 10.284 -5.952 -10.128 1.00 90.62 740 ASN A C 1
ATOM 6034 O O . ASN A 1 740 ? 11.327 -6.344 -9.610 1.00 90.62 740 ASN A O 1
ATOM 6038 N N . ALA A 1 741 ? 9.842 -4.697 -9.993 1.00 91.25 741 ALA A N 1
ATOM 6039 C CA . ALA A 1 741 ? 10.522 -3.700 -9.167 1.00 91.25 741 ALA A CA 1
ATOM 6040 C C . ALA A 1 741 ? 10.542 -4.118 -7.687 1.00 91.25 741 ALA A C 1
ATOM 6042 O O . ALA A 1 741 ? 11.613 -4.196 -7.092 1.00 91.25 741 ALA A O 1
ATOM 6043 N N . LEU A 1 742 ? 9.390 -4.507 -7.124 1.00 92.75 742 LEU A N 1
ATOM 6044 C CA . LEU A 1 742 ? 9.299 -4.990 -5.741 1.00 92.75 742 LEU A CA 1
ATOM 6045 C C . LEU A 1 742 ? 10.181 -6.226 -5.497 1.00 92.75 742 LEU A C 1
ATOM 6047 O O . LEU A 1 742 ? 10.909 -6.285 -4.505 1.00 92.75 742 LEU A O 1
ATOM 6051 N N . ALA A 1 743 ? 10.151 -7.206 -6.405 1.00 91.38 743 ALA A N 1
ATOM 6052 C CA . ALA A 1 743 ? 10.984 -8.400 -6.293 1.00 91.38 743 ALA A CA 1
ATOM 6053 C C . ALA A 1 743 ? 12.485 -8.082 -6.402 1.00 91.38 743 ALA A C 1
ATOM 6055 O O . ALA A 1 743 ? 13.283 -8.678 -5.678 1.00 91.38 743 ALA A O 1
ATOM 6056 N N . PHE A 1 744 ? 12.871 -7.141 -7.272 1.00 87.19 744 PHE A N 1
ATOM 6057 C CA . PHE A 1 744 ? 14.249 -6.668 -7.387 1.00 87.19 744 PHE A CA 1
ATOM 6058 C C . PHE A 1 744 ? 14.709 -5.948 -6.116 1.00 87.19 744 PHE A C 1
ATOM 6060 O O . PHE A 1 744 ? 15.786 -6.257 -5.612 1.00 87.19 744 PHE A O 1
ATOM 6067 N N . ASP A 1 745 ? 13.890 -5.055 -5.555 1.00 85.62 745 ASP A N 1
ATOM 6068 C CA . ASP A 1 745 ? 14.215 -4.341 -4.319 1.00 85.62 745 ASP A CA 1
ATOM 6069 C C . ASP A 1 745 ? 14.452 -5.314 -3.158 1.00 85.62 745 ASP A C 1
ATOM 6071 O O . ASP A 1 745 ? 15.457 -5.207 -2.453 1.00 85.62 745 ASP A O 1
ATOM 6075 N N . VAL A 1 746 ? 13.561 -6.294 -2.968 1.00 85.81 746 VAL A N 1
ATOM 6076 C CA . VAL A 1 746 ? 13.700 -7.297 -1.900 1.00 85.81 746 VAL A CA 1
ATOM 6077 C C . VAL A 1 746 ? 14.922 -8.196 -2.136 1.00 85.81 746 VAL A C 1
ATOM 6079 O O . VAL A 1 746 ? 15.666 -8.474 -1.192 1.00 85.81 746 VAL A O 1
ATOM 6082 N N . LEU A 1 747 ? 15.199 -8.582 -3.386 1.00 85.44 747 LEU A N 1
ATOM 6083 C CA . LEU A 1 747 ? 16.397 -9.346 -3.743 1.00 85.44 747 LEU A CA 1
ATOM 6084 C C . LEU A 1 747 ? 17.688 -8.553 -3.487 1.00 85.44 747 LEU A C 1
ATOM 6086 O O . LEU A 1 747 ? 18.655 -9.117 -2.981 1.00 85.44 747 LEU A O 1
ATOM 6090 N N . ASN A 1 748 ? 17.707 -7.259 -3.808 1.00 81.06 748 ASN A N 1
ATOM 6091 C CA . ASN A 1 748 ? 18.880 -6.400 -3.666 1.00 81.06 748 ASN A CA 1
ATOM 6092 C C . ASN A 1 748 ? 19.223 -6.105 -2.196 1.00 81.06 748 ASN A C 1
ATOM 6094 O O . ASN A 1 748 ? 20.398 -6.080 -1.842 1.00 81.06 748 ASN A O 1
ATOM 6098 N N . HIS A 1 749 ? 18.215 -5.908 -1.338 1.00 80.56 749 HIS A N 1
ATOM 6099 C CA . HIS A 1 749 ? 18.437 -5.606 0.081 1.00 80.56 749 HIS A CA 1
ATOM 6100 C C . HIS A 1 749 ? 18.618 -6.865 0.950 1.00 80.56 749 HIS A C 1
ATOM 6102 O O . HIS A 1 749 ? 19.403 -6.828 1.894 1.00 80.56 749 HIS A O 1
ATOM 6108 N N . HIS A 1 750 ? 17.940 -7.980 0.631 1.00 80.62 750 HIS A N 1
ATOM 6109 C CA . HIS A 1 750 ? 17.878 -9.173 1.503 1.00 80.62 750 HIS A CA 1
ATOM 6110 C C . HIS A 1 750 ? 18.392 -10.471 0.876 1.00 80.62 750 HIS A C 1
ATOM 6112 O O . HIS A 1 750 ? 18.471 -11.493 1.554 1.00 80.62 750 HIS A O 1
ATOM 6118 N N . GLY A 1 751 ? 18.706 -10.484 -0.422 1.00 81.69 751 GLY A N 1
ATOM 6119 C CA . GLY A 1 751 ? 19.049 -11.715 -1.144 1.00 81.69 751 GLY A CA 1
ATOM 6120 C C . GLY A 1 751 ? 17.870 -12.683 -1.333 1.00 81.69 751 GLY A C 1
ATOM 6121 O O . GLY A 1 751 ? 18.079 -13.827 -1.737 1.00 81.69 751 GLY A O 1
ATOM 6122 N N . LEU A 1 752 ? 16.637 -12.248 -1.047 1.00 83.94 752 LEU A N 1
ATOM 6123 C CA . LEU A 1 752 ? 15.422 -13.060 -1.129 1.00 83.94 752 LEU A CA 1
ATOM 6124 C C . LEU A 1 752 ? 14.720 -12.867 -2.480 1.00 83.94 752 LEU A C 1
ATOM 6126 O O . LEU A 1 752 ? 14.347 -11.756 -2.844 1.00 83.94 752 LEU A O 1
ATOM 6130 N N . ASN A 1 753 ? 14.492 -13.959 -3.212 1.00 87.25 753 ASN A N 1
ATOM 6131 C CA . ASN A 1 753 ? 13.681 -13.940 -4.430 1.00 87.25 753 ASN A CA 1
ATOM 6132 C C . ASN A 1 753 ? 12.207 -14.195 -4.083 1.00 87.25 753 ASN A C 1
ATOM 6134 O O . ASN A 1 753 ? 11.842 -15.333 -3.805 1.00 87.25 753 ASN A O 1
ATOM 6138 N N . VAL A 1 754 ? 11.388 -13.142 -4.136 1.00 91.00 754 VAL A N 1
ATOM 6139 C CA . VAL A 1 754 ? 9.967 -13.152 -3.726 1.00 91.00 754 VAL A CA 1
ATOM 6140 C C . VAL A 1 754 ? 8.974 -13.133 -4.898 1.00 91.00 754 VAL A C 1
ATOM 6142 O O . VAL A 1 754 ? 7.781 -12.875 -4.737 1.00 91.00 754 VAL A O 1
ATOM 6145 N N . MET A 1 755 ? 9.462 -13.382 -6.119 1.00 92.50 755 MET A N 1
ATOM 6146 C CA . MET A 1 755 ? 8.632 -13.371 -7.330 1.00 92.50 755 MET A CA 1
ATOM 6147 C C . MET A 1 755 ? 7.581 -14.496 -7.335 1.00 92.50 755 MET A C 1
ATOM 6149 O O . MET A 1 755 ? 6.536 -14.360 -7.969 1.00 92.50 755 MET A O 1
ATOM 6153 N N . SER A 1 756 ? 7.835 -15.607 -6.633 1.00 91.44 756 SER A N 1
ATOM 6154 C CA . SER A 1 756 ? 6.890 -16.728 -6.553 1.00 91.44 756 SER A CA 1
ATOM 6155 C C . SER A 1 756 ? 5.639 -16.343 -5.763 1.00 91.44 756 SER A C 1
ATOM 6157 O O . SER A 1 756 ? 4.521 -16.624 -6.191 1.00 91.44 756 SER A O 1
ATOM 6159 N N . GLU A 1 757 ? 5.828 -15.666 -4.637 1.00 91.38 757 GLU A N 1
ATOM 6160 C CA . GLU A 1 757 ? 4.790 -15.177 -3.737 1.00 91.38 757 GLU A CA 1
ATOM 6161 C C . GLU A 1 757 ? 3.950 -14.106 -4.441 1.00 91.38 757 GLU A C 1
ATOM 6163 O O . GLU A 1 757 ? 2.736 -14.258 -4.555 1.00 91.38 757 GLU A O 1
ATOM 6168 N N . ILE A 1 758 ? 4.600 -13.095 -5.030 1.00 95.06 758 ILE A N 1
ATOM 6169 C CA . ILE A 1 758 ? 3.921 -12.025 -5.779 1.00 95.06 758 ILE A CA 1
ATOM 6170 C C . ILE A 1 758 ? 3.063 -12.598 -6.920 1.00 95.06 758 ILE A C 1
ATOM 6172 O O . ILE A 1 758 ? 1.881 -12.270 -7.035 1.00 95.06 758 ILE A O 1
ATOM 6176 N N . ARG A 1 759 ? 3.625 -13.493 -7.746 1.00 95.56 759 ARG A N 1
ATOM 6177 C CA . ARG A 1 759 ? 2.884 -14.141 -8.842 1.00 95.56 759 ARG A CA 1
ATOM 6178 C C . ARG A 1 759 ? 1.704 -14.969 -8.332 1.00 95.56 759 ARG A C 1
ATOM 6180 O O . ARG A 1 759 ? 0.670 -15.002 -9.000 1.00 95.56 759 ARG A O 1
ATOM 6187 N N . THR A 1 760 ? 1.857 -15.652 -7.197 1.00 95.88 760 THR A N 1
ATOM 6188 C CA . THR A 1 760 ? 0.799 -16.485 -6.604 1.00 95.88 760 THR A CA 1
ATOM 6189 C C . THR A 1 760 ? -0.408 -15.628 -6.237 1.00 95.88 760 THR A C 1
ATOM 6191 O O . THR A 1 760 ? -1.514 -15.932 -6.675 1.00 95.88 760 THR A O 1
ATOM 6194 N N . GLU A 1 761 ? -0.192 -14.502 -5.556 1.00 96.94 761 GLU A N 1
ATOM 6195 C CA . GLU A 1 761 ? -1.278 -13.597 -5.164 1.00 96.94 761 GLU A CA 1
ATOM 6196 C C . GLU A 1 761 ? -2.015 -12.993 -6.364 1.00 96.94 761 GLU A C 1
ATOM 6198 O O . GLU A 1 761 ? -3.241 -13.071 -6.432 1.00 96.94 761 GLU A O 1
ATOM 6203 N N . TRP A 1 762 ? -1.295 -12.478 -7.370 1.00 98.06 762 TRP A N 1
ATOM 6204 C CA . TRP A 1 762 ? -1.932 -11.967 -8.594 1.00 98.06 762 TRP A CA 1
ATOM 6205 C C . TRP A 1 762 ? -2.689 -13.055 -9.370 1.00 98.06 762 TRP A C 1
ATOM 6207 O O . TRP A 1 762 ? -3.749 -12.784 -9.937 1.00 98.06 762 TRP A O 1
ATOM 6217 N N . THR A 1 763 ? -2.178 -14.291 -9.372 1.00 98.25 763 THR A N 1
ATOM 6218 C CA . THR A 1 763 ? -2.833 -15.441 -10.016 1.00 98.25 763 THR A CA 1
ATOM 6219 C C . THR A 1 763 ? -4.123 -15.834 -9.297 1.00 98.25 763 THR A C 1
ATOM 6221 O O . THR A 1 763 ? -5.138 -16.057 -9.960 1.00 98.25 763 THR A O 1
ATOM 6224 N N . ASN A 1 764 ? -4.101 -15.891 -7.962 1.00 98.19 764 ASN A N 1
ATOM 6225 C CA . ASN A 1 764 ? -5.268 -16.204 -7.136 1.00 98.19 764 ASN A CA 1
ATOM 6226 C C . ASN A 1 764 ? -6.350 -15.128 -7.290 1.00 98.19 764 ASN A C 1
ATOM 6228 O O . ASN A 1 764 ? -7.510 -15.449 -7.545 1.00 98.19 764 ASN A O 1
ATOM 6232 N N . LEU A 1 765 ? -5.953 -13.856 -7.217 1.00 98.38 765 LEU A N 1
ATOM 6233 C CA . LEU A 1 765 ? -6.829 -12.700 -7.369 1.00 98.38 765 LEU A CA 1
ATOM 6234 C C . LEU A 1 765 ? -7.515 -12.667 -8.743 1.00 98.38 765 LEU A C 1
ATOM 6236 O O . LEU A 1 765 ? -8.739 -12.723 -8.817 1.00 98.38 765 LEU A O 1
ATOM 6240 N N . CYS A 1 766 ? -6.746 -12.662 -9.839 1.00 98.44 766 CYS A N 1
ATOM 6241 C CA . CYS A 1 766 ? -7.311 -12.660 -11.195 1.00 98.44 766 CYS A CA 1
ATOM 6242 C C . CYS A 1 766 ? -8.142 -13.920 -11.482 1.00 98.44 766 CYS A C 1
ATOM 6244 O O . CYS A 1 766 ? -9.172 -13.849 -12.149 1.00 98.44 766 CYS A O 1
ATOM 6246 N N . GLY A 1 767 ? -7.733 -15.075 -10.948 1.00 98.50 767 GLY A N 1
ATOM 6247 C CA . GLY A 1 767 ? -8.519 -16.305 -11.024 1.00 98.50 767 GLY A CA 1
ATOM 6248 C C . GLY A 1 767 ? -9.885 -16.186 -10.341 1.00 98.50 767 GLY A C 1
ATOM 6249 O O . GLY A 1 767 ? -10.869 -16.672 -10.893 1.00 98.50 767 GLY A O 1
ATOM 6250 N N . SER A 1 768 ? -9.948 -15.507 -9.194 1.00 98.44 768 SER A N 1
ATOM 6251 C CA . SER A 1 768 ? -11.173 -15.308 -8.404 1.00 98.44 768 SER A CA 1
ATOM 6252 C C . SER A 1 768 ? -12.080 -14.226 -9.005 1.00 98.44 768 SER A C 1
ATOM 6254 O O . SER A 1 768 ? -13.298 -14.400 -9.044 1.00 98.44 768 SER A O 1
ATOM 6256 N N . TYR A 1 769 ? -11.512 -13.164 -9.590 1.00 98.50 769 TYR A N 1
ATOM 6257 C CA . TYR A 1 769 ? -12.273 -12.206 -10.403 1.00 98.50 769 TYR A CA 1
ATOM 6258 C C . TYR A 1 769 ? -12.898 -12.865 -11.642 1.00 98.50 769 TYR A C 1
ATOM 6260 O O . TYR A 1 769 ? -14.043 -12.584 -11.995 1.00 98.50 769 TYR A O 1
ATOM 6268 N N . MET A 1 770 ? -12.194 -13.805 -12.286 1.00 98.12 770 MET A N 1
ATOM 6269 C CA . MET A 1 770 ? -12.759 -14.572 -13.402 1.00 98.12 770 MET A CA 1
ATOM 6270 C C . MET A 1 770 ? -13.943 -15.456 -12.965 1.00 98.12 770 MET A C 1
ATOM 6272 O O . MET A 1 770 ? -14.843 -15.706 -13.768 1.00 98.12 770 MET A O 1
ATOM 6276 N N . VAL A 1 771 ? -13.984 -15.922 -11.709 1.00 98.12 771 VAL A N 1
ATOM 6277 C CA . VAL A 1 771 ? -15.146 -16.643 -11.152 1.00 98.12 771 VAL A CA 1
ATOM 6278 C C . VAL A 1 771 ? -16.354 -15.711 -11.038 1.00 98.12 771 VAL A C 1
ATOM 6280 O O . VAL A 1 771 ? -17.417 -16.053 -11.554 1.00 98.12 771 VAL A O 1
ATOM 6283 N N . GLU A 1 772 ? -16.187 -14.511 -10.480 1.00 97.50 772 GLU A N 1
ATOM 6284 C CA . GLU A 1 772 ? -17.268 -13.516 -10.377 1.00 97.50 772 GLU A CA 1
ATOM 6285 C C . GLU A 1 772 ? -17.758 -13.045 -11.756 1.00 97.50 772 GLU A C 1
ATOM 6287 O O . GLU A 1 772 ? -18.963 -13.041 -12.013 1.00 97.50 772 GLU A O 1
ATOM 6292 N N . ALA A 1 773 ? -16.853 -12.792 -12.708 1.00 95.50 773 ALA A N 1
ATOM 6293 C CA . ALA A 1 773 ? -17.215 -12.475 -14.092 1.00 95.50 773 ALA A CA 1
ATOM 6294 C C . ALA A 1 773 ? -17.998 -13.617 -14.784 1.00 95.50 773 ALA A C 1
ATOM 6296 O O . ALA A 1 773 ? -18.910 -13.369 -15.584 1.00 95.50 773 ALA A O 1
ATOM 6297 N N . ARG A 1 774 ? -17.692 -14.886 -14.466 1.00 95.88 774 ARG A N 1
ATOM 6298 C CA . ARG A 1 774 ? -18.454 -16.062 -14.935 1.00 95.88 774 ARG A CA 1
ATOM 6299 C C . ARG A 1 774 ? -19.810 -16.202 -14.238 1.00 95.88 774 ARG A C 1
ATOM 6301 O O . ARG A 1 774 ? -20.752 -16.648 -14.890 1.00 95.88 774 ARG A O 1
ATOM 6308 N N . TRP A 1 775 ? -19.936 -15.839 -12.961 1.00 96.50 7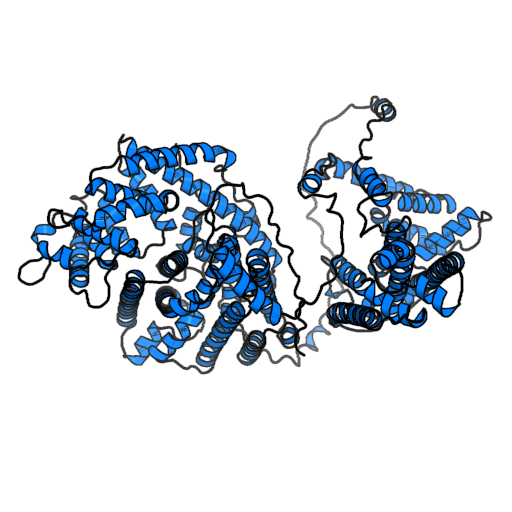75 TRP A N 1
ATOM 6309 C CA . TRP A 1 775 ? -21.228 -15.793 -12.267 1.00 96.50 775 TRP A CA 1
ATOM 6310 C C . TRP A 1 775 ? -22.129 -14.713 -12.872 1.00 96.50 775 TRP A C 1
ATOM 6312 O O . TRP A 1 775 ? -23.229 -15.025 -13.332 1.00 96.50 775 TRP A O 1
ATOM 6322 N N . PHE A 1 776 ? -21.619 -13.484 -12.989 1.00 92.75 776 PHE A N 1
ATOM 6323 C CA . PHE A 1 776 ? -22.330 -12.351 -13.579 1.00 92.75 776 PHE A CA 1
ATOM 6324 C C . PHE A 1 776 ? -22.806 -12.641 -15.012 1.00 92.75 776 PHE A C 1
ATOM 6326 O O . PHE A 1 776 ? -23.994 -12.530 -15.310 1.00 92.75 776 PHE A O 1
ATOM 6333 N N . SER A 1 777 ? -21.908 -13.091 -15.897 1.00 90.38 777 SER A N 1
ATOM 6334 C CA . SER A 1 777 ? -22.246 -13.373 -17.305 1.00 90.38 777 SER A CA 1
ATOM 6335 C C . SER A 1 777 ? -23.248 -14.518 -17.506 1.00 90.38 777 SER A C 1
ATOM 6337 O O . SER A 1 777 ? -23.849 -14.618 -18.576 1.00 90.38 777 SER A O 1
ATOM 6339 N N . ARG A 1 778 ? -23.459 -15.366 -16.491 1.00 93.69 778 ARG A N 1
ATOM 6340 C CA . ARG A 1 778 ? -24.457 -16.449 -16.490 1.00 93.69 778 ARG A CA 1
ATOM 6341 C C . ARG A 1 778 ? -25.740 -16.099 -15.732 1.00 93.69 778 ARG A C 1
ATOM 6343 O O . ARG A 1 778 ? -26.659 -16.912 -15.741 1.00 93.69 778 ARG A O 1
ATOM 6350 N N . GLY A 1 779 ? -25.802 -14.943 -15.067 1.00 91.50 779 GLY A N 1
ATOM 6351 C CA . GLY A 1 779 ? -26.889 -14.608 -14.142 1.00 91.50 779 GLY A CA 1
ATOM 6352 C C . GLY A 1 779 ? -26.968 -15.557 -12.939 1.00 91.50 779 GLY A C 1
ATOM 6353 O O . GLY A 1 779 ? -28.061 -15.821 -12.447 1.00 91.50 779 GLY A O 1
ATOM 6354 N N . TYR A 1 780 ? -25.835 -16.119 -12.505 1.00 94.94 780 TYR A N 1
ATOM 6355 C CA . TYR A 1 780 ? -25.774 -17.036 -11.367 1.00 94.94 780 TYR A CA 1
ATOM 6356 C C . TYR A 1 780 ? -25.647 -16.263 -10.053 1.00 94.94 780 TYR A C 1
ATOM 6358 O O . TYR A 1 780 ? -24.726 -15.462 -9.889 1.00 94.94 780 TYR A O 1
ATOM 6366 N N . THR A 1 781 ? -26.535 -16.555 -9.105 1.00 95.06 781 THR A N 1
ATOM 6367 C CA . THR A 1 781 ? -26.429 -16.108 -7.712 1.00 95.06 781 THR A CA 1
ATOM 6368 C C . THR A 1 781 ? -25.795 -17.234 -6.890 1.00 95.06 781 THR A C 1
ATOM 6370 O O . THR A 1 781 ? -26.425 -18.285 -6.760 1.00 95.06 781 THR A O 1
ATOM 6373 N N . PRO A 1 782 ? -24.570 -17.061 -6.360 1.00 96.62 782 PRO A N 1
ATOM 6374 C CA . PRO A 1 782 ? -23.942 -18.059 -5.499 1.00 96.62 782 PRO A CA 1
ATOM 6375 C C . PRO A 1 782 ? -24.647 -18.166 -4.143 1.00 96.62 782 PRO A C 1
ATOM 6377 O O . PRO A 1 782 ? -25.311 -17.232 -3.690 1.00 96.62 782 PRO A O 1
ATOM 6380 N N . THR A 1 783 ? -24.447 -19.296 -3.465 1.00 96.62 783 THR A N 1
ATOM 6381 C CA . THR A 1 783 ? -24.771 -19.395 -2.029 1.00 96.62 783 THR A CA 1
ATOM 6382 C C . THR A 1 783 ? -23.878 -18.458 -1.210 1.00 96.62 783 THR A C 1
ATOM 6384 O O . THR A 1 783 ? -22.775 -18.101 -1.629 1.00 96.62 783 THR A O 1
ATOM 6387 N N . VAL A 1 784 ? -24.307 -18.105 0.001 1.00 96.31 784 VAL A N 1
ATOM 6388 C CA . VAL A 1 784 ? -23.524 -17.377 1.013 1.00 96.31 784 VAL A CA 1
ATOM 6389 C C . VAL A 1 784 ? -22.149 -18.017 1.203 1.00 96.31 784 VAL A C 1
ATOM 6391 O O . VAL A 1 784 ? -21.143 -17.313 1.285 1.00 96.31 784 VAL A O 1
ATOM 6394 N N . LYS A 1 785 ? -22.088 -19.354 1.229 1.00 97.19 785 LYS A N 1
ATOM 6395 C CA . LYS A 1 785 ? -20.831 -20.094 1.359 1.00 97.19 785 LYS A CA 1
ATOM 6396 C C . LYS A 1 785 ? -19.948 -19.958 0.113 1.00 97.19 785 LYS A C 1
ATOM 6398 O O . LYS A 1 785 ? -18.791 -19.574 0.251 1.00 97.19 785 LYS A O 1
ATOM 6403 N N . GLU A 1 786 ? -20.475 -20.256 -1.076 1.00 97.69 786 GLU A N 1
ATOM 6404 C CA . GLU A 1 786 ? -19.720 -20.149 -2.338 1.00 97.69 786 GLU A CA 1
ATOM 6405 C C . GLU A 1 786 ? -19.196 -18.728 -2.564 1.00 97.69 786 GLU A C 1
ATOM 6407 O O . GLU A 1 786 ? -18.047 -18.546 -2.966 1.00 97.69 786 GLU A O 1
ATOM 6412 N N . TYR A 1 787 ? -20.020 -17.721 -2.256 1.00 97.88 787 TYR A N 1
ATOM 6413 C CA . TYR A 1 787 ? -19.626 -16.322 -2.315 1.00 97.88 787 TYR A CA 1
ATOM 6414 C C . TYR A 1 787 ? -18.446 -16.052 -1.382 1.00 97.88 787 TYR A C 1
ATOM 6416 O O . TYR A 1 787 ? -17.416 -15.572 -1.843 1.00 97.88 787 TYR A O 1
ATOM 6424 N N . LEU A 1 788 ? -18.558 -16.393 -0.091 1.00 97.62 788 LEU A N 1
ATOM 6425 C CA . LEU A 1 788 ? -17.508 -16.121 0.898 1.00 97.62 788 LEU A CA 1
ATOM 6426 C C . LEU A 1 788 ? -16.214 -16.908 0.663 1.00 97.62 788 LEU A C 1
ATOM 6428 O O . LEU A 1 788 ? -15.162 -16.423 1.064 1.00 97.62 788 LEU A O 1
ATOM 6432 N N . GLU A 1 789 ? -16.254 -18.070 0.005 1.00 97.62 789 GLU A N 1
ATOM 6433 C CA . GLU A 1 789 ? -15.049 -18.825 -0.377 1.00 97.62 789 GLU A CA 1
ATOM 6434 C C . GLU A 1 789 ? -14.237 -18.127 -1.492 1.00 97.62 789 GLU A C 1
ATOM 6436 O O . GLU A 1 789 ? -13.019 -18.306 -1.550 1.00 97.62 789 GLU A O 1
ATOM 6441 N N . ASN A 1 790 ? -14.873 -17.285 -2.320 1.00 98.31 790 ASN A N 1
ATOM 6442 C CA . ASN A 1 790 ? -14.229 -16.502 -3.388 1.00 98.31 790 ASN A CA 1
ATOM 6443 C C . ASN A 1 790 ? -13.967 -15.035 -2.988 1.00 98.31 790 ASN A C 1
ATOM 6445 O O . ASN A 1 790 ? -12.902 -14.480 -3.264 1.00 98.31 790 ASN A O 1
ATOM 6449 N N . SER A 1 791 ? -14.926 -14.395 -2.316 1.00 97.50 791 SER A N 1
ATOM 6450 C CA . SER A 1 791 ? -14.996 -12.933 -2.197 1.00 97.50 791 SER A CA 1
ATOM 6451 C C . SER A 1 791 ? -14.008 -12.319 -1.202 1.00 97.50 791 SER A C 1
ATOM 6453 O O . SER A 1 791 ? -13.658 -11.141 -1.318 1.00 97.50 791 SER A O 1
ATOM 6455 N N . TRP A 1 792 ? -13.479 -13.123 -0.273 1.00 97.81 792 TRP A N 1
ATOM 6456 C CA . TRP A 1 792 ? -12.331 -12.749 0.563 1.00 97.81 792 TRP A CA 1
ATOM 6457 C C . TRP A 1 792 ? -11.025 -12.624 -0.237 1.00 97.81 792 TRP A C 1
ATOM 6459 O O . TRP A 1 792 ? -10.102 -11.956 0.224 1.00 97.81 792 TRP A O 1
ATOM 6469 N N . ILE A 1 793 ? -10.940 -13.234 -1.427 1.00 98.38 793 ILE A N 1
ATOM 6470 C CA . ILE A 1 793 ? -9.809 -13.082 -2.350 1.00 98.38 793 ILE A CA 1
ATOM 6471 C C . ILE A 1 793 ? -10.047 -11.884 -3.272 1.00 98.38 793 ILE A C 1
ATOM 6473 O O . ILE A 1 793 ? -9.146 -11.064 -3.434 1.00 98.38 793 ILE A O 1
ATOM 6477 N N . THR A 1 794 ? -11.252 -11.738 -3.841 1.00 98.06 794 THR A N 1
ATOM 6478 C CA . THR A 1 794 ? -11.565 -10.654 -4.800 1.00 98.06 794 THR A CA 1
ATOM 6479 C C . THR A 1 794 ? -11.599 -9.266 -4.181 1.00 98.06 794 THR A C 1
ATOM 6481 O O . THR A 1 794 ? -11.349 -8.293 -4.878 1.00 98.06 794 THR A O 1
ATOM 6484 N N . VAL A 1 795 ? -11.781 -9.145 -2.860 1.00 97.31 795 VAL A N 1
ATOM 6485 C CA . VAL A 1 795 ? -11.565 -7.864 -2.156 1.00 97.31 795 VAL A CA 1
ATOM 6486 C C . VAL A 1 795 ? -10.084 -7.429 -2.132 1.00 97.31 795 VAL A C 1
ATOM 6488 O O . VAL A 1 795 ? -9.737 -6.390 -1.578 1.00 97.31 795 VAL A O 1
ATOM 6491 N N . GLY A 1 796 ? -9.170 -8.246 -2.667 1.00 97.19 796 GLY A N 1
ATOM 6492 C CA . GLY A 1 796 ? -7.737 -7.962 -2.743 1.00 97.19 796 GLY A CA 1
ATOM 6493 C C . GLY A 1 796 ? -6.983 -8.090 -1.417 1.00 97.19 796 GLY A C 1
ATOM 6494 O O . GLY A 1 796 ? -5.765 -7.935 -1.409 1.00 97.19 796 GLY A O 1
ATOM 6495 N N . GLY A 1 797 ? -7.662 -8.407 -0.309 1.00 96.31 797 GLY A N 1
ATOM 6496 C CA . GLY A 1 797 ? -7.094 -8.454 1.045 1.00 96.31 797 GLY A CA 1
ATOM 6497 C C . GLY A 1 797 ? -5.836 -9.328 1.202 1.00 96.31 797 GLY A C 1
ATOM 6498 O O . GLY A 1 797 ? -4.835 -8.831 1.727 1.00 96.31 797 GLY A O 1
ATOM 6499 N N . PRO A 1 798 ? -5.811 -10.585 0.712 1.00 97.38 798 PRO A N 1
ATOM 6500 C CA . PRO A 1 798 ? -4.632 -11.448 0.814 1.00 97.38 798 PRO A CA 1
ATOM 6501 C C . PRO A 1 798 ? -3.441 -10.887 0.037 1.00 97.38 798 PRO A C 1
ATOM 6503 O O . PRO A 1 798 ? -2.357 -10.702 0.598 1.00 97.38 798 PRO A O 1
ATOM 6506 N N . ALA A 1 799 ? -3.688 -10.487 -1.212 1.00 97.25 799 ALA A N 1
ATOM 6507 C CA . ALA A 1 799 ? -2.690 -9.865 -2.065 1.00 97.25 799 ALA A CA 1
ATOM 6508 C C . ALA A 1 799 ? -2.157 -8.561 -1.449 1.00 97.25 799 ALA A C 1
ATOM 6510 O O . ALA A 1 799 ? -0.944 -8.346 -1.449 1.00 97.25 799 ALA A O 1
ATOM 6511 N N . ALA A 1 800 ? -3.029 -7.730 -0.870 1.00 96.44 800 ALA A N 1
ATOM 6512 C CA . ALA A 1 800 ? -2.656 -6.500 -0.185 1.00 96.44 800 ALA A CA 1
ATOM 6513 C C . ALA A 1 800 ? -1.733 -6.780 1.006 1.00 96.44 800 ALA A C 1
ATOM 6515 O O . ALA A 1 800 ? -0.654 -6.198 1.060 1.00 96.44 800 ALA A O 1
ATOM 6516 N N . ILE A 1 801 ? -2.084 -7.699 1.918 1.00 95.81 801 ILE A N 1
ATOM 6517 C CA . ILE A 1 801 ? -1.242 -8.013 3.087 1.00 95.81 801 ILE A CA 1
ATOM 6518 C C . ILE A 1 801 ? 0.108 -8.618 2.678 1.00 95.81 801 ILE A C 1
ATOM 6520 O O . ILE A 1 801 ? 1.130 -8.238 3.250 1.00 95.81 801 ILE A O 1
ATOM 6524 N N . VAL A 1 802 ? 0.152 -9.506 1.680 1.00 94.12 802 VAL A N 1
ATOM 6525 C CA . VAL A 1 802 ? 1.416 -10.088 1.194 1.00 94.12 802 VAL A CA 1
ATOM 6526 C C . VAL A 1 802 ? 2.317 -9.011 0.582 1.00 94.12 802 VAL A C 1
ATOM 6528 O O . VAL A 1 802 ? 3.471 -8.882 0.992 1.00 94.12 802 VAL A O 1
ATOM 6531 N N . HIS A 1 803 ? 1.806 -8.188 -0.342 1.00 95.50 803 HIS A N 1
ATOM 6532 C CA . HIS A 1 803 ? 2.588 -7.096 -0.940 1.00 95.50 803 HIS A CA 1
ATOM 6533 C C . HIS A 1 803 ? 3.034 -6.081 0.114 1.00 95.50 803 HIS A C 1
ATOM 6535 O O . HIS A 1 803 ? 4.187 -5.655 0.112 1.00 95.50 803 HIS A O 1
ATOM 6541 N N . ALA A 1 804 ? 2.149 -5.735 1.046 1.00 93.62 804 ALA A N 1
ATOM 6542 C CA . ALA A 1 804 ? 2.438 -4.854 2.164 1.00 93.62 804 ALA A CA 1
ATOM 6543 C C . ALA A 1 804 ? 3.565 -5.416 3.054 1.00 93.62 804 ALA A C 1
ATOM 6545 O O . ALA A 1 804 ? 4.483 -4.684 3.422 1.00 93.62 804 ALA A O 1
ATOM 6546 N N . TYR A 1 805 ? 3.547 -6.716 3.370 1.00 90.94 805 TYR A N 1
ATOM 6547 C CA . TYR A 1 805 ? 4.598 -7.349 4.171 1.00 90.94 805 TYR A CA 1
ATOM 6548 C C . TYR A 1 805 ? 5.946 -7.324 3.439 1.00 90.94 805 TYR A C 1
ATOM 6550 O O . TYR A 1 805 ? 6.948 -6.909 4.018 1.00 90.94 805 TYR A O 1
ATOM 6558 N N . LEU A 1 806 ? 5.960 -7.663 2.143 1.00 90.88 806 LEU A N 1
ATOM 6559 C CA . LEU A 1 806 ? 7.153 -7.590 1.290 1.00 90.88 806 LEU A CA 1
ATOM 6560 C C . LEU A 1 806 ? 7.720 -6.162 1.186 1.00 90.88 806 LEU A C 1
ATOM 6562 O O . LEU A 1 806 ? 8.932 -5.970 1.273 1.00 90.88 806 LEU A O 1
ATOM 6566 N N . LEU A 1 807 ? 6.852 -5.156 1.058 1.00 91.31 807 LEU A N 1
ATOM 6567 C CA . LEU A 1 807 ? 7.224 -3.739 1.052 1.00 91.31 807 LEU A CA 1
ATOM 6568 C C . LEU A 1 807 ? 7.814 -3.281 2.390 1.00 91.31 807 LEU A C 1
ATOM 6570 O O . LEU A 1 807 ? 8.760 -2.496 2.405 1.00 91.31 807 LEU A O 1
ATOM 6574 N N . GLN A 1 808 ? 7.299 -3.784 3.517 1.00 86.25 808 GLN A N 1
ATOM 6575 C CA . GLN A 1 808 ? 7.843 -3.466 4.838 1.00 86.25 808 GLN A CA 1
ATOM 6576 C C . GLN A 1 808 ? 9.280 -3.985 5.005 1.00 86.25 808 GLN A C 1
ATOM 6578 O O . GLN A 1 808 ? 10.087 -3.327 5.665 1.00 86.25 808 GLN A O 1
ATOM 6583 N N . LEU A 1 809 ? 9.640 -5.102 4.355 1.00 78.38 809 LEU A N 1
ATOM 6584 C CA . LEU A 1 809 ? 11.003 -5.642 4.419 1.00 78.38 809 LEU A CA 1
ATOM 6585 C C . LEU A 1 809 ? 12.047 -4.639 3.913 1.00 78.38 809 LEU A C 1
ATOM 6587 O O . LEU A 1 809 ? 13.166 -4.625 4.420 1.00 78.38 809 LEU A O 1
ATOM 6591 N N . GLN A 1 810 ? 11.699 -3.748 2.977 1.00 67.88 810 GLN A N 1
ATOM 6592 C CA . GLN A 1 810 ? 12.616 -2.724 2.453 1.00 67.88 810 GLN A CA 1
ATOM 6593 C C . GLN A 1 810 ? 13.166 -1.761 3.529 1.00 67.88 810 GLN A C 1
ATOM 6595 O O . GLN A 1 810 ? 14.136 -1.053 3.261 1.00 67.88 810 GLN A O 1
ATOM 6600 N N . GLY A 1 811 ? 12.558 -1.712 4.723 1.00 60.28 811 GLY A N 1
ATOM 6601 C CA . GLY A 1 811 ? 12.974 -0.867 5.848 1.00 60.28 811 GLY A CA 1
ATOM 6602 C C . GLY A 1 811 ? 13.506 -1.613 7.079 1.00 60.28 811 GLY A C 1
ATOM 6603 O O . GLY A 1 811 ? 13.713 -0.976 8.110 1.00 60.28 811 GLY A O 1
ATOM 6604 N N . CYS A 1 812 ? 13.702 -2.937 7.033 1.00 61.59 812 CYS A N 1
ATOM 6605 C CA . CYS A 1 812 ? 14.053 -3.732 8.219 1.00 61.59 812 CYS A CA 1
ATOM 6606 C C . CYS A 1 812 ? 15.287 -4.618 8.004 1.00 61.59 812 CYS A C 1
ATOM 6608 O O . CYS A 1 812 ? 15.298 -5.450 7.104 1.00 61.59 812 CYS A O 1
ATOM 6610 N N . ASN A 1 813 ? 16.277 -4.539 8.901 1.00 53.84 813 ASN A N 1
ATOM 6611 C CA . ASN A 1 813 ? 17.375 -5.512 8.967 1.00 53.84 813 ASN A CA 1
ATOM 6612 C C . ASN A 1 813 ? 16.863 -6.848 9.538 1.00 53.84 813 ASN A C 1
ATOM 6614 O O . ASN A 1 813 ? 16.920 -7.076 10.749 1.00 53.84 813 ASN A O 1
ATOM 6618 N N . LEU A 1 814 ? 16.342 -7.731 8.682 1.00 55.41 814 LEU A N 1
ATOM 6619 C CA . LEU A 1 814 ? 15.905 -9.064 9.094 1.00 55.41 814 LEU A CA 1
ATOM 6620 C C . LEU A 1 814 ? 17.104 -9.970 9.406 1.00 55.41 814 LEU A C 1
ATOM 6622 O O . LEU A 1 814 ? 17.939 -10.245 8.550 1.00 55.41 814 LEU A O 1
ATOM 6626 N N . THR A 1 815 ? 17.164 -10.477 10.637 1.00 46.41 815 THR A N 1
ATOM 6627 C CA . THR A 1 815 ? 18.245 -11.359 11.109 1.00 46.41 815 THR A CA 1
ATOM 6628 C C . THR A 1 815 ? 17.956 -12.854 10.965 1.00 46.41 815 THR A C 1
ATOM 6630 O O . THR A 1 815 ? 18.871 -13.649 11.160 1.00 46.41 815 THR A O 1
ATOM 6633 N N . ASN A 1 816 ? 16.730 -13.260 10.610 1.00 46.66 816 ASN A N 1
ATOM 6634 C CA . ASN A 1 816 ? 16.370 -14.658 10.351 1.00 46.66 816 ASN A CA 1
ATOM 6635 C C . ASN A 1 816 ? 15.337 -14.768 9.218 1.00 46.66 816 ASN A C 1
ATOM 6637 O O . ASN A 1 816 ? 14.263 -14.174 9.286 1.00 46.66 816 ASN A O 1
ATOM 6641 N N . ASN A 1 817 ? 15.660 -15.565 8.199 1.00 50.41 817 ASN A N 1
ATOM 6642 C CA . ASN A 1 817 ? 14.814 -15.785 7.028 1.00 50.41 817 ASN A CA 1
ATOM 6643 C C . ASN A 1 817 ? 13.787 -16.901 7.263 1.00 50.41 817 ASN A C 1
ATOM 6645 O O . ASN A 1 817 ? 14.189 -18.059 7.364 1.00 50.41 817 ASN A O 1
ATOM 6649 N N . SER A 1 818 ? 12.491 -16.594 7.160 1.00 59.94 818 SER A N 1
ATOM 6650 C CA . SER A 1 818 ? 11.614 -17.309 6.219 1.00 59.94 818 SER A CA 1
ATOM 6651 C C . SER A 1 818 ? 10.322 -16.533 5.924 1.00 59.94 818 SER A C 1
ATOM 6653 O O . SER A 1 818 ? 9.830 -15.770 6.750 1.00 59.94 818 SER A O 1
ATOM 6655 N N . LEU A 1 819 ? 9.752 -16.757 4.735 1.00 76.31 819 LEU A N 1
ATOM 6656 C CA . LEU A 1 819 ? 8.412 -16.278 4.360 1.00 76.31 819 LEU A CA 1
ATOM 6657 C C . LEU A 1 819 ? 7.297 -17.193 4.906 1.00 76.31 819 LEU A C 1
ATOM 6659 O O . LEU A 1 819 ? 6.129 -17.024 4.562 1.00 76.31 819 LEU A O 1
ATOM 6663 N N . ASP A 1 820 ? 7.623 -18.173 5.759 1.00 80.88 820 ASP A N 1
ATOM 6664 C CA . ASP A 1 820 ? 6.625 -19.101 6.305 1.00 80.88 820 ASP A CA 1
ATOM 6665 C C . ASP A 1 820 ? 5.643 -18.404 7.253 1.00 80.88 820 ASP A C 1
ATOM 6667 O O . ASP A 1 820 ? 4.538 -18.904 7.444 1.00 80.88 820 ASP A O 1
ATOM 6671 N N . CYS A 1 821 ? 5.982 -17.215 7.764 1.00 81.38 821 CYS A N 1
ATOM 6672 C CA . CYS A 1 821 ? 5.047 -16.339 8.471 1.00 81.38 821 CYS A CA 1
ATOM 6673 C C . CYS A 1 821 ? 3.781 -16.027 7.650 1.00 81.38 821 CYS A C 1
ATOM 6675 O O . CYS A 1 821 ? 2.706 -15.950 8.235 1.00 81.38 821 CYS A O 1
ATOM 6677 N N . LEU A 1 822 ? 3.866 -15.941 6.314 1.00 86.25 822 LEU A N 1
ATOM 6678 C CA . LEU A 1 822 ? 2.698 -15.760 5.441 1.00 86.25 822 LEU A CA 1
ATOM 6679 C C . LEU A 1 822 ? 1.783 -16.997 5.452 1.00 86.25 822 LEU A C 1
ATOM 6681 O O . LEU A 1 822 ? 0.562 -16.869 5.448 1.00 86.25 822 LEU A O 1
ATOM 6685 N N . LYS A 1 823 ? 2.363 -18.204 5.533 1.00 86.44 823 LYS A N 1
ATOM 6686 C CA . LYS A 1 823 ? 1.612 -19.470 5.618 1.00 86.44 823 LYS A CA 1
ATOM 6687 C C . LYS A 1 823 ? 1.004 -19.660 7.006 1.00 86.44 823 LYS A C 1
ATOM 6689 O O . LYS A 1 823 ? -0.182 -19.954 7.118 1.00 86.44 823 LYS A O 1
ATOM 6694 N N . LEU A 1 824 ? 1.798 -19.441 8.058 1.00 86.19 824 LEU A N 1
ATOM 6695 C CA . LEU A 1 824 ? 1.346 -19.443 9.456 1.00 86.19 824 LEU A CA 1
ATOM 6696 C C . LEU A 1 824 ? 0.259 -18.380 9.696 1.00 86.19 824 LEU A C 1
ATOM 6698 O O . LEU A 1 824 ? -0.612 -18.560 10.542 1.00 86.19 824 LEU A O 1
ATOM 6702 N N . GLY A 1 825 ? 0.324 -17.272 8.954 1.00 89.38 825 GLY A N 1
ATOM 6703 C CA . GLY A 1 825 ? -0.579 -16.129 9.031 1.00 89.38 825 GLY A CA 1
ATOM 6704 C C . GLY A 1 825 ? -1.864 -16.254 8.221 1.00 89.38 825 GLY A C 1
ATOM 6705 O O . GLY A 1 825 ? -2.701 -15.358 8.312 1.00 89.38 825 GLY A O 1
ATOM 6706 N N . SER A 1 826 ? -2.033 -17.330 7.450 1.00 92.75 826 SER A N 1
ATOM 6707 C CA . SER A 1 826 ? -3.149 -17.511 6.510 1.00 92.75 826 SER A CA 1
ATOM 6708 C C . SER A 1 826 ? -4.527 -17.312 7.152 1.00 92.75 826 SER A C 1
ATOM 6710 O O . SER A 1 826 ? -5.319 -16.536 6.623 1.00 92.75 826 SER A O 1
ATOM 6712 N N . ASP A 1 827 ? -4.782 -17.893 8.330 1.00 95.06 827 ASP A N 1
ATOM 6713 C CA . ASP A 1 827 ? -6.030 -17.676 9.083 1.00 95.06 827 ASP A CA 1
ATOM 6714 C C . ASP A 1 827 ? -6.264 -16.189 9.412 1.00 95.06 827 ASP A C 1
ATOM 6716 O O . ASP A 1 827 ? -7.381 -15.685 9.307 1.00 95.06 827 ASP A O 1
ATOM 6720 N N . LEU A 1 828 ? -5.218 -15.459 9.814 1.00 96.12 828 LEU A N 1
ATOM 6721 C CA . LEU A 1 828 ? -5.331 -14.048 10.195 1.00 96.12 828 LEU A CA 1
ATOM 6722 C C . LEU A 1 828 ? -5.607 -13.153 8.980 1.00 96.12 828 LEU A C 1
ATOM 6724 O O . LEU A 1 828 ? -6.424 -12.233 9.060 1.00 96.12 828 LEU A O 1
ATOM 6728 N N . ILE A 1 829 ? -4.948 -13.456 7.860 1.00 97.25 829 ILE A N 1
ATOM 6729 C CA . ILE A 1 829 ? -5.165 -12.809 6.564 1.00 97.25 829 ILE A CA 1
ATOM 6730 C C . ILE A 1 829 ? -6.594 -13.080 6.083 1.00 97.25 829 ILE A C 1
ATOM 6732 O O . ILE A 1 829 ? -7.281 -12.143 5.678 1.00 97.25 829 ILE A O 1
ATOM 6736 N N . TYR A 1 830 ? -7.069 -14.323 6.195 1.00 98.25 830 TYR A N 1
ATOM 6737 C CA . TYR A 1 830 ? -8.439 -14.716 5.866 1.00 98.25 830 TYR A CA 1
ATOM 6738 C C . TYR A 1 830 ? -9.469 -13.921 6.679 1.00 98.25 830 TYR A C 1
ATOM 6740 O O . TYR A 1 830 ? -10.290 -13.218 6.094 1.00 98.25 830 TYR A O 1
ATOM 6748 N N . TRP A 1 831 ? -9.405 -13.943 8.017 1.00 98.38 831 TRP A N 1
ATOM 6749 C CA . TRP A 1 831 ? -10.405 -13.254 8.847 1.00 98.38 831 TRP A CA 1
ATOM 6750 C C . TRP A 1 831 ? -10.371 -11.730 8.697 1.00 98.38 831 TRP A C 1
ATOM 6752 O O . TRP A 1 831 ? -11.426 -11.099 8.738 1.00 98.38 831 TRP A O 1
ATOM 6762 N N . SER A 1 832 ? -9.193 -11.137 8.478 1.00 98.44 832 SER A N 1
ATOM 6763 C CA . SER A 1 832 ? -9.078 -9.713 8.143 1.00 98.44 832 SER A CA 1
ATOM 6764 C C . SER A 1 832 ? -9.732 -9.404 6.790 1.00 98.44 832 SER A C 1
ATOM 6766 O O . SER A 1 832 ? -10.551 -8.493 6.701 1.00 98.44 832 SER A O 1
ATOM 6768 N N . SER A 1 833 ? -9.462 -10.215 5.763 1.00 98.62 833 SER A N 1
ATOM 6769 C CA . SER A 1 833 ? -10.041 -10.047 4.422 1.00 98.62 833 SER A CA 1
ATOM 6770 C C . SER A 1 833 ? -11.558 -10.263 4.404 1.00 98.62 833 SER A C 1
ATOM 6772 O O . SER A 1 833 ? -12.263 -9.547 3.698 1.00 98.62 833 SER A O 1
ATOM 6774 N N . ILE A 1 834 ? -12.083 -11.177 5.228 1.00 98.62 834 ILE A N 1
ATOM 6775 C CA . ILE A 1 834 ? -13.527 -11.340 5.452 1.00 98.62 834 ILE A CA 1
ATOM 6776 C C . ILE A 1 834 ? -14.125 -10.071 6.068 1.00 98.62 834 ILE A C 1
ATOM 6778 O O . ILE A 1 834 ? -15.133 -9.588 5.564 1.00 98.62 834 ILE A O 1
ATOM 6782 N N . ILE A 1 835 ? -13.517 -9.482 7.108 1.00 98.75 835 ILE A N 1
ATOM 6783 C CA . ILE A 1 835 ? -14.013 -8.211 7.674 1.00 98.75 835 ILE A CA 1
ATOM 6784 C C . ILE A 1 835 ? -14.005 -7.109 6.607 1.00 98.75 835 ILE A C 1
ATOM 6786 O O . ILE A 1 835 ? -14.984 -6.374 6.493 1.00 98.75 835 ILE A O 1
ATOM 6790 N N . THR A 1 836 ? -12.944 -7.035 5.799 1.00 98.50 836 THR A N 1
ATOM 6791 C CA . THR A 1 836 ? -12.827 -6.085 4.687 1.00 98.50 836 THR A CA 1
ATOM 6792 C C . THR A 1 836 ? -13.951 -6.257 3.663 1.00 98.50 836 THR A C 1
ATOM 6794 O O . THR A 1 836 ? -14.652 -5.289 3.385 1.00 98.50 836 THR A O 1
ATOM 6797 N N . ARG A 1 837 ? -14.182 -7.479 3.162 1.00 98.56 837 ARG A N 1
ATOM 6798 C CA . ARG A 1 837 ? -15.255 -7.808 2.202 1.00 98.56 837 ARG A CA 1
ATOM 6799 C C . ARG A 1 837 ? -16.648 -7.534 2.768 1.00 98.56 837 ARG A C 1
ATOM 6801 O O . ARG A 1 837 ? -17.478 -6.939 2.096 1.00 98.56 837 ARG A O 1
ATOM 6808 N N . LEU A 1 838 ? -16.918 -7.923 4.012 1.00 98.44 838 LEU A N 1
ATOM 6809 C CA . LEU A 1 838 ? -18.229 -7.686 4.620 1.00 98.44 838 LEU A CA 1
ATOM 6810 C C . LEU A 1 838 ? -18.493 -6.194 4.892 1.00 98.44 838 LEU A C 1
ATOM 6812 O O . LEU A 1 838 ? -19.650 -5.777 4.872 1.00 98.44 838 LEU A O 1
ATOM 6816 N N . ALA A 1 839 ? -17.452 -5.396 5.156 1.00 98.06 839 ALA A N 1
ATOM 6817 C CA . ALA A 1 839 ? -17.568 -3.943 5.269 1.00 98.06 839 ALA A CA 1
ATOM 6818 C C . ALA A 1 839 ? -17.815 -3.285 3.900 1.00 98.06 839 ALA A C 1
ATOM 6820 O O . ALA A 1 839 ? -18.721 -2.462 3.798 1.00 98.06 839 ALA A O 1
ATOM 6821 N N . ASP A 1 840 ? -17.060 -3.693 2.873 1.00 97.44 840 ASP A N 1
ATOM 6822 C CA . ASP A 1 840 ? -17.220 -3.288 1.467 1.00 97.44 840 ASP A CA 1
ATOM 6823 C C . ASP A 1 840 ? -18.664 -3.521 0.997 1.00 97.44 840 ASP A C 1
ATOM 6825 O O . ASP A 1 840 ? -19.405 -2.561 0.797 1.00 97.44 840 ASP A O 1
ATOM 6829 N N . ASP A 1 841 ? -19.133 -4.774 0.998 1.00 97.50 841 ASP A N 1
ATOM 6830 C CA . ASP A 1 841 ? -20.484 -5.144 0.553 1.00 97.50 841 ASP A CA 1
ATOM 6831 C C . ASP A 1 841 ? -21.606 -4.387 1.298 1.00 97.50 841 ASP A C 1
ATOM 6833 O O . ASP A 1 841 ? -22.652 -4.081 0.715 1.00 97.50 841 ASP A O 1
ATOM 6837 N N . LEU A 1 842 ? -21.425 -4.072 2.590 1.00 96.75 842 LEU A N 1
ATOM 6838 C CA . LEU A 1 842 ? -22.382 -3.261 3.355 1.00 96.75 842 LEU A CA 1
ATOM 6839 C C . LEU A 1 842 ? -22.469 -1.816 2.837 1.00 96.75 842 LEU A C 1
ATOM 6841 O O . LEU A 1 842 ? -23.568 -1.250 2.851 1.00 96.75 842 LEU A O 1
ATOM 6845 N N . GLY A 1 843 ? -21.351 -1.239 2.392 1.00 94.62 843 GLY A N 1
ATOM 6846 C CA . GLY A 1 843 ? -21.254 0.125 1.871 1.00 94.62 843 GLY A CA 1
ATOM 6847 C C . GLY A 1 843 ? -21.550 0.267 0.372 1.00 94.62 843 GLY A C 1
ATOM 6848 O O . GLY A 1 843 ? -22.076 1.304 -0.030 1.00 94.62 843 GLY A O 1
ATOM 6849 N N . THR A 1 844 ? -21.251 -0.743 -0.451 1.00 93.06 844 THR A N 1
ATOM 6850 C CA . THR A 1 844 ? -21.226 -0.623 -1.925 1.00 93.06 844 THR A CA 1
ATOM 6851 C C . THR A 1 844 ? -22.382 -1.316 -2.657 1.00 93.06 844 THR A C 1
ATOM 6853 O O . THR A 1 844 ? -22.841 -0.812 -3.689 1.00 93.06 844 THR A O 1
ATOM 6856 N N . SER A 1 845 ? -22.896 -2.434 -2.124 1.00 89.06 845 SER A N 1
ATOM 6857 C CA . SER A 1 845 ? -23.815 -3.356 -2.828 1.00 89.06 845 SER A CA 1
ATOM 6858 C C . SER A 1 845 ? -25.002 -2.685 -3.529 1.00 89.06 845 SER A C 1
ATOM 6860 O O . SER A 1 845 ? -25.349 -3.035 -4.658 1.00 89.06 845 SER A O 1
ATOM 6862 N N . THR A 1 846 ? -25.616 -1.689 -2.887 1.00 84.44 846 THR A N 1
ATOM 6863 C CA . THR A 1 846 ? -26.780 -0.964 -3.412 1.00 84.44 846 THR A CA 1
ATOM 6864 C C . THR A 1 846 ? -26.489 -0.244 -4.732 1.00 84.44 846 THR A C 1
ATOM 6866 O O . THR A 1 846 ? -27.369 -0.175 -5.589 1.00 84.44 846 THR A O 1
ATOM 6869 N N . ASP A 1 847 ? -25.285 0.300 -4.914 1.00 82.12 847 ASP A N 1
ATOM 6870 C CA . ASP A 1 847 ? -24.901 1.030 -6.130 1.00 82.12 847 ASP A CA 1
ATOM 6871 C C . ASP A 1 847 ? -24.212 0.124 -7.162 1.00 82.12 847 ASP A C 1
ATOM 6873 O O . ASP A 1 847 ? -24.369 0.330 -8.368 1.00 82.12 847 ASP A O 1
ATOM 6877 N N . GLU A 1 848 ? -23.550 -0.941 -6.709 1.00 83.69 848 GLU A N 1
ATOM 6878 C CA . GLU A 1 848 ? -23.022 -2.025 -7.549 1.00 83.69 848 GLU A CA 1
ATOM 6879 C C . GLU A 1 848 ? -24.127 -2.755 -8.322 1.00 83.69 848 GLU A C 1
ATOM 6881 O O . GLU A 1 848 ? -24.054 -2.928 -9.540 1.00 83.69 848 GLU A O 1
ATOM 6886 N N . ILE A 1 849 ? -25.230 -3.087 -7.654 1.00 82.38 849 ILE A N 1
ATOM 6887 C CA . ILE A 1 849 ? -26.364 -3.757 -8.303 1.00 82.38 849 ILE A CA 1
ATOM 6888 C C . ILE A 1 849 ? -27.052 -2.836 -9.317 1.00 82.38 849 ILE A C 1
ATOM 6890 O O . ILE A 1 849 ? -27.425 -3.288 -10.400 1.00 82.38 849 ILE A O 1
ATOM 6894 N N . LYS A 1 850 ? -27.164 -1.531 -9.026 1.00 82.56 850 LYS A N 1
ATOM 6895 C CA . LYS A 1 850 ? -27.719 -0.544 -9.974 1.00 82.56 850 LYS A CA 1
ATOM 6896 C C . LYS A 1 850 ? -26.871 -0.407 -11.242 1.00 82.56 850 LYS A C 1
ATOM 6898 O O . LYS A 1 850 ? -27.440 -0.199 -12.313 1.00 82.56 850 LYS A O 1
ATOM 6903 N N . ARG A 1 851 ? -25.536 -0.487 -11.134 1.00 81.06 851 ARG A N 1
ATOM 6904 C CA . ARG A 1 851 ? -24.612 -0.396 -12.287 1.00 81.06 851 ARG A CA 1
ATOM 6905 C C . ARG A 1 851 ? -24.424 -1.728 -13.030 1.00 81.06 851 ARG A C 1
ATOM 6907 O O . ARG A 1 851 ? -23.971 -1.718 -14.174 1.00 81.06 851 ARG A O 1
ATOM 6914 N N . GLY A 1 852 ? -24.870 -2.835 -12.435 1.00 77.19 852 GLY A N 1
ATOM 6915 C CA . GLY A 1 852 ? -24.938 -4.159 -13.048 1.00 77.19 852 GLY A CA 1
ATOM 6916 C C . GLY A 1 852 ? -23.687 -4.983 -12.775 1.00 77.19 852 GLY A C 1
ATOM 6917 O O . GLY A 1 852 ? -22.834 -5.108 -13.655 1.00 77.19 852 GLY A O 1
ATOM 6918 N N . ASP A 1 853 ? -23.641 -5.557 -11.574 1.00 82.25 853 ASP A N 1
ATOM 6919 C CA . ASP A 1 853 ? -22.567 -6.387 -11.018 1.00 82.25 853 ASP A CA 1
ATOM 6920 C C . ASP A 1 853 ? -23.146 -7.687 -10.397 1.00 82.25 853 ASP A C 1
ATOM 6922 O O . ASP A 1 853 ? -24.363 -7.900 -10.400 1.00 82.25 853 ASP A O 1
ATOM 6926 N N . VAL A 1 854 ? -22.292 -8.592 -9.911 1.00 85.50 854 VAL A N 1
ATOM 6927 C CA . VAL A 1 854 ? -22.667 -9.840 -9.231 1.00 85.50 854 VAL A CA 1
ATOM 6928 C C . VAL A 1 854 ? -23.422 -9.575 -7.920 1.00 85.50 854 VAL A C 1
ATOM 6930 O O . VAL A 1 854 ? -23.214 -8.565 -7.247 1.00 85.50 854 VAL A O 1
ATOM 6933 N N . ALA A 1 855 ? -24.291 -10.512 -7.528 1.00 90.38 855 ALA A N 1
ATOM 6934 C CA . ALA A 1 855 ? -24.920 -10.498 -6.210 1.00 90.38 855 ALA A CA 1
ATOM 6935 C C . ALA A 1 855 ? -23.847 -10.511 -5.103 1.00 90.38 855 ALA A C 1
ATOM 6937 O O . ALA A 1 855 ? -22.983 -11.389 -5.085 1.00 90.38 855 ALA A O 1
ATOM 6938 N N . LYS A 1 856 ? -23.910 -9.531 -4.197 1.00 94.81 856 LYS A N 1
ATOM 6939 C CA . LYS A 1 856 ? -23.022 -9.407 -3.030 1.00 94.81 856 LYS A CA 1
ATOM 6940 C C . LYS A 1 856 ? -23.581 -10.205 -1.853 1.00 94.81 856 LYS A C 1
ATOM 6942 O O . LYS A 1 856 ? -24.699 -10.725 -1.933 1.00 94.81 856 LYS A O 1
ATOM 6947 N N . ILE A 1 857 ? -22.849 -10.284 -0.737 1.00 96.00 857 ILE A N 1
ATOM 6948 C CA . ILE A 1 857 ? -23.225 -11.144 0.400 1.00 96.00 857 ILE A CA 1
ATOM 6949 C C . ILE A 1 857 ? -24.663 -10.921 0.901 1.00 96.00 857 ILE A C 1
ATOM 6951 O O . ILE A 1 857 ? -25.337 -11.879 1.276 1.00 96.00 857 ILE A O 1
ATOM 6955 N N . ILE A 1 858 ? -25.154 -9.678 0.864 1.00 95.81 858 ILE A N 1
ATOM 6956 C CA . ILE A 1 858 ? -26.512 -9.310 1.289 1.00 95.81 858 ILE A CA 1
ATOM 6957 C C . ILE A 1 858 ? -27.553 -10.008 0.408 1.00 95.81 858 ILE A C 1
ATOM 6959 O O . ILE A 1 858 ? -28.477 -10.628 0.925 1.00 95.81 858 ILE A O 1
ATOM 6963 N N . GLN A 1 859 ? -27.387 -9.965 -0.913 1.00 95.44 859 GLN A N 1
ATOM 6964 C CA . GLN A 1 859 ? -28.335 -10.542 -1.865 1.00 95.44 859 GLN A CA 1
ATOM 6965 C C . GLN A 1 859 ? -28.226 -12.065 -1.925 1.00 95.44 859 GLN A C 1
ATOM 6967 O O . GLN A 1 859 ? -29.253 -12.730 -2.042 1.00 95.44 859 GLN A O 1
ATOM 6972 N N . CYS A 1 860 ? -27.021 -12.621 -1.769 1.00 95.75 860 CYS A N 1
ATOM 6973 C CA . CYS A 1 860 ? -26.837 -14.061 -1.586 1.00 95.75 860 CYS A CA 1
ATOM 6974 C C . CYS A 1 860 ? -27.601 -14.547 -0.341 1.00 95.75 860 CYS A C 1
ATOM 6976 O O . CYS A 1 860 ? -28.359 -15.508 -0.429 1.00 95.75 860 CYS A O 1
ATOM 6978 N N . TYR A 1 861 ? -27.491 -13.831 0.787 1.00 96.19 861 TYR A N 1
ATOM 6979 C CA . TYR A 1 861 ? -28.197 -14.165 2.030 1.00 96.19 861 TYR A CA 1
ATOM 6980 C C . TYR A 1 861 ? -29.722 -14.017 1.910 1.00 96.19 861 TYR A C 1
ATOM 6982 O O . TYR A 1 861 ? -30.459 -14.912 2.315 1.00 96.19 861 TYR A O 1
ATOM 6990 N N . MET A 1 862 ? -30.212 -12.922 1.314 1.00 96.31 862 MET A N 1
ATOM 6991 C CA . MET A 1 862 ? -31.647 -12.728 1.047 1.00 96.31 862 MET A CA 1
ATOM 6992 C C . MET A 1 862 ? -32.226 -13.846 0.168 1.00 96.31 862 MET A C 1
ATOM 6994 O O . MET A 1 862 ? -33.341 -14.301 0.412 1.00 96.31 862 MET A O 1
ATOM 6998 N N . ASN A 1 863 ? -31.477 -14.295 -0.843 1.00 93.69 863 ASN A N 1
ATOM 6999 C CA . ASN A 1 863 ? -31.908 -15.342 -1.768 1.00 93.69 863 ASN A CA 1
ATOM 7000 C C . ASN A 1 863 ? -31.861 -16.753 -1.150 1.00 93.69 863 ASN A C 1
ATOM 7002 O O . ASN A 1 863 ? -32.712 -17.577 -1.469 1.00 93.69 863 ASN A O 1
ATOM 7006 N N . GLU A 1 864 ? -30.884 -17.037 -0.283 1.00 94.88 864 GLU A N 1
ATOM 7007 C CA . GLU A 1 864 ? -30.726 -18.346 0.370 1.00 94.88 864 GLU A CA 1
ATOM 7008 C C . GLU A 1 864 ? -31.706 -18.546 1.539 1.00 94.88 864 GLU A C 1
ATOM 7010 O O . GLU A 1 864 ? -32.308 -19.610 1.658 1.00 94.88 864 GLU A O 1
ATOM 7015 N N . GLU A 1 865 ? -31.921 -17.514 2.362 1.00 94.88 865 GLU A N 1
ATOM 7016 C CA . GLU A 1 865 ? -32.726 -17.599 3.595 1.00 94.88 865 GLU A CA 1
ATOM 7017 C C . GLU A 1 865 ? -34.138 -16.990 3.458 1.00 94.88 865 GLU A C 1
ATOM 7019 O O . GLU A 1 865 ? -34.967 -17.137 4.355 1.00 94.88 865 GLU A O 1
ATOM 7024 N N . GLY A 1 866 ? -34.440 -16.296 2.353 1.00 94.38 866 GLY A N 1
ATOM 7025 C CA . GLY A 1 866 ? -35.762 -15.703 2.095 1.00 94.38 866 GLY A CA 1
ATOM 7026 C C . GLY A 1 866 ? -36.117 -14.492 2.973 1.00 94.38 866 GLY A C 1
ATOM 7027 O O . GLY A 1 866 ? -37.299 -14.202 3.161 1.00 94.38 866 GLY A O 1
ATOM 7028 N N . VAL A 1 867 ? -35.112 -13.807 3.527 1.00 96.44 867 VAL A N 1
ATOM 7029 C CA . VAL A 1 867 ? -35.260 -12.681 4.473 1.00 96.44 867 VAL A CA 1
ATOM 7030 C C . VAL A 1 867 ? -35.247 -11.304 3.795 1.00 96.44 867 VAL A C 1
ATOM 7032 O O . VAL A 1 867 ? -34.859 -11.160 2.634 1.00 96.44 867 VAL A O 1
ATOM 7035 N N . SER A 1 868 ? -35.632 -10.263 4.537 1.00 96.12 868 SER A N 1
ATOM 7036 C CA . SER A 1 868 ? -35.530 -8.870 4.082 1.00 96.12 868 SER A CA 1
ATOM 7037 C C . SER A 1 868 ? -34.079 -8.363 4.005 1.00 96.12 868 SER A C 1
ATOM 7039 O O . SER A 1 868 ? -33.168 -8.912 4.628 1.00 96.12 868 SER A O 1
ATOM 7041 N N . GLU A 1 869 ? -33.851 -7.267 3.267 1.00 94.56 869 GLU A N 1
ATOM 7042 C CA . GLU A 1 869 ? -32.524 -6.629 3.190 1.00 94.56 869 GLU A CA 1
ATOM 7043 C C . GLU A 1 869 ? -32.052 -6.111 4.561 1.00 94.56 869 GLU A C 1
ATOM 7045 O O . GLU A 1 869 ? -30.864 -6.179 4.869 1.00 94.56 869 GLU A O 1
ATOM 7050 N N . GLU A 1 870 ? -32.969 -5.626 5.403 1.00 95.38 870 GLU A N 1
ATOM 7051 C CA . GLU A 1 870 ? -32.658 -5.134 6.751 1.00 95.38 870 GLU A CA 1
ATOM 7052 C C . GLU A 1 870 ? -32.158 -6.272 7.655 1.00 95.38 870 GLU A C 1
ATOM 7054 O O . GLU A 1 870 ? -31.073 -6.172 8.234 1.00 95.38 870 GLU A O 1
ATOM 7059 N N . GLU A 1 871 ? -32.880 -7.398 7.688 1.00 96.00 871 GLU A N 1
ATOM 7060 C CA . GLU A 1 871 ? -32.480 -8.605 8.423 1.00 96.00 871 GLU A CA 1
ATOM 7061 C C . GLU A 1 871 ? -31.158 -9.183 7.901 1.00 96.00 871 GLU A C 1
ATOM 7063 O O . GLU A 1 871 ? -30.286 -9.556 8.692 1.00 96.00 871 GLU A O 1
ATOM 7068 N N . ALA A 1 872 ? -30.970 -9.211 6.576 1.00 96.44 872 ALA A N 1
ATOM 7069 C CA . ALA A 1 872 ? -29.715 -9.631 5.963 1.00 96.44 872 ALA A CA 1
ATOM 7070 C C . ALA A 1 872 ? -28.558 -8.716 6.398 1.00 96.44 872 ALA A C 1
ATOM 7072 O O . ALA A 1 872 ? -27.560 -9.204 6.927 1.00 96.44 872 ALA A O 1
ATOM 7073 N N . ARG A 1 873 ? -28.691 -7.389 6.269 1.00 96.38 873 ARG A N 1
ATOM 7074 C CA . ARG A 1 873 ? -27.663 -6.417 6.689 1.00 96.38 873 ARG A CA 1
ATOM 7075 C C . ARG A 1 873 ? -27.301 -6.556 8.166 1.00 96.38 873 ARG A C 1
ATOM 7077 O O . ARG A 1 873 ? -26.115 -6.540 8.499 1.00 96.38 873 ARG A O 1
ATOM 7084 N N . ASP A 1 874 ? -28.280 -6.729 9.050 1.00 95.56 874 ASP A N 1
ATOM 7085 C CA . ASP A 1 874 ? -28.026 -6.944 10.479 1.00 95.56 874 ASP A CA 1
ATOM 7086 C C . ASP A 1 874 ? -27.334 -8.284 10.758 1.00 95.56 874 ASP A C 1
ATOM 7088 O O . ASP A 1 874 ? -26.416 -8.353 11.585 1.00 95.56 874 ASP A O 1
ATOM 7092 N N . ARG A 1 875 ? -27.661 -9.335 9.998 1.00 96.12 875 ARG A N 1
ATOM 7093 C CA . ARG A 1 875 ? -26.919 -10.596 10.049 1.00 96.12 875 ARG A CA 1
ATOM 7094 C C . ARG A 1 875 ? -25.461 -10.429 9.616 1.00 96.12 875 ARG A C 1
ATOM 7096 O O . ARG A 1 875 ? -24.580 -10.971 10.289 1.00 96.12 875 ARG A O 1
ATOM 7103 N N . ILE A 1 876 ? -25.187 -9.655 8.562 1.00 96.88 876 ILE A N 1
ATOM 7104 C CA . ILE A 1 876 ? -23.821 -9.381 8.084 1.00 96.88 876 ILE A CA 1
ATOM 7105 C C . ILE A 1 876 ? -23.001 -8.595 9.118 1.00 96.88 876 ILE A C 1
ATOM 7107 O O . ILE A 1 876 ? -21.857 -8.965 9.391 1.00 96.88 876 ILE A O 1
ATOM 7111 N N . LYS A 1 877 ? -23.589 -7.597 9.796 1.00 96.00 877 LYS A N 1
ATOM 7112 C CA . LYS A 1 877 ? -22.947 -6.933 10.953 1.00 96.00 877 LYS A CA 1
ATOM 7113 C C . LYS A 1 877 ? -22.572 -7.949 12.046 1.00 96.00 877 LYS A C 1
ATOM 7115 O O . LYS A 1 877 ? -21.486 -7.879 12.623 1.00 96.00 877 LYS A O 1
ATOM 7120 N N . GLY A 1 878 ? -23.430 -8.945 12.286 1.00 95.69 878 GLY A N 1
ATOM 7121 C CA . GLY A 1 878 ? -23.141 -10.076 13.172 1.00 95.69 878 GLY A CA 1
ATOM 7122 C C . GLY A 1 878 ? -21.963 -10.952 12.712 1.00 95.69 878 GLY A C 1
ATOM 7123 O O . GLY A 1 878 ? -21.159 -11.383 13.542 1.00 95.69 878 GLY A O 1
ATOM 7124 N N . LEU A 1 879 ? -21.811 -11.188 11.403 1.00 97.19 879 LEU A N 1
ATOM 7125 C CA . LEU A 1 879 ? -20.665 -11.914 10.838 1.00 97.19 879 LEU A CA 1
ATOM 7126 C C . LEU A 1 879 ? -19.350 -11.129 10.980 1.00 97.19 879 LEU A C 1
ATOM 7128 O O . LEU A 1 879 ? -18.331 -11.733 11.324 1.00 97.19 879 LEU A O 1
ATOM 7132 N N . ILE A 1 880 ? -19.368 -9.799 10.824 1.00 97.94 880 ILE A N 1
ATOM 7133 C CA . ILE A 1 880 ? -18.212 -8.931 11.120 1.00 97.94 880 ILE A CA 1
ATOM 7134 C C . ILE A 1 880 ? -17.795 -9.084 12.589 1.00 97.94 880 ILE A C 1
ATOM 7136 O O . ILE A 1 880 ? -16.631 -9.369 12.874 1.00 97.94 880 ILE A O 1
ATOM 7140 N N . GLY A 1 881 ? -18.745 -8.993 13.527 1.00 96.94 881 GLY A N 1
ATOM 7141 C CA . GLY A 1 881 ? -18.470 -9.186 14.955 1.00 96.94 881 GLY A CA 1
ATOM 7142 C C . GLY A 1 881 ? -17.892 -10.569 15.286 1.00 96.94 881 GLY A C 1
ATOM 7143 O O . GLY A 1 881 ? -16.975 -10.685 16.099 1.00 96.94 881 GLY A O 1
ATOM 7144 N N . ASN A 1 882 ? -18.370 -11.626 14.625 1.00 97.31 882 ASN A N 1
ATOM 7145 C CA . ASN A 1 882 ? -17.833 -12.980 14.796 1.00 97.31 882 ASN A CA 1
ATOM 7146 C C . ASN A 1 882 ? -16.438 -13.166 14.179 1.00 97.31 882 ASN A C 1
ATOM 7148 O O . ASN A 1 882 ? -15.622 -13.898 14.745 1.00 97.31 882 ASN A O 1
ATOM 7152 N N . SER A 1 883 ? -16.150 -12.483 13.072 1.00 98.25 883 SER A N 1
ATOM 7153 C CA . SER A 1 883 ? -14.834 -12.483 12.422 1.00 98.25 883 SER A CA 1
ATOM 7154 C C . SER A 1 883 ? -13.800 -11.742 13.274 1.00 98.25 883 SER A C 1
ATOM 7156 O O . SER A 1 883 ? -12.695 -12.240 13.482 1.00 98.25 883 SER A O 1
ATOM 7158 N N . TRP A 1 884 ? -14.184 -10.625 13.899 1.00 98.38 884 TRP A N 1
ATOM 7159 C CA . TRP A 1 884 ? -13.348 -9.930 14.884 1.00 98.38 884 TRP A CA 1
ATOM 7160 C C . TRP A 1 884 ? -12.981 -10.803 16.088 1.00 98.38 884 TRP A C 1
ATOM 7162 O O . TRP A 1 884 ? -11.821 -10.810 16.498 1.00 98.38 884 TRP A O 1
ATOM 7172 N N . LYS A 1 885 ? -13.913 -11.615 16.608 1.00 97.94 885 LYS A N 1
ATOM 7173 C CA . LYS A 1 885 ? -13.603 -12.598 17.667 1.00 97.94 885 LYS A CA 1
ATOM 7174 C C . LYS A 1 885 ? -12.537 -13.607 17.231 1.00 97.94 885 LYS A C 1
ATOM 7176 O O . LYS A 1 885 ? -11.716 -13.999 18.056 1.00 97.94 885 LYS A O 1
ATOM 7181 N N . LYS A 1 886 ? -12.517 -14.007 15.953 1.00 97.69 886 LYS A N 1
ATOM 7182 C CA . LYS A 1 886 ? -11.496 -14.911 15.392 1.00 97.69 886 LYS A CA 1
ATOM 7183 C C . LYS A 1 886 ? -10.134 -14.232 15.237 1.00 97.69 886 LYS A C 1
ATOM 7185 O O . LYS A 1 886 ? -9.122 -14.816 15.617 1.00 97.69 886 LYS A O 1
ATOM 7190 N N . VAL A 1 887 ? -10.104 -12.976 14.788 1.00 96.75 887 VAL A N 1
ATOM 7191 C CA . VAL A 1 887 ? -8.882 -12.149 14.777 1.00 96.75 887 VAL A CA 1
ATOM 7192 C C . VAL A 1 887 ? -8.313 -11.982 16.196 1.00 96.75 887 VAL A C 1
ATOM 7194 O O . VAL A 1 887 ? -7.114 -12.175 16.408 1.00 96.75 887 VAL A O 1
ATOM 7197 N N . ASN A 1 888 ? -9.168 -11.693 17.183 1.00 96.38 888 ASN A N 1
ATOM 7198 C CA . ASN A 1 888 ? -8.787 -11.587 18.595 1.00 96.38 888 ASN A CA 1
ATOM 7199 C C . ASN A 1 888 ? -8.212 -12.912 19.139 1.00 96.38 888 ASN A C 1
ATOM 7201 O O . ASN A 1 888 ? -7.179 -12.903 19.805 1.00 96.38 888 ASN A O 1
ATOM 7205 N N . GLU A 1 889 ? -8.849 -14.045 18.824 1.00 94.56 889 GLU A N 1
ATOM 7206 C CA . GLU A 1 889 ? -8.435 -15.395 19.238 1.00 94.56 889 GLU A CA 1
ATOM 7207 C C . GLU A 1 889 ? -7.035 -15.753 18.720 1.00 94.56 889 GLU A C 1
ATOM 7209 O O . GLU A 1 889 ? -6.194 -16.226 19.486 1.00 94.56 889 GLU A O 1
ATOM 7214 N N . ILE A 1 890 ? -6.747 -15.458 17.447 1.00 93.19 890 ILE A N 1
ATOM 7215 C CA . ILE A 1 890 ? -5.417 -15.662 16.853 1.00 93.19 890 ILE A CA 1
ATOM 7216 C C . ILE A 1 890 ? -4.381 -14.748 17.518 1.00 93.19 890 ILE A C 1
ATOM 7218 O O . ILE A 1 890 ? -3.286 -15.198 17.859 1.00 93.19 890 ILE A O 1
ATOM 7222 N N . LYS A 1 891 ? -4.726 -13.474 17.747 1.00 91.31 891 LYS A N 1
ATOM 7223 C CA . LYS A 1 891 ? -3.827 -12.471 18.337 1.00 91.31 891 LYS A CA 1
ATOM 7224 C C . LYS A 1 891 ? -3.310 -12.872 19.722 1.00 91.31 891 LYS A C 1
ATOM 7226 O O . LYS A 1 891 ? -2.117 -12.715 19.970 1.00 91.31 891 LYS A O 1
ATOM 7231 N N . ILE A 1 892 ? -4.179 -13.380 20.602 1.00 90.19 892 ILE A N 1
ATOM 7232 C CA . ILE A 1 892 ? -3.827 -13.736 21.993 1.00 90.19 892 ILE A CA 1
ATOM 7233 C C . ILE A 1 892 ? -3.378 -15.197 22.170 1.00 90.19 892 ILE A C 1
ATOM 7235 O O . ILE A 1 892 ? -3.134 -15.641 23.295 1.00 90.19 892 ILE A O 1
ATOM 7239 N N . LYS A 1 893 ? -3.275 -15.968 21.078 1.00 87.50 893 LYS A N 1
ATOM 7240 C CA . LYS A 1 893 ? -2.876 -17.379 21.106 1.00 87.50 893 LYS A CA 1
ATOM 7241 C C . LYS A 1 893 ? -1.478 -17.533 21.717 1.00 87.50 893 LYS A C 1
ATOM 7243 O O . LYS A 1 893 ? -0.522 -16.872 21.319 1.00 87.50 893 LYS A O 1
ATOM 7248 N N . LYS A 1 894 ? -1.342 -18.438 22.690 1.00 71.12 894 LYS A N 1
ATOM 7249 C CA . LYS A 1 894 ? -0.052 -18.738 23.330 1.00 71.12 894 LYS A CA 1
ATOM 7250 C C . LYS A 1 894 ? 0.929 -19.306 22.295 1.00 71.12 894 LYS A C 1
ATOM 7252 O O . LYS A 1 894 ? 0.555 -20.204 21.547 1.00 71.12 894 LYS A O 1
ATOM 7257 N N . ASN A 1 895 ? 2.169 -18.811 22.305 1.00 63.78 895 ASN A N 1
ATOM 7258 C CA . ASN A 1 895 ? 3.206 -19.100 21.302 1.00 63.78 895 ASN A CA 1
ATOM 7259 C C . ASN A 1 895 ? 2.759 -18.723 19.874 1.00 63.78 895 ASN A C 1
ATOM 7261 O O . ASN A 1 895 ? 2.788 -19.539 18.959 1.00 63.78 895 ASN A O 1
ATOM 7265 N N . ASN A 1 896 ? 2.288 -17.487 19.699 1.00 69.25 896 ASN A N 1
ATOM 7266 C CA . ASN A 1 896 ? 2.029 -16.931 18.378 1.00 69.25 896 ASN A CA 1
ATOM 7267 C C . ASN A 1 896 ? 3.360 -16.547 17.705 1.00 69.25 896 ASN A C 1
ATOM 7269 O O . ASN A 1 896 ? 3.928 -15.501 18.016 1.00 69.25 896 ASN A O 1
ATOM 7273 N N . ASP A 1 897 ? 3.841 -17.389 16.788 1.00 77.75 897 ASP A N 1
ATOM 7274 C CA . ASP A 1 897 ? 5.092 -17.182 16.038 1.00 77.75 897 ASP A CA 1
ATOM 7275 C C . ASP A 1 897 ? 4.974 -16.110 14.926 1.00 77.75 897 ASP A C 1
ATOM 7277 O O . ASP A 1 897 ? 5.912 -15.892 14.156 1.00 77.75 897 ASP A O 1
ATOM 7281 N N . LEU A 1 898 ? 3.826 -15.429 14.807 1.00 85.75 898 LEU A N 1
ATOM 7282 C CA . LEU A 1 898 ? 3.606 -14.405 13.787 1.00 85.75 898 LEU A CA 1
ATOM 7283 C C . LEU A 1 898 ? 4.332 -13.087 14.109 1.00 85.75 898 LEU A C 1
ATOM 7285 O O . LEU A 1 898 ? 4.264 -12.598 15.241 1.00 85.75 898 LEU A O 1
ATOM 7289 N N . PRO A 1 899 ? 4.950 -12.428 13.107 1.00 87.12 899 PRO A N 1
ATOM 7290 C CA . PRO A 1 899 ? 5.510 -11.094 13.277 1.00 87.12 899 PRO A CA 1
ATOM 7291 C C . PRO A 1 899 ? 4.451 -10.098 13.765 1.00 87.12 899 PRO A C 1
ATOM 7293 O O . PRO A 1 899 ? 3.394 -9.946 13.146 1.00 87.12 899 PRO A O 1
ATOM 7296 N N . LYS A 1 900 ? 4.762 -9.351 14.835 1.00 86.56 900 LYS A N 1
ATOM 7297 C CA . LYS A 1 900 ? 3.877 -8.304 15.382 1.00 86.56 900 LYS A CA 1
ATOM 7298 C C . LYS A 1 900 ? 3.410 -7.309 14.316 1.00 86.56 900 LYS A C 1
ATOM 7300 O O . LYS A 1 900 ? 2.263 -6.872 14.360 1.00 86.56 900 LYS A O 1
ATOM 7305 N N . SER A 1 901 ? 4.277 -6.974 13.359 1.00 87.12 901 SER A N 1
ATOM 7306 C CA . SER A 1 901 ? 3.942 -6.067 12.263 1.00 87.12 901 SER A CA 1
ATOM 7307 C C . SER A 1 901 ? 2.853 -6.636 11.351 1.00 87.12 901 SER A C 1
ATOM 7309 O O . SER A 1 901 ? 1.869 -5.952 11.098 1.00 87.12 901 SER A O 1
ATOM 7311 N N . MET A 1 902 ? 2.948 -7.909 10.958 1.00 89.81 902 MET A N 1
ATOM 7312 C CA . MET A 1 902 ? 1.922 -8.588 10.161 1.00 89.81 902 MET A CA 1
ATOM 7313 C C . MET A 1 902 ? 0.572 -8.619 10.898 1.00 89.81 902 MET A C 1
ATOM 7315 O O . MET A 1 902 ? -0.470 -8.365 10.294 1.00 89.81 902 MET A O 1
ATOM 7319 N N . VAL A 1 903 ? 0.584 -8.847 12.219 1.00 92.81 903 VAL A N 1
ATOM 7320 C CA . VAL A 1 903 ? -0.629 -8.790 13.055 1.00 92.81 903 VAL A CA 1
ATOM 7321 C C . VAL A 1 903 ? -1.224 -7.377 13.085 1.00 92.81 903 VAL A C 1
ATOM 7323 O O . VAL A 1 903 ? -2.427 -7.220 12.877 1.00 92.81 903 VAL A O 1
ATOM 7326 N N . LYS A 1 904 ? -0.394 -6.342 13.288 1.00 93.44 904 LYS A N 1
ATOM 7327 C CA . LYS A 1 904 ? -0.795 -4.922 13.251 1.00 93.44 904 LYS A CA 1
ATOM 7328 C C . LYS A 1 904 ? -1.416 -4.551 11.900 1.00 93.44 904 LYS A C 1
ATOM 7330 O O . LYS A 1 904 ? -2.475 -3.932 11.870 1.00 93.44 904 LYS A O 1
ATOM 7335 N N . MET A 1 905 ? -0.816 -5.003 10.802 1.00 94.88 905 MET A N 1
ATOM 7336 C CA . MET A 1 905 ? -1.285 -4.736 9.441 1.00 94.88 905 MET A CA 1
ATOM 7337 C C . MET A 1 905 ? -2.634 -5.402 9.144 1.00 94.88 905 MET A C 1
ATOM 7339 O O . MET A 1 905 ? -3.523 -4.745 8.612 1.00 94.88 905 MET A O 1
ATOM 7343 N N . CYS A 1 906 ? -2.836 -6.661 9.550 1.00 97.00 906 CYS A N 1
ATOM 7344 C CA . CYS A 1 906 ? -4.129 -7.341 9.394 1.00 97.00 906 CYS A CA 1
ATOM 7345 C C . CYS A 1 906 ? -5.237 -6.674 10.231 1.00 97.00 906 CYS A C 1
ATOM 7347 O O . CYS A 1 906 ? -6.361 -6.517 9.755 1.00 97.00 906 CYS A O 1
ATOM 7349 N N . LEU A 1 907 ? -4.932 -6.248 11.463 1.00 97.62 907 LEU A N 1
ATOM 7350 C CA . LEU A 1 907 ? -5.872 -5.489 12.299 1.00 97.62 907 LEU A CA 1
ATOM 7351 C C . LEU A 1 907 ? -6.238 -4.151 11.649 1.00 97.62 907 LEU A C 1
ATOM 7353 O O . LEU A 1 907 ? -7.412 -3.797 11.571 1.00 97.62 907 LEU A O 1
ATOM 7357 N N . ASN A 1 908 ? -5.237 -3.407 11.179 1.00 98.25 908 ASN A N 1
ATOM 7358 C CA . ASN A 1 908 ? -5.451 -2.086 10.609 1.00 98.25 908 ASN A CA 1
ATOM 7359 C C . ASN A 1 908 ? -6.128 -2.143 9.232 1.00 98.25 908 ASN A C 1
ATOM 7361 O O . ASN A 1 908 ? -6.965 -1.291 8.973 1.00 98.25 908 ASN A O 1
ATOM 7365 N N . MET A 1 909 ? -5.898 -3.169 8.402 1.00 98.19 909 MET A N 1
ATOM 7366 C CA . MET A 1 909 ? -6.664 -3.366 7.160 1.00 98.19 909 MET A CA 1
ATOM 7367 C C . MET A 1 909 ? -8.170 -3.494 7.439 1.00 98.19 909 MET A C 1
ATOM 7369 O O . MET A 1 909 ? -8.964 -2.785 6.825 1.00 98.19 909 MET A O 1
ATOM 7373 N N . ALA A 1 910 ? -8.560 -4.314 8.422 1.00 98.44 910 ALA A N 1
ATOM 7374 C CA . ALA A 1 910 ? -9.958 -4.465 8.829 1.00 98.44 910 ALA A CA 1
ATOM 7375 C C . ALA A 1 910 ? -10.558 -3.146 9.367 1.00 98.44 910 ALA A C 1
ATOM 7377 O O . ALA A 1 910 ? -11.661 -2.755 8.982 1.00 98.44 910 ALA A O 1
ATOM 7378 N N . ARG A 1 911 ? -9.803 -2.415 10.200 1.00 98.56 911 ARG A N 1
ATOM 7379 C CA . ARG A 1 911 ? -10.184 -1.086 10.726 1.00 98.56 911 ARG A CA 1
ATOM 7380 C C . ARG A 1 911 ? -10.349 -0.042 9.622 1.00 98.56 911 ARG A C 1
ATOM 7382 O O . ARG A 1 911 ? -11.273 0.765 9.660 1.00 98.56 911 ARG A O 1
ATOM 7389 N N . THR A 1 912 ? -9.458 -0.041 8.634 1.00 98.19 912 THR A N 1
ATOM 7390 C CA . THR A 1 912 ? -9.502 0.878 7.493 1.00 98.19 912 THR A CA 1
ATOM 7391 C C . THR A 1 912 ? -10.657 0.551 6.557 1.00 98.19 912 THR A C 1
ATOM 7393 O O . THR A 1 912 ? -11.318 1.482 6.109 1.00 98.19 912 THR A O 1
ATOM 7396 N N . ALA A 1 913 ? -10.989 -0.726 6.354 1.00 97.94 913 ALA A N 1
ATOM 7397 C CA . ALA A 1 913 ? -12.191 -1.120 5.624 1.00 97.94 913 ALA A CA 1
ATOM 7398 C C . ALA A 1 913 ? -13.467 -0.608 6.310 1.00 97.94 913 ALA A C 1
ATOM 7400 O O . ALA A 1 913 ? -14.269 0.091 5.695 1.00 97.94 913 ALA A O 1
ATOM 7401 N N . GLN A 1 914 ? -13.620 -0.880 7.611 1.00 96.81 914 GLN A N 1
ATOM 7402 C CA . GLN A 1 914 ? -14.769 -0.393 8.381 1.00 96.81 914 GLN A CA 1
ATOM 7403 C C . GLN A 1 914 ? -14.835 1.134 8.440 1.00 96.81 914 GLN A C 1
ATOM 7405 O O . GLN A 1 914 ? -15.929 1.681 8.463 1.00 96.81 914 GLN A O 1
ATOM 7410 N N . CYS A 1 915 ? -13.689 1.819 8.425 1.00 96.31 915 CYS A N 1
ATOM 7411 C CA . CYS A 1 915 ? -13.622 3.267 8.278 1.00 96.31 915 CYS A CA 1
ATOM 7412 C C . CYS A 1 915 ? -14.166 3.696 6.905 1.00 96.31 915 CYS A C 1
ATOM 7414 O O . CYS A 1 915 ? -15.139 4.445 6.847 1.00 96.31 915 CYS A O 1
ATOM 7416 N N . LEU A 1 916 ? -13.574 3.221 5.805 1.00 95.50 916 LEU A N 1
ATOM 7417 C CA . LEU A 1 916 ? -13.922 3.623 4.436 1.00 95.50 916 LEU A CA 1
ATOM 7418 C C . LEU A 1 916 ? -15.402 3.392 4.112 1.00 95.50 916 LEU A C 1
ATOM 7420 O O . LEU A 1 916 ? -16.059 4.308 3.624 1.00 95.50 916 LEU A O 1
ATOM 7424 N N . PHE A 1 917 ? -15.935 2.215 4.441 1.00 96.19 917 PHE A N 1
ATOM 7425 C CA . PHE A 1 917 ? -17.284 1.808 4.036 1.00 96.19 917 PHE A CA 1
ATOM 7426 C C . PHE A 1 917 ? -18.396 2.156 5.041 1.00 96.19 917 PHE A C 1
ATOM 7428 O O . PHE A 1 917 ? -19.567 1.850 4.817 1.00 96.19 917 PHE A O 1
ATOM 7435 N N . GLN A 1 918 ? -18.060 2.854 6.134 1.00 93.25 918 GLN A N 1
ATOM 7436 C CA . GLN A 1 918 ? -18.988 3.256 7.203 1.00 93.25 918 GLN A CA 1
ATOM 7437 C C . GLN A 1 918 ? -20.224 4.025 6.709 1.00 93.25 918 GLN A C 1
ATOM 7439 O O . GLN A 1 918 ? -21.299 3.919 7.298 1.00 93.25 918 GLN A O 1
ATOM 7444 N N . HIS A 1 919 ? -20.066 4.825 5.650 1.00 92.12 919 HIS A N 1
ATOM 7445 C CA . HIS A 1 919 ? -21.086 5.757 5.159 1.00 92.12 919 HIS A CA 1
ATOM 7446 C C . HIS A 1 919 ? -21.372 5.594 3.653 1.00 92.12 919 HIS A C 1
ATOM 7448 O O . HIS A 1 919 ? -21.769 6.557 2.998 1.00 92.12 919 HIS A O 1
ATOM 7454 N N . GLY A 1 920 ? -21.160 4.391 3.107 1.00 92.25 920 GLY A N 1
ATOM 7455 C CA . GLY A 1 920 ? -21.331 4.073 1.683 1.00 92.25 920 GLY A CA 1
ATOM 7456 C C . GLY A 1 920 ? -20.012 3.723 0.990 1.00 92.25 920 GLY A C 1
ATOM 7457 O O . GLY A 1 920 ? -19.037 3.374 1.651 1.00 92.25 920 GLY A O 1
ATOM 7458 N N . ASP A 1 921 ? -19.974 3.821 -0.339 1.00 91.31 921 ASP A N 1
ATOM 7459 C CA . ASP A 1 921 ? -18.787 3.517 -1.149 1.00 91.31 921 ASP A CA 1
ATOM 7460 C C . ASP A 1 921 ? -17.654 4.534 -0.917 1.00 91.31 921 ASP A C 1
ATOM 7462 O O . ASP A 1 921 ? -17.588 5.589 -1.550 1.00 91.31 921 ASP A O 1
ATOM 7466 N N . GLY A 1 922 ? -16.745 4.207 0.003 1.00 90.38 922 GLY A N 1
ATOM 7467 C CA . GLY A 1 922 ? -15.643 5.076 0.401 1.00 90.38 922 GLY A CA 1
ATOM 7468 C C . GLY A 1 922 ? -14.500 5.214 -0.610 1.00 90.38 922 GLY A C 1
ATOM 7469 O O . GLY A 1 922 ? -13.608 6.019 -0.349 1.00 90.38 922 GLY A O 1
ATOM 7470 N N . ILE A 1 923 ? -14.497 4.456 -1.717 1.00 90.00 923 ILE A N 1
ATOM 7471 C CA . ILE A 1 923 ? -13.392 4.401 -2.697 1.00 90.00 923 ILE A CA 1
ATOM 7472 C C . ILE A 1 923 ? -13.863 4.737 -4.118 1.00 90.00 923 ILE A C 1
ATOM 7474 O O . ILE A 1 923 ? -13.186 5.462 -4.847 1.00 90.00 923 ILE A O 1
ATOM 7478 N N . GLY A 1 924 ? -15.036 4.263 -4.536 1.00 86.38 924 GLY A N 1
ATOM 7479 C CA . GLY A 1 924 ? -15.618 4.580 -5.838 1.00 86.38 924 GLY A CA 1
ATOM 7480 C C . GLY A 1 924 ? -16.047 6.040 -5.980 1.00 86.38 924 GLY A C 1
ATOM 7481 O O . GLY A 1 924 ? -16.148 6.526 -7.111 1.00 86.38 924 GLY A O 1
ATOM 7482 N N . THR A 1 925 ? -16.181 6.794 -4.882 1.00 85.81 925 THR A N 1
ATOM 7483 C CA . THR A 1 925 ? -16.439 8.243 -4.895 1.00 85.81 925 THR A CA 1
ATOM 7484 C C . THR A 1 925 ? -15.294 9.090 -4.319 1.00 85.81 925 THR A C 1
ATOM 7486 O O . THR A 1 925 ? -14.634 8.702 -3.363 1.00 85.81 925 THR A O 1
ATOM 7489 N N . SER A 1 926 ? -15.095 10.287 -4.885 1.00 87.50 926 SER A N 1
ATOM 7490 C CA . SER A 1 926 ? -14.195 11.339 -4.360 1.00 87.50 926 SER A CA 1
ATOM 7491 C C . SER A 1 926 ? -14.957 12.522 -3.749 1.00 87.50 926 SER A C 1
ATOM 7493 O O . SER A 1 926 ? -14.416 13.621 -3.643 1.00 87.50 926 SER A O 1
ATOM 7495 N N . ILE A 1 927 ? -16.236 12.352 -3.402 1.00 88.69 927 ILE A N 1
ATOM 7496 C CA . ILE A 1 927 ? -17.059 13.382 -2.748 1.00 88.69 927 ILE A CA 1
ATOM 7497 C C . ILE A 1 927 ? -17.645 12.858 -1.427 1.00 88.69 927 ILE A C 1
ATOM 7499 O O . ILE A 1 927 ? -17.390 11.727 -1.026 1.00 88.69 927 ILE A O 1
ATOM 7503 N N . GLY A 1 928 ? -18.387 13.698 -0.701 1.00 91.31 928 GLY A N 1
ATOM 7504 C CA . GLY A 1 928 ? -18.987 13.315 0.581 1.00 91.31 928 GLY A CA 1
ATOM 7505 C C . GLY A 1 928 ? -17.951 13.009 1.670 1.00 91.31 928 GLY A C 1
ATOM 7506 O O . GLY A 1 928 ? -16.928 13.686 1.780 1.00 91.31 928 GLY A O 1
ATOM 7507 N N . VAL A 1 929 ? -18.217 11.988 2.489 1.00 92.50 929 VAL A N 1
ATOM 7508 C CA . VAL A 1 929 ? -17.468 11.752 3.735 1.00 92.50 929 VAL A CA 1
ATOM 7509 C C . VAL A 1 929 ? -15.994 11.399 3.495 1.00 92.50 929 VAL A C 1
ATOM 7511 O O . VAL A 1 929 ? -15.136 11.894 4.227 1.00 92.50 929 VAL A O 1
ATOM 7514 N N . THR A 1 930 ? -15.657 10.621 2.457 1.00 91.12 930 THR A N 1
ATOM 7515 C CA . THR A 1 930 ? -14.247 10.324 2.127 1.00 91.12 930 THR A CA 1
ATOM 7516 C C . THR A 1 930 ? -13.477 11.593 1.779 1.00 91.12 930 THR A C 1
ATOM 7518 O O . THR A 1 930 ? -12.368 11.784 2.279 1.00 91.12 930 THR A O 1
ATOM 7521 N N . ARG A 1 931 ? -14.068 12.507 0.995 1.00 94.94 931 ARG A N 1
ATOM 7522 C CA . ARG A 1 931 ? -13.457 13.816 0.716 1.00 94.94 931 ARG A CA 1
ATOM 7523 C C . ARG A 1 931 ? -13.173 14.563 2.009 1.00 94.94 931 ARG A C 1
ATOM 7525 O O . ARG A 1 931 ? -12.060 15.045 2.194 1.00 94.94 931 ARG A O 1
ATOM 7532 N N . ASP A 1 932 ? -14.162 14.679 2.886 1.00 95.75 932 ASP A N 1
ATOM 7533 C CA . ASP A 1 932 ? -14.031 15.499 4.091 1.00 95.75 932 ASP A CA 1
ATOM 7534 C C . ASP A 1 932 ? -13.000 14.908 5.071 1.00 95.75 932 ASP A C 1
ATOM 7536 O O . ASP A 1 932 ? -12.260 15.661 5.710 1.00 95.75 932 ASP A O 1
ATOM 7540 N N . ARG A 1 933 ? -12.852 13.574 5.090 1.00 94.75 933 ARG A N 1
ATOM 7541 C CA . ARG A 1 933 ? -11.758 12.862 5.772 1.00 94.75 933 ARG A CA 1
ATOM 7542 C C . ARG A 1 933 ? -10.396 13.088 5.115 1.00 94.75 933 ARG A C 1
ATOM 7544 O O . ARG A 1 933 ? -9.438 13.372 5.819 1.00 94.75 933 ARG A O 1
ATOM 7551 N N . LEU A 1 934 ? -10.273 13.025 3.789 1.00 96.00 934 LEU A N 1
ATOM 7552 C CA . LEU A 1 934 ? -9.012 13.353 3.103 1.00 96.00 934 LEU A CA 1
ATOM 7553 C C . LEU A 1 934 ? -8.593 14.809 3.375 1.00 96.00 934 LEU A C 1
ATOM 7555 O O . LEU A 1 934 ? -7.424 15.079 3.653 1.00 96.00 934 LEU A O 1
ATOM 7559 N N . VAL A 1 935 ? -9.554 15.740 3.389 1.00 96.50 935 VAL A N 1
ATOM 7560 C CA . VAL A 1 935 ? -9.319 17.140 3.767 1.00 96.50 935 VAL A CA 1
ATOM 7561 C C . VAL A 1 935 ? -8.815 17.254 5.211 1.00 96.50 935 VAL A C 1
ATOM 7563 O O . VAL A 1 935 ? -7.862 17.996 5.447 1.00 96.50 935 VAL A O 1
ATOM 7566 N N . SER A 1 936 ? -9.420 16.559 6.180 1.00 95.88 936 SER A N 1
ATOM 7567 C CA . SER A 1 936 ? -9.009 16.656 7.589 1.00 95.88 936 SER A CA 1
ATOM 7568 C C . SER A 1 936 ? -7.696 15.928 7.895 1.00 95.88 936 SER A C 1
ATOM 7570 O O . SER A 1 936 ? -6.895 16.429 8.677 1.00 95.88 936 SER A O 1
ATOM 7572 N N . LEU A 1 937 ? -7.445 14.779 7.265 1.00 96.44 937 LEU A N 1
ATOM 7573 C CA . LEU A 1 937 ? -6.260 13.961 7.521 1.00 96.44 937 LEU A CA 1
ATOM 7574 C C . LEU A 1 937 ? -5.003 14.501 6.828 1.00 96.44 937 LEU A C 1
ATOM 7576 O O . LEU A 1 937 ? -3.920 14.398 7.404 1.00 96.44 937 LEU A O 1
ATOM 7580 N N . ILE A 1 938 ? -5.135 15.065 5.619 1.00 95.88 938 ILE A N 1
ATOM 7581 C CA . ILE A 1 938 ? -3.995 15.360 4.730 1.00 95.88 938 ILE A CA 1
ATOM 7582 C C . ILE A 1 938 ? -3.815 16.862 4.466 1.00 95.88 938 ILE A C 1
ATOM 7584 O O . ILE A 1 938 ? -2.680 17.328 4.396 1.00 95.88 938 ILE A O 1
ATOM 7588 N N . LEU A 1 939 ? -4.901 17.632 4.310 1.00 94.06 939 LEU A N 1
ATOM 7589 C CA . LEU A 1 939 ? -4.826 19.042 3.887 1.00 94.06 939 LEU A CA 1
ATOM 7590 C C . LEU A 1 939 ? -4.865 20.032 5.060 1.00 94.06 939 LEU A C 1
ATOM 7592 O O . LEU A 1 939 ? -4.231 21.083 4.996 1.00 94.06 939 LEU A O 1
ATOM 7596 N N . LYS A 1 940 ? -5.638 19.736 6.110 1.00 95.00 940 LYS A N 1
ATOM 7597 C CA . LYS A 1 940 ? -5.764 20.594 7.294 1.00 95.00 940 LYS A CA 1
ATOM 7598 C C . LYS A 1 940 ? -4.767 20.162 8.364 1.00 95.00 940 LYS A C 1
ATOM 7600 O O . LYS A 1 940 ? -4.902 19.081 8.933 1.00 95.00 940 LYS A O 1
ATOM 7605 N N . ALA A 1 941 ? -3.807 21.028 8.666 1.00 93.12 941 ALA A N 1
ATOM 7606 C CA . ALA A 1 941 ? -2.946 20.857 9.829 1.00 93.12 941 ALA A CA 1
ATOM 7607 C C . ALA A 1 941 ? -3.726 21.094 11.132 1.00 93.12 941 ALA A C 1
ATOM 7609 O O . ALA A 1 941 ? -4.664 21.898 11.179 1.00 93.12 941 ALA A O 1
ATOM 7610 N N . VAL A 1 942 ? -3.314 20.417 12.200 1.00 92.31 942 VAL A N 1
ATOM 7611 C CA . VAL A 1 942 ? -3.854 20.613 13.546 1.00 92.31 942 VAL A CA 1
ATOM 7612 C C . VAL A 1 942 ? -3.270 21.904 14.138 1.00 92.31 942 VAL A C 1
ATOM 7614 O O . VAL A 1 942 ? -2.048 22.056 14.128 1.00 92.31 942 VAL A O 1
ATOM 7617 N N . PRO A 1 943 ? -4.080 22.844 14.664 1.00 86.00 943 PRO A N 1
ATOM 7618 C CA . PRO A 1 943 ? -3.558 24.104 15.190 1.00 86.00 943 PRO A CA 1
ATOM 7619 C C . PRO A 1 943 ? -2.612 23.916 16.385 1.00 86.00 943 PRO A C 1
ATOM 7621 O O . PRO A 1 943 ? -2.995 23.350 17.413 1.00 86.00 943 PRO A O 1
ATOM 7624 N N . ILE A 1 944 ? -1.401 24.459 16.255 1.00 80.25 944 ILE A N 1
ATOM 7625 C CA . ILE A 1 944 ? -0.417 24.636 17.334 1.00 80.25 944 ILE A CA 1
ATOM 7626 C C . ILE A 1 944 ? -0.403 26.130 17.692 1.00 80.25 944 ILE A C 1
ATOM 7628 O O . ILE A 1 944 ? -0.550 26.960 16.792 1.00 80.25 944 ILE A O 1
ATOM 7632 N N . LYS A 1 945 ? -0.322 26.455 18.988 1.00 59.81 945 LYS A N 1
ATOM 7633 C CA . LYS A 1 945 ? -0.270 27.841 19.489 1.00 59.81 945 LYS A CA 1
ATOM 7634 C C . LYS A 1 945 ? 1.141 28.418 19.405 1.00 59.81 945 LYS A C 1
ATOM 7636 O O . LYS A 1 945 ? 2.088 27.618 19.548 1.00 59.81 945 LYS A O 1
#

Secondary structure (DSSP, 8-state):
---------PPP------------STHHHHHHHHHHHHTTS----PPPP-PPPPSS-HHHHHT---S--HHHHHHHHHHHHHHHHHHHHH--SHHHHHHHHHHHHHTT-GGG-HHHHHHHHHHTTS-TT----HHHHHHHHHHHHHTT-----------STHHHHHHHHHHHHHHHHHHHHHTT----HHHHHHHHHHHTSHHHHHHHHHHHHTTTS-GGG--TTHHHHTHHHHHHHHHHHHHHHHHHHHHHHHHHTPPP-HHHHHHHHHT--HHHHHHHHHHHHHHHHHHHHHHHHGGGTTT--HHHHHHHHHHHHHHHHHHTTS-TTT--SSHHHHHHHHHHHTT----HHHHTTSSS------------------------SSSSSSTTTGGGS----------PPPPS--HHHHHH---S--HHHHHHHHHHHHHHHHHHHHH--SHHHHHHHHHHHHHTT-GGG-HHHHHHHHHHHTSS-GGG--HHHHHHHHHHHHHTT----GGGGGGGB-TTSSB-TTGGG-HHHHHHHHHHHTT--TT-HHHHHHHHHHHHHHHHHHHH-GGGS-HHHHHHHHHHHHS-GGGS-HHHHHHHHHHHHHHH--S-HHHHHHHHHHHHHHHHHHHHHHHHHHHHHHHHHHHTHHHH-TTS---HHHHHHHHHHH--SGGGHHHHHHHHHHHHHHHHHHHIIIII--HHHHHHHHHHHHHT-GGGGGGS-HHHHHHHHHHHHHHHHHHHHHHHHH----HHHHHHHHHHHHHHHHHHHHHHHHT----HHHHHHHHHHHTSHHHHHHHHHHHHHTT---SS--THHHHHTHHHHHHHHHHHHHHHHHHHHHHHHHH-----HHHHHHHHH---HHHHHHHHHHHHHHHHHHHHHHHT-TT--S-HHHHHHHHHHHHHHHHHGGGS-TTT-SSHHHHHHHIIIIISPPP--

Sequence (945 aa):
MNGIIILFSSRPYWLEARKHDGRGSQSRLLKASLNIFASKANLVQRRSANYHPSIWNHELIESLSTPYQYELYGNRSEELKEETRKLLASTNESCERLKLIDLVQRLGVAYHFEEEIKEALNLHLKDVMINRDLHATALQFRLLREHGHSIRSVIARPKIFLTYSYWTNLCGSYMVEARWFSRGYTPTVKEYLENGWISVGGPAAIVHAYLLQLQGCNLTNISLDCLKHGSDLIYWSSIITRLADDLGTSTDEIKRGDVAKTIQCYMNEKCVSEEEARDHIKWLISNSWKEVNEINIKQKTNNLPKSMVKMCLNMARTAQCLFQHGDGIGTSIGVTRDRLLATSSSLNFSSPKFIQLYKTRILLSSRPYNWLEARKHGGCGHRSRLLRASLNIFASKANLVKRRSANYHPSIWNHELIESLSTPYQYELYGNRSEELKEETRKLLASTNESCERLKLIDLVQRLGVAYHFEEEIKEALNLHLKDVMINRDLHATALQFRLLREHGHSIRSDVFDKFRDRDGRFSDNIKGDIAGVLSLYEASFLGIQGENVLEEARSFSTKHLKKLSGNNKLEISEIVSEQVQQSLEIPLHWRMPRVEALNFINLYTTDHGDDHNSLVLLELAKLDYNLVQSIHQQELKELSRWWSQLGFKENLSFSRDRLMENYLWAMGINFEPQFSKYRIGLTKFVCILTAIDDMYDVYGSPDELELFTNAVKSWDVRAMEDLPDYMKICYFAMFNFANALAFDVLNHHGLNVMSEIRTEWTNLCGSYMVEARWFSRGYTPTVKEYLENSWITVGGPAAIVHAYLLQLQGCNLTNNSLDCLKLGSDLIYWSSIITRLADDLGTSTDEIKRGDVAKIIQCYMNEEGVSEEEARDRIKGLIGNSWKKVNEIKIKKNNDLPKSMVKMCLNMARTAQCLFQHGDGIGTSIGVTRDRLVSLILKAVPIK

Foldseek 3Di:
DDDDDDDDDDDDPDDDDDDDDDDPDCVVVVVVVVVVVVVPPPPPVDQDDPFDDAPDDPVNVVPQDDPDDCVVCVVVVVVVLVVLLCVLVVPPDLQVNLVSCVVCVVVVNCVSCVVSLVVSLVVCVVVPDDDPDPVSNVSNVVSCLLNQDDDDDDDDDDDDPQLVVLVVLLVVLVVVQVVCLVVVHQDALVVQLVSQLSPLCQLNVLLVVLVVVCVVPPCVPPHSCLSVLCVLLSSLLSLLLLLLQCLFEVVVCVVSVGGDGSLNNCCVVPVDDSVVSNVVSVVSSVVSVVSLSVVSNCCRHSVHDPSSSVSSVVSSVVSNVCRVHHNNDSDCDDDNVVVVVCVSPVPPPPDPVVVVVPPPDDDDDDDDDDDDDDPDDDDDDDDPDPVVVVVVPVVPPDPPPDFFFLPFDAFPCALVNLVPFDDPQDCVVCVVVLVVLLVVLLCVLVPPPDLQVNLVSCVLCQLLPNCVSVVPSLVVSLVVVVPDDLPPDDLLSLLSNLQSCLVQQAPDALCSCVVQADPVLAGDPVCLVVLNSLLSLLLSLLLAFPPRVNSVRSVVVSLVSLVVCLPDPVVPDDPLSSVSSVVCNLPRPLLAQSLVSSLVVLVSLVPPDDDDPSSVSSSLSSQSQLSNLLVLLSVLSSVLSVVVVVLCCVPLVVRFHPFLLLLLLLLCSLPSHNLCSLLSSLLSLVSRLLRSVLSQLFGGDDLVLLVLLLVCLVVLDLCSLVPHDPSSNSSSVSLSVSLVVLQVLLCVPPVDRCSVVLSVLSNLQSVLSSVQSVCLVVVHADALVVQLVRQLSPLVQLSSLSSSVSSVSSSDDDPDDDPCLSVLCVLLSSLLSLLLLLLQCLFEVVSSVVSRGHHGSLRSCCVVVVDDSVVSNVVSVVVSSNSSSSLSCLSNDPPNPHDPSSNSSSSSSSSSSNVQRSHHRNGSDCDDPVVVVSCSSRRDRDDDD